Protein AF-0000000084553066 (afdb_homodimer)

Sequence (1118 aa):
MRECIKKNKLLLVLTVIFSVISSVALVGLSLFIQTTIDYVTAGNMEGFKRILIYSVGYGILIGLLYFIYDILSKMFIRNLLKMLRNKAFFGILRRNYKDFNSKNTADYISVLTNDMKLIEENYIVPLLLIFQYGVMFVVTVILLLYLSPLVTLGIFISMLLIFIVPSLFGKALEKKQLELSNRLSFFTSKLKDIFSGYDVIRSYNLKDSIGKEFEEENNNLANAKFAADKIFVINESLSQTLGMGTQFVAIFLSSYLVIKGNLTMGMLIAIVQLSGTFVQPVIMIMSNLPKLNSVKPIIKRIDEFSAYKDNDFIGKDKPHFNNNLEVSNLSFSYGNGRSIINDISLKIDKNKKYAIVGGSGCGKSTLIKLMLGYYSDFSGNIKFDGNSIKNLNIEQLNKMISIIHQNVYMFDKTIKDNICLYKEFSEEQINNVLNLSGANKFIEETSNGLNYLVGENGSNLSGGQRQRIAIARALIQQTPILVLDEGTSAIDMQTAYDIESKLLNIKDLTLITITHKMSEELLSLYDEIIYMENGQIVESGNLQELLEKKEKFFNFYTVMRECIKKNKLLLVLTVIFSVISSVALVGLSLFIQTTIDYVTAGNMEGFKRILIYSVGYGILIGLLYFIYDILSKMFIRNLLKMLRNKAFFGILRRNYKDFNSKNTADYISVLTNDMKLIEENYIVPLLLIFQYGVMFVVTVILLLYLSPLVTLGIFISMLLIFIVPSLFGKALEKKQLELSNRLSFFTSKLKDIFSGYDVIRSYNLKDSIGKEFEEENNNLANAKFAADKIFVINESLSQTLGMGTQFVAIFLSSYLVIKGNLTMGMLIAIVQLSGTFVQPVIMIMSNLPKLNSVKPIIKRIDEFSAYKDNDFIGKDKPHFNNNLEVSNLSFSYGNGRSIINDISLKIDKNKKYAIVGGSGCGKSTLIKLMLGYYSDFSGNIKFDGNSIKNLNIEQLNKMISIIHQNVYMFDKTIKDNICLYKEFSEEQINNVLNLSGANKFIEETSNGLNYLVGENGSNLSGGQRQRIAIARALIQQTPILVLDEGTSAIDMQTAYDIESKLLNIKDLTLITITHKMSEELLSLYDEIIYMENGQIVESGNLQELLEKKEKFFNFYTV

Solvent-accessible surface area (backbone atoms only — not comparable to full-atom values): 55762 Å² total; per-residue (Å²): 110,70,66,52,48,60,75,41,38,66,51,48,50,50,25,50,51,34,28,45,52,30,31,49,52,56,57,48,48,35,56,51,51,20,53,48,46,45,25,36,77,68,63,37,61,70,60,41,55,54,52,52,56,53,47,55,56,49,46,54,50,40,27,52,34,44,36,52,23,48,50,39,45,50,51,43,51,40,55,42,49,47,52,51,47,51,40,31,50,52,16,53,70,60,44,46,58,57,66,51,67,72,49,58,66,53,58,57,51,38,55,68,45,58,47,47,50,48,42,43,65,28,33,56,50,31,50,53,47,33,54,37,24,49,44,33,38,54,51,44,50,53,53,37,43,71,75,36,52,68,49,36,51,54,33,50,58,43,42,55,56,44,64,52,52,38,69,70,47,30,65,59,40,24,52,32,41,46,52,31,52,52,43,52,51,52,51,51,42,50,50,51,44,53,58,70,34,41,68,58,36,58,45,64,65,35,59,65,60,53,47,51,53,45,50,51,51,46,48,52,43,38,51,36,47,46,56,31,47,49,52,51,42,52,52,48,31,51,30,50,34,40,33,52,48,24,34,49,47,35,44,52,50,36,43,52,33,34,58,73,64,78,40,52,73,26,54,41,53,25,47,46,54,45,35,57,61,42,33,52,25,51,41,52,32,47,63,28,49,39,32,43,59,30,41,45,66,56,50,52,49,45,47,53,36,34,63,53,68,63,78,70,64,68,21,72,37,83,62,55,79,83,46,31,39,39,34,41,51,27,28,34,41,68,76,92,52,68,71,41,33,50,58,31,62,50,74,47,52,63,46,35,35,36,36,42,32,50,56,63,83,23,31,68,68,57,53,51,39,44,76,63,60,42,55,68,80,51,46,62,43,46,21,38,58,78,40,50,57,64,44,22,22,57,70,60,41,27,66,40,37,27,63,29,52,64,76,74,73,38,59,68,38,26,48,45,46,56,35,47,45,97,53,87,73,52,71,65,55,50,53,50,27,25,58,57,35,62,37,46,67,62,36,67,68,39,97,48,34,55,64,29,67,28,36,70,63,27,68,72,47,49,66,27,53,49,34,22,43,43,44,23,25,31,54,65,65,68,36,53,30,39,36,29,37,42,45,49,56,58,34,27,60,59,62,34,47,53,33,51,53,56,57,68,64,40,64,80,33,18,36,43,32,36,43,68,76,80,50,64,75,64,49,58,67,29,64,29,37,38,34,35,49,84,15,24,71,76,50,71,36,31,51,68,58,42,54,69,64,61,47,71,59,28,56,58,67,73,94,110,69,65,52,48,60,74,43,37,66,50,48,49,52,25,48,50,33,26,45,52,29,31,51,50,56,56,47,48,35,55,54,51,20,54,47,44,45,25,36,78,69,64,37,63,70,60,41,57,55,52,51,57,51,48,54,57,48,44,54,49,40,27,51,35,45,36,52,22,49,52,38,44,50,52,43,50,39,54,41,51,48,51,51,46,49,41,31,49,53,16,55,70,60,43,47,58,56,66,52,66,73,49,59,67,52,57,57,50,38,53,68,45,58,48,49,51,49,40,42,67,28,32,56,50,30,51,54,48,33,54,35,24,48,44,34,38,53,52,44,50,54,52,36,43,71,75,36,52,68,49,37,51,54,31,49,59,41,44,55,57,44,64,51,52,38,69,69,48,30,64,59,41,23,52,32,41,46,52,32,53,52,42,50,52,53,49,50,42,50,50,52,45,51,60,71,33,40,67,58,35,59,45,64,65,34,59,66,61,53,46,51,53,47,50,52,52,47,49,53,43,39,49,36,48,47,56,31,48,49,53,51,42,52,52,48,30,52,33,50,36,40,33,52,49,24,34,50,47,35,44,54,51,37,42,52,33,34,58,73,64,79,40,52,74,27,53,40,52,25,46,45,54,46,35,58,63,42,34,52,25,50,41,53,33,48,64,28,51,39,32,44,58,32,41,46,66,56,50,50,50,46,47,52,36,34,63,54,70,63,78,69,62,69,21,74,37,82,62,55,81,83,47,32,39,40,35,40,50,28,27,35,39,68,76,91,51,67,73,40,32,51,58,31,63,50,73,48,51,61,46,36,34,35,35,41,32,49,55,62,82,22,32,68,68,57,54,51,38,43,74,63,59,43,54,67,81,54,46,62,45,45,22,38,58,79,41,50,58,65,44,22,22,56,70,61,42,28,66,40,36,27,65,30,51,64,77,74,74,38,56,68,35,27,48,43,48,57,37,48,44,99,52,87,74,52,70,66,56,52,52,51,25,25,58,56,34,64,36,46,67,63,36,68,69,40,97,48,34,54,64,29,68,28,36,70,64,27,68,73,47,49,68,28,55,49,34,21,43,42,45,23,25,32,52,65,66,69,37,53,30,39,36,29,37,42,46,49,57,58,34,27,59,59,62,35,47,52,34,52,53,55,57,68,64,41,64,80,32,18,36,40,33,36,45,68,75,78,49,64,74,64,49,57,66,29,63,29,36,38,34,35,48,84,16,25,71,76,49,72,36,31,50,67,59,42,53,70,63,62,45,71,60,29,56,58,67,73,93

Secondary structure (DSSP, 8-state):
-HHHHHHTHHHHHHHHHHHHHHHHHHHHHHHHHHHHHHHHHHT-HHHHHHHHHHHHHHHHHHHHHHHHHHHHHHHHHHHHHHHHHHHHHHHHHT--HHHHHTS-HHHHHHHHTHHHHHHIIIIIHHHHHHHHHHHHHHHHHHHHHHH-HHHHHHHHHHHHHHHHHHHHHHHHHHHHHHHHHHHHHHHHHHHHHHHHTHHHHHHTT-HHHHHHHHHHHHHHHHHHHHHHHHHHHHHHHHHHHHHHHHHHHHHHHHHHHHHTTSS-HHHHHHHHHHHHHHHHHHHHHHHHHHHHHHTHHHHHHHHHHHT----S----BPP--SSEEEEEEEEEESTTS-EEEEEEEEEEETT-EEEEEE-TTSSHHHHHHHHTTS----EEEEEETTEEGGGB-HHHHHTTEEEE-SS----SSBHHHHHHTTS---HHHHHHHHHHHT-HHHHHHSTTGGG-B--GGGTTS-HHHHHHHHHHHHHHT--SEEEEESTTTTS-HHHHHHHHHHHHT-TT-EEEEE-----HHHHTT-SEEEEEETTEEEEEE-HHHHHHHTSHHHHHHH-/-HHHHHHTHHHHHHHHHHHHHHHHHHHHHHHHHHHHHHHHHHT-HHHHHHHHHHHHHHHHHHHHHHHHHHHHHHHHHHHHHHHHHHHHHHHHHT--HHHHHTS-HHHHHHHHTHHHHHHIIIIIHHHHHHHHHHHHHHHHHHHHHHH-HHHHHHHHHHHHHHHHHHHHHHHHHHHHHHHHHHHHHHHHHHHHHHHHTHHHHHHTT-HHHHHHHHHHHHHHHHHHHHHHHHHHHHHHHHHHHHHHHHHHHHHHHHHHHHHTTSS-HHHHHHHHHHHHHHHHHHHHHHHHHHHHHHTHHHHHHHHHHHT----S----BPP--SSEEEEEEEEEESTTS-EEEEEEEEEEETT-EEEEEE-TTSSHHHHHHHHTTS----EEEEEETTEEGGGB-HHHHHTTEEEE-SS----SSBHHHHHHTTS---HHHHHHHHHHHT-HHHHHHSTTGGG-B--GGGTTS-HHHHHHHHHHHHHHT--SEEEEESTTTTS-HHHHHHHHHHHHT-TT-EEEEE-----HHHHTT-SEEEEEETTEEEEEE-HHHHHHHTSHHHHHHH-

Nearest PDB structures (foldseek):
  4a82-assembly1_A  TM=8.873E-01  e=1.018E-35  Homo sapiens
  6pam-assembly4_H  TM=8.487E-01  e=1.117E-31  Novosphingobium aromaticivorans DSM 12444
  6pan-assembly1_A  TM=8.847E-01  e=6.764E-31  Novosphingobium aromaticivorans DSM 12444
  7ekm-assembly1_B  TM=7.844E-01  e=3.346E-29  Homo sapiens
  7vlu-assembly1_A  TM=8.489E-01  e=2.118E-25  Rattus norvegicus

pLDDT: mean 87.58, std 6.82, range [64.56, 97.88]

Radius of gyration: 36.99 Å; Cα contacts (8 Å, |Δi|>4): 1802; chains: 2; bounding box: 70×116×80 Å

Foldseek 3Di:
DVVLCVVCVVLVVVLLVLLLVLLLLVLCLLVLLLQLVVCVVVVPVVSNVVSVVVNVVSVVVSVVSVVVSVVSLVVSLVSSLVVLLVLLVVLLVPDFLLVNVVDDVLVSVCLNPVLSVLCSVQASVLVSLLSSLVSSQVSLLVVLCVLPVVLSVLLVVLLVVLQVLLVVLLVVLLVLLVVLSVLVSVLSVLVVVCVVCVVVCVVVVCCVVSVVVNVVSVVVNVVSVVSSVVSLCVSLVVLVVSLVVSLVSQLVVQVVCVVVVNHDPSSNSSSSVSSNSNSVSSSSNSSSVSSNSNSVVSVVVSCCSSVDDDPLAPAAAQFDAPFKKWWFQKWDDDPPDDILAGGETDMFTFQFEEEEEEDPSSCPVVVVCVQLVSDRPIPTFIDRVRHTSSNHDSVNSVLQEFEQAPQFFADQFFLLCLQQPPHDDDPVLLVVLCVLLVLQVVLVVDPVRRRDGLHHRSPNDDPQNRLSSSSSSRPSSVHQEYEYECSCVRPDPVSVCSNLVSVLPPRSHRYYYYDHDQDVVSQQSGQKYFYGGNNYGDDMGGPVVVCVVCPDVVVSNVD/DVVLCVVCVVLVVVLLVLLLVLLLLVLCLLVLLLQLVVCVVVVPVVSNVVSVVVNVVSVVVSVVSVVVSVVSLVVSLVSSLVVLLVLLVVLLVPDFLLVNVVDDVLVSVCLNPVLSVLCSVQASVLVSLLSSLVSSQVSLLVVLCVLPVVLSVLLVVLLVVLLVLLVVLLVVLLVLLVVLSVLVSVLSVLVVVCVVCVVVCVVVVCCVVSVVVNVVSVVVNVVSVVSSVVSLCVSLVVLVVSLVVSLVSQQVVQVVCVVVVNHDPSSNSSSSVSSNSNSVSSSSNSSSVSSNSNSVVSVVVSCCSSVDDDPLQPAADAFDAPFKKWWFQKWDDDPPDDILAGGETDMFTFQFFEEEEEDPSSCVVVVVCVQLVSDRPIPTFIDRVRHTSSNHDSVNSVLQEFEQAPQFFADQFFLLCLQQPPHDDDPVLLVVLCVLLVLQVVLVVDPVRRRDGLHHRSPNDDPQNRLSSSSSSRPSSPHQEYEYECSCVRPDPVSVCSNLVSVLPPRSHRYYYYDHDQDVVSQQSGQKYFYGGNNYTDDMGGPVVVCVVCPDVVVSNVD

Structure (mmCIF, N/CA/C/O backbone):
data_AF-0000000084553066-model_v1
#
loop_
_entity.id
_entity.type
_entity.pdbx_description
1 polymer 'ABC transporter family protein'
#
loop_
_atom_site.group_PDB
_atom_site.id
_atom_site.type_symbol
_atom_site.label_atom_id
_atom_site.label_alt_id
_atom_site.label_comp_id
_atom_site.label_asym_id
_atom_site.label_entity_id
_atom_site.label_seq_id
_atom_site.pdbx_PDB_ins_code
_atom_site.Cartn_x
_atom_site.Cartn_y
_atom_site.Cartn_z
_atom_site.occupancy
_atom_site.B_iso_or_equiv
_atom_site.auth_seq_id
_atom_site.auth_comp_id
_atom_site.auth_asym_id
_atom_site.auth_atom_id
_atom_site.pdbx_PDB_model_num
ATOM 1 N N . MET A 1 1 ? -20.641 11.422 3.596 1 82.56 1 MET A N 1
ATOM 2 C CA . MET A 1 1 ? -20.078 12.375 4.543 1 82.56 1 MET A CA 1
ATOM 3 C C . MET A 1 1 ? -21.172 13.039 5.367 1 82.56 1 MET A C 1
ATOM 5 O O . MET A 1 1 ? -21.078 13.094 6.598 1 82.56 1 MET A O 1
ATOM 9 N N . ARG A 1 2 ? -22.375 13.375 4.758 1 79.38 2 ARG A N 1
ATOM 10 C CA . ARG A 1 2 ? -23.469 14.047 5.445 1 79.38 2 ARG A CA 1
ATOM 11 C C . ARG A 1 2 ? -24.141 13.109 6.445 1 79.38 2 ARG A C 1
ATOM 13 O O . ARG A 1 2 ? -24.484 13.516 7.555 1 79.38 2 ARG A O 1
ATOM 20 N N . GLU A 1 3 ? -24.141 11.867 6.043 1 84.12 3 GLU A N 1
ATOM 21 C CA . GLU A 1 3 ? -24.75 10.883 6.93 1 84.12 3 GLU A CA 1
ATOM 22 C C . GLU A 1 3 ? -23.875 10.641 8.164 1 84.12 3 GLU A C 1
ATOM 24 O O . GLU A 1 3 ? -24.391 10.5 9.273 1 84.12 3 GLU A O 1
ATOM 29 N N . CYS A 1 4 ? -22.625 10.672 7.945 1 87.19 4 CYS A N 1
ATOM 30 C CA . CYS A 1 4 ? -21.703 10.438 9.047 1 87.19 4 CYS A CA 1
ATOM 31 C C . CYS A 1 4 ? -21.703 11.609 10.016 1 87.19 4 CYS A C 1
ATOM 33 O O . CYS A 1 4 ? -21.609 11.414 11.234 1 87.19 4 CYS A O 1
ATOM 35 N N . ILE A 1 5 ? -21.844 12.766 9.445 1 88.75 5 ILE A N 1
ATOM 36 C CA . ILE A 1 5 ? -21.906 13.969 10.266 1 88.75 5 ILE A CA 1
ATOM 37 C C . ILE A 1 5 ? -23.203 14 11.055 1 88.75 5 ILE A C 1
ATOM 39 O O . ILE A 1 5 ? -23.219 14.336 12.242 1 88.75 5 ILE A O 1
ATOM 43 N N . LYS A 1 6 ? -24.312 13.555 10.445 1 88.81 6 LYS A N 1
ATOM 44 C CA . LYS A 1 6 ? -25.625 13.539 11.086 1 88.81 6 LYS A CA 1
ATOM 45 C C . LYS A 1 6 ? -25.656 12.555 12.25 1 88.81 6 LYS A C 1
ATOM 47 O O . LYS A 1 6 ? -26.297 12.82 13.273 1 88.81 6 LYS A O 1
ATOM 52 N N . LYS A 1 7 ? -24.953 11.492 12.148 1 88.19 7 LYS A N 1
ATOM 53 C CA . LYS A 1 7 ? -24.938 10.484 13.203 1 88.19 7 LYS A CA 1
ATOM 54 C C . LYS A 1 7 ? -24.141 10.977 14.414 1 88.19 7 LYS A C 1
ATOM 56 O O . LYS A 1 7 ? -24.344 10.484 15.523 1 88.19 7 LYS A O 1
ATOM 61 N N . ASN A 1 8 ? -23.219 11.812 14.164 1 90.75 8 ASN A N 1
ATOM 62 C CA . ASN A 1 8 ? -22.438 12.398 15.242 1 90.75 8 ASN A CA 1
ATOM 63 C C . ASN A 1 8 ? -22.828 13.852 15.5 1 90.75 8 ASN A C 1
ATOM 65 O O . ASN A 1 8 ? -21.984 14.664 15.875 1 90.75 8 ASN A O 1
ATOM 69 N N . LYS A 1 9 ? -24.094 14.156 15.273 1 91.38 9 LYS A N 1
ATOM 70 C CA . LYS A 1 9 ? -24.578 15.523 15.359 1 91.38 9 LYS A CA 1
ATOM 71 C C . LYS A 1 9 ? -24.453 16.062 16.781 1 91.38 9 LYS A C 1
ATOM 73 O O . LYS A 1 9 ? -24.141 17.25 16.969 1 91.38 9 LYS A O 1
ATOM 78 N N . LEU A 1 10 ? -24.703 15.164 17.75 1 91.69 10 LEU A N 1
ATOM 79 C CA . LEU A 1 10 ? -24.641 15.602 19.141 1 91.69 10 LEU A CA 1
ATOM 80 C C . LEU A 1 10 ? -23.234 16.062 19.5 1 91.69 10 LEU A C 1
ATOM 82 O O . LEU A 1 10 ? -23.047 17.125 20.109 1 91.69 10 LEU A O 1
ATOM 86 N N . LEU A 1 11 ? -22.328 15.281 19.109 1 92.5 11 LEU A N 1
ATOM 87 C CA . LEU A 1 11 ? -20.938 15.625 19.391 1 92.5 11 LEU A CA 1
ATOM 88 C C . LEU A 1 11 ? -20.516 16.875 18.625 1 92.5 11 LEU A C 1
ATOM 90 O O . LEU A 1 11 ? -19.766 17.703 19.141 1 92.5 11 LEU A O 1
ATOM 94 N N . LEU A 1 12 ? -20.984 16.984 17.438 1 92.12 12 LEU A N 1
ATOM 95 C CA . LEU A 1 12 ? -20.703 18.172 16.641 1 92.12 12 LEU A CA 1
ATOM 96 C C . LEU A 1 12 ? -21.312 19.422 17.281 1 92.12 12 LEU A C 1
ATOM 98 O O . LEU A 1 12 ? -20.656 20.453 17.391 1 92.12 12 LEU A O 1
ATOM 102 N N . VAL A 1 13 ? -22.547 19.328 17.734 1 91.75 13 VAL A N 1
ATOM 103 C CA . VAL A 1 13 ? -23.234 20.453 18.359 1 91.75 13 VAL A CA 1
ATOM 104 C C . VAL A 1 13 ? -22.531 20.859 19.641 1 91.75 13 VAL A C 1
ATOM 106 O O . VAL A 1 13 ? -22.344 22.047 19.906 1 91.75 13 VAL A O 1
ATOM 109 N N . LEU A 1 14 ? -22.125 19.844 20.391 1 92.94 14 LEU A N 1
ATOM 110 C CA . LEU A 1 14 ? -21.391 20.125 21.625 1 92.94 14 LEU A CA 1
ATOM 111 C C . LEU A 1 14 ? -20.062 20.828 21.328 1 92.94 14 LEU A C 1
ATOM 113 O O . LEU A 1 14 ? -19.672 21.75 22.031 1 92.94 14 LEU A O 1
ATOM 117 N N . THR A 1 15 ? -19.422 20.344 20.328 1 91.12 15 THR A N 1
ATOM 118 C CA . THR A 1 15 ? -18.156 20.953 19.938 1 91.12 15 THR A CA 1
ATOM 119 C C . THR A 1 15 ? -18.359 22.406 19.5 1 91.12 15 THR A C 1
ATOM 121 O O . THR A 1 15 ? -17.594 23.281 19.891 1 91.12 15 THR A O 1
ATOM 124 N N . VAL A 1 16 ? -19.422 22.641 18.812 1 88.88 16 VAL A N 1
ATOM 125 C CA . VAL A 1 16 ? -19.719 23.984 18.328 1 88.88 16 VAL A CA 1
ATOM 126 C C . VAL A 1 16 ? -20.094 24.891 19.5 1 88.88 16 VAL A C 1
ATOM 128 O O . VAL A 1 16 ? -19.656 26.031 19.578 1 88.88 16 VAL A O 1
ATOM 131 N N . ILE A 1 17 ? -20.844 24.375 20.406 1 91.12 17 ILE A N 1
ATOM 132 C CA . ILE A 1 17 ? -21.281 25.141 21.578 1 91.12 17 ILE A CA 1
ATOM 133 C C . ILE A 1 17 ? -20.078 25.562 22.406 1 91.12 17 ILE A C 1
ATOM 135 O O . ILE A 1 17 ? -19.938 26.719 22.781 1 91.12 17 ILE A O 1
ATOM 139 N N . PHE A 1 18 ? -19.219 24.656 22.641 1 90.81 18 PHE A N 1
ATOM 140 C CA . PHE A 1 18 ? -18.047 24.969 23.438 1 90.81 18 PHE A CA 1
ATOM 141 C C . PHE A 1 18 ? -17.094 25.875 22.672 1 90.81 18 PHE A C 1
ATOM 143 O O . PHE A 1 18 ? -16.359 26.672 23.281 1 90.81 18 PHE A O 1
ATOM 150 N N . SER A 1 19 ? -17.203 25.75 21.375 1 86.62 19 SER A N 1
ATOM 151 C CA . SER A 1 19 ? -16.422 26.672 20.562 1 86.62 19 SER A CA 1
ATOM 152 C C . SER A 1 19 ? -16.953 28.094 20.688 1 86.62 19 SER A C 1
ATOM 154 O O . SER A 1 19 ? -16.172 29.047 20.797 1 86.62 19 SER A O 1
ATOM 156 N N . VAL A 1 20 ? -18.219 28.25 20.703 1 86.5 20 VAL A N 1
ATOM 157 C CA . VAL A 1 20 ? -18.859 29.547 20.812 1 86.5 20 VAL A CA 1
ATOM 158 C C . VAL A 1 20 ? -18.562 30.156 22.188 1 86.5 20 VAL A C 1
ATOM 160 O O . VAL A 1 20 ? -18.125 31.297 22.297 1 86.5 20 VAL A O 1
ATOM 163 N N . ILE A 1 21 ? -18.688 29.312 23.156 1 89.56 21 ILE A N 1
ATOM 164 C CA . ILE A 1 21 ? -18.484 29.781 24.531 1 89.56 21 ILE A CA 1
ATOM 165 C C . ILE A 1 21 ? -17.031 30.203 24.719 1 89.56 21 ILE A C 1
ATOM 167 O O . ILE A 1 21 ? -16.75 31.234 25.328 1 89.56 21 ILE A O 1
ATOM 171 N N . SER A 1 22 ? -16.234 29.359 24.234 1 85.19 22 SER A N 1
ATOM 172 C CA . SER A 1 22 ? -14.812 29.656 24.391 1 85.19 22 SER A CA 1
ATOM 173 C C . SER A 1 22 ? -14.422 30.906 23.609 1 85.19 22 SER A C 1
ATOM 175 O O . SER A 1 22 ? -13.609 31.719 24.078 1 85.19 22 SER A O 1
ATOM 177 N N . SER A 1 23 ? -15.055 31.109 22.438 1 81.19 23 SER A N 1
ATOM 178 C CA . SER A 1 23 ? -14.75 32.281 21.625 1 81.19 23 SER A CA 1
ATOM 179 C C . SER A 1 23 ? -15.266 33.562 22.281 1 81.19 23 SER A C 1
ATOM 181 O O . SER A 1 23 ? -14.586 34.594 22.281 1 81.19 23 SER A O 1
ATOM 183 N N . VAL A 1 24 ? -16.375 33.469 22.812 1 83.19 24 VAL A N 1
ATOM 184 C CA . VAL A 1 24 ? -16.969 34.625 23.5 1 83.19 24 VAL A CA 1
ATOM 185 C C . VAL A 1 24 ? -16.125 34.969 24.719 1 83.19 24 VAL A C 1
ATOM 187 O O . VAL A 1 24 ? -15.883 36.156 25 1 83.19 24 VAL A O 1
ATOM 190 N N . ALA A 1 25 ? -15.727 33.906 25.391 1 84.5 25 ALA A N 1
ATOM 191 C CA . ALA A 1 25 ? -14.898 34.125 26.578 1 84.5 25 ALA A CA 1
ATOM 192 C C . ALA A 1 25 ? -13.562 34.781 26.219 1 84.5 25 ALA A C 1
ATOM 194 O O . ALA A 1 25 ? -13.062 35.625 26.938 1 84.5 25 ALA A O 1
ATOM 195 N N . LEU A 1 26 ? -13.023 34.469 25.109 1 79.06 26 LEU A N 1
ATOM 196 C CA . LEU A 1 26 ? -11.742 35 24.672 1 79.06 26 LEU A CA 1
ATOM 197 C C . LEU A 1 26 ? -11.867 36.469 24.312 1 79.06 26 LEU A C 1
ATOM 199 O O . LEU A 1 26 ? -11.016 37.281 24.672 1 79.06 26 LEU A O 1
ATOM 203 N N . VAL A 1 27 ? -12.922 36.812 23.625 1 78.69 27 VAL A N 1
ATOM 204 C CA . VAL A 1 27 ? -13.148 38.188 23.188 1 78.69 27 VAL A CA 1
ATOM 205 C C . VAL A 1 27 ? -13.438 39.062 24.422 1 78.69 27 VAL A C 1
ATOM 207 O O . VAL A 1 27 ? -13.109 40.25 24.422 1 78.69 27 VAL A O 1
ATOM 210 N N . GLY A 1 28 ? -14.016 38.375 25.453 1 77.56 28 GLY A N 1
ATOM 211 C CA . GLY A 1 28 ? -14.32 39.094 26.672 1 77.56 28 GLY A CA 1
ATOM 212 C C . GLY A 1 28 ? -13.086 39.594 27.406 1 77.56 28 GLY A C 1
ATOM 213 O O . GLY A 1 28 ? -13.148 40.531 28.203 1 77.56 28 GLY A O 1
ATOM 214 N N . LEU A 1 29 ? -11.977 39.062 27.078 1 77.88 29 LEU A N 1
ATOM 215 C CA . LEU A 1 29 ? -10.711 39.469 27.672 1 77.88 29 LEU A CA 1
ATOM 216 C C . LEU A 1 29 ? -10.406 40.938 27.359 1 77.88 29 LEU A C 1
ATOM 218 O O . LEU A 1 29 ? -9.789 41.625 28.156 1 77.88 29 LEU A O 1
ATOM 222 N N . SER A 1 30 ? -10.82 41.344 26.156 1 76.56 30 SER A N 1
ATOM 223 C CA . SER A 1 30 ? -10.57 42.719 25.734 1 76.56 30 SER A CA 1
ATOM 224 C C . SER A 1 30 ? -11.258 43.688 26.672 1 76.56 30 SER A C 1
ATOM 226 O O . SER A 1 30 ? -10.734 44.781 26.922 1 76.56 30 SER A O 1
ATOM 228 N N . LEU A 1 31 ? -12.367 43.312 27.203 1 78.12 31 LEU A N 1
ATOM 229 C CA . LEU A 1 31 ? -13.094 44.156 28.125 1 78.12 31 LEU A CA 1
ATOM 230 C C . LEU A 1 31 ? -12.352 44.281 29.453 1 78.12 31 LEU A C 1
ATOM 232 O O . LEU A 1 31 ? -12.352 45.344 30.078 1 78.12 31 LEU A O 1
ATOM 236 N N . PHE A 1 32 ? -11.719 43.281 29.844 1 79.81 32 PHE A N 1
ATOM 237 C CA . PHE A 1 32 ? -10.922 43.312 31.047 1 79.81 32 PHE A CA 1
ATOM 238 C C . PHE A 1 32 ? -9.711 44.25 30.875 1 79.81 32 PHE A C 1
ATOM 240 O O . PHE A 1 32 ? -9.344 44.969 31.797 1 79.81 32 PHE A O 1
ATOM 247 N N . ILE A 1 33 ? -9.172 44.156 29.672 1 77.5 33 ILE A N 1
ATOM 248 C CA . ILE A 1 33 ? -8.016 45 29.391 1 77.5 33 ILE A CA 1
ATOM 249 C C . ILE A 1 33 ? -8.43 46.469 29.391 1 77.5 33 ILE A C 1
ATOM 251 O O . ILE A 1 33 ? -7.746 47.312 29.969 1 77.5 33 ILE A O 1
ATOM 255 N N . GLN A 1 34 ? -9.539 46.719 28.797 1 78.06 34 GLN A N 1
ATOM 256 C CA . GLN A 1 34 ? -10.055 48.094 28.766 1 78.06 34 GLN A CA 1
ATOM 257 C C . GLN A 1 34 ? -10.273 48.625 30.172 1 78.06 34 GLN A C 1
ATOM 259 O O . GLN A 1 34 ? -9.844 49.75 30.484 1 78.06 34 GLN A O 1
ATOM 264 N N . THR A 1 35 ? -10.953 47.812 31.031 1 80.81 35 THR A N 1
ATOM 265 C CA . THR A 1 35 ? -11.258 48.25 32.406 1 80.81 35 THR A CA 1
ATOM 266 C C . THR A 1 35 ? -9.984 48.438 33.188 1 80.81 35 THR A C 1
ATOM 268 O O . THR A 1 35 ? -9.898 49.344 34.031 1 80.81 35 THR A O 1
ATOM 271 N N . THR A 1 36 ? -9.062 47.625 32.969 1 82.12 36 THR A N 1
ATOM 272 C CA . THR A 1 36 ? -7.777 47.75 33.625 1 82.12 36 THR A CA 1
ATOM 273 C C . THR A 1 36 ? -7.113 49.062 33.312 1 82.12 36 THR A C 1
ATOM 275 O O . THR A 1 36 ? -6.645 49.781 34.188 1 82.12 36 THR A O 1
ATOM 278 N N . ILE A 1 37 ? -7.105 49.469 32 1 80.69 37 ILE A N 1
ATOM 279 C CA . ILE A 1 37 ? -6.453 50.688 31.547 1 80.69 37 ILE A CA 1
ATOM 280 C C . ILE A 1 37 ? -7.23 51.906 32.062 1 80.69 37 ILE A C 1
ATOM 282 O O . ILE A 1 37 ? -6.633 52.906 32.438 1 80.69 37 ILE A O 1
ATOM 286 N N . ASP A 1 38 ? -8.531 51.812 32.094 1 80.19 38 ASP A N 1
ATOM 287 C CA . ASP A 1 38 ? -9.344 52.906 32.625 1 80.19 38 ASP A CA 1
ATOM 288 C C . ASP A 1 38 ? -9.047 53.156 34.094 1 80.19 38 ASP A C 1
ATOM 290 O O . ASP A 1 38 ? -8.977 54.281 34.531 1 80.19 38 ASP A O 1
ATOM 294 N N . TYR A 1 39 ? -8.867 52.125 34.844 1 81.12 39 TYR A N 1
ATOM 295 C CA . TYR A 1 39 ? -8.531 52.25 36.25 1 81.12 39 TYR A CA 1
ATOM 296 C C . TYR A 1 39 ? -7.148 52.875 36.438 1 81.12 39 TYR A C 1
ATOM 298 O O . TYR A 1 39 ? -6.922 53.656 37.344 1 81.12 39 TYR A O 1
ATOM 306 N N . VAL A 1 40 ? -6.305 52.562 35.531 1 80.31 40 VAL A N 1
ATOM 307 C CA . VAL A 1 40 ? -4.938 53.062 35.625 1 80.31 40 VAL A CA 1
ATOM 308 C C . VAL A 1 40 ? -4.93 54.562 35.312 1 80.31 40 VAL A C 1
ATOM 310 O O . VAL A 1 40 ? -4.242 55.344 36 1 80.31 40 VAL A O 1
ATOM 313 N N . THR A 1 41 ? -5.676 54.938 34.312 1 77.38 41 THR A N 1
ATOM 314 C CA . THR A 1 41 ? -5.727 56.344 33.938 1 77.38 41 THR A CA 1
ATOM 315 C C . THR A 1 41 ? -6.383 57.188 35.031 1 77.38 41 THR A C 1
ATOM 317 O O . THR A 1 41 ? -6.035 58.344 35.25 1 77.38 41 THR A O 1
ATOM 320 N N . ALA A 1 42 ? -7.285 56.562 35.781 1 81.5 42 ALA A N 1
ATOM 321 C CA . ALA A 1 42 ? -8 57.25 36.875 1 81.5 42 ALA A CA 1
ATOM 322 C C . ALA A 1 42 ? -7.219 57.219 38.156 1 81.5 42 ALA A C 1
ATOM 324 O O . ALA A 1 42 ? -7.547 57.906 39.125 1 81.5 42 ALA A O 1
ATOM 325 N N . GLY A 1 43 ? -6.156 56.438 38.25 1 81.38 43 GLY A N 1
ATOM 326 C CA . GLY A 1 43 ? -5.344 56.281 39.438 1 81.38 43 GLY A CA 1
ATOM 327 C C . GLY A 1 43 ? -6.035 55.5 40.531 1 81.38 43 GLY A C 1
ATOM 328 O O . GLY A 1 43 ? -5.746 55.688 41.719 1 81.38 43 GLY A O 1
ATOM 329 N N . ASN A 1 44 ? -7.039 54.781 40.188 1 85.69 44 ASN A N 1
ATOM 330 C CA . ASN A 1 44 ? -7.809 54 41.156 1 85.69 44 ASN A CA 1
ATOM 331 C C . ASN A 1 44 ? -7.129 52.656 41.438 1 85.69 44 ASN A C 1
ATOM 333 O O . ASN A 1 44 ? -7.363 51.656 40.75 1 85.69 44 ASN A O 1
ATOM 337 N N . MET A 1 45 ? -6.402 52.531 42.594 1 86.31 45 MET A N 1
ATOM 338 C CA . MET A 1 45 ? -5.609 51.375 42.938 1 86.31 45 MET A CA 1
ATOM 339 C C . MET A 1 45 ? -6.504 50.219 43.406 1 86.31 45 MET A C 1
ATOM 341 O O . MET A 1 45 ? -6.227 49.062 43.156 1 86.31 45 MET A O 1
ATOM 345 N N . GLU A 1 46 ? -7.535 50.562 44.156 1 87.69 46 GLU A N 1
ATOM 346 C CA . GLU A 1 46 ? -8.438 49.5 44.625 1 87.69 46 GLU A CA 1
ATOM 347 C C . GLU A 1 46 ? -9.148 48.812 43.469 1 87.69 46 GLU A C 1
ATOM 349 O O . GLU A 1 46 ? -9.266 47.594 43.469 1 87.69 46 GLU A O 1
ATOM 354 N N . GLY A 1 47 ? -9.586 49.562 42.531 1 86.31 47 GLY A N 1
ATOM 355 C CA . GLY A 1 47 ? -10.188 49 41.344 1 86.31 47 GLY A CA 1
ATOM 356 C C . GLY A 1 47 ? -9.219 48.125 40.531 1 86.31 47 GLY A C 1
ATOM 357 O O . GLY A 1 47 ? -9.586 47.062 40.031 1 86.31 47 GLY A O 1
ATOM 358 N N . PHE A 1 48 ? -8.023 48.562 40.594 1 87.56 48 PHE A N 1
ATOM 359 C CA . PHE A 1 48 ? -6.969 47.844 39.875 1 87.56 48 PHE A CA 1
ATOM 360 C C . PHE A 1 48 ? -6.727 46.469 40.469 1 87.56 48 PHE A C 1
ATOM 362 O O . PHE A 1 48 ? -6.617 45.469 39.75 1 87.56 48 PHE A O 1
ATOM 369 N N . LYS A 1 49 ? -6.711 46.281 41.75 1 87.12 49 LYS A N 1
ATOM 370 C CA . LYS A 1 49 ? -6.473 45 42.406 1 87.12 49 LYS A CA 1
ATOM 371 C C . LYS A 1 49 ? -7.637 44.062 42.188 1 87.12 49 LYS A C 1
ATOM 373 O O . LYS A 1 49 ? -7.426 42.844 42 1 87.12 49 LYS A O 1
ATOM 378 N N . ARG A 1 50 ? -8.828 44.5 42.219 1 88.25 50 ARG A N 1
ATOM 379 C CA . ARG A 1 50 ? -10.008 43.688 42.031 1 88.25 50 ARG A CA 1
ATOM 380 C C . ARG A 1 50 ? -10.047 43.094 40.625 1 88.25 50 ARG A C 1
ATOM 382 O O . ARG A 1 50 ? -10.344 41.906 40.438 1 88.25 50 ARG A O 1
ATOM 389 N N . ILE A 1 51 ? -9.734 43.875 39.656 1 88.62 51 ILE A N 1
ATOM 390 C CA . ILE A 1 51 ? -9.812 43.438 38.281 1 88.62 51 ILE A CA 1
ATOM 391 C C . ILE A 1 51 ? -8.711 42.406 38 1 88.62 51 ILE A C 1
ATOM 393 O O . ILE A 1 51 ? -8.891 41.5 37.188 1 88.62 51 ILE A O 1
ATOM 397 N N . LEU A 1 52 ? -7.637 42.531 38.719 1 86.38 52 LEU A N 1
ATOM 398 C CA . LEU A 1 52 ? -6.547 41.594 38.562 1 86.38 52 LEU A CA 1
ATOM 399 C C . LEU A 1 52 ? -6.992 40.188 39 1 86.38 52 LEU A C 1
ATOM 401 O O . LEU A 1 52 ? -6.73 39.219 38.281 1 86.38 52 LEU A O 1
ATOM 405 N N . ILE A 1 53 ? -7.656 40.062 40.062 1 86.81 53 ILE A N 1
ATOM 406 C CA . ILE A 1 53 ? -8.109 38.75 40.562 1 86.81 53 ILE A CA 1
ATOM 407 C C . ILE A 1 53 ? -9.156 38.156 39.625 1 86.81 53 ILE A C 1
ATOM 409 O O . ILE A 1 53 ? -9.117 36.969 39.312 1 86.81 53 ILE A O 1
ATOM 413 N N . TYR A 1 54 ? -9.977 39 39.125 1 87.38 54 TYR A N 1
ATOM 414 C CA . TYR A 1 54 ? -11.016 38.531 38.188 1 87.38 54 TYR A CA 1
ATOM 415 C C . TYR A 1 54 ? -10.406 38.062 36.875 1 87.38 54 TYR A C 1
ATOM 417 O O . TYR A 1 54 ? -10.891 37.094 36.25 1 87.38 54 TYR A O 1
ATOM 425 N N . SER A 1 55 ? -9.344 38.719 36.531 1 86.12 55 SER A N 1
ATOM 426 C CA . SER A 1 55 ? -8.703 38.375 35.25 1 86.12 55 SER A CA 1
ATOM 427 C C . SER A 1 55 ? -8.039 37 35.312 1 86.12 55 SER A C 1
ATOM 429 O O . SER A 1 55 ? -8.078 36.219 34.375 1 86.12 55 SER A O 1
ATOM 431 N N . VAL A 1 56 ? -7.457 36.656 36.438 1 83.75 56 VAL A N 1
ATOM 432 C CA . VAL A 1 56 ? -6.797 35.344 36.625 1 83.75 56 VAL A CA 1
ATOM 433 C C . VAL A 1 56 ? -7.836 34.25 36.562 1 83.75 56 VAL A C 1
ATOM 435 O O . VAL A 1 56 ? -7.637 33.219 35.906 1 83.75 56 VAL A O 1
ATOM 438 N N . GLY A 1 57 ? -8.883 34.406 37.312 1 86.12 57 GLY A N 1
ATOM 439 C CA . GLY A 1 57 ? -9.961 33.438 37.281 1 86.12 57 GLY A CA 1
ATOM 440 C C . GLY A 1 57 ? -10.57 33.281 35.906 1 86.12 57 GLY A C 1
ATOM 441 O O . GLY A 1 57 ? -10.867 32.156 35.469 1 86.12 57 GLY A O 1
ATOM 442 N N . TYR A 1 58 ? -10.672 34.344 35.188 1 86.44 58 TYR A N 1
ATOM 443 C CA . TYR A 1 58 ? -11.227 34.344 33.844 1 86.44 58 TYR A CA 1
ATOM 444 C C . TYR A 1 58 ? -10.289 33.625 32.875 1 86.44 58 TYR A C 1
ATOM 446 O O . TYR A 1 58 ? -10.75 32.906 32 1 86.44 58 TYR A O 1
ATOM 454 N N . GLY A 1 59 ? -9.031 33.812 33.094 1 84.12 59 GLY A N 1
ATOM 455 C CA . GLY A 1 59 ? -8.055 33.094 32.281 1 84.12 59 GLY A CA 1
ATOM 456 C C . GLY A 1 59 ? -8.117 31.594 32.438 1 84.12 59 GLY A C 1
ATOM 457 O O . GLY A 1 59 ? -8.07 30.859 31.438 1 84.12 59 GLY A O 1
ATOM 458 N N . ILE A 1 60 ? -8.234 31.109 33.594 1 86.44 60 ILE A N 1
ATOM 459 C CA . ILE A 1 60 ? -8.336 29.688 33.875 1 86.44 60 ILE A CA 1
ATOM 460 C C . ILE A 1 60 ? -9.609 29.125 33.25 1 86.44 60 ILE A C 1
ATOM 462 O O . ILE A 1 60 ? -9.602 28.016 32.688 1 86.44 60 ILE A O 1
ATOM 466 N N . LEU A 1 61 ? -10.617 29.906 33.312 1 88.5 61 LEU A N 1
ATOM 467 C CA . LEU A 1 61 ? -11.883 29.484 32.75 1 88.5 61 LEU A CA 1
ATOM 468 C C . LEU A 1 61 ? -11.766 29.312 31.234 1 88.5 61 LEU A C 1
ATOM 470 O O . LEU A 1 61 ? -12.242 28.328 30.672 1 88.5 61 LEU A O 1
ATOM 474 N N . ILE A 1 62 ? -11.125 30.234 30.609 1 87.5 62 ILE A N 1
ATOM 475 C CA . ILE A 1 62 ? -10.945 30.172 29.156 1 87.5 62 ILE A CA 1
ATOM 476 C C . ILE A 1 62 ? -10.141 28.938 28.797 1 87.5 62 ILE A C 1
ATOM 478 O O . ILE A 1 62 ? -10.469 28.234 27.844 1 87.5 62 ILE A O 1
ATOM 482 N N . GLY A 1 63 ? -9.102 28.688 29.578 1 86.19 63 GLY A N 1
ATOM 483 C CA . GLY A 1 63 ? -8.281 27.516 29.344 1 86.19 63 GLY A CA 1
ATOM 484 C C . GLY A 1 63 ? -9.055 26.219 29.422 1 86.19 63 GLY A C 1
ATOM 485 O O . GLY A 1 63 ? -8.883 25.328 28.594 1 86.19 63 GLY A O 1
ATOM 486 N N . LEU A 1 64 ? -9.867 26.156 30.375 1 89.62 64 LEU A N 1
ATOM 487 C CA . LEU A 1 64 ? -10.68 24.953 30.562 1 89.62 64 LEU A CA 1
ATOM 488 C C . LEU A 1 64 ? -11.664 24.781 29.406 1 89.62 64 LEU A C 1
ATOM 490 O O . LEU A 1 64 ? -11.875 23.672 28.938 1 89.62 64 LEU A O 1
ATOM 494 N N . LEU A 1 65 ? -12.266 25.844 29.016 1 89.5 65 LEU A N 1
ATOM 495 C CA . LEU A 1 65 ? -13.234 25.797 27.922 1 89.5 65 LEU A CA 1
ATOM 496 C C . LEU A 1 65 ? -12.555 25.375 26.625 1 89.5 65 LEU A C 1
ATOM 498 O O . LEU A 1 65 ? -13.102 24.578 25.859 1 89.5 65 LEU A O 1
ATOM 502 N N . TYR A 1 66 ? -11.383 25.875 26.438 1 83.69 66 TYR A N 1
ATOM 503 C CA . TYR A 1 66 ? -10.633 25.531 25.234 1 83.69 66 TYR A CA 1
ATOM 504 C C . TYR A 1 66 ? -10.234 24.062 25.234 1 83.69 66 TYR A C 1
ATOM 506 O O . TYR A 1 66 ? -10.258 23.391 24.203 1 83.69 66 TYR A O 1
ATOM 514 N N . PHE A 1 67 ? -9.898 23.656 26.406 1 88.88 67 PHE A N 1
ATOM 515 C CA . PHE A 1 67 ? -9.523 22.25 26.562 1 88.88 67 PHE A CA 1
ATOM 516 C C . PHE A 1 67 ? -10.695 21.344 26.219 1 88.88 67 PHE A C 1
ATOM 518 O O . PHE A 1 67 ? -10.539 20.375 25.484 1 88.88 67 PHE A O 1
ATOM 525 N N . ILE A 1 68 ? -11.789 21.641 26.719 1 92.38 68 ILE A N 1
ATOM 526 C CA . ILE A 1 68 ? -12.984 20.828 26.484 1 92.38 68 ILE A CA 1
ATOM 527 C C . ILE A 1 68 ? -13.344 20.859 25 1 92.38 68 ILE A C 1
ATOM 529 O O . ILE A 1 68 ? -13.656 19.812 24.422 1 92.38 68 ILE A O 1
ATOM 533 N N . TYR A 1 69 ? -13.25 21.953 24.391 1 89.38 69 TYR A N 1
ATOM 534 C CA . TYR A 1 69 ? -13.523 22.078 22.953 1 89.38 69 TYR A CA 1
ATOM 535 C C . TYR A 1 69 ? -12.586 21.203 22.141 1 89.38 69 TYR A C 1
ATOM 537 O O . TYR A 1 69 ? -13.031 20.484 21.25 1 89.38 69 TYR A O 1
ATOM 545 N N . ASP A 1 70 ? -11.352 21.266 22.5 1 88.69 70 ASP A N 1
ATOM 546 C CA . ASP A 1 70 ? -10.344 20.562 21.719 1 88.69 70 ASP A CA 1
ATOM 547 C C . ASP A 1 70 ? -10.508 19.047 21.828 1 88.69 70 ASP A C 1
ATOM 549 O O . ASP A 1 70 ? -10.375 18.328 20.844 1 88.69 70 ASP A O 1
ATOM 553 N N . ILE A 1 71 ? -10.828 18.656 23 1 92.25 71 ILE A N 1
ATOM 554 C CA . ILE A 1 71 ? -11.016 17.219 23.219 1 92.25 71 ILE A CA 1
ATOM 555 C C . ILE A 1 71 ? -12.266 16.75 22.469 1 92.25 71 ILE A C 1
ATOM 557 O O . ILE A 1 71 ? -12.266 15.68 21.859 1 92.25 71 ILE A O 1
ATOM 561 N N . LEU A 1 72 ? -13.305 17.516 22.578 1 92.94 72 LEU A N 1
ATOM 562 C CA . LEU A 1 72 ? -14.547 17.172 21.891 1 92.94 72 LEU A CA 1
ATOM 563 C C . LEU A 1 72 ? -14.344 17.141 20.375 1 92.94 72 LEU A C 1
ATOM 565 O O . LEU A 1 72 ? -14.898 16.297 19.688 1 92.94 72 LEU A O 1
ATOM 569 N N . SER A 1 73 ? -13.594 18.078 19.906 1 92.06 73 SER A N 1
ATOM 570 C CA . SER A 1 73 ? -13.289 18.141 18.484 1 92.06 73 SER A CA 1
ATOM 571 C C . SER A 1 73 ? -12.555 16.891 18.016 1 92.06 73 SER A C 1
ATOM 573 O O . SER A 1 73 ? -12.883 16.328 16.969 1 92.06 73 SER A O 1
ATOM 575 N N . LYS A 1 74 ? -11.562 16.484 18.875 1 92.06 74 LYS A N 1
ATOM 576 C CA . LYS A 1 74 ? -10.789 15.289 18.516 1 92.06 74 LYS A CA 1
ATOM 577 C C . LYS A 1 74 ? -11.656 14.031 18.562 1 92.06 74 LYS A C 1
ATOM 579 O O . LYS A 1 74 ? -11.469 13.109 17.766 1 92.06 74 LYS A O 1
ATOM 584 N N . MET A 1 75 ? -12.562 14.039 19.5 1 92.81 75 MET A N 1
ATOM 585 C CA . MET A 1 75 ? -13.5 12.922 19.594 1 92.81 75 MET A CA 1
ATOM 586 C C . MET A 1 75 ? -14.398 12.867 18.359 1 92.81 75 MET A C 1
ATOM 588 O O . MET A 1 75 ? -14.664 11.789 17.828 1 92.81 75 MET A O 1
ATOM 592 N N . PHE A 1 76 ? -14.797 13.938 17.922 1 93.25 76 PHE A N 1
ATOM 593 C CA . PHE A 1 76 ? -15.633 14.031 16.734 1 93.25 76 PHE A CA 1
ATOM 594 C C . PHE A 1 76 ? -14.883 13.539 15.5 1 93.25 76 PHE A C 1
ATOM 596 O O . PHE A 1 76 ? -15.43 12.766 14.703 1 93.25 76 PHE A O 1
ATOM 603 N N . ILE A 1 77 ? -13.68 13.977 15.367 1 92.81 77 ILE A N 1
ATOM 604 C CA . ILE A 1 77 ? -12.859 13.602 14.227 1 92.81 77 ILE A CA 1
ATOM 605 C C . ILE A 1 77 ? -12.648 12.086 14.219 1 92.81 77 ILE A C 1
ATOM 607 O O . ILE A 1 77 ? -12.781 11.445 13.172 1 92.81 77 ILE A O 1
ATOM 611 N N . ARG A 1 78 ? -12.336 11.602 15.406 1 92.75 78 ARG A N 1
ATOM 612 C CA . ARG A 1 78 ? -12.117 10.164 15.555 1 92.75 78 ARG A CA 1
ATOM 613 C C . ARG A 1 78 ? -13.344 9.375 15.109 1 92.75 78 ARG A C 1
ATOM 615 O O . ARG A 1 78 ? -13.227 8.43 14.32 1 92.75 78 ARG A O 1
ATOM 622 N N . ASN A 1 79 ? -14.492 9.797 15.609 1 93.81 79 ASN A N 1
ATOM 623 C CA . ASN A 1 79 ? -15.727 9.07 15.312 1 93.81 79 ASN A CA 1
ATOM 624 C C . ASN A 1 79 ? -16.094 9.18 13.836 1 93.81 79 ASN A C 1
ATOM 626 O O . ASN A 1 79 ? -16.516 8.203 13.219 1 93.81 79 ASN A O 1
ATOM 630 N N . LEU A 1 80 ? -15.898 10.305 13.266 1 92.88 80 LEU A N 1
ATOM 631 C CA . LEU A 1 80 ? -16.266 10.539 11.867 1 92.88 80 LEU A CA 1
ATOM 632 C C . LEU A 1 80 ? -15.375 9.734 10.93 1 92.88 80 LEU A C 1
ATOM 634 O O . LEU A 1 80 ? -15.859 9.102 9.992 1 92.88 80 LEU A O 1
ATOM 638 N N . LEU A 1 81 ? -14.109 9.75 11.172 1 92.44 81 LEU A N 1
ATOM 639 C CA . LEU A 1 81 ? -13.172 9.047 10.305 1 92.44 81 LEU A CA 1
ATOM 640 C C . LEU A 1 81 ? -13.383 7.539 10.383 1 92.44 81 LEU A C 1
ATOM 642 O O . LEU A 1 81 ? -13.273 6.84 9.375 1 92.44 81 LEU A O 1
ATOM 646 N N . LYS A 1 82 ? -13.602 7.105 11.625 1 93.75 82 LYS A N 1
ATOM 647 C CA . LYS A 1 82 ? -13.883 5.684 11.812 1 93.75 82 LYS A CA 1
ATOM 648 C C . LYS A 1 82 ? -15.094 5.246 10.992 1 93.75 82 LYS A C 1
ATOM 650 O O . LYS A 1 82 ? -15.047 4.227 10.305 1 93.75 82 LYS A O 1
ATOM 655 N N . MET A 1 83 ? -16.109 6.004 11.031 1 93.75 83 MET A N 1
ATOM 656 C CA . MET A 1 83 ? -17.344 5.68 10.328 1 93.75 83 MET A CA 1
ATOM 657 C C . MET A 1 83 ? -17.156 5.75 8.812 1 93.75 83 MET A C 1
ATOM 659 O O . MET A 1 83 ? -17.641 4.895 8.078 1 93.75 83 MET A O 1
ATOM 663 N N . LEU A 1 84 ? -16.453 6.75 8.344 1 93.06 84 LEU A N 1
ATOM 664 C CA . LEU A 1 84 ? -16.203 6.922 6.918 1 93.06 84 LEU A CA 1
ATOM 665 C C . LEU A 1 84 ? -15.375 5.762 6.367 1 93.06 84 LEU A C 1
ATOM 667 O O . LEU A 1 84 ? -15.656 5.258 5.277 1 93.06 84 LEU A O 1
ATOM 671 N N . ARG A 1 85 ? -14.367 5.453 7.09 1 93.44 85 ARG A N 1
ATOM 672 C CA . ARG A 1 85 ? -13.508 4.344 6.691 1 93.44 85 ARG A CA 1
ATOM 673 C C . ARG A 1 85 ? -14.289 3.039 6.613 1 93.44 85 ARG A C 1
ATOM 675 O O . ARG A 1 85 ? -14.117 2.258 5.676 1 93.44 85 ARG A O 1
ATOM 682 N N . ASN A 1 86 ? -15.141 2.811 7.602 1 94.88 86 ASN A N 1
ATOM 683 C CA . ASN A 1 86 ? -15.984 1.619 7.605 1 94.88 86 ASN A CA 1
ATOM 684 C C . ASN A 1 86 ? -16.906 1.574 6.387 1 94.88 86 ASN A C 1
ATOM 686 O O . ASN A 1 86 ? -17.016 0.538 5.734 1 94.88 86 ASN A O 1
ATOM 690 N N . LYS A 1 87 ? -17.453 2.645 6.051 1 93.75 87 LYS A N 1
ATOM 691 C CA . LYS A 1 87 ? -18.375 2.711 4.922 1 93.75 87 LYS A CA 1
ATOM 692 C C . LYS A 1 87 ? -17.656 2.443 3.605 1 93.75 87 LYS A C 1
ATOM 694 O O . LYS A 1 87 ? -18.156 1.718 2.748 1 93.75 87 LYS A O 1
ATOM 699 N N . ALA A 1 88 ? -16.531 3.061 3.465 1 94.25 88 ALA A N 1
ATOM 700 C CA . ALA A 1 88 ? -15.75 2.871 2.244 1 94.25 88 ALA A CA 1
ATOM 701 C C . ALA A 1 88 ? -15.297 1.42 2.096 1 94.25 88 ALA A C 1
ATOM 703 O O . ALA A 1 88 ? -15.367 0.852 1.004 1 94.25 88 ALA A O 1
ATOM 704 N N . PHE A 1 89 ? -14.898 0.835 3.193 1 95.25 89 PHE A N 1
ATOM 705 C CA . PHE A 1 89 ? -14.414 -0.541 3.174 1 95.25 89 PHE A CA 1
ATOM 706 C C . PHE A 1 89 ? -15.531 -1.499 2.779 1 95.25 89 PHE A C 1
ATOM 708 O O . PHE A 1 89 ? -15.344 -2.363 1.92 1 95.25 89 PHE A O 1
ATOM 715 N N . PHE A 1 90 ? -16.641 -1.343 3.354 1 94.25 90 PHE A N 1
ATOM 716 C CA . PHE A 1 90 ? -17.75 -2.244 3.07 1 94.25 90 PHE A CA 1
ATOM 717 C C . PHE A 1 90 ? -18.266 -2.037 1.65 1 94.25 90 PHE A C 1
ATOM 719 O O . PHE A 1 90 ? -18.703 -2.986 1 1 94.25 90 PHE A O 1
ATOM 726 N N . GLY A 1 91 ? -18.156 -0.835 1.202 1 93.38 91 GLY A N 1
ATOM 727 C CA . GLY A 1 91 ? -18.484 -0.587 -0.192 1 93.38 91 GLY A CA 1
ATOM 728 C C . GLY A 1 91 ? -17.562 -1.31 -1.16 1 93.38 91 GLY A C 1
ATOM 729 O O . GLY A 1 91 ? -18.016 -1.803 -2.197 1 93.38 91 GLY A O 1
ATOM 730 N N . ILE A 1 92 ? -16.328 -1.367 -0.824 1 93.5 92 ILE A N 1
ATOM 731 C CA . ILE A 1 92 ? -15.344 -2.062 -1.65 1 93.5 92 ILE A CA 1
ATOM 732 C C . ILE A 1 92 ? -15.594 -3.568 -1.595 1 93.5 92 ILE A C 1
ATOM 734 O O . ILE A 1 92 ? -15.57 -4.246 -2.625 1 93.5 92 ILE A O 1
ATOM 738 N N . LEU A 1 93 ? -15.883 -4.047 -0.384 1 91.19 93 LEU A N 1
ATOM 739 C CA . LEU A 1 93 ? -16.062 -5.48 -0.173 1 91.19 93 LEU A CA 1
ATOM 740 C C . LEU A 1 93 ? -17.312 -5.973 -0.894 1 91.19 93 LEU A C 1
ATOM 742 O O . LEU A 1 93 ? -17.391 -7.137 -1.288 1 91.19 93 LEU A O 1
ATOM 746 N N . ARG A 1 94 ? -18.25 -5.125 -1.101 1 90.5 94 ARG A N 1
ATOM 747 C CA . ARG A 1 94 ? -19.516 -5.496 -1.722 1 90.5 94 ARG A CA 1
ATOM 748 C C . ARG A 1 94 ? -19.391 -5.527 -3.242 1 90.5 94 ARG A C 1
ATOM 750 O O . ARG A 1 94 ? -20.266 -6.066 -3.93 1 90.5 94 ARG A O 1
ATOM 757 N N . ARG A 1 95 ? -18.359 -5.121 -3.771 1 90.56 95 ARG A N 1
ATOM 758 C CA . ARG A 1 95 ? -18.188 -5.078 -5.219 1 90.56 95 ARG A CA 1
ATOM 759 C C . ARG A 1 95 ? -18.156 -6.48 -5.809 1 90.56 95 ARG A C 1
ATOM 761 O O . ARG A 1 95 ? -17.625 -7.406 -5.188 1 90.56 95 ARG A O 1
ATOM 768 N N . ASN A 1 96 ? -18.719 -6.543 -6.953 1 88.88 96 ASN A N 1
ATOM 769 C CA . ASN A 1 96 ? -18.625 -7.824 -7.652 1 88.88 96 ASN A CA 1
ATOM 770 C C . ASN A 1 96 ? -17.25 -8.031 -8.258 1 88.88 96 ASN A C 1
ATOM 772 O O . ASN A 1 96 ? -16.422 -7.117 -8.266 1 88.88 96 ASN A O 1
ATOM 776 N N . TYR A 1 97 ? -17.047 -9.219 -8.688 1 87.62 97 TYR A N 1
ATOM 777 C CA . TYR A 1 97 ? -15.734 -9.641 -9.164 1 87.62 97 TYR A CA 1
ATOM 778 C C . TYR A 1 97 ? -15.25 -8.734 -10.289 1 87.62 97 TYR A C 1
ATOM 780 O O . TYR A 1 97 ? -14.109 -8.266 -10.273 1 87.62 97 TYR A O 1
ATOM 788 N N . LYS A 1 98 ? -16.078 -8.461 -11.227 1 86.44 98 LYS A N 1
ATOM 789 C CA . LYS A 1 98 ? -15.734 -7.648 -12.391 1 86.44 98 LYS A CA 1
ATOM 790 C C . LYS A 1 98 ? -15.344 -6.234 -11.969 1 86.44 98 LYS A C 1
ATOM 792 O O . LYS A 1 98 ? -14.297 -5.727 -12.383 1 86.44 98 LYS A O 1
ATOM 797 N N . ASP A 1 99 ? -16.172 -5.641 -11.141 1 88 99 ASP A N 1
ATOM 798 C CA . ASP A 1 99 ? -15.961 -4.262 -10.727 1 88 99 ASP A CA 1
ATOM 799 C C . ASP A 1 99 ? -14.734 -4.148 -9.812 1 88 99 ASP A C 1
ATOM 801 O O . ASP A 1 99 ? -14.008 -3.156 -9.859 1 88 99 ASP A O 1
ATOM 805 N N . PHE A 1 100 ? -14.516 -5.117 -8.977 1 89.69 100 PHE A N 1
ATOM 806 C CA . PHE A 1 100 ? -13.352 -5.098 -8.094 1 89.69 100 PHE A CA 1
ATOM 807 C C . PHE A 1 100 ? -12.062 -5.137 -8.898 1 89.69 100 PHE A C 1
ATOM 809 O O . PHE A 1 100 ? -11.117 -4.395 -8.602 1 89.69 100 PHE A O 1
ATOM 816 N N . ASN A 1 101 ? -12.047 -5.98 -9.922 1 84.56 101 ASN A N 1
ATOM 817 C CA . ASN A 1 101 ? -10.82 -6.199 -10.68 1 84.56 101 ASN A CA 1
ATOM 818 C C . ASN A 1 101 ? -10.617 -5.117 -11.734 1 84.56 101 ASN A C 1
ATOM 820 O O . ASN A 1 101 ? -9.586 -5.098 -12.422 1 84.56 101 ASN A O 1
ATOM 824 N N . SER A 1 102 ? -11.539 -4.27 -11.875 1 81.75 102 SER A N 1
ATOM 825 C CA . SER A 1 102 ? -11.414 -3.166 -12.82 1 81.75 102 SER A CA 1
ATOM 826 C C . SER A 1 102 ? -10.461 -2.098 -12.305 1 81.75 102 SER A C 1
ATOM 828 O O . SER A 1 102 ? -9.953 -1.282 -13.078 1 81.75 102 SER A O 1
ATOM 830 N N . LYS A 1 103 ? -10.156 -2.184 -11.016 1 82 103 LYS A N 1
ATOM 831 C CA . LYS A 1 103 ? -9.227 -1.229 -10.414 1 82 103 LYS A CA 1
ATOM 832 C C . LYS A 1 103 ? -8.031 -1.941 -9.797 1 82 103 LYS A C 1
ATOM 834 O O . LYS A 1 103 ? -8.055 -3.158 -9.609 1 82 103 LYS A O 1
ATOM 839 N N . ASN A 1 104 ? -7.02 -1.104 -9.57 1 82.81 104 ASN A N 1
ATOM 840 C CA . ASN A 1 104 ? -5.836 -1.63 -8.898 1 82.81 104 ASN A CA 1
ATOM 841 C C . ASN A 1 104 ? -6.031 -1.699 -7.387 1 82.81 104 ASN A C 1
ATOM 843 O O . ASN A 1 104 ? -6.648 -0.81 -6.797 1 82.81 104 ASN A O 1
ATOM 847 N N . THR A 1 105 ? -5.539 -2.736 -6.781 1 85.25 105 THR A N 1
ATOM 848 C CA . THR A 1 105 ? -5.668 -2.92 -5.34 1 85.25 105 THR A CA 1
ATOM 849 C C . THR A 1 105 ? -5.051 -1.744 -4.59 1 85.25 105 THR A C 1
ATOM 851 O O . THR A 1 105 ? -5.492 -1.401 -3.492 1 85.25 105 THR A O 1
ATOM 854 N N . ALA A 1 106 ? -4.055 -1.113 -5.191 1 76.62 106 ALA A N 1
ATOM 855 C CA . ALA A 1 106 ? -3.408 0.047 -4.586 1 76.62 106 ALA A CA 1
ATOM 856 C C . ALA A 1 106 ? -4.383 1.214 -4.453 1 76.62 106 ALA A C 1
ATOM 858 O O . ALA A 1 106 ? -4.293 2.002 -3.51 1 76.62 106 ALA A O 1
ATOM 859 N N . ASP A 1 107 ? -5.27 1.315 -5.395 1 82.31 107 ASP A N 1
ATOM 860 C CA . ASP A 1 107 ? -6.285 2.363 -5.332 1 82.31 107 ASP A CA 1
ATOM 861 C C . ASP A 1 107 ? -7.172 2.197 -4.098 1 82.31 107 ASP A C 1
ATOM 863 O O . ASP A 1 107 ? -7.52 3.18 -3.439 1 82.31 107 ASP A O 1
ATOM 867 N N . TYR A 1 108 ? -7.508 0.966 -3.832 1 89.69 108 TYR A N 1
ATOM 868 C CA . TYR A 1 108 ? -8.336 0.681 -2.668 1 89.69 108 TYR A CA 1
ATOM 869 C C . TYR A 1 108 ? -7.594 1 -1.375 1 89.69 108 TYR A C 1
ATOM 871 O O . TYR A 1 108 ? -8.164 1.581 -0.45 1 89.69 108 TYR A O 1
ATOM 879 N N . ILE A 1 109 ? -6.344 0.637 -1.345 1 85.56 109 ILE A N 1
ATOM 880 C CA . ILE A 1 109 ? -5.527 0.898 -0.165 1 85.56 109 ILE A CA 1
ATOM 881 C C . ILE A 1 109 ? -5.387 2.404 0.042 1 85.56 109 ILE A C 1
ATOM 883 O O . ILE A 1 109 ? -5.555 2.904 1.156 1 85.56 109 ILE A O 1
ATOM 887 N N . SER A 1 110 ? -5.168 3.113 -1 1 79.69 110 SER A N 1
ATOM 888 C CA . SER A 1 110 ? -4.984 4.559 -0.943 1 79.69 110 SER A CA 1
ATOM 889 C C . SER A 1 110 ? -6.242 5.254 -0.427 1 79.69 110 SER A C 1
ATOM 891 O O . SER A 1 110 ? -6.156 6.203 0.355 1 79.69 110 SER A O 1
ATOM 893 N N . VAL A 1 111 ? -7.375 4.844 -0.825 1 86.12 111 VAL A N 1
ATOM 894 C CA . VAL A 1 111 ? -8.641 5.438 -0.417 1 86.12 111 VAL A CA 1
ATOM 895 C C . VAL A 1 111 ? -8.836 5.266 1.088 1 86.12 111 VAL A C 1
ATOM 897 O O . VAL A 1 111 ? -9.312 6.176 1.767 1 86.12 111 VAL A O 1
ATOM 900 N N . LEU A 1 112 ? -8.367 4.121 1.631 1 90.94 112 LEU A N 1
ATOM 901 C CA . LEU A 1 112 ? -8.633 3.785 3.023 1 90.94 112 LEU A CA 1
ATOM 902 C C . LEU A 1 112 ? -7.539 4.328 3.936 1 90.94 112 LEU A C 1
ATOM 904 O O . LEU A 1 112 ? -7.676 4.305 5.16 1 90.94 112 LEU A O 1
ATOM 908 N N . THR A 1 113 ? -6.484 4.895 3.352 1 85.94 113 THR A N 1
ATOM 909 C CA . THR A 1 113 ? -5.387 5.383 4.176 1 85.94 113 THR A CA 1
ATOM 910 C C . THR A 1 113 ? -5.09 6.848 3.871 1 85.94 113 THR A C 1
ATOM 912 O O . THR A 1 113 ? -5.586 7.746 4.555 1 85.94 113 THR A O 1
ATOM 915 N N . ASN A 1 114 ? -4.562 7.047 2.684 1 77.75 114 ASN A N 1
ATOM 916 C CA . ASN A 1 114 ? -4.102 8.375 2.301 1 77.75 114 ASN A CA 1
ATOM 917 C C . ASN A 1 114 ? -5.27 9.352 2.133 1 77.75 114 ASN A C 1
ATOM 919 O O . ASN A 1 114 ? -5.207 10.484 2.6 1 77.75 114 ASN A O 1
ATOM 923 N N . ASP A 1 115 ? -6.285 8.953 1.5 1 80.5 115 ASP A N 1
ATOM 924 C CA . ASP A 1 115 ? -7.426 9.828 1.252 1 80.5 115 ASP A CA 1
ATOM 925 C C . ASP A 1 115 ? -8.133 10.195 2.555 1 80.5 115 ASP A C 1
ATOM 927 O O . ASP A 1 115 ? -8.633 11.312 2.705 1 80.5 115 ASP A O 1
ATOM 931 N N . MET A 1 116 ? -8.148 9.203 3.475 1 87.25 116 MET A N 1
ATOM 932 C CA . MET A 1 116 ? -8.742 9.484 4.777 1 87.25 116 MET A CA 1
ATOM 933 C C . MET A 1 116 ? -7.961 10.562 5.516 1 87.25 116 MET A C 1
ATOM 935 O O . MET A 1 116 ? -8.555 11.43 6.16 1 87.25 116 MET A O 1
ATOM 939 N N . LYS A 1 117 ? -6.707 10.508 5.344 1 83.12 117 LYS A N 1
ATOM 940 C CA . LYS A 1 117 ? -5.855 11.523 5.969 1 83.12 117 LYS A CA 1
ATOM 941 C C . LYS A 1 117 ? -6.074 12.891 5.328 1 83.12 117 LYS A C 1
ATOM 943 O O . LYS A 1 117 ? -6.109 13.906 6.023 1 83.12 117 LYS A O 1
ATOM 948 N N . LEU A 1 118 ? -6.234 12.922 4.086 1 78.19 118 LEU A N 1
ATOM 949 C CA . LEU A 1 118 ? -6.488 14.172 3.377 1 78.19 118 LEU A CA 1
ATOM 950 C C . LEU A 1 118 ? -7.836 14.766 3.781 1 78.19 118 LEU A C 1
ATOM 952 O O . LEU A 1 118 ? -7.961 15.977 3.939 1 78.19 118 LEU A O 1
ATOM 956 N N . ILE A 1 119 ? -8.773 13.906 3.998 1 86.5 119 ILE A N 1
ATOM 957 C CA . ILE A 1 119 ? -10.102 14.359 4.41 1 86.5 119 ILE A CA 1
ATOM 958 C C . ILE A 1 119 ? -10.031 14.93 5.824 1 86.5 119 ILE A C 1
ATOM 960 O O . ILE A 1 119 ? -10.656 15.961 6.109 1 86.5 119 ILE A O 1
ATOM 964 N N . GLU A 1 120 ? -9.297 14.258 6.629 1 88.44 120 GLU A N 1
ATOM 965 C CA . GLU A 1 120 ? -9.133 14.758 7.988 1 88.44 120 GLU A CA 1
ATOM 966 C C . GLU A 1 120 ? -8.5 16.141 7.992 1 88.44 120 GLU A C 1
ATOM 968 O O . GLU A 1 120 ? -9.047 17.078 8.578 1 88.44 120 GLU A O 1
ATOM 973 N N . GLU A 1 121 ? -7.461 16.281 7.266 1 81.44 121 GLU A N 1
ATOM 974 C CA . GLU A 1 121 ? -6.629 17.484 7.336 1 81.44 121 GLU A CA 1
ATOM 975 C C . GLU A 1 121 ? -7.246 18.641 6.543 1 81.44 121 GLU A C 1
ATOM 977 O O . GLU A 1 121 ? -7.074 19.797 6.895 1 81.44 121 GLU A O 1
ATOM 982 N N . ASN A 1 122 ? -7.973 18.281 5.48 1 80.56 122 ASN A N 1
ATOM 983 C CA . ASN A 1 122 ? -8.383 19.344 4.566 1 80.56 122 ASN A CA 1
ATOM 984 C C . ASN A 1 122 ? -9.898 19.516 4.562 1 80.56 122 ASN A C 1
ATOM 986 O O . ASN A 1 122 ? -10.43 20.391 3.875 1 80.56 122 ASN A O 1
ATOM 990 N N . TYR A 1 123 ? -10.594 18.719 5.375 1 87.06 123 TYR A N 1
ATOM 991 C CA . TYR A 1 123 ? -12.047 18.891 5.398 1 87.06 123 TYR A CA 1
ATOM 992 C C . TYR A 1 123 ? -12.562 19 6.828 1 87.06 123 TYR A C 1
ATOM 994 O O . TYR A 1 123 ? -13.008 20.062 7.258 1 87.06 123 TYR A O 1
ATOM 1002 N N . ILE A 1 124 ? -12.359 17.984 7.652 1 89.38 124 ILE A N 1
ATOM 1003 C CA . ILE A 1 124 ? -12.984 17.906 8.969 1 89.38 124 ILE A CA 1
ATOM 1004 C C . ILE A 1 124 ? -12.375 18.953 9.898 1 89.38 124 ILE A C 1
ATOM 1006 O O . ILE A 1 124 ? -13.102 19.734 10.523 1 89.38 124 ILE A O 1
ATOM 1010 N N . VAL A 1 125 ? -11.039 18.969 9.875 1 87.44 125 VAL A N 1
ATOM 1011 C CA . VAL A 1 125 ? -10.359 19.922 10.758 1 87.44 125 VAL A CA 1
ATOM 1012 C C . VAL A 1 125 ? -10.648 21.344 10.297 1 87.44 125 VAL A C 1
ATOM 1014 O O . VAL A 1 125 ? -11.109 22.172 11.086 1 87.44 125 VAL A O 1
ATOM 1017 N N . PRO A 1 126 ? -10.461 21.641 8.977 1 86.31 126 PRO A N 1
ATOM 1018 C CA . PRO A 1 126 ? -10.773 22.984 8.516 1 86.31 126 PRO A CA 1
ATOM 1019 C C . PRO A 1 126 ? -12.234 23.375 8.766 1 86.31 126 PRO A C 1
ATOM 1021 O O . PRO A 1 126 ? -12.523 24.531 9.102 1 86.31 126 PRO A O 1
ATOM 1024 N N . LEU A 1 127 ? -13.133 22.453 8.656 1 88 127 LEU A N 1
ATOM 1025 C CA . LEU A 1 127 ? -14.547 22.719 8.898 1 88 127 LEU A CA 1
ATOM 1026 C C . LEU A 1 127 ? -14.773 23.172 10.344 1 88 127 LEU A C 1
ATOM 1028 O O . LEU A 1 127 ? -15.484 24.141 10.594 1 88 127 LEU A O 1
ATOM 1032 N N . LEU A 1 128 ? -14.18 22.5 11.258 1 88.19 128 LEU A N 1
ATOM 1033 C CA . LEU A 1 128 ? -14.312 22.828 12.672 1 88.19 128 LEU A CA 1
ATOM 1034 C C . LEU A 1 128 ? -13.664 24.172 12.984 1 88.19 128 LEU A C 1
ATOM 1036 O O . LEU A 1 128 ? -14.195 24.953 13.766 1 88.19 128 LEU A O 1
ATOM 1040 N N . LEU A 1 129 ? -12.539 24.469 12.289 1 85.69 129 LEU A N 1
ATOM 1041 C CA . LEU A 1 129 ? -11.844 25.734 12.484 1 85.69 129 LEU A CA 1
ATOM 1042 C C . LEU A 1 129 ? -12.664 26.891 11.938 1 85.69 129 LEU A C 1
ATOM 1044 O O . LEU A 1 129 ? -12.742 27.953 12.562 1 85.69 129 LEU A O 1
ATOM 1048 N N . ILE A 1 130 ? -13.25 26.688 10.812 1 86.56 130 ILE A N 1
ATOM 1049 C CA . ILE A 1 130 ? -14.062 27.734 10.195 1 86.56 130 ILE A CA 1
ATOM 1050 C C . ILE A 1 130 ? -15.242 28.062 11.109 1 86.56 130 ILE A C 1
ATOM 1052 O O . ILE A 1 130 ? -15.594 29.234 11.273 1 86.56 130 ILE A O 1
ATOM 1056 N N . PHE A 1 131 ? -15.828 27.062 11.727 1 85.44 131 PHE A N 1
ATOM 1057 C CA . PHE A 1 131 ? -16.938 27.297 12.648 1 85.44 131 PHE A CA 1
ATOM 1058 C C . PHE A 1 131 ? -16.453 28.062 13.883 1 85.44 131 PHE A C 1
ATOM 1060 O O . PHE A 1 131 ? -17.109 29.016 14.32 1 85.44 131 PHE A O 1
ATOM 1067 N N . GLN A 1 132 ? -15.344 27.641 14.383 1 83.69 132 GLN A N 1
ATOM 1068 C CA . GLN A 1 132 ? -14.805 28.25 15.586 1 83.69 132 GLN A CA 1
ATOM 1069 C C . GLN A 1 132 ? -14.438 29.719 15.336 1 83.69 132 GLN A C 1
ATOM 1071 O O . GLN A 1 132 ? -14.844 30.609 16.094 1 83.69 132 GLN A O 1
ATOM 1076 N N . TYR A 1 133 ? -13.711 29.938 14.211 1 84.44 133 TYR A N 1
ATOM 1077 C CA . TYR A 1 133 ? -13.211 31.281 13.93 1 84.44 133 TYR A CA 1
ATOM 1078 C C . TYR A 1 133 ? -14.32 32.188 13.383 1 84.44 133 TYR A C 1
ATOM 1080 O O . TYR A 1 133 ? -14.258 33.406 13.516 1 84.44 133 TYR A O 1
ATOM 1088 N N . GLY A 1 134 ? -15.328 31.516 12.75 1 85.38 134 GLY A N 1
ATOM 1089 C CA . GLY A 1 134 ? -16.5 32.281 12.344 1 85.38 134 GLY A CA 1
ATOM 1090 C C . GLY A 1 134 ? -17.25 32.906 13.508 1 85.38 134 GLY A C 1
ATOM 1091 O O . GLY A 1 134 ? -17.625 34.094 13.453 1 85.38 134 GLY A O 1
ATOM 1092 N N . VAL A 1 135 ? -17.406 32.156 14.516 1 84.06 135 VAL A N 1
ATOM 1093 C CA . VAL A 1 135 ? -18.078 32.656 15.711 1 84.06 135 VAL A CA 1
ATOM 1094 C C . VAL A 1 135 ? -17.234 33.75 16.359 1 84.06 135 VAL A C 1
ATOM 1096 O O . VAL A 1 135 ? -17.766 34.781 16.766 1 84.06 135 VAL A O 1
ATOM 1099 N N . MET A 1 136 ? -15.938 33.469 16.438 1 83.12 136 MET A N 1
ATOM 1100 C CA . MET A 1 136 ? -15.031 34.469 17.016 1 83.12 136 MET A CA 1
ATOM 1101 C C . MET A 1 136 ? -15.086 35.781 16.234 1 83.12 136 MET A C 1
ATOM 1103 O O . MET A 1 136 ? -15.055 36.844 16.828 1 83.12 136 MET A O 1
ATOM 1107 N N . PHE A 1 137 ? -15.203 35.625 14.977 1 84.31 137 PHE A N 1
ATOM 1108 C CA . PHE A 1 137 ? -15.289 36.812 14.109 1 84.31 137 PHE A CA 1
ATOM 1109 C C . PHE A 1 137 ? -16.547 37.625 14.414 1 84.31 137 PHE A C 1
ATOM 1111 O O . PHE A 1 137 ? -16.469 38.812 14.625 1 84.31 137 PHE A O 1
ATOM 1118 N N . VAL A 1 138 ? -17.672 36.969 14.492 1 85.44 138 VAL A N 1
ATOM 1119 C CA . VAL A 1 138 ? -18.953 37.625 14.711 1 85.44 138 VAL A CA 1
ATOM 1120 C C . VAL A 1 138 ? -18.953 38.312 16.078 1 85.44 138 VAL A C 1
ATOM 1122 O O . VAL A 1 138 ? -19.359 39.469 16.203 1 85.44 138 VAL A O 1
ATOM 1125 N N . VAL A 1 139 ? -18.469 37.625 17.094 1 84 139 VAL A N 1
ATOM 1126 C CA . VAL A 1 139 ? -18.469 38.156 18.453 1 84 139 VAL A CA 1
ATOM 1127 C C . VAL A 1 139 ? -17.531 39.375 18.531 1 84 139 VAL A C 1
ATOM 1129 O O . VAL A 1 139 ? -17.844 40.375 19.203 1 84 139 VAL A O 1
ATOM 1132 N N . THR A 1 140 ? -16.438 39.281 17.844 1 83.81 140 THR A N 1
ATOM 1133 C CA . THR A 1 140 ? -15.477 40.375 17.844 1 83.81 140 THR A CA 1
ATOM 1134 C C . THR A 1 140 ? -16.078 41.594 17.172 1 83.81 140 THR A C 1
ATOM 1136 O O . THR A 1 140 ? -15.891 42.719 17.641 1 83.81 140 THR A O 1
ATOM 1139 N N . VAL A 1 141 ? -16.766 41.406 16.094 1 85.06 141 VAL A N 1
ATOM 1140 C CA . VAL A 1 141 ? -17.391 42.5 15.383 1 85.06 141 VAL A CA 1
ATOM 1141 C C . VAL A 1 141 ? -18.438 43.156 16.266 1 85.06 141 VAL A C 1
ATOM 1143 O O . VAL A 1 141 ? -18.531 44.406 16.312 1 85.06 141 VAL A O 1
ATOM 1146 N N . ILE A 1 142 ? -19.188 42.375 17 1 86.31 142 ILE A N 1
ATOM 1147 C CA . ILE A 1 142 ? -20.234 42.906 17.875 1 86.31 142 ILE A CA 1
ATOM 1148 C C . ILE A 1 142 ? -19.594 43.75 18.969 1 86.31 142 ILE A C 1
ATOM 1150 O O . ILE A 1 142 ? -20.078 44.844 19.266 1 86.31 142 ILE A O 1
ATOM 1154 N N . LEU A 1 143 ? -18.531 43.344 19.516 1 85.12 143 LEU A N 1
ATOM 1155 C CA . LEU A 1 143 ? -17.875 44.062 20.578 1 85.12 143 LEU A CA 1
ATOM 1156 C C . LEU A 1 143 ? -17.234 45.344 20.047 1 85.12 143 LEU A C 1
ATOM 1158 O O . LEU A 1 143 ? -17.234 46.375 20.734 1 85.12 143 LEU A O 1
ATOM 1162 N N . LEU A 1 144 ? -16.703 45.25 18.875 1 87 144 LEU A N 1
ATOM 1163 C CA . LEU A 1 144 ? -16.094 46.438 18.266 1 87 144 LEU A CA 1
ATOM 1164 C C . LEU A 1 144 ? -17.156 47.5 17.969 1 87 144 LEU A C 1
ATOM 1166 O O . LEU A 1 144 ? -16.891 48.688 18.125 1 87 144 LEU A O 1
ATOM 1170 N N . LEU A 1 145 ? -18.297 47.094 17.578 1 88.12 145 LEU A N 1
ATOM 1171 C CA . LEU A 1 145 ? -19.391 48 17.312 1 88.12 145 LEU A CA 1
ATOM 1172 C C . LEU A 1 145 ? -19.859 48.688 18.609 1 88.12 145 LEU A C 1
ATOM 1174 O O . LEU A 1 145 ? -20.234 49.844 18.594 1 88.12 145 LEU A O 1
ATOM 1178 N N . TYR A 1 146 ? -19.766 47.875 19.641 1 85.31 146 TYR A N 1
ATOM 1179 C CA . TYR A 1 146 ? -20.141 48.406 20.953 1 85.31 146 TYR A CA 1
ATOM 1180 C C . TYR A 1 146 ? -19.141 49.469 21.406 1 85.31 146 TYR A C 1
ATOM 1182 O O . TYR A 1 146 ? -19.516 50.469 22.016 1 85.31 146 TYR A O 1
ATOM 1190 N N . LEU A 1 147 ? -17.891 49.312 21.078 1 84.5 147 LEU A N 1
ATOM 1191 C CA . LEU A 1 147 ? -16.875 50.281 21.484 1 84.5 147 LEU A CA 1
ATOM 1192 C C . LEU A 1 147 ? -16.875 51.5 20.578 1 84.5 147 LEU A C 1
ATOM 1194 O O . LEU A 1 147 ? -16.859 52.625 21.062 1 84.5 147 LEU A O 1
ATOM 1198 N N . SER A 1 148 ? -16.812 51.281 19.203 1 89.88 148 SER A N 1
ATOM 1199 C CA . SER A 1 148 ? -16.844 52.406 18.25 1 89.88 148 SER A CA 1
ATOM 1200 C C . SER A 1 148 ? -17.328 51.938 16.875 1 89.88 148 SER A C 1
ATOM 1202 O O . SER A 1 148 ? -16.609 51.25 16.156 1 89.88 148 SER A O 1
ATOM 1204 N N . PRO A 1 149 ? -18.438 52.344 16.5 1 89.19 149 PRO A N 1
ATOM 1205 C CA . PRO A 1 149 ? -18.984 51.969 15.203 1 89.19 149 PRO A CA 1
ATOM 1206 C C . PRO A 1 149 ? -18.156 52.469 14.031 1 89.19 149 PRO A C 1
ATOM 1208 O O . PRO A 1 149 ? -18.047 51.781 13.008 1 89.19 149 PRO A O 1
ATOM 1211 N N . LEU A 1 150 ? -17.594 53.656 14.227 1 89.75 150 LEU A N 1
ATOM 1212 C CA . LEU A 1 150 ? -16.812 54.25 13.141 1 89.75 150 LEU A CA 1
ATOM 1213 C C . LEU A 1 150 ? -15.555 53.438 12.875 1 89.75 150 LEU A C 1
ATOM 1215 O O . LEU A 1 150 ? -15.227 53.156 11.719 1 89.75 150 LEU A O 1
ATOM 1219 N N . VAL A 1 151 ? -14.891 53.062 13.922 1 90.44 151 VAL A N 1
ATOM 1220 C CA . VAL A 1 151 ? -13.68 52.281 13.773 1 90.44 151 VAL A CA 1
ATOM 1221 C C . VAL A 1 151 ? -14.031 50.906 13.219 1 90.44 151 VAL A C 1
ATOM 1223 O O . VAL A 1 151 ? -13.297 50.344 12.398 1 90.44 151 VAL A O 1
ATOM 1226 N N . THR A 1 152 ? -15.141 50.406 13.672 1 89.5 152 THR A N 1
ATOM 1227 C CA . THR A 1 152 ? -15.586 49.094 13.211 1 89.5 152 THR A CA 1
ATOM 1228 C C . THR A 1 152 ? -15.852 49.125 11.711 1 89.5 152 THR A C 1
ATOM 1230 O O . THR A 1 152 ? -15.516 48.188 11 1 89.5 152 THR A O 1
ATOM 1233 N N . LEU A 1 153 ? -16.438 50.125 11.273 1 88.75 153 LEU A N 1
ATOM 1234 C CA . LEU A 1 153 ? -16.703 50.25 9.844 1 88.75 153 LEU A CA 1
ATOM 1235 C C . LEU A 1 153 ? -15.398 50.281 9.055 1 88.75 153 LEU A C 1
ATOM 1237 O O . LEU A 1 153 ? -15.305 49.688 7.977 1 88.75 153 LEU A O 1
ATOM 1241 N N . GLY A 1 154 ? -14.391 51 9.531 1 86.75 154 GLY A N 1
ATOM 1242 C CA . GLY A 1 154 ? -13.086 51 8.883 1 86.75 154 GLY A CA 1
ATOM 1243 C C . GLY A 1 154 ? -12.438 49.656 8.812 1 86.75 154 GLY A C 1
ATOM 1244 O O . GLY A 1 154 ? -11.883 49.281 7.773 1 86.75 154 GLY A O 1
ATOM 1245 N N . ILE A 1 155 ? -12.547 48.938 9.938 1 87.19 155 ILE A N 1
ATOM 1246 C CA . ILE A 1 155 ? -11.977 47.594 10.016 1 87.19 155 ILE A CA 1
ATOM 1247 C C . ILE A 1 155 ? -12.711 46.656 9.062 1 87.19 155 ILE A C 1
ATOM 1249 O O . ILE A 1 155 ? -12.094 45.875 8.367 1 87.19 155 ILE A O 1
ATOM 1253 N N . PHE A 1 156 ? -13.969 46.781 8.992 1 82.94 156 PHE A N 1
ATOM 1254 C CA . PHE A 1 156 ? -14.797 45.938 8.148 1 82.94 156 PHE A CA 1
ATOM 1255 C C . PHE A 1 156 ? -14.469 46.156 6.676 1 82.94 156 PHE A C 1
ATOM 1257 O O . PHE A 1 156 ? -14.375 45.188 5.91 1 82.94 156 PHE A O 1
ATOM 1264 N N . ILE A 1 157 ? -14.289 47.312 6.277 1 84.69 157 ILE A N 1
ATOM 1265 C CA . ILE A 1 157 ? -13.977 47.625 4.891 1 84.69 157 ILE A CA 1
ATOM 1266 C C . ILE A 1 157 ? -12.609 47.031 4.52 1 84.69 157 ILE A C 1
ATOM 1268 O O . ILE A 1 157 ? -12.438 46.5 3.436 1 84.69 157 ILE A O 1
ATOM 1272 N N . SER A 1 158 ? -11.711 47.156 5.418 1 81.06 158 SER A N 1
ATOM 1273 C CA . SER A 1 158 ? -10.375 46.625 5.172 1 81.06 158 SER A CA 1
ATOM 1274 C C . SER A 1 158 ? -10.398 45.094 5.086 1 81.06 158 SER A C 1
ATOM 1276 O O . SER A 1 158 ? -9.617 44.5 4.332 1 81.06 158 SER A O 1
ATOM 1278 N N . MET A 1 159 ? -11.234 44.562 5.82 1 79.5 159 MET A N 1
ATOM 1279 C CA . MET A 1 159 ? -11.336 43.125 5.879 1 79.5 159 MET A CA 1
ATOM 1280 C C . MET A 1 159 ? -11.969 42.562 4.605 1 79.5 159 MET A C 1
ATOM 1282 O O . MET A 1 159 ? -11.695 41.438 4.219 1 79.5 159 MET A O 1
ATOM 1286 N N . LEU A 1 160 ? -12.914 43.219 4.051 1 79.06 160 LEU A N 1
ATOM 1287 C CA . LEU A 1 160 ? -13.562 42.781 2.82 1 79.06 160 LEU A CA 1
ATOM 1288 C C . LEU A 1 160 ? -12.531 42.438 1.754 1 79.06 160 LEU A C 1
ATOM 1290 O O . LEU A 1 160 ? -12.75 41.531 0.953 1 79.06 160 LEU A O 1
ATOM 1294 N N . LEU A 1 161 ? -11.375 43.031 1.896 1 77.69 161 LEU A N 1
ATOM 1295 C CA . LEU A 1 161 ? -10.32 42.75 0.928 1 77.69 161 LEU A CA 1
ATOM 1296 C C . LEU A 1 161 ? -9.719 41.375 1.15 1 77.69 161 LEU A C 1
ATOM 1298 O O . LEU A 1 161 ? -9.32 40.688 0.194 1 77.69 161 LEU A O 1
ATOM 1302 N N . ILE A 1 162 ? -9.773 40.969 2.389 1 78.5 162 ILE A N 1
ATOM 1303 C CA . ILE A 1 162 ? -9.203 39.656 2.727 1 78.5 162 ILE A CA 1
ATOM 1304 C C . ILE A 1 162 ? -10.109 38.562 2.205 1 78.5 162 ILE A C 1
ATOM 1306 O O . ILE A 1 162 ? -9.633 37.469 1.829 1 78.5 162 ILE A O 1
ATOM 1310 N N . PHE A 1 163 ? -11.352 38.781 2.189 1 75.44 163 PHE A N 1
ATOM 1311 C CA . PHE A 1 163 ? -12.336 37.812 1.747 1 75.44 163 PHE A CA 1
ATOM 1312 C C . PHE A 1 163 ? -12.25 37.594 0.24 1 75.44 163 PHE A C 1
ATOM 1314 O O . PHE A 1 163 ? -12.594 36.5 -0.262 1 75.44 163 PHE A O 1
ATOM 1321 N N . ILE A 1 164 ? -11.734 38.469 -0.46 1 75.81 164 ILE A N 1
ATOM 1322 C CA . ILE A 1 164 ? -11.727 38.406 -1.918 1 75.81 164 ILE A CA 1
ATOM 1323 C C . ILE A 1 164 ? -10.531 37.594 -2.402 1 75.81 164 ILE A C 1
ATOM 1325 O O . ILE A 1 164 ? -10.602 36.938 -3.434 1 75.81 164 ILE A O 1
ATOM 1329 N N . VAL A 1 165 ? -9.539 37.469 -1.622 1 74.44 165 VAL A N 1
ATOM 1330 C CA . VAL A 1 165 ? -8.289 36.875 -2.049 1 74.44 165 VAL A CA 1
ATOM 1331 C C . VAL A 1 165 ? -8.477 35.375 -2.217 1 74.44 165 VAL A C 1
ATOM 1333 O O . VAL A 1 165 ? -8.102 34.812 -3.244 1 74.44 165 VAL A O 1
ATOM 1336 N N . PRO A 1 166 ? -9.148 34.781 -1.187 1 68.81 166 PRO A N 1
ATOM 1337 C CA . PRO A 1 166 ? -9.297 33.312 -1.334 1 68.81 166 PRO A CA 1
ATOM 1338 C C . PRO A 1 166 ? -10.117 32.938 -2.564 1 68.81 166 PRO A C 1
ATOM 1340 O O . PRO A 1 166 ? -9.836 31.906 -3.199 1 68.81 166 PRO A O 1
ATOM 1343 N N . SER A 1 167 ? -11.047 33.688 -2.854 1 71.75 167 SER A N 1
ATOM 1344 C CA . SER A 1 167 ? -11.938 33.344 -3.969 1 71.75 167 SER A CA 1
ATOM 1345 C C . SER A 1 167 ? -11.188 33.406 -5.297 1 71.75 167 SER A C 1
ATOM 1347 O O . SER A 1 167 ? -11.562 32.719 -6.254 1 71.75 167 SER A O 1
ATOM 1349 N N . LEU A 1 168 ? -10.078 34.062 -5.25 1 76.25 168 LEU A N 1
ATOM 1350 C CA . LEU A 1 168 ? -9.336 34.219 -6.496 1 76.25 168 LEU A CA 1
ATOM 1351 C C . LEU A 1 168 ? -8.422 33 -6.723 1 76.25 168 LEU A C 1
ATOM 1353 O O . LEU A 1 168 ? -8.164 32.625 -7.867 1 76.25 168 LEU A O 1
ATOM 1357 N N . PHE A 1 169 ? -8.016 32.281 -5.609 1 78.44 169 PHE A N 1
ATOM 1358 C CA . PHE A 1 169 ? -7.035 31.219 -5.734 1 78.44 169 PHE A CA 1
ATOM 1359 C C . PHE A 1 169 ? -7.66 29.859 -5.418 1 78.44 169 PHE A C 1
ATOM 1361 O O . PHE A 1 169 ? -7 28.828 -5.512 1 78.44 169 PHE A O 1
ATOM 1368 N N . GLY A 1 170 ? -8.906 29.891 -5.094 1 74.69 170 GLY A N 1
ATOM 1369 C CA . GLY A 1 170 ? -9.602 28.672 -4.703 1 74.69 170 GLY A CA 1
ATOM 1370 C C . GLY A 1 170 ? -9.641 27.625 -5.793 1 74.69 170 GLY A C 1
ATOM 1371 O O . GLY A 1 170 ? -9.273 26.469 -5.566 1 74.69 170 GLY A O 1
ATOM 1372 N N . LYS A 1 171 ? -9.961 28.016 -6.957 1 79.44 171 LYS A N 1
ATOM 1373 C CA . LYS A 1 171 ? -10.07 27.078 -8.078 1 79.44 171 LYS A CA 1
ATOM 1374 C C . LYS A 1 171 ? -8.703 26.531 -8.477 1 79.44 171 LYS A C 1
ATOM 1376 O O . LYS A 1 171 ? -8.578 25.344 -8.805 1 79.44 171 LYS A O 1
ATOM 1381 N N . ALA A 1 172 ? -7.73 27.438 -8.398 1 83.81 172 ALA A N 1
ATOM 1382 C CA . ALA A 1 172 ? -6.375 27 -8.734 1 83.81 172 ALA A CA 1
ATOM 1383 C C . ALA A 1 172 ? -5.855 25.984 -7.723 1 83.81 172 ALA A C 1
ATOM 1385 O O . ALA A 1 172 ? -5.195 25.016 -8.094 1 83.81 172 ALA A O 1
ATOM 1386 N N . LEU A 1 173 ? -6.211 26.156 -6.559 1 79.88 173 LEU A N 1
ATOM 1387 C CA . LEU A 1 173 ? -5.785 25.234 -5.504 1 79.88 173 LEU A CA 1
ATOM 1388 C C . LEU A 1 173 ? -6.488 23.891 -5.641 1 79.88 173 LEU A C 1
ATOM 1390 O O . LEU A 1 173 ? -5.871 22.844 -5.438 1 79.88 173 LEU A O 1
ATOM 1394 N N . GLU A 1 174 ? -7.695 24.016 -5.953 1 80.19 174 GLU A N 1
ATOM 1395 C CA . GLU A 1 174 ? -8.469 22.797 -6.148 1 80.19 174 GLU A CA 1
ATOM 1396 C C . GLU A 1 174 ? -7.871 21.922 -7.25 1 80.19 174 GLU A C 1
ATOM 1398 O O . GLU A 1 174 ? -7.723 20.719 -7.086 1 80.19 174 GLU A O 1
ATOM 1403 N N . LYS A 1 175 ? -7.555 22.531 -8.281 1 85.19 175 LYS A N 1
ATOM 1404 C CA . LYS A 1 175 ? -6.98 21.812 -9.422 1 85.19 175 LYS A CA 1
ATOM 1405 C C . LYS A 1 175 ? -5.637 21.188 -9.055 1 85.19 175 LYS A C 1
ATOM 1407 O O . LYS A 1 175 ? -5.371 20.031 -9.383 1 85.19 175 LYS A O 1
ATOM 1412 N N . LYS A 1 176 ? -4.77 21.922 -8.391 1 86.06 176 LYS A N 1
ATOM 1413 C CA . LYS A 1 176 ? -3.434 21.453 -8.039 1 86.06 176 LYS A CA 1
ATOM 1414 C C . LYS A 1 176 ? -3.498 20.359 -6.98 1 86.06 176 LYS A C 1
ATOM 1416 O O . LYS A 1 176 ? -2.684 19.422 -6.984 1 86.06 176 LYS A O 1
ATOM 1421 N N . GLN A 1 177 ? -4.461 20.391 -6.16 1 79 177 GLN A N 1
ATOM 1422 C CA . GLN A 1 177 ? -4.645 19.359 -5.145 1 79 177 GLN A CA 1
ATOM 1423 C C . GLN A 1 177 ? -5.102 18.047 -5.77 1 79 177 GLN A C 1
ATOM 1425 O O . GLN A 1 177 ? -4.68 16.969 -5.344 1 79 177 GLN A O 1
ATOM 1430 N N . LEU A 1 178 ? -6.008 18.234 -6.703 1 79.56 178 LEU A N 1
ATOM 1431 C CA . LEU A 1 178 ? -6.449 17.031 -7.418 1 79.56 178 LEU A CA 1
ATOM 1432 C C . LEU A 1 178 ? -5.285 16.391 -8.164 1 79.56 178 LEU A C 1
ATOM 1434 O O . LEU A 1 178 ? -5.148 15.164 -8.164 1 79.56 178 LEU A O 1
ATOM 1438 N N . GLU A 1 179 ? -4.543 17.203 -8.742 1 86.38 179 GLU A N 1
ATOM 1439 C CA . GLU A 1 179 ? -3.359 16.688 -9.43 1 86.38 179 GLU A CA 1
ATOM 1440 C C . GLU A 1 179 ? -2.414 15.992 -8.461 1 86.38 179 GLU A C 1
ATOM 1442 O O . GLU A 1 179 ? -1.844 14.953 -8.789 1 86.38 179 GLU A O 1
ATOM 1447 N N . LEU A 1 180 ? -2.215 16.484 -7.309 1 83.94 180 LEU A N 1
ATOM 1448 C CA . LEU A 1 180 ? -1.36 15.883 -6.285 1 83.94 180 LEU A CA 1
ATOM 1449 C C . LEU A 1 180 ? -1.914 14.539 -5.836 1 83.94 180 LEU A C 1
ATOM 1451 O O . LEU A 1 180 ? -1.163 13.57 -5.695 1 83.94 180 LEU A O 1
ATOM 1455 N N . SER A 1 181 ? -3.143 14.477 -5.652 1 78.5 181 SER A N 1
ATOM 1456 C CA . SER A 1 181 ? -3.785 13.227 -5.258 1 78.5 181 SER A CA 1
ATOM 1457 C C . SER A 1 181 ? -3.584 12.141 -6.312 1 78.5 181 SER A C 1
ATOM 1459 O O . SER A 1 181 ? -3.23 11.008 -5.984 1 78.5 181 SER A O 1
ATOM 1461 N N . ASN A 1 182 ? -3.799 12.516 -7.551 1 83 182 ASN A N 1
ATOM 1462 C CA . ASN A 1 182 ? -3.598 11.57 -8.648 1 83 182 ASN A CA 1
ATOM 1463 C C . ASN A 1 182 ? -2.15 11.102 -8.719 1 83 182 ASN A C 1
ATOM 1465 O O . ASN A 1 182 ? -1.891 9.914 -8.938 1 83 182 ASN A O 1
ATOM 1469 N N . ARG A 1 183 ? -1.266 12.016 -8.523 1 85.25 183 ARG A N 1
ATOM 1470 C CA . ARG A 1 183 ? 0.154 11.68 -8.586 1 85.25 183 ARG A CA 1
ATOM 1471 C C . ARG A 1 183 ? 0.547 10.758 -7.438 1 85.25 183 ARG A C 1
ATOM 1473 O O . ARG A 1 183 ? 1.383 9.867 -7.609 1 85.25 183 ARG A O 1
ATOM 1480 N N . LEU A 1 184 ? -0.029 10.938 -6.336 1 82.25 184 LEU A N 1
ATOM 1481 C CA . LEU A 1 184 ? 0.231 10.078 -5.188 1 82.25 184 LEU A CA 1
ATOM 1482 C C . LEU A 1 184 ? -0.289 8.664 -5.434 1 82.25 184 LEU A C 1
ATOM 1484 O O . LEU A 1 184 ? 0.373 7.684 -5.086 1 82.25 184 LEU A O 1
ATOM 1488 N N . SER A 1 185 ? -1.418 8.617 -6.02 1 79.25 185 SER A N 1
ATOM 1489 C CA . SER A 1 185 ? -1.985 7.316 -6.371 1 79.25 185 SER A CA 1
ATOM 1490 C C . SER A 1 185 ? -1.094 6.574 -7.363 1 79.25 185 SER A C 1
ATOM 1492 O O . SER A 1 185 ? -0.831 5.383 -7.195 1 79.25 185 SER A O 1
ATOM 1494 N N . PHE A 1 186 ? -0.739 7.277 -8.328 1 85.25 186 PHE A N 1
ATOM 1495 C CA . PHE A 1 186 ? 0.134 6.699 -9.336 1 85.25 186 PHE A CA 1
ATOM 1496 C C . PHE A 1 186 ? 1.461 6.266 -8.727 1 85.25 186 PHE A C 1
ATOM 1498 O O . PHE A 1 186 ? 1.972 5.188 -9.039 1 85.25 186 PHE A O 1
ATOM 1505 N N . PHE A 1 187 ? 2.002 7.047 -7.871 1 90.06 187 PHE A N 1
ATOM 1506 C CA . PHE A 1 187 ? 3.262 6.77 -7.188 1 90.06 187 PHE A CA 1
ATOM 1507 C C . PHE A 1 187 ? 3.15 5.512 -6.332 1 90.06 187 PHE A C 1
ATOM 1509 O O . PHE A 1 187 ? 4.027 4.648 -6.375 1 90.06 187 PHE A O 1
ATOM 1516 N N . THR A 1 188 ? 2.137 5.367 -5.648 1 83.44 188 THR A N 1
ATOM 1517 C CA . THR A 1 188 ? 1.912 4.203 -4.797 1 83.44 188 THR A CA 1
ATOM 1518 C C . THR A 1 188 ? 1.753 2.941 -5.637 1 83.44 188 THR A C 1
ATOM 1520 O O . THR A 1 188 ? 2.277 1.883 -5.281 1 83.44 188 THR A O 1
ATOM 1523 N N . SER A 1 189 ? 1.047 3.062 -6.711 1 85.31 189 SER A N 1
ATOM 1524 C CA . SER A 1 189 ? 0.878 1.937 -7.621 1 85.31 189 SER A CA 1
ATOM 1525 C C . SER A 1 189 ? 2.219 1.476 -8.188 1 85.31 189 SER A C 1
ATOM 1527 O O . SER A 1 189 ? 2.455 0.275 -8.336 1 85.31 189 SER A O 1
ATOM 1529 N N . LYS A 1 190 ? 3.004 2.416 -8.523 1 90.12 190 LYS A N 1
ATOM 1530 C CA . LYS A 1 190 ? 4.32 2.102 -9.062 1 90.12 190 LYS A CA 1
ATOM 1531 C C . LYS A 1 190 ? 5.191 1.4 -8.023 1 90.12 190 LYS A C 1
ATOM 1533 O O . LYS A 1 190 ? 5.895 0.439 -8.344 1 90.12 190 LYS A O 1
ATOM 1538 N N . LEU A 1 191 ? 5.145 1.81 -6.793 1 90.31 191 LEU A N 1
ATOM 1539 C CA . LEU A 1 191 ? 5.898 1.174 -5.719 1 90.31 191 LEU A CA 1
ATOM 1540 C C . LEU A 1 191 ? 5.449 -0.27 -5.52 1 90.31 191 LEU A C 1
ATOM 1542 O O . LEU A 1 191 ? 6.281 -1.169 -5.371 1 90.31 191 LEU A O 1
ATOM 1546 N N . LYS A 1 192 ? 4.207 -0.439 -5.5 1 85.88 192 LYS A N 1
ATOM 1547 C CA . LYS A 1 192 ? 3.662 -1.785 -5.348 1 85.88 192 LYS A CA 1
ATOM 1548 C C . LYS A 1 192 ? 4.145 -2.705 -6.465 1 85.88 192 LYS A C 1
ATOM 1550 O O . LYS A 1 192 ? 4.512 -3.854 -6.215 1 85.88 192 LYS A O 1
ATOM 1555 N N . ASP A 1 193 ? 4.082 -2.188 -7.633 1 89.19 193 ASP A N 1
ATOM 1556 C CA . ASP A 1 193 ? 4.516 -2.949 -8.797 1 89.19 193 ASP A CA 1
ATOM 1557 C C . ASP A 1 193 ? 5.992 -3.328 -8.688 1 89.19 193 ASP A C 1
ATOM 1559 O O . ASP A 1 193 ? 6.363 -4.48 -8.922 1 89.19 193 ASP A O 1
ATOM 1563 N N . ILE A 1 194 ? 6.824 -2.426 -8.328 1 91.81 194 ILE A N 1
ATOM 1564 C CA . ILE A 1 194 ? 8.266 -2.611 -8.219 1 91.81 194 ILE A CA 1
ATOM 1565 C C . ILE A 1 194 ? 8.578 -3.639 -7.137 1 91.81 194 ILE A C 1
ATOM 1567 O O . ILE A 1 194 ? 9.336 -4.582 -7.367 1 91.81 194 ILE A O 1
ATOM 1571 N N . PHE A 1 195 ? 7.902 -3.549 -6.004 1 90.31 195 PHE A N 1
ATOM 1572 C CA . PHE A 1 195 ? 8.25 -4.402 -4.875 1 90.31 195 PHE A CA 1
ATOM 1573 C C . PHE A 1 195 ? 7.664 -5.797 -5.051 1 90.31 195 PHE A C 1
ATOM 1575 O O . PHE A 1 195 ? 8.266 -6.789 -4.625 1 90.31 195 PHE A O 1
ATOM 1582 N N . SER A 1 196 ? 6.59 -5.832 -5.734 1 86.44 196 SER A N 1
ATOM 1583 C CA . SER A 1 196 ? 6.035 -7.145 -6.051 1 86.44 196 SER A CA 1
ATOM 1584 C C . SER A 1 196 ? 6.875 -7.863 -7.098 1 86.44 196 SER A C 1
ATOM 1586 O O . SER A 1 196 ? 6.91 -9.094 -7.137 1 86.44 196 SER A O 1
ATOM 1588 N N . GLY A 1 197 ? 7.504 -7.094 -7.957 1 89.44 197 GLY A N 1
ATOM 1589 C CA . GLY A 1 197 ? 8.336 -7.66 -9.008 1 89.44 197 GLY A CA 1
ATOM 1590 C C . GLY A 1 197 ? 9.812 -7.699 -8.648 1 89.44 197 GLY A C 1
ATOM 1591 O O . GLY A 1 197 ? 10.672 -7.758 -9.523 1 89.44 197 GLY A O 1
ATOM 1592 N N . TYR A 1 198 ? 10.109 -7.738 -7.367 1 90.25 198 TYR A N 1
ATOM 1593 C CA . TYR A 1 198 ? 11.484 -7.645 -6.895 1 90.25 198 TYR A CA 1
ATOM 1594 C C . TYR A 1 198 ? 12.32 -8.805 -7.426 1 90.25 198 TYR A C 1
ATOM 1596 O O . TYR A 1 198 ? 13.492 -8.625 -7.766 1 90.25 198 TYR A O 1
ATOM 1604 N N . ASP A 1 199 ? 11.75 -9.992 -7.523 1 87.56 199 ASP A N 1
ATOM 1605 C CA . ASP A 1 199 ? 12.477 -11.156 -8.016 1 87.56 199 ASP A CA 1
ATOM 1606 C C . ASP A 1 199 ? 12.969 -10.938 -9.438 1 87.56 199 ASP A C 1
ATOM 1608 O O . ASP A 1 199 ? 14.102 -11.297 -9.773 1 87.56 199 ASP A O 1
ATOM 1612 N N . VAL A 1 200 ? 12.156 -10.375 -10.258 1 90.19 200 VAL A N 1
ATOM 1613 C CA . VAL A 1 200 ? 12.516 -10.086 -11.641 1 90.19 200 VAL A CA 1
ATOM 1614 C C . VAL A 1 200 ? 13.586 -9 -11.688 1 90.19 200 VAL A C 1
ATOM 1616 O O . VAL A 1 200 ? 14.562 -9.102 -12.438 1 90.19 200 VAL A O 1
ATOM 1619 N N . ILE A 1 201 ? 13.422 -8 -10.859 1 91.88 201 ILE A N 1
ATOM 1620 C CA . ILE A 1 201 ? 14.359 -6.875 -10.836 1 91.88 201 ILE A CA 1
ATOM 1621 C C . ILE A 1 201 ? 15.75 -7.371 -10.445 1 91.88 201 ILE A C 1
ATOM 1623 O O . ILE A 1 201 ? 16.75 -6.984 -11.07 1 91.88 201 ILE A O 1
ATOM 1627 N N . ARG A 1 202 ? 15.797 -8.203 -9.523 1 87.94 202 ARG A N 1
ATOM 1628 C CA . ARG A 1 202 ? 17.078 -8.742 -9.055 1 87.94 202 ARG A CA 1
ATOM 1629 C C . ARG A 1 202 ? 17.672 -9.695 -10.078 1 87.94 202 ARG A C 1
ATOM 1631 O O . ARG A 1 202 ? 18.859 -9.617 -10.383 1 87.94 202 ARG A O 1
ATOM 1638 N N . SER A 1 203 ? 16.859 -10.562 -10.555 1 88.44 203 SER A N 1
ATOM 1639 C CA . SER A 1 203 ? 17.344 -11.609 -11.453 1 88.44 203 SER A CA 1
ATOM 1640 C C . SER A 1 203 ? 17.859 -11.016 -12.758 1 88.44 203 SER A C 1
ATOM 1642 O O . SER A 1 203 ? 18.828 -11.531 -13.336 1 88.44 203 SER A O 1
ATOM 1644 N N . TYR A 1 204 ? 17.281 -9.883 -13.141 1 89.88 204 TYR A N 1
ATOM 1645 C CA . TYR A 1 204 ? 17.656 -9.344 -14.438 1 89.88 204 TYR A CA 1
ATOM 1646 C C . TYR A 1 204 ? 18.422 -8.031 -14.281 1 89.88 204 TYR A C 1
ATOM 1648 O O . TYR A 1 204 ? 18.578 -7.285 -15.258 1 89.88 204 TYR A O 1
ATOM 1656 N N . ASN A 1 205 ? 18.812 -7.703 -13.109 1 87.44 205 ASN A N 1
ATOM 1657 C CA . ASN A 1 205 ? 19.688 -6.574 -12.797 1 87.44 205 ASN A CA 1
ATOM 1658 C C . ASN A 1 205 ? 19.109 -5.262 -13.32 1 87.44 205 ASN A C 1
ATOM 1660 O O . ASN A 1 205 ? 19.766 -4.535 -14.055 1 87.44 205 ASN A O 1
ATOM 1664 N N . LEU A 1 206 ? 17.875 -5.066 -12.914 1 90.5 206 LEU A N 1
ATOM 1665 C CA . LEU A 1 206 ? 17.156 -3.891 -13.398 1 90.5 206 LEU A CA 1
ATOM 1666 C C . LEU A 1 206 ? 17.234 -2.748 -12.391 1 90.5 206 LEU A C 1
ATOM 1668 O O . LEU A 1 206 ? 16.516 -1.759 -12.508 1 90.5 206 LEU A O 1
ATOM 1672 N N . LYS A 1 207 ? 18.125 -2.775 -11.445 1 90.56 207 LYS A N 1
ATOM 1673 C CA . LYS A 1 207 ? 18.172 -1.818 -10.344 1 90.56 207 LYS A CA 1
ATOM 1674 C C . LYS A 1 207 ? 18.375 -0.396 -10.852 1 90.56 207 LYS A C 1
ATOM 1676 O O . LYS A 1 207 ? 17.672 0.526 -10.438 1 90.56 207 LYS A O 1
ATOM 1681 N N . ASP A 1 208 ? 19.219 -0.236 -11.789 1 90.94 208 ASP A N 1
ATOM 1682 C CA . ASP A 1 208 ? 19.547 1.101 -12.281 1 90.94 208 ASP A CA 1
ATOM 1683 C C . ASP A 1 208 ? 18.391 1.682 -13.086 1 90.94 208 ASP A C 1
ATOM 1685 O O . ASP A 1 208 ? 18.016 2.846 -12.906 1 90.94 208 ASP A O 1
ATOM 1689 N N . SER A 1 209 ? 17.828 0.842 -13.898 1 93 209 SER A N 1
ATOM 1690 C CA . SER A 1 209 ? 16.719 1.301 -14.727 1 93 209 SER A CA 1
ATOM 1691 C C . SER A 1 209 ? 15.5 1.653 -13.867 1 93 209 SER A C 1
ATOM 1693 O O . SER A 1 209 ? 14.875 2.695 -14.07 1 93 209 SER A O 1
ATOM 1695 N N . ILE A 1 210 ? 15.273 0.774 -12.961 1 93.62 210 ILE A N 1
ATOM 1696 C CA . ILE A 1 210 ? 14.148 0.996 -12.062 1 93.62 210 ILE A CA 1
ATOM 1697 C C . ILE A 1 210 ? 14.422 2.205 -11.172 1 93.62 210 ILE A C 1
ATOM 1699 O O . ILE A 1 210 ? 13.516 2.973 -10.859 1 93.62 210 ILE A O 1
ATOM 1703 N N . GLY A 1 211 ? 15.703 2.363 -10.797 1 94.25 211 GLY A N 1
ATOM 1704 C CA . GLY A 1 211 ? 16.094 3.527 -10.016 1 94.25 211 GLY A CA 1
ATOM 1705 C C . GLY A 1 211 ? 15.836 4.84 -10.734 1 94.25 211 GLY A C 1
ATOM 1706 O O . GLY A 1 211 ? 15.305 5.781 -10.148 1 94.25 211 GLY A O 1
ATOM 1707 N N . LYS A 1 212 ? 16.109 4.867 -11.992 1 93.69 212 LYS A N 1
ATOM 1708 C CA . LYS A 1 212 ? 15.891 6.07 -12.797 1 93.69 212 LYS A CA 1
ATOM 1709 C C . LYS A 1 212 ? 14.406 6.375 -12.945 1 93.69 212 LYS A C 1
ATOM 1711 O O . LYS A 1 212 ? 13.992 7.531 -12.859 1 93.69 212 LYS A O 1
ATOM 1716 N N . GLU A 1 213 ? 13.719 5.367 -13.164 1 93.12 213 GLU A N 1
ATOM 1717 C CA . GLU A 1 213 ? 12.273 5.543 -13.289 1 93.12 213 GLU A CA 1
ATOM 1718 C C . GLU A 1 213 ? 11.664 6.074 -11.992 1 93.12 213 GLU A C 1
ATOM 1720 O O . GLU A 1 213 ? 10.805 6.953 -12.016 1 93.12 213 GLU A O 1
ATOM 1725 N N . PHE A 1 214 ? 12.156 5.559 -10.922 1 94.06 214 PHE A N 1
ATOM 1726 C CA . PHE A 1 214 ? 11.68 6.004 -9.617 1 94.06 214 PHE A CA 1
ATOM 1727 C C . PHE A 1 214 ? 12.031 7.465 -9.375 1 94.06 214 PHE A C 1
ATOM 1729 O O . PHE A 1 214 ? 11.211 8.234 -8.883 1 94.06 214 PHE A O 1
ATOM 1736 N N . GLU A 1 215 ? 13.227 7.781 -9.68 1 95 215 GLU A N 1
ATOM 1737 C CA . GLU A 1 215 ? 13.672 9.156 -9.477 1 95 215 GLU A CA 1
ATOM 1738 C C . GLU A 1 215 ? 12.805 10.141 -10.258 1 95 215 GLU A C 1
ATOM 1740 O O . GLU A 1 215 ? 12.477 11.219 -9.766 1 95 215 GLU A O 1
ATOM 1745 N N . GLU A 1 216 ? 12.492 9.766 -11.406 1 94.56 216 GLU A N 1
ATOM 1746 C CA . GLU A 1 216 ? 11.625 10.609 -12.227 1 94.56 216 GLU A CA 1
ATOM 1747 C C . GLU A 1 216 ? 10.25 10.773 -11.594 1 94.56 216 GLU A C 1
ATOM 1749 O O . GLU A 1 216 ? 9.719 11.883 -11.516 1 94.56 216 GLU A O 1
ATOM 1754 N N . GLU A 1 217 ? 9.727 9.656 -11.156 1 93.44 217 GLU A N 1
ATOM 1755 C CA . GLU A 1 217 ? 8.406 9.703 -10.539 1 93.44 217 GLU A CA 1
ATOM 1756 C C . GLU A 1 217 ? 8.438 10.484 -9.227 1 93.44 217 GLU A C 1
ATOM 1758 O O . GLU A 1 217 ? 7.488 11.195 -8.898 1 93.44 217 GLU A O 1
ATOM 1763 N N . ASN A 1 218 ? 9.484 10.281 -8.523 1 94.88 218 ASN A N 1
ATOM 1764 C CA . ASN A 1 218 ? 9.664 11.016 -7.277 1 94.88 218 ASN A CA 1
ATOM 1765 C C . ASN A 1 218 ? 9.766 12.516 -7.523 1 94.88 218 ASN A C 1
ATOM 1767 O O . ASN A 1 218 ? 9.227 13.312 -6.75 1 94.88 218 ASN A O 1
ATOM 1771 N N . ASN A 1 219 ? 10.438 12.867 -8.57 1 94.94 219 ASN A N 1
ATOM 1772 C CA . ASN A 1 219 ? 10.539 14.273 -8.953 1 94.94 219 ASN A CA 1
ATOM 1773 C C . ASN A 1 219 ? 9.188 14.852 -9.352 1 94.94 219 ASN A C 1
ATOM 1775 O O . ASN A 1 219 ? 8.844 15.977 -8.969 1 94.94 219 ASN A O 1
ATOM 1779 N N . ASN A 1 220 ? 8.469 14.125 -10.094 1 94.44 220 ASN A N 1
ATOM 1780 C CA . ASN A 1 220 ? 7.145 14.57 -10.508 1 94.44 220 ASN A CA 1
ATOM 1781 C C . ASN A 1 220 ? 6.223 14.766 -9.312 1 94.44 220 ASN A C 1
ATOM 1783 O O . ASN A 1 220 ? 5.457 15.727 -9.266 1 94.44 220 ASN A O 1
ATOM 1787 N N . LEU A 1 221 ? 6.332 13.836 -8.414 1 92.25 221 LEU A N 1
ATOM 1788 C CA . LEU A 1 221 ? 5.523 13.938 -7.203 1 92.25 221 LEU A CA 1
ATOM 1789 C C . LEU A 1 221 ? 5.914 15.164 -6.387 1 92.25 221 LEU A C 1
ATOM 1791 O O . LEU A 1 221 ? 5.047 15.914 -5.93 1 92.25 221 LEU A O 1
ATOM 1795 N N . ALA A 1 222 ? 7.199 15.383 -6.238 1 93.69 222 ALA A N 1
ATOM 1796 C CA . ALA A 1 222 ? 7.703 16.516 -5.484 1 93.69 222 ALA A CA 1
ATOM 1797 C C . ALA A 1 222 ? 7.281 17.844 -6.133 1 93.69 222 ALA A C 1
ATOM 1799 O O . ALA A 1 222 ? 6.914 18.797 -5.441 1 93.69 222 ALA A O 1
ATOM 1800 N N . ASN A 1 223 ? 7.277 17.891 -7.426 1 93.5 223 ASN A N 1
ATOM 1801 C CA . ASN A 1 223 ? 6.898 19.094 -8.148 1 93.5 223 ASN A CA 1
ATOM 1802 C C . ASN A 1 223 ? 5.398 19.359 -8.047 1 93.5 223 ASN A C 1
ATOM 1804 O O . ASN A 1 223 ? 4.977 20.516 -7.949 1 93.5 223 ASN A O 1
ATOM 1808 N N . ALA A 1 224 ? 4.629 18.328 -8.117 1 91.88 224 ALA A N 1
ATOM 1809 C CA . ALA A 1 224 ? 3.186 18.484 -7.953 1 91.88 224 ALA A CA 1
ATOM 1810 C C . ALA A 1 224 ? 2.844 19.016 -6.566 1 91.88 224 ALA A C 1
ATOM 1812 O O . ALA A 1 224 ? 1.984 19.891 -6.426 1 91.88 224 ALA A O 1
ATOM 1813 N N . LYS A 1 225 ? 3.502 18.5 -5.605 1 89.94 225 LYS A N 1
ATOM 1814 C CA . LYS A 1 225 ? 3.293 18.953 -4.238 1 89.94 225 LYS A CA 1
ATOM 1815 C C . LYS A 1 225 ? 3.715 20.422 -4.078 1 89.94 225 LYS A C 1
ATOM 1817 O O . LYS A 1 225 ? 2.994 21.219 -3.477 1 89.94 225 LYS A O 1
ATOM 1822 N N . PHE A 1 226 ? 4.836 20.766 -4.668 1 92.56 226 PHE A N 1
ATOM 1823 C CA . PHE A 1 226 ? 5.344 22.141 -4.574 1 92.56 226 PHE A CA 1
ATOM 1824 C C . PHE A 1 226 ? 4.41 23.109 -5.285 1 92.56 226 PHE A C 1
ATOM 1826 O O . PHE A 1 226 ? 4.219 24.234 -4.832 1 92.56 226 PHE A O 1
ATOM 1833 N N . ALA A 1 227 ? 3.867 22.75 -6.371 1 92.62 227 ALA A N 1
ATOM 1834 C CA . ALA A 1 227 ? 2.938 23.594 -7.113 1 92.62 227 ALA A CA 1
ATOM 1835 C C . ALA A 1 227 ? 1.694 23.891 -6.285 1 92.62 227 ALA A C 1
ATOM 1837 O O . ALA A 1 227 ? 1.191 25.016 -6.305 1 92.62 227 ALA A O 1
ATOM 1838 N N . ALA A 1 228 ? 1.204 22.906 -5.617 1 86.44 228 ALA A N 1
ATOM 1839 C CA . ALA A 1 228 ? 0.074 23.125 -4.715 1 86.44 228 ALA A CA 1
ATOM 1840 C C . ALA A 1 228 ? 0.468 24 -3.537 1 86.44 228 ALA A C 1
ATOM 1842 O O . ALA A 1 228 ? -0.272 24.922 -3.164 1 86.44 228 ALA A O 1
ATOM 1843 N N . ASP A 1 229 ? 1.701 23.797 -2.986 1 88 229 ASP A N 1
ATOM 1844 C CA . ASP A 1 229 ? 2.199 24.562 -1.842 1 88 229 ASP A CA 1
ATOM 1845 C C . ASP A 1 229 ? 2.389 26.031 -2.199 1 88 229 ASP A C 1
ATOM 1847 O O . ASP A 1 229 ? 2.154 26.906 -1.369 1 88 229 ASP A O 1
ATOM 1851 N N . LYS A 1 230 ? 2.781 26.25 -3.42 1 89.88 230 LYS A N 1
ATOM 1852 C CA . LYS A 1 230 ? 2.998 27.625 -3.869 1 89.88 230 LYS A CA 1
ATOM 1853 C C . LYS A 1 230 ? 1.705 28.438 -3.812 1 89.88 230 LYS A C 1
ATOM 1855 O O . LYS A 1 230 ? 1.707 29.594 -3.377 1 89.88 230 LYS A O 1
ATOM 1860 N N . ILE A 1 231 ? 0.636 27.891 -4.227 1 87 231 ILE A N 1
ATOM 1861 C CA . ILE A 1 231 ? -0.65 28.578 -4.215 1 87 231 ILE A CA 1
ATOM 1862 C C . ILE A 1 231 ? -1.101 28.812 -2.771 1 87 231 ILE A C 1
ATOM 1864 O O . ILE A 1 231 ? -1.64 29.859 -2.439 1 87 231 ILE A O 1
ATOM 1868 N N . PHE A 1 232 ? -0.782 27.859 -1.958 1 80.75 232 PHE A N 1
ATOM 1869 C CA . PHE A 1 232 ? -1.098 27.984 -0.541 1 80.75 232 PHE A CA 1
ATOM 1870 C C . PHE 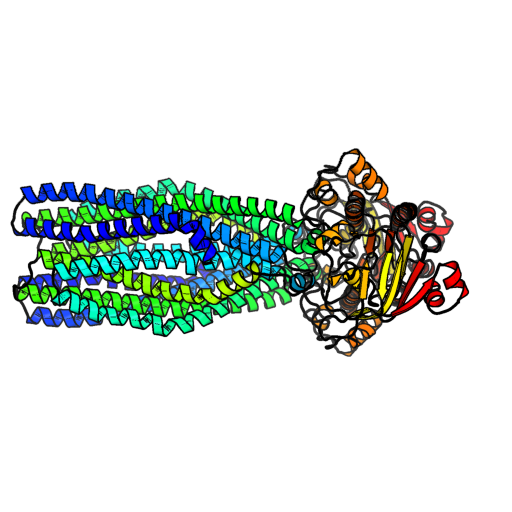A 1 232 ? -0.31 29.141 0.084 1 80.75 232 PHE A C 1
ATOM 1872 O O . PHE A 1 232 ? -0.852 29.906 0.876 1 80.75 232 PHE A O 1
ATOM 1879 N N . VAL A 1 233 ? 0.933 29.266 -0.303 1 84.25 233 VAL A N 1
ATOM 1880 C CA . VAL A 1 233 ? 1.812 30.281 0.248 1 84.25 233 VAL A CA 1
ATOM 1881 C C . VAL A 1 233 ? 1.34 31.672 -0.204 1 84.25 233 VAL A C 1
ATOM 1883 O O . VAL A 1 233 ? 1.305 32.625 0.591 1 84.25 233 VAL A O 1
ATOM 1886 N N . ILE A 1 234 ? 0.992 31.734 -1.431 1 86.5 234 ILE A N 1
ATOM 1887 C CA . ILE A 1 234 ? 0.518 33 -1.964 1 86.5 234 ILE A CA 1
ATOM 1888 C C . ILE A 1 234 ? -0.758 33.438 -1.237 1 86.5 234 ILE A C 1
ATOM 1890 O O . ILE A 1 234 ? -0.881 34.594 -0.8 1 86.5 234 ILE A O 1
ATOM 1894 N N . ASN A 1 235 ? -1.639 32.562 -1.108 1 79.75 235 ASN A N 1
ATOM 1895 C CA . ASN A 1 235 ? -2.889 32.812 -0.408 1 79.75 235 ASN A CA 1
ATOM 1896 C C . ASN A 1 235 ? -2.641 33.219 1.046 1 79.75 235 ASN A C 1
ATOM 1898 O O . ASN A 1 235 ? -3.242 34.188 1.545 1 79.75 235 ASN A O 1
ATOM 1902 N N . GLU A 1 236 ? -1.774 32.5 1.696 1 76.31 236 GLU A N 1
ATOM 1903 C CA . GLU A 1 236 ? -1.491 32.75 3.107 1 76.31 236 GLU A CA 1
ATOM 1904 C C . GLU A 1 236 ? -0.78 34.094 3.303 1 76.31 236 GLU A C 1
ATOM 1906 O O . GLU A 1 236 ? -1.127 34.875 4.203 1 76.31 236 GLU A O 1
ATOM 1911 N N . SER A 1 237 ? 0.2 34.375 2.422 1 79.81 237 SER A N 1
ATOM 1912 C CA . SER A 1 237 ? 0.969 35.594 2.525 1 79.81 237 SER A CA 1
ATOM 1913 C C . SER A 1 237 ? 0.096 36.812 2.246 1 79.81 237 SER A C 1
ATOM 1915 O O . SER A 1 237 ? 0.194 37.844 2.941 1 79.81 237 SER A O 1
ATOM 1917 N N . LEU A 1 238 ? -0.721 36.719 1.27 1 81.19 238 LEU A N 1
ATOM 1918 C CA . LEU A 1 238 ? -1.619 37.812 0.944 1 81.19 238 LEU A CA 1
ATOM 1919 C C . LEU A 1 238 ? -2.621 38.031 2.07 1 81.19 238 LEU A C 1
ATOM 1921 O O . LEU A 1 238 ? -2.924 39.188 2.404 1 81.19 238 LEU A O 1
ATOM 1925 N N . SER A 1 239 ? -3.148 37 2.596 1 77.12 239 SER A N 1
ATOM 1926 C CA . SER A 1 239 ? -4.094 37.094 3.703 1 77.12 239 SER A CA 1
ATOM 1927 C C . SER A 1 239 ? -3.43 37.719 4.93 1 77.12 239 SER A C 1
ATOM 1929 O O . SER A 1 239 ? -4.039 38.531 5.625 1 77.12 239 SER A O 1
ATOM 1931 N N . GLN A 1 240 ? -2.199 37.312 5.207 1 75 240 GLN A N 1
ATOM 1932 C CA . GLN A 1 240 ? -1.475 37.875 6.352 1 75 240 GLN A CA 1
ATOM 1933 C C . GLN A 1 240 ? -1.21 39.375 6.168 1 75 240 GLN A C 1
ATOM 1935 O O . GLN A 1 240 ? -1.345 40.156 7.117 1 75 240 GLN A O 1
ATOM 1940 N N . THR A 1 241 ? -0.803 39.75 4.938 1 80.12 241 THR A N 1
ATOM 1941 C CA . THR A 1 241 ? -0.524 41.125 4.648 1 80.12 241 THR A CA 1
ATOM 1942 C C . THR A 1 241 ? -1.788 41.969 4.789 1 80.12 241 THR A C 1
ATOM 1944 O O . THR A 1 241 ? -1.758 43.062 5.387 1 80.12 241 THR A O 1
ATOM 1947 N N . LEU A 1 242 ? -2.818 41.5 4.285 1 80.88 242 LEU A N 1
ATOM 1948 C CA . LEU A 1 242 ? -4.082 42.219 4.383 1 80.88 242 LEU A CA 1
ATOM 1949 C C . LEU A 1 242 ? -4.57 42.25 5.824 1 80.88 242 LEU A C 1
ATOM 1951 O O . LEU A 1 242 ? -5.195 43.219 6.242 1 80.88 242 LEU A O 1
ATOM 1955 N N . GLY A 1 243 ? -4.289 41.156 6.562 1 78.31 243 GLY A N 1
ATOM 1956 C CA . GLY A 1 243 ? -4.609 41.156 7.98 1 78.31 243 GLY A CA 1
ATOM 1957 C C . GLY A 1 243 ? -3.871 42.219 8.758 1 78.31 243 GLY A C 1
ATOM 1958 O O . GLY A 1 243 ? -4.461 42.906 9.594 1 78.31 243 GLY A O 1
ATOM 1959 N N . MET A 1 244 ? -2.617 42.375 8.461 1 78.06 244 MET A N 1
ATOM 1960 C CA . MET A 1 244 ? -1.834 43.438 9.078 1 78.06 244 MET A CA 1
ATOM 1961 C C . MET A 1 244 ? -2.387 44.812 8.711 1 78.06 244 MET A C 1
ATOM 1963 O O . MET A 1 244 ? -2.404 45.719 9.539 1 78.06 244 MET A O 1
ATOM 1967 N N . GLY A 1 245 ? -2.764 44.906 7.434 1 81.25 245 GLY A N 1
ATOM 1968 C CA . GLY A 1 245 ? -3.391 46.156 7 1 81.25 245 GLY A CA 1
ATOM 1969 C C . GLY A 1 245 ? -4.621 46.531 7.812 1 81.25 245 GLY A C 1
ATOM 1970 O O . GLY A 1 245 ? -4.82 47.688 8.164 1 81.25 245 GLY A O 1
ATOM 1971 N N . THR A 1 246 ? -5.383 45.594 8.102 1 81.25 246 THR A N 1
ATOM 1972 C CA . THR A 1 246 ? -6.586 45.812 8.898 1 81.25 246 THR A CA 1
ATOM 1973 C C . THR A 1 246 ? -6.223 46.281 10.305 1 81.25 246 THR A C 1
ATOM 1975 O O . THR A 1 246 ? -6.914 47.125 10.875 1 81.25 246 THR A O 1
ATOM 1978 N N . GLN A 1 247 ? -5.203 45.719 10.859 1 78.94 247 GLN A N 1
ATOM 1979 C CA . GLN A 1 247 ? -4.746 46.125 12.18 1 78.94 247 GLN A CA 1
ATOM 1980 C C . GLN A 1 247 ? -4.289 47.594 12.164 1 78.94 247 GLN A C 1
ATOM 1982 O O . GLN A 1 247 ? -4.543 48.344 13.117 1 78.94 247 GLN A O 1
ATOM 1987 N N . PHE A 1 248 ? -3.625 48 11.109 1 82.81 248 PHE A N 1
ATOM 1988 C CA . PHE A 1 248 ? -3.182 49.375 10.969 1 82.81 248 PHE A CA 1
ATOM 1989 C C . PHE A 1 248 ? -4.371 50.344 10.93 1 82.81 248 PHE A C 1
ATOM 1991 O O . PHE A 1 248 ? -4.348 51.406 11.555 1 82.81 248 PHE A O 1
ATOM 1998 N N . VAL A 1 249 ? -5.301 49.906 10.211 1 85.25 249 VAL A N 1
ATOM 1999 C CA . VAL A 1 249 ? -6.492 50.719 10.102 1 85.25 249 VAL A CA 1
ATOM 2000 C C . VAL A 1 249 ? -7.121 50.906 11.484 1 85.25 249 VAL A C 1
ATOM 2002 O O . VAL A 1 249 ? -7.531 52.031 11.844 1 85.25 249 VAL A O 1
ATOM 2005 N N . ALA A 1 250 ? -7.168 49.875 12.266 1 85.38 250 ALA A N 1
ATOM 2006 C CA . ALA A 1 250 ? -7.754 49.938 13.602 1 85.38 250 ALA A CA 1
ATOM 2007 C C . ALA A 1 250 ? -6.961 50.875 14.516 1 85.38 250 ALA A C 1
ATOM 2009 O O . ALA A 1 250 ? -7.535 51.688 15.227 1 85.38 250 ALA A O 1
ATOM 2010 N N . ILE A 1 251 ? -5.695 50.719 14.469 1 83.31 251 ILE A N 1
ATOM 2011 C CA . ILE A 1 251 ? -4.824 51.5 15.352 1 83.31 251 ILE A CA 1
ATOM 2012 C C . ILE A 1 251 ? -4.879 52.969 14.984 1 83.31 251 ILE A C 1
ATOM 2014 O O . ILE A 1 251 ? -5.09 53.844 15.844 1 83.31 251 ILE A O 1
ATOM 2018 N N . PHE A 1 252 ? -4.781 53.344 13.711 1 86.5 252 PHE A N 1
ATOM 2019 C CA . PHE A 1 252 ? -4.652 54.719 13.273 1 86.5 252 PHE A CA 1
ATOM 2020 C C . PHE A 1 252 ? -6 55.438 13.328 1 86.5 252 PHE A C 1
ATOM 2022 O O . PHE A 1 252 ? -6.074 56.594 13.695 1 86.5 252 PHE A O 1
ATOM 2029 N N . LEU A 1 253 ? -6.957 54.719 12.992 1 87.81 253 LEU A N 1
ATOM 2030 C CA . LEU A 1 253 ? -8.273 55.312 13.055 1 87.81 253 LEU A CA 1
ATOM 2031 C C . LEU A 1 253 ? -8.688 55.594 14.5 1 87.81 253 LEU A C 1
ATOM 2033 O O . LEU A 1 253 ? -9.25 56.625 14.82 1 87.81 253 LEU A O 1
ATOM 2037 N N . SER A 1 254 ? -8.469 54.625 15.367 1 87.62 254 SER A N 1
ATOM 2038 C CA . SER A 1 254 ? -8.805 54.812 16.781 1 87.62 254 SER A CA 1
ATOM 2039 C C . SER A 1 254 ? -7.949 55.906 17.406 1 87.62 254 SER A C 1
ATOM 2041 O O . SER A 1 254 ? -8.438 56.688 18.234 1 87.62 254 SER A O 1
ATOM 2043 N N . SER A 1 255 ? -6.688 55.938 17.047 1 86.44 255 SER A N 1
ATOM 2044 C CA . SER A 1 255 ? -5.797 57 17.547 1 86.44 255 SER A CA 1
ATOM 2045 C C . SER A 1 255 ? -6.266 58.375 17.109 1 86.44 255 SER A C 1
ATOM 2047 O O . SER A 1 255 ? -6.219 59.312 17.891 1 86.44 255 SER A O 1
ATOM 2049 N N . TYR A 1 256 ? -6.656 58.438 15.922 1 86.12 256 TYR A N 1
ATOM 2050 C CA . TYR A 1 256 ? -7.18 59.688 15.406 1 86.12 256 TYR A CA 1
ATOM 2051 C C . TYR A 1 256 ? -8.406 60.125 16.188 1 86.12 256 TYR A C 1
ATOM 2053 O O . TYR A 1 256 ? -8.555 61.312 16.516 1 86.12 256 TYR A O 1
ATOM 2061 N N . LEU A 1 257 ? -9.25 59.312 16.609 1 89.06 257 LEU A N 1
ATOM 2062 C CA . LEU A 1 257 ? -10.477 59.625 17.328 1 89.06 257 LEU A CA 1
ATOM 2063 C C . LEU A 1 257 ? -10.18 60 18.781 1 89.06 257 LEU A C 1
ATOM 2065 O O . LEU A 1 257 ? -10.938 60.719 19.406 1 89.06 257 LEU A O 1
ATOM 2069 N N . VAL A 1 258 ? -9.133 59.469 19.281 1 84.94 258 VAL A N 1
ATOM 2070 C CA . VAL A 1 258 ? -8.711 59.844 20.625 1 84.94 258 VAL A CA 1
ATOM 2071 C C . VAL A 1 258 ? -8.203 61.281 20.625 1 84.94 258 VAL A C 1
ATOM 2073 O O . VAL A 1 258 ? -8.508 62.062 21.547 1 84.94 258 VAL A O 1
ATOM 2076 N N . ILE A 1 259 ? -7.398 61.625 19.625 1 83.75 259 ILE A N 1
ATOM 2077 C CA . ILE A 1 259 ? -6.875 63 19.516 1 83.75 259 ILE A CA 1
ATOM 2078 C C . ILE A 1 259 ? -8.031 64 19.406 1 83.75 259 ILE A C 1
ATOM 2080 O O . ILE A 1 259 ? -7.977 65.062 19.969 1 83.75 259 ILE A O 1
ATOM 2084 N N . LYS A 1 260 ? -9.07 63.594 18.781 1 86.62 260 LYS A N 1
ATOM 2085 C CA . LYS A 1 260 ? -10.227 64.438 18.594 1 86.62 260 LYS A CA 1
ATOM 2086 C C . LYS A 1 260 ? -11.125 64.438 19.828 1 86.62 260 LYS A C 1
ATOM 2088 O O . LYS A 1 260 ? -12.062 65.25 19.938 1 86.62 260 LYS A O 1
ATOM 2093 N N . GLY A 1 261 ? -10.875 63.531 20.734 1 83.44 261 GLY A N 1
ATOM 2094 C CA . GLY A 1 261 ? -11.602 63.5 22 1 83.44 261 GLY A CA 1
ATOM 2095 C C . GLY A 1 261 ? -12.828 62.594 21.953 1 83.44 261 GLY A C 1
ATOM 2096 O O . GLY A 1 261 ? -13.641 62.594 22.875 1 83.44 261 GLY A O 1
ATOM 2097 N N . ASN A 1 262 ? -13.008 61.844 20.938 1 87.62 262 ASN A N 1
ATOM 2098 C CA . ASN A 1 262 ? -14.195 61 20.75 1 87.62 262 ASN A CA 1
ATOM 2099 C C . ASN A 1 262 ? -14.023 59.625 21.391 1 87.62 262 ASN A C 1
ATOM 2101 O O . ASN A 1 262 ? -15.008 58.906 21.578 1 87.62 262 ASN A O 1
ATOM 2105 N N . LEU A 1 263 ? -12.781 59.25 21.688 1 86.44 263 LEU A N 1
ATOM 2106 C CA . LEU A 1 263 ? -12.484 57.938 22.25 1 86.44 263 LEU A CA 1
ATOM 2107 C C . LEU A 1 263 ? -11.539 58.062 23.453 1 86.44 263 LEU A C 1
ATOM 2109 O O . LEU A 1 263 ? -10.695 58.969 23.484 1 86.44 263 LEU A O 1
ATOM 2113 N N . THR A 1 264 ? -11.805 57.188 24.406 1 81.5 264 THR A N 1
ATOM 2114 C CA . THR A 1 264 ? -10.898 57.188 25.547 1 81.5 264 THR A CA 1
ATOM 2115 C C . THR A 1 264 ? -9.664 56.344 25.266 1 81.5 264 THR A C 1
ATOM 2117 O O . THR A 1 264 ? -9.641 55.562 24.297 1 81.5 264 THR A O 1
ATOM 2120 N N . MET A 1 265 ? -8.625 56.531 26.078 1 78.25 265 MET A N 1
ATOM 2121 C CA . MET A 1 265 ? -7.406 55.75 25.938 1 78.25 265 MET A CA 1
ATOM 2122 C C . MET A 1 265 ? -7.676 54.281 26.188 1 78.25 265 MET A C 1
ATOM 2124 O O . MET A 1 265 ? -7.078 53.406 25.547 1 78.25 265 MET A O 1
ATOM 2128 N N . GLY A 1 266 ? -8.547 53.969 27.078 1 74.62 266 GLY A N 1
ATOM 2129 C CA . GLY A 1 266 ? -8.922 52.594 27.344 1 74.62 266 GLY A CA 1
ATOM 2130 C C . GLY A 1 266 ? -9.602 51.938 26.156 1 74.62 266 GLY A C 1
ATOM 2131 O O . GLY A 1 266 ? -9.328 50.781 25.844 1 74.62 266 GLY A O 1
ATOM 2132 N N . MET A 1 267 ? -10.414 52.719 25.516 1 81.62 267 MET A N 1
ATOM 2133 C CA . MET A 1 267 ? -11.094 52.219 24.328 1 81.62 267 MET A CA 1
ATOM 2134 C C . MET A 1 267 ? -10.109 51.969 23.203 1 81.62 267 MET A C 1
ATOM 2136 O O . MET A 1 267 ? -10.258 51 22.438 1 81.62 267 MET A O 1
ATOM 2140 N N . LEU A 1 268 ? -9.172 52.781 23.094 1 81.75 268 LEU A N 1
ATOM 2141 C CA . LEU A 1 268 ? -8.148 52.625 22.062 1 81.75 268 LEU A CA 1
ATOM 2142 C C . LEU A 1 268 ? -7.406 51.312 22.25 1 81.75 268 LEU A C 1
ATOM 2144 O O . LEU A 1 268 ? -7.242 50.531 21.297 1 81.75 268 LEU A O 1
ATOM 2148 N N . ILE A 1 269 ? -7.008 50.969 23.438 1 77.38 269 ILE A N 1
ATOM 2149 C CA . ILE A 1 269 ? -6.238 49.75 23.719 1 77.38 269 ILE A CA 1
ATOM 2150 C C . ILE A 1 269 ? -7.113 48.531 23.484 1 77.38 269 ILE A C 1
ATOM 2152 O O . ILE A 1 269 ? -6.641 47.5 22.969 1 77.38 269 ILE A O 1
ATOM 2156 N N . ALA A 1 270 ? -8.297 48.656 23.875 1 76.81 270 ALA A N 1
ATOM 2157 C CA . ALA A 1 270 ? -9.227 47.562 23.656 1 76.81 270 ALA A CA 1
ATOM 2158 C C . ALA A 1 270 ? -9.414 47.281 22.156 1 76.81 270 ALA A C 1
ATOM 2160 O O . ALA A 1 270 ? -9.453 46.125 21.734 1 76.81 270 ALA A O 1
ATOM 2161 N N . ILE A 1 271 ? -9.531 48.344 21.406 1 81.62 271 ILE A N 1
ATOM 2162 C CA . ILE A 1 271 ? -9.727 48.219 19.953 1 81.62 271 ILE A CA 1
ATOM 2163 C C . ILE A 1 271 ? -8.477 47.625 19.328 1 81.62 271 ILE A C 1
ATOM 2165 O O . ILE A 1 271 ? -8.562 46.781 18.422 1 81.62 271 ILE A O 1
ATOM 2169 N N . VAL A 1 272 ? -7.328 48 19.781 1 75.19 272 VAL A N 1
ATOM 2170 C CA . VAL A 1 272 ? -6.066 47.5 19.25 1 75.19 272 VAL A CA 1
ATOM 2171 C C . VAL A 1 272 ? -5.957 46 19.562 1 75.19 272 VAL A C 1
ATOM 2173 O O . VAL A 1 272 ? -5.555 45.219 18.703 1 75.19 272 VAL A O 1
ATOM 2176 N N . GLN A 1 273 ? -6.293 45.656 20.734 1 71.94 273 GLN A N 1
ATOM 2177 C CA . GLN A 1 273 ? -6.258 44.25 21.141 1 71.94 273 GLN A CA 1
ATOM 2178 C C . GLN A 1 273 ? -7.254 43.438 20.328 1 71.94 273 GLN A C 1
ATOM 2180 O O . GLN A 1 273 ? -6.93 42.344 19.859 1 71.94 273 GLN A O 1
ATOM 2185 N N . LEU A 1 274 ? -8.422 43.906 20.156 1 75.81 274 LEU A N 1
ATOM 2186 C CA . LEU A 1 274 ? -9.484 43.219 19.438 1 75.81 274 LEU A CA 1
ATOM 2187 C C . LEU A 1 274 ? -9.156 43.094 17.953 1 75.81 274 LEU A C 1
ATOM 2189 O O . LEU A 1 274 ? -9.523 42.125 17.297 1 75.81 274 LEU A O 1
ATOM 2193 N N . SER A 1 275 ? -8.555 44.156 17.438 1 75.25 275 SER A N 1
ATOM 2194 C CA . SER A 1 275 ? -8.203 44.094 16.016 1 75.25 275 SER A CA 1
ATOM 2195 C C . SER A 1 275 ? -7.215 42.969 15.719 1 75.25 275 SER A C 1
ATOM 2197 O O . SER A 1 275 ? -7.246 42.406 14.633 1 75.25 275 SER A O 1
ATOM 2199 N N . GLY A 1 276 ? -6.305 42.719 16.641 1 67 276 GLY A N 1
ATOM 2200 C CA . GLY A 1 276 ? -5.418 41.562 16.5 1 67 276 GLY A CA 1
ATOM 2201 C C . GLY A 1 276 ? -6.152 40.25 16.5 1 67 276 GLY A C 1
ATOM 2202 O O . GLY A 1 276 ? -5.82 39.344 15.711 1 67 276 GLY A O 1
ATOM 2203 N N . THR A 1 277 ? -7.109 40.125 17.375 1 67.06 277 THR A N 1
ATOM 2204 C CA . THR A 1 277 ? -7.898 38.906 17.484 1 67.06 277 THR A CA 1
ATOM 2205 C C . THR A 1 277 ? -8.859 38.781 16.312 1 67.06 277 THR A C 1
ATOM 2207 O O . THR A 1 277 ? -9.297 37.688 15.977 1 67.06 277 THR A O 1
ATOM 2210 N N . PHE A 1 278 ? -9.109 39.906 15.633 1 71.75 278 PHE A N 1
ATOM 2211 C CA . PHE A 1 278 ? -10.055 39.938 14.523 1 71.75 278 PHE A CA 1
ATOM 2212 C C . PHE A 1 278 ? -9.43 39.375 13.258 1 71.75 278 PHE A C 1
ATOM 2214 O O . PHE A 1 278 ? -10.094 38.656 12.492 1 71.75 278 PHE A O 1
ATOM 2221 N N . VAL A 1 279 ? -8.234 39.625 13.094 1 71.19 279 VAL A N 1
ATOM 2222 C CA . VAL A 1 279 ? -7.562 39.312 11.836 1 71.19 279 VAL A CA 1
ATOM 2223 C C . VAL A 1 279 ? -7.336 37.812 11.742 1 71.19 279 VAL A C 1
ATOM 2225 O O . VAL A 1 279 ? -7.527 37.219 10.68 1 71.19 279 VAL A O 1
ATOM 2228 N N . GLN A 1 280 ? -7.059 37.156 12.836 1 71.06 280 GLN A N 1
ATOM 2229 C CA . GLN A 1 280 ? -6.691 35.75 12.844 1 71.06 280 GLN A CA 1
ATOM 2230 C C . GLN A 1 280 ? -7.859 34.875 12.398 1 71.06 280 GLN A C 1
ATOM 2232 O O . GLN A 1 280 ? -7.703 34.031 11.531 1 71.06 280 GLN A O 1
ATOM 2237 N N . PRO A 1 281 ? -9.078 35.094 12.922 1 75.12 281 PRO A N 1
ATOM 2238 C CA . PRO A 1 281 ? -10.219 34.312 12.461 1 75.12 281 PRO A CA 1
ATOM 2239 C C . PRO A 1 281 ? -10.43 34.406 10.953 1 75.12 281 PRO A C 1
ATOM 2241 O O . PRO A 1 281 ? -10.742 33.406 10.297 1 75.12 281 PRO A O 1
ATOM 2244 N N . VAL A 1 282 ? -10.219 35.562 10.43 1 75.31 282 VAL A N 1
ATOM 2245 C CA . VAL A 1 282 ? -10.453 35.781 9.008 1 75.31 282 VAL A CA 1
ATOM 2246 C C . VAL A 1 282 ? -9.398 35 8.195 1 75.31 282 VAL A C 1
ATOM 2248 O O . VAL A 1 282 ? -9.734 34.344 7.211 1 75.31 282 VAL A O 1
ATOM 2251 N N . ILE A 1 283 ? -8.195 35.125 8.625 1 74.06 283 ILE A N 1
ATOM 2252 C CA . ILE A 1 283 ? -7.121 34.438 7.949 1 74.06 283 ILE A CA 1
ATOM 2253 C C . ILE A 1 283 ? -7.379 32.906 8 1 74.06 283 ILE A C 1
ATOM 2255 O O . ILE A 1 283 ? -7.238 32.219 6.992 1 74.06 283 ILE A O 1
ATOM 2259 N N . MET A 1 284 ? -7.754 32.406 9.188 1 76.62 284 MET A N 1
ATOM 2260 C CA . MET A 1 284 ? -8.008 31 9.359 1 76.62 284 MET A CA 1
ATOM 2261 C C . MET A 1 284 ? -9.172 30.531 8.484 1 76.62 284 MET A C 1
ATOM 2263 O O . MET A 1 284 ? -9.109 29.469 7.867 1 76.62 284 MET A O 1
ATOM 2267 N N . ILE A 1 285 ? -10.164 31.344 8.422 1 80.25 285 ILE A N 1
ATOM 2268 C CA . ILE A 1 285 ? -11.32 31 7.598 1 80.25 285 ILE A CA 1
ATOM 2269 C C . ILE A 1 285 ? -10.914 30.984 6.125 1 80.25 285 ILE A C 1
ATOM 2271 O O . ILE A 1 285 ? -11.195 30.016 5.41 1 80.25 285 ILE A O 1
ATOM 2275 N N . MET A 1 286 ? -10.172 31.969 5.727 1 75.31 286 MET A N 1
ATOM 2276 C CA . MET A 1 286 ? -9.836 32.125 4.312 1 75.31 286 MET A CA 1
ATOM 2277 C C . MET A 1 286 ? -8.789 31.109 3.875 1 75.31 286 MET A C 1
ATOM 2279 O O . MET A 1 286 ? -8.75 30.719 2.711 1 75.31 286 MET A O 1
ATOM 2283 N N . SER A 1 287 ? -7.965 30.688 4.805 1 72.62 287 SER A N 1
ATOM 2284 C CA . SER A 1 287 ? -6.953 29.688 4.492 1 72.62 287 SER A CA 1
ATOM 2285 C C . SER A 1 287 ? -7.555 28.281 4.449 1 72.62 287 SER A C 1
ATOM 2287 O O . SER A 1 287 ? -7.062 27.422 3.729 1 72.62 287 SER A O 1
ATOM 2289 N N . ASN A 1 288 ? -8.617 28.109 5.184 1 79.81 288 ASN A N 1
ATOM 2290 C CA . ASN A 1 288 ? -9.172 26.766 5.316 1 79.81 288 ASN A CA 1
ATOM 2291 C C . ASN A 1 288 ? -10.328 26.547 4.344 1 79.81 288 ASN A C 1
ATOM 2293 O O . ASN A 1 288 ? -10.648 25.406 4.012 1 79.81 288 ASN A O 1
ATOM 2297 N N . LEU A 1 289 ? -10.836 27.594 3.85 1 78.44 289 LEU A N 1
ATOM 2298 C CA . LEU A 1 289 ? -11.984 27.469 2.955 1 78.44 289 LEU A CA 1
ATOM 2299 C C . LEU A 1 289 ? -11.594 26.75 1.667 1 78.44 289 LEU A C 1
ATOM 2301 O O . LEU A 1 289 ? -12.305 25.859 1.212 1 78.44 289 LEU A O 1
ATOM 2305 N N . PRO A 1 290 ? -10.461 27.156 1.126 1 73.62 290 PRO A N 1
ATOM 2306 C CA . PRO A 1 290 ? -10.078 26.453 -0.102 1 73.62 290 PRO A CA 1
ATOM 2307 C C . PRO A 1 290 ? -9.805 24.969 0.126 1 73.62 290 PRO A C 1
ATOM 2309 O O . PRO A 1 290 ? -9.984 24.156 -0.784 1 73.62 290 PRO A O 1
ATOM 2312 N N . LYS A 1 291 ? -9.367 24.625 1.308 1 77.62 291 LYS A N 1
ATOM 2313 C CA . LYS A 1 291 ? -9.117 23.219 1.638 1 77.62 291 LYS A CA 1
ATOM 2314 C C . LYS A 1 291 ? -10.398 22.391 1.525 1 77.62 291 LYS A C 1
ATOM 2316 O O . LYS A 1 291 ? -10.375 21.281 1.012 1 77.62 291 LYS A O 1
ATOM 2321 N N . LEU A 1 292 ? -11.445 22.984 1.905 1 83.5 292 LEU A N 1
ATOM 2322 C CA . LEU A 1 292 ? -12.719 22.281 1.835 1 83.5 292 LEU A CA 1
ATOM 2323 C C . LEU A 1 292 ? -13.07 21.938 0.391 1 83.5 292 LEU A C 1
ATOM 2325 O O . LEU A 1 292 ? -13.539 20.844 0.107 1 83.5 292 LEU A O 1
ATOM 2329 N N . ASN A 1 293 ? -12.773 22.828 -0.436 1 78.56 293 ASN A N 1
ATOM 2330 C CA . ASN A 1 293 ? -13.109 22.625 -1.84 1 78.56 293 ASN A CA 1
ATOM 2331 C C . ASN A 1 293 ? -12.141 21.672 -2.523 1 78.56 293 ASN A C 1
ATOM 2333 O O . ASN A 1 293 ? -12.523 20.938 -3.443 1 78.56 293 ASN A O 1
ATOM 2337 N N . SER A 1 294 ? -10.984 21.641 -2.031 1 75.94 294 SER A N 1
ATOM 2338 C CA . SER A 1 294 ? -9.938 20.844 -2.666 1 75.94 294 SER A CA 1
ATOM 2339 C C . SER A 1 294 ? -10.195 19.359 -2.49 1 75.94 294 SER A C 1
ATOM 2341 O O . SER A 1 294 ? -9.734 18.547 -3.293 1 75.94 294 SER A O 1
ATOM 2343 N N . VAL A 1 295 ? -10.977 19 -1.498 1 80.75 295 VAL A N 1
ATOM 2344 C CA . VAL A 1 295 ? -11.133 17.578 -1.188 1 80.75 295 VAL A CA 1
ATOM 2345 C C . VAL A 1 295 ? -12.477 17.078 -1.711 1 80.75 295 VAL A C 1
ATOM 2347 O O . VAL A 1 295 ? -12.805 15.898 -1.558 1 80.75 295 VAL A O 1
ATOM 2350 N N . LYS A 1 296 ? -13.148 17.953 -2.357 1 84.56 296 LYS A N 1
ATOM 2351 C CA . LYS A 1 296 ? -14.453 17.578 -2.887 1 84.56 296 LYS A CA 1
ATOM 2352 C C . LYS A 1 296 ? -14.336 16.359 -3.799 1 84.56 296 LYS A C 1
ATOM 2354 O O . LYS A 1 296 ? -15.117 15.406 -3.684 1 84.56 296 LYS A O 1
ATOM 2359 N N . PRO A 1 297 ? -13.352 16.344 -4.664 1 79.06 297 PRO A N 1
ATOM 2360 C CA . PRO A 1 297 ? -13.219 15.156 -5.52 1 79.06 297 PRO A CA 1
ATOM 2361 C C . PRO A 1 297 ? -12.906 13.891 -4.73 1 79.06 297 PRO A C 1
ATOM 2363 O O . PRO A 1 297 ? -13.359 12.805 -5.094 1 79.06 297 PRO A O 1
ATOM 2366 N N . ILE A 1 298 ? -12.156 14.07 -3.668 1 82.25 298 ILE A N 1
ATOM 2367 C CA . ILE A 1 298 ? -11.797 12.922 -2.842 1 82.25 298 ILE A CA 1
ATOM 2368 C C . ILE A 1 298 ? -13.031 12.398 -2.115 1 82.25 298 ILE A C 1
ATOM 2370 O O . ILE A 1 298 ? -13.227 11.188 -2.006 1 82.25 298 ILE A O 1
ATOM 2374 N N . ILE A 1 299 ? -13.797 13.328 -1.705 1 86.69 299 ILE A N 1
ATOM 2375 C CA . ILE A 1 299 ? -15.039 12.961 -1.035 1 86.69 299 ILE A CA 1
ATOM 2376 C C . ILE A 1 299 ? -15.961 12.242 -2.016 1 86.69 299 ILE A C 1
ATOM 2378 O O . ILE A 1 299 ? -16.594 11.234 -1.665 1 86.69 299 ILE A O 1
ATOM 2382 N N . LYS A 1 300 ? -15.992 12.789 -3.152 1 86 300 LYS A N 1
ATOM 2383 C CA . LYS A 1 300 ? -16.812 12.148 -4.18 1 86 300 LYS A CA 1
ATOM 2384 C C . LYS A 1 300 ? -16.312 10.727 -4.457 1 86 300 LYS A C 1
ATOM 2386 O O . LYS A 1 300 ? -17.125 9.812 -4.629 1 86 300 LYS A O 1
ATOM 2391 N N . ARG A 1 301 ? -15.086 10.641 -4.461 1 81.69 301 ARG A N 1
ATOM 2392 C CA . ARG A 1 301 ? -14.469 9.336 -4.684 1 81.69 301 ARG A CA 1
ATOM 2393 C C . ARG A 1 301 ? -14.82 8.359 -3.566 1 81.69 301 ARG A C 1
ATOM 2395 O O . ARG A 1 301 ? -15.195 7.215 -3.83 1 81.69 301 ARG A O 1
ATOM 2402 N N . ILE A 1 302 ? -14.727 8.742 -2.459 1 87.88 302 ILE A N 1
ATOM 2403 C CA . ILE A 1 302 ? -15.031 7.906 -1.303 1 87.88 302 ILE A CA 1
ATOM 2404 C C . ILE A 1 302 ? -16.516 7.555 -1.303 1 87.88 302 ILE A C 1
ATOM 2406 O O . ILE A 1 302 ? -16.891 6.426 -0.982 1 87.88 302 ILE A O 1
ATOM 2410 N N . ASP A 1 303 ? -17.297 8.508 -1.69 1 88.69 303 ASP A N 1
ATOM 2411 C CA . ASP A 1 303 ? -18.734 8.281 -1.76 1 88.69 303 ASP A CA 1
ATOM 2412 C C . ASP A 1 303 ? -19.078 7.254 -2.84 1 88.69 303 ASP A C 1
ATOM 2414 O O . ASP A 1 303 ? -19.984 6.441 -2.668 1 88.69 303 ASP A O 1
ATOM 2418 N N . GLU A 1 304 ? -18.359 7.328 -3.861 1 87.62 304 GLU A N 1
ATOM 2419 C CA . GLU A 1 304 ? -18.562 6.348 -4.926 1 87.62 304 GLU A CA 1
ATOM 2420 C C . GLU A 1 304 ? -18.219 4.938 -4.453 1 87.62 304 GLU A C 1
ATOM 2422 O O . GLU A 1 304 ? -18.922 3.979 -4.781 1 87.62 304 GLU A O 1
ATOM 2427 N N . PHE A 1 305 ? -17.188 4.863 -3.73 1 89.12 305 PHE A N 1
ATOM 2428 C CA . PHE A 1 305 ? -16.812 3.566 -3.193 1 89.12 305 PHE A CA 1
ATOM 2429 C C . PHE A 1 305 ? -17.828 3.082 -2.164 1 89.12 305 PHE A C 1
ATOM 2431 O O . PHE A 1 305 ? -18.188 1.905 -2.15 1 89.12 305 PHE A O 1
ATOM 2438 N N . SER A 1 306 ? -18.297 3.961 -1.357 1 90.44 306 SER A N 1
ATOM 2439 C CA . SER A 1 306 ? -19.203 3.623 -0.258 1 90.44 306 SER A CA 1
ATOM 2440 C C . SER A 1 306 ? -20.594 3.299 -0.768 1 90.44 306 SER A C 1
ATOM 2442 O O . SER A 1 306 ? -21.297 2.457 -0.195 1 90.44 306 SER A O 1
ATOM 2444 N N . ALA A 1 307 ? -20.984 3.973 -1.776 1 88.69 307 ALA A N 1
ATOM 2445 C CA . ALA A 1 307 ? -22.359 3.848 -2.256 1 88.69 307 ALA A CA 1
ATOM 2446 C C . ALA A 1 307 ? -22.469 2.777 -3.338 1 88.69 307 ALA A C 1
ATOM 2448 O O . ALA A 1 307 ? -23.516 2.65 -3.992 1 88.69 307 ALA A O 1
ATOM 2449 N N . TYR A 1 308 ? -21.484 1.982 -3.41 1 89.25 308 TYR A N 1
ATOM 2450 C CA . TYR A 1 308 ? -21.5 0.956 -4.445 1 89.25 308 TYR A CA 1
ATOM 2451 C C . TYR A 1 308 ? -22.703 0.035 -4.273 1 89.25 308 TYR A C 1
ATOM 2453 O O . TYR A 1 308 ? -23.016 -0.395 -3.16 1 89.25 308 TYR A O 1
ATOM 2461 N N . LYS A 1 309 ? -23.484 -0.038 -5.336 1 86.69 309 LYS A N 1
ATOM 2462 C CA . LYS A 1 309 ? -24.547 -1.021 -5.445 1 86.69 309 LYS A CA 1
ATOM 2463 C C . LYS A 1 309 ? -24.344 -1.941 -6.645 1 86.69 309 LYS A C 1
ATOM 2465 O O . LYS A 1 309 ? -24.078 -1.473 -7.754 1 86.69 309 LYS A O 1
ATOM 2470 N N . ASP A 1 310 ? -24.328 -3.232 -6.332 1 84.81 310 ASP A N 1
ATOM 2471 C CA . ASP A 1 310 ? -24.141 -4.195 -7.41 1 84.81 310 ASP A CA 1
ATOM 2472 C C . ASP A 1 310 ? -25.359 -4.219 -8.336 1 84.81 310 ASP A C 1
ATOM 2474 O O . ASP A 1 310 ? -26.438 -4.668 -7.945 1 84.81 310 ASP A O 1
ATOM 2478 N N . ASN A 1 311 ? -25.125 -3.701 -9.539 1 81.5 311 ASN A N 1
ATOM 2479 C CA . ASN A 1 311 ? -26.234 -3.65 -10.492 1 81.5 311 ASN A CA 1
ATOM 2480 C C . ASN A 1 311 ? -26.234 -4.863 -11.422 1 81.5 311 ASN A C 1
ATOM 2482 O O . ASN A 1 311 ? -27.219 -5.125 -12.109 1 81.5 311 ASN A O 1
ATOM 2486 N N . ASP A 1 312 ? -25.188 -5.59 -11.414 1 81.38 312 ASP A N 1
ATOM 2487 C CA . ASP A 1 312 ? -25.062 -6.719 -12.336 1 81.38 312 ASP A CA 1
ATOM 2488 C C . ASP A 1 312 ? -25.766 -7.957 -11.773 1 81.38 312 ASP A C 1
ATOM 2490 O O . ASP A 1 312 ? -26.281 -8.773 -12.539 1 81.38 312 ASP A O 1
ATOM 2494 N N . PHE A 1 313 ? -25.688 -8.18 -10.57 1 80.12 313 PHE A N 1
ATOM 2495 C CA . PHE A 1 313 ? -26.312 -9.336 -9.938 1 80.12 313 PHE A CA 1
ATOM 2496 C C . PHE A 1 313 ? -27.375 -8.906 -8.938 1 80.12 313 PHE A C 1
ATOM 2498 O O . PHE A 1 313 ? -27.078 -8.656 -7.766 1 80.12 313 PHE A O 1
ATOM 2505 N N . ILE A 1 314 ? -28.578 -8.812 -9.375 1 80.38 314 ILE A N 1
ATOM 2506 C CA . ILE A 1 314 ? -29.656 -8.25 -8.562 1 80.38 314 ILE A CA 1
ATOM 2507 C C . ILE A 1 314 ? -30.609 -9.359 -8.141 1 80.38 314 ILE A C 1
ATOM 2509 O O . ILE A 1 314 ? -31.516 -9.133 -7.332 1 80.38 314 ILE A O 1
ATOM 2513 N N . GLY A 1 315 ? -30.297 -10.531 -8.57 1 87.31 315 GLY A N 1
ATOM 2514 C CA . GLY A 1 315 ? -31.172 -11.633 -8.227 1 87.31 315 GLY A CA 1
ATOM 2515 C C . GLY A 1 315 ? -31.188 -11.953 -6.746 1 87.31 315 GLY A C 1
ATOM 2516 O O . GLY A 1 315 ? -30.203 -11.695 -6.043 1 87.31 315 GLY A O 1
ATOM 2517 N N . LYS A 1 316 ? -32.344 -12.422 -6.293 1 89.44 316 LYS A N 1
ATOM 2518 C CA . LYS A 1 316 ? -32.5 -12.695 -4.863 1 89.44 316 LYS A CA 1
ATOM 2519 C C . LYS A 1 316 ? -33 -14.109 -4.621 1 89.44 316 LYS A C 1
ATOM 2521 O O . LYS A 1 316 ? -33.094 -14.555 -3.477 1 89.44 316 LYS A O 1
ATOM 2526 N N . ASP A 1 317 ? -33.125 -14.781 -5.746 1 93.75 317 ASP A N 1
ATOM 2527 C CA . ASP A 1 317 ? -33.656 -16.125 -5.574 1 93.75 317 ASP A CA 1
ATOM 2528 C C . ASP A 1 317 ? -32.625 -17.062 -4.969 1 93.75 317 ASP A C 1
ATOM 2530 O O . ASP A 1 317 ? -31.438 -16.938 -5.246 1 93.75 317 ASP A O 1
ATOM 2534 N N . LYS A 1 318 ? -33.188 -17.953 -4.113 1 93.25 318 LYS A N 1
ATOM 2535 C CA . LYS A 1 318 ? -32.281 -18.953 -3.496 1 93.25 318 LYS A CA 1
ATOM 2536 C C . LYS A 1 318 ? -31.859 -20 -4.508 1 93.25 318 LYS A C 1
ATOM 2538 O O . LYS A 1 318 ? -32.688 -20.672 -5.121 1 93.25 318 LYS A O 1
ATOM 2543 N N . PRO A 1 319 ? -30.516 -20.094 -4.672 1 94.38 319 PRO A N 1
ATOM 2544 C CA . PRO A 1 319 ? -30.031 -21.125 -5.609 1 94.38 319 PRO A CA 1
ATOM 2545 C C . PRO A 1 319 ? -30.172 -22.531 -5.062 1 94.38 319 PRO A C 1
ATOM 2547 O O . PRO A 1 319 ? -30.031 -22.75 -3.857 1 94.38 319 PRO A O 1
ATOM 2550 N N . HIS A 1 320 ? -30.531 -23.422 -5.922 1 94.56 320 HIS A N 1
ATOM 2551 C CA . HIS A 1 320 ? -30.562 -24.844 -5.613 1 94.56 320 HIS A CA 1
ATOM 2552 C C . HIS A 1 320 ? -29.781 -25.656 -6.645 1 94.56 320 HIS A C 1
ATOM 2554 O O . HIS A 1 320 ? -29.656 -25.25 -7.801 1 94.56 320 HIS A O 1
ATOM 2560 N N . PHE A 1 321 ? -29.203 -26.719 -6.191 1 95.94 321 PHE A N 1
ATOM 2561 C CA . PHE A 1 321 ? -28.516 -27.641 -7.074 1 95.94 321 PHE A CA 1
ATOM 2562 C C . PHE A 1 321 ? -28.922 -29.078 -6.785 1 95.94 321 PHE A C 1
ATOM 2564 O O . PHE A 1 321 ? -28.156 -29.844 -6.215 1 95.94 321 PHE A O 1
ATOM 2571 N N . ASN A 1 322 ? -30.094 -29.344 -7.234 1 95.94 322 ASN A N 1
ATOM 2572 C CA . ASN A 1 322 ? -30.641 -30.672 -6.996 1 95.94 322 ASN A CA 1
ATOM 2573 C C . ASN A 1 322 ? -30.516 -31.547 -8.234 1 95.94 322 ASN A C 1
ATOM 2575 O O . ASN A 1 322 ? -30.562 -32.781 -8.133 1 95.94 322 ASN A O 1
ATOM 2579 N N . ASN A 1 323 ? -30.391 -30.859 -9.352 1 96.12 323 ASN A N 1
ATOM 2580 C CA . ASN A 1 323 ? -30.375 -31.641 -10.586 1 96.12 323 ASN A CA 1
ATOM 2581 C C . ASN A 1 323 ? -29.125 -31.344 -11.414 1 96.12 323 ASN A C 1
ATOM 2583 O O . ASN A 1 323 ? -28.234 -32.188 -11.516 1 96.12 323 ASN A O 1
ATOM 2587 N N . ASN A 1 324 ? -29.188 -30.125 -12 1 97.12 324 ASN A N 1
ATOM 2588 C CA . ASN A 1 324 ? -28.078 -29.891 -12.906 1 97.12 324 ASN A CA 1
ATOM 2589 C C . ASN A 1 324 ? -27.828 -28.391 -13.109 1 97.12 324 ASN A C 1
ATOM 2591 O O . ASN A 1 324 ? -28.609 -27.562 -12.648 1 97.12 324 ASN A O 1
ATOM 2595 N N . LEU A 1 325 ? -26.672 -28.047 -13.641 1 97.31 325 LEU A N 1
ATOM 2596 C CA . LEU A 1 325 ? -26.281 -26.75 -14.195 1 97.31 325 LEU A CA 1
ATOM 2597 C C . LEU A 1 325 ? -26.281 -26.797 -15.719 1 97.31 325 LEU A C 1
ATOM 2599 O O . LEU A 1 325 ? -25.625 -27.641 -16.328 1 97.31 325 LEU A O 1
ATOM 2603 N N . GLU A 1 326 ? -27.094 -25.906 -16.266 1 97.62 326 GLU A N 1
ATOM 2604 C CA . GLU A 1 326 ? -27.234 -25.906 -17.719 1 97.62 326 GLU A CA 1
ATOM 2605 C C . GLU A 1 326 ? -26.734 -24.594 -18.312 1 97.62 326 GLU A C 1
ATOM 2607 O O . GLU A 1 326 ? -27.141 -23.516 -17.891 1 97.62 326 GLU A O 1
ATOM 2612 N N . VAL A 1 327 ? -25.828 -24.688 -19.297 1 97.69 327 VAL A N 1
ATOM 2613 C CA . VAL A 1 327 ? -25.312 -23.562 -20.062 1 97.69 327 VAL A CA 1
ATOM 2614 C C . VAL A 1 327 ? -25.781 -23.656 -21.5 1 97.69 327 VAL A C 1
ATOM 2616 O O . VAL A 1 327 ? -25.609 -24.703 -22.156 1 97.69 327 VAL A O 1
ATOM 2619 N N . SER A 1 328 ? -26.422 -22.594 -21.969 1 97.56 328 SER A N 1
ATOM 2620 C CA . SER A 1 328 ? -26.953 -22.625 -23.328 1 97.56 328 SER A CA 1
ATOM 2621 C C . SER A 1 328 ? -26.484 -21.406 -24.109 1 97.56 328 SER A C 1
ATOM 2623 O O . SER A 1 328 ? -26.766 -20.266 -23.734 1 97.56 328 SER A O 1
ATOM 2625 N N . ASN A 1 329 ? -25.797 -21.688 -25.266 1 97.25 329 ASN A N 1
ATOM 2626 C CA . ASN A 1 329 ? -25.375 -20.672 -26.234 1 97.25 329 ASN A CA 1
ATOM 2627 C C . ASN A 1 329 ? -24.656 -19.516 -25.547 1 97.25 329 ASN A C 1
ATOM 2629 O O . ASN A 1 329 ? -24.984 -18.344 -25.781 1 97.25 329 ASN A O 1
ATOM 2633 N N . LEU A 1 330 ? -23.781 -19.891 -24.734 1 97.06 330 LEU A N 1
ATOM 2634 C CA . LEU A 1 330 ? -23.062 -18.906 -23.938 1 97.06 330 LEU A CA 1
ATOM 2635 C C . LEU A 1 330 ? -21.969 -18.25 -24.766 1 97.06 330 LEU A C 1
ATOM 2637 O O . LEU A 1 330 ? -21.156 -18.938 -25.391 1 97.06 330 LEU A O 1
ATOM 2641 N N . SER A 1 331 ? -21.953 -16.938 -24.844 1 96.75 331 SER A N 1
ATOM 2642 C CA . SER A 1 331 ? -20.906 -16.156 -25.469 1 96.75 331 SER A CA 1
ATOM 2643 C C . SER A 1 331 ? -20.453 -15.016 -24.562 1 96.75 331 SER A C 1
ATOM 2645 O O . SER A 1 331 ? -21.266 -14.422 -23.844 1 96.75 331 SER A O 1
ATOM 2647 N N . PHE A 1 332 ? -19.156 -14.797 -24.547 1 95.12 332 PHE A N 1
ATOM 2648 C CA . PHE A 1 332 ? -18.625 -13.805 -23.609 1 95.12 33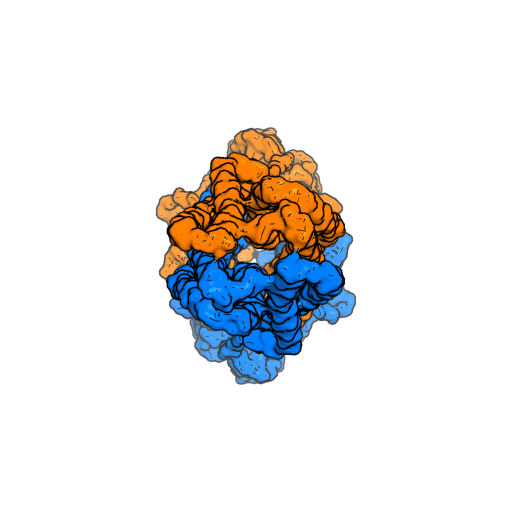2 PHE A CA 1
ATOM 2649 C C . PHE A 1 332 ? -17.328 -13.203 -24.156 1 95.12 332 PHE A C 1
ATOM 2651 O O . PHE A 1 332 ? -16.531 -13.898 -24.781 1 95.12 332 PHE A O 1
ATOM 2658 N N . SER A 1 333 ? -17.156 -11.93 -24 1 89.69 333 SER A N 1
ATOM 2659 C CA . SER A 1 333 ? -15.938 -11.195 -24.281 1 89.69 333 SER A CA 1
ATOM 2660 C C . SER A 1 333 ? -15.578 -10.258 -23.141 1 89.69 333 SER A C 1
ATOM 2662 O O . SER A 1 333 ? -16.453 -9.664 -22.516 1 89.69 333 SER A O 1
ATOM 2664 N N . TYR A 1 334 ? -14.258 -10.266 -22.875 1 79.69 334 TYR A N 1
ATOM 2665 C CA . TYR A 1 334 ? -13.82 -9.266 -21.906 1 79.69 334 TYR A CA 1
ATOM 2666 C C . TYR A 1 334 ? -13.867 -7.863 -22.5 1 79.69 334 TYR A C 1
ATOM 2668 O O . TYR A 1 334 ? -13.125 -7.562 -23.438 1 79.69 334 TYR A O 1
ATOM 2676 N N . GLY A 1 335 ? -14.672 -7.043 -22.031 1 73 335 GLY A N 1
ATOM 2677 C CA . GLY A 1 335 ? -14.797 -5.707 -22.578 1 73 335 GLY A CA 1
ATOM 2678 C C . GLY A 1 335 ? -15.102 -5.707 -24.078 1 73 335 GLY A C 1
ATOM 2679 O O . GLY A 1 335 ? -16 -6.418 -24.531 1 73 335 GLY A O 1
ATOM 2680 N N . ASN A 1 336 ? -14.375 -4.793 -24.688 1 64.56 336 ASN A N 1
ATOM 2681 C CA . ASN A 1 336 ? -14.633 -4.656 -26.125 1 64.56 336 ASN A CA 1
ATOM 2682 C C . ASN A 1 336 ? -13.633 -5.461 -26.953 1 64.56 336 ASN A C 1
ATOM 2684 O O . ASN A 1 336 ? -13.367 -5.129 -28.109 1 64.56 336 ASN A O 1
ATOM 2688 N N . GLY A 1 337 ? -13.219 -6.441 -26.281 1 67.94 337 GLY A N 1
ATOM 2689 C CA . GLY A 1 337 ? -12.203 -7.176 -27.016 1 67.94 337 GLY A CA 1
ATOM 2690 C C . GLY A 1 337 ? -12.742 -8.406 -27.719 1 67.94 337 GLY A C 1
ATOM 2691 O O . GLY A 1 337 ? -13.93 -8.477 -28.031 1 67.94 337 GLY A O 1
ATOM 2692 N N . ARG A 1 338 ? -11.906 -9.266 -28.047 1 72.56 338 ARG A N 1
ATOM 2693 C CA . ARG A 1 338 ? -12.203 -10.5 -28.766 1 72.56 338 ARG A CA 1
ATOM 2694 C C . ARG A 1 338 ? -13.055 -11.438 -27.906 1 72.56 338 ARG A C 1
ATOM 2696 O O . ARG A 1 338 ? -12.938 -11.453 -26.688 1 72.56 338 ARG A O 1
ATOM 2703 N N . SER A 1 339 ? -13.844 -12.18 -28.609 1 84.94 339 SER A N 1
ATOM 2704 C CA . SER A 1 339 ? -14.703 -13.172 -27.969 1 84.94 339 SER A CA 1
ATOM 2705 C C . SER A 1 339 ? -13.883 -14.336 -27.422 1 84.94 339 SER A C 1
ATOM 2707 O O . SER A 1 339 ? -13.094 -14.945 -28.141 1 84.94 339 SER A O 1
ATOM 2709 N N . ILE A 1 340 ? -14.047 -14.609 -26.156 1 88.44 340 ILE A N 1
ATOM 2710 C CA . ILE A 1 340 ? -13.297 -15.672 -25.484 1 88.44 340 ILE A CA 1
ATOM 2711 C C . ILE A 1 340 ? -14.141 -16.953 -25.453 1 88.44 340 ILE A C 1
ATOM 2713 O O . ILE A 1 340 ? -13.609 -18.062 -25.531 1 88.44 340 ILE A O 1
ATOM 2717 N N . ILE A 1 341 ? -15.43 -16.75 -25.203 1 94.75 341 ILE A N 1
ATOM 2718 C CA . ILE A 1 341 ? -16.375 -17.859 -25.234 1 94.75 341 ILE A CA 1
ATOM 2719 C C . ILE A 1 341 ? -17.359 -17.656 -26.391 1 94.75 341 ILE A C 1
ATOM 2721 O O . ILE A 1 341 ? -17.969 -16.594 -26.516 1 94.75 341 ILE A O 1
ATOM 2725 N N . ASN A 1 342 ? -17.5 -18.688 -27.219 1 95.56 342 ASN A N 1
ATOM 2726 C CA . ASN A 1 342 ? -18.328 -18.578 -28.406 1 95.56 342 ASN A CA 1
ATOM 2727 C C . ASN A 1 342 ? -19.375 -19.688 -28.453 1 95.56 342 ASN A C 1
ATOM 2729 O O . ASN A 1 342 ? -19.109 -20.781 -28.922 1 95.56 342 ASN A O 1
ATOM 2733 N N . ASP A 1 343 ? -20.5 -19.359 -28.062 1 95.69 343 ASP A N 1
ATOM 2734 C CA . ASP A 1 343 ? -21.688 -20.188 -28.234 1 95.69 343 ASP A CA 1
ATOM 2735 C C . ASP A 1 343 ? -21.5 -21.562 -27.625 1 95.69 343 ASP A C 1
ATOM 2737 O O . ASP A 1 343 ? -21.672 -22.594 -28.297 1 95.69 343 ASP A O 1
ATOM 2741 N N . ILE A 1 344 ? -21.25 -21.609 -26.375 1 96.94 344 ILE A N 1
ATOM 2742 C CA . ILE A 1 344 ? -21 -22.859 -25.672 1 96.94 344 ILE A CA 1
ATOM 2743 C C . ILE A 1 344 ? -22.297 -23.328 -25 1 96.94 344 ILE A C 1
ATOM 2745 O O . ILE A 1 344 ? -23.016 -22.531 -24.406 1 96.94 344 ILE A O 1
ATOM 2749 N N . SER A 1 345 ? -22.578 -24.531 -25.219 1 97.38 345 SER A N 1
ATOM 2750 C CA . SER A 1 345 ? -23.672 -25.188 -24.516 1 97.38 345 SER A CA 1
ATOM 2751 C C . SER A 1 345 ? -23.203 -26.453 -23.828 1 97.38 345 SER A C 1
ATOM 2753 O O . SER A 1 345 ? -22.438 -27.234 -24.406 1 97.38 345 SER A O 1
ATOM 2755 N N . LEU A 1 346 ? -23.531 -26.578 -22.562 1 96.56 346 LEU A N 1
ATOM 2756 C CA . LEU A 1 346 ? -23.172 -27.781 -21.828 1 96.56 346 LEU A CA 1
ATOM 2757 C C . LEU A 1 346 ? -24.078 -27.984 -20.641 1 96.56 346 LEU A C 1
ATOM 2759 O O . LEU A 1 346 ? -24.797 -27.062 -20.234 1 96.56 346 LEU A O 1
ATOM 2763 N N . LYS A 1 347 ? -24.094 -29.203 -20.141 1 96.94 347 LYS A N 1
ATOM 2764 C CA . LYS A 1 347 ? -24.906 -29.594 -18.984 1 96.94 347 LYS A CA 1
ATOM 2765 C C . LYS A 1 347 ? -24.062 -30.344 -17.953 1 96.94 347 LYS A C 1
ATOM 2767 O O . LYS A 1 347 ? -23.359 -31.297 -18.297 1 96.94 347 LYS A O 1
ATOM 2772 N N . ILE A 1 348 ? -24.094 -29.875 -16.75 1 97.5 348 ILE A N 1
ATOM 2773 C CA . ILE A 1 348 ? -23.391 -30.5 -15.641 1 97.5 348 ILE A CA 1
ATOM 2774 C C . ILE A 1 348 ? -24.406 -31.094 -14.664 1 97.5 348 ILE A C 1
ATOM 2776 O O . ILE A 1 348 ? -25.109 -30.359 -13.961 1 97.5 348 ILE A O 1
ATOM 2780 N N . ASP A 1 349 ? -24.422 -32.406 -14.609 1 97.81 349 ASP A N 1
ATOM 2781 C CA . ASP A 1 349 ? -25.391 -33.094 -13.75 1 97.81 349 ASP A CA 1
ATOM 2782 C C . ASP A 1 349 ? -24.844 -33.281 -12.336 1 97.81 349 ASP A C 1
ATOM 2784 O O . ASP A 1 349 ? -23.625 -33.438 -12.148 1 97.81 349 ASP A O 1
ATOM 2788 N N . LYS A 1 350 ? -25.734 -33.281 -11.375 1 97.5 350 LYS A N 1
ATOM 2789 C CA . LYS A 1 350 ? -25.359 -33.469 -9.969 1 97.5 350 LYS A CA 1
ATOM 2790 C C . LYS A 1 350 ? -24.656 -34.781 -9.75 1 97.5 350 LYS A C 1
ATOM 2792 O O . LYS A 1 350 ? -25.031 -35.812 -10.336 1 97.5 350 LYS A O 1
ATOM 2797 N N . ASN A 1 351 ? -23.594 -34.781 -8.945 1 97.06 351 ASN A N 1
ATOM 2798 C CA . ASN A 1 351 ? -22.828 -35.906 -8.469 1 97.06 351 ASN A CA 1
ATOM 2799 C C . ASN A 1 351 ? -22.031 -36.562 -9.594 1 97.06 351 ASN A C 1
ATOM 2801 O O . ASN A 1 351 ? -21.641 -37.75 -9.484 1 97.06 351 ASN A O 1
ATOM 2805 N N . LYS A 1 352 ? -21.844 -35.844 -10.688 1 97.38 352 LYS A N 1
ATOM 2806 C CA . LYS A 1 352 ? -21.016 -36.344 -11.789 1 97.38 352 LYS A CA 1
ATOM 2807 C C . LYS A 1 352 ? -19.672 -35.625 -11.836 1 97.38 352 LYS A C 1
ATOM 2809 O O . LYS A 1 352 ? -19.484 -34.594 -11.188 1 97.38 352 LYS A O 1
ATOM 2814 N N . LYS A 1 353 ? -18.781 -36.281 -12.508 1 97.44 353 LYS A N 1
ATOM 2815 C CA . LYS A 1 353 ? -17.406 -35.781 -12.617 1 97.44 353 LYS A CA 1
ATOM 2816 C C . LYS A 1 353 ? -17.094 -35.344 -14.039 1 97.44 353 LYS A C 1
ATOM 2818 O O . LYS A 1 353 ? -17.25 -36.094 -14.992 1 97.44 353 LYS A O 1
ATOM 2823 N N . TYR A 1 354 ? -16.688 -34.094 -14.18 1 96.81 354 TYR A N 1
ATOM 2824 C CA . TYR A 1 354 ? -16.406 -33.5 -15.492 1 96.81 354 TYR A CA 1
ATOM 2825 C C . TYR A 1 354 ? -14.969 -33.031 -15.586 1 96.81 354 TYR A C 1
ATOM 2827 O O . TYR A 1 354 ? -14.43 -32.469 -14.625 1 96.81 354 TYR A O 1
ATOM 2835 N N . ALA A 1 355 ? -14.312 -33.281 -16.688 1 95.31 355 ALA A N 1
ATOM 2836 C CA . ALA A 1 355 ? -12.992 -32.75 -17 1 95.31 355 ALA A CA 1
ATOM 2837 C C . ALA A 1 355 ? -13.055 -31.812 -18.219 1 95.31 355 ALA A C 1
ATOM 2839 O O . ALA A 1 355 ? -13.539 -32.188 -19.281 1 95.31 355 ALA A O 1
ATOM 2840 N N . ILE A 1 356 ? -12.672 -30.625 -17.984 1 94.56 356 ILE A N 1
ATOM 2841 C CA . ILE A 1 356 ? -12.562 -29.672 -19.078 1 94.56 356 ILE A CA 1
ATOM 2842 C C . ILE A 1 356 ? -11.109 -29.578 -19.531 1 94.56 356 ILE A C 1
ATOM 2844 O O . ILE A 1 356 ? -10.234 -29.188 -18.75 1 94.56 356 ILE A O 1
ATOM 2848 N N . VAL A 1 357 ? -10.875 -29.938 -20.797 1 91.31 357 VAL A N 1
ATOM 2849 C CA . VAL A 1 357 ? -9.508 -29.984 -21.312 1 91.31 357 VAL A CA 1
ATOM 2850 C C . VAL A 1 357 ? -9.391 -29.141 -22.578 1 91.31 357 VAL A C 1
ATOM 2852 O O . VAL A 1 357 ? -10.391 -28.875 -23.25 1 91.31 357 VAL A O 1
ATOM 2855 N N . GLY A 1 358 ? -8.273 -28.672 -22.828 1 87.94 358 GLY A N 1
ATOM 2856 C CA . GLY A 1 358 ? -7.992 -27.844 -24 1 87.94 358 GLY A CA 1
ATOM 2857 C C . GLY A 1 358 ? -6.695 -27.062 -23.875 1 87.94 358 GLY A C 1
ATOM 2858 O O . GLY A 1 358 ? -6.035 -27.094 -22.828 1 87.94 358 GLY A O 1
ATOM 2859 N N . GLY A 1 359 ? -6.363 -26.438 -24.938 1 81.88 359 GLY A N 1
ATOM 2860 C CA . GLY A 1 359 ? -5.141 -25.656 -24.953 1 81.88 359 GLY A CA 1
ATOM 2861 C C . GLY A 1 359 ? -5.191 -24.453 -24.031 1 81.88 359 GLY A C 1
ATOM 2862 O O . GLY A 1 359 ? -6.27 -24.047 -23.594 1 81.88 359 GLY A O 1
ATOM 2863 N N . SER A 1 360 ? -3.988 -23.922 -23.781 1 80.31 360 SER A N 1
ATOM 2864 C CA . SER A 1 360 ? -3.906 -22.734 -22.938 1 80.31 360 SER A CA 1
ATOM 2865 C C . SER A 1 360 ? -4.559 -21.531 -23.625 1 80.31 360 SER A C 1
ATOM 2867 O O . SER A 1 360 ? -4.34 -21.297 -24.812 1 80.31 360 SER A O 1
ATOM 2869 N N . GLY A 1 361 ? -5.402 -20.812 -22.875 1 79.75 361 GLY A N 1
ATOM 2870 C CA . GLY A 1 361 ? -6.004 -19.594 -23.406 1 79.75 361 GLY A CA 1
ATOM 2871 C C . GLY A 1 361 ? -7.262 -19.844 -24.203 1 79.75 361 GLY A C 1
ATOM 2872 O O . GLY A 1 361 ? -7.828 -18.922 -24.797 1 79.75 361 GLY A O 1
ATOM 2873 N N . CYS A 1 362 ? -7.699 -21.062 -24.109 1 86.25 362 CYS A N 1
ATOM 2874 C CA . CYS A 1 362 ? -8.844 -21.359 -24.969 1 86.25 362 CYS A CA 1
ATOM 2875 C C . CYS A 1 362 ? -10.148 -20.984 -24.297 1 86.25 362 CYS A C 1
ATOM 2877 O O . CYS A 1 362 ? -11.219 -21.078 -24.891 1 86.25 362 CYS A O 1
ATOM 2879 N N . GLY A 1 363 ? -10.102 -20.562 -23.016 1 89.12 363 GLY A N 1
ATOM 2880 C CA . GLY A 1 363 ? -11.297 -20.031 -22.375 1 89.12 363 GLY A CA 1
ATOM 2881 C C . GLY A 1 363 ? -11.797 -20.875 -21.219 1 89.12 363 GLY A C 1
ATOM 2882 O O . GLY A 1 363 ? -12.844 -20.578 -20.656 1 89.12 363 GLY A O 1
ATOM 2883 N N . LYS A 1 364 ? -11.141 -21.875 -20.781 1 91.38 364 LYS A N 1
ATOM 2884 C CA . LYS A 1 364 ? -11.562 -22.797 -19.75 1 91.38 364 LYS A CA 1
ATOM 2885 C C . LYS A 1 364 ? -11.836 -22.062 -18.438 1 91.38 364 LYS A C 1
ATOM 2887 O O . LYS A 1 364 ? -12.898 -22.234 -17.828 1 91.38 364 LYS A O 1
ATOM 2892 N N . SER A 1 365 ? -10.898 -21.219 -18.031 1 88.69 365 SER A N 1
ATOM 2893 C CA . SER A 1 365 ? -11.047 -20.484 -16.781 1 88.69 365 SER A CA 1
ATOM 2894 C C . SER A 1 365 ? -12.172 -19.469 -16.859 1 88.69 365 SER A C 1
ATOM 2896 O O . SER A 1 365 ? -12.875 -19.234 -15.875 1 88.69 365 SER A O 1
ATOM 2898 N N . THR A 1 366 ? -12.312 -18.875 -18 1 90.5 366 THR A N 1
ATOM 2899 C CA . THR A 1 366 ? -13.391 -17.922 -18.203 1 90.5 366 THR A CA 1
ATOM 2900 C C . THR A 1 366 ? -14.75 -18.609 -18.062 1 90.5 366 THR A C 1
ATOM 2902 O O . THR A 1 366 ? -15.672 -18.047 -17.453 1 90.5 366 THR A O 1
ATOM 2905 N N . LEU A 1 367 ? -14.805 -19.766 -18.641 1 94.38 367 LEU A N 1
ATOM 2906 C CA . LEU A 1 367 ? -16.047 -20.531 -18.547 1 94.38 367 LEU A CA 1
ATOM 2907 C C . LEU A 1 367 ? -16.422 -20.781 -17.094 1 94.38 367 LEU A C 1
ATOM 2909 O O . LEU A 1 367 ? -17.578 -20.609 -16.703 1 94.38 367 LEU A O 1
ATOM 2913 N N . ILE A 1 368 ? -15.445 -21.109 -16.281 1 92.88 368 ILE A N 1
ATOM 2914 C CA . ILE A 1 368 ? -15.672 -21.391 -14.875 1 92.88 368 ILE A CA 1
ATOM 2915 C C . ILE A 1 368 ? -16.109 -20.109 -14.156 1 92.88 368 ILE A C 1
ATOM 2917 O O . ILE A 1 368 ? -17.047 -20.125 -13.352 1 92.88 368 ILE A O 1
ATOM 2921 N N . LYS A 1 369 ? -15.484 -19.047 -14.453 1 91.5 369 LYS A N 1
ATOM 2922 C CA . LYS A 1 369 ? -15.82 -17.781 -13.82 1 91.5 369 LYS A CA 1
ATOM 2923 C C . LYS A 1 369 ? -17.266 -17.375 -14.133 1 91.5 369 LYS A C 1
ATOM 2925 O O . LYS A 1 369 ? -17.953 -16.812 -13.273 1 91.5 369 LYS A O 1
ATOM 2930 N N . LEU A 1 370 ? -17.641 -17.641 -15.32 1 93.94 370 LEU A N 1
ATOM 2931 C CA . LEU A 1 370 ? -19.016 -17.344 -15.719 1 93.94 370 LEU A CA 1
ATOM 2932 C C . LEU A 1 370 ? -20.016 -18.219 -14.977 1 93.94 370 LEU A C 1
ATOM 2934 O O . LEU A 1 370 ? -21.047 -17.734 -14.508 1 93.94 370 LEU A O 1
ATOM 2938 N N . MET A 1 371 ? -19.641 -19.453 -14.859 1 93.62 371 MET A N 1
ATOM 2939 C CA . MET A 1 371 ? -20.516 -20.391 -14.164 1 93.62 371 MET A CA 1
ATOM 2940 C C . MET A 1 371 ? -20.641 -20.031 -12.688 1 93.62 371 MET A C 1
ATOM 2942 O O . MET A 1 371 ? -21.656 -20.344 -12.055 1 93.62 371 MET A O 1
ATOM 2946 N N . LEU A 1 372 ? -19.656 -19.328 -12.18 1 91.62 372 LEU A N 1
ATOM 2947 C CA . LEU A 1 372 ? -19.641 -18.953 -10.766 1 91.62 372 LEU A CA 1
ATOM 2948 C C . LEU A 1 372 ? -20.328 -17.609 -10.555 1 91.62 372 LEU A C 1
ATOM 2950 O O . LEU A 1 372 ? -20.484 -17.156 -9.414 1 91.62 372 LEU A O 1
ATOM 2954 N N . GLY A 1 373 ? -20.703 -16.938 -11.594 1 91.31 373 GLY A N 1
ATOM 2955 C CA . GLY A 1 373 ? -21.391 -15.672 -11.508 1 91.31 373 GLY A CA 1
ATOM 2956 C C . GLY A 1 373 ? -20.453 -14.5 -11.273 1 91.31 373 GLY A C 1
ATOM 2957 O O . GLY A 1 373 ? -20.828 -13.516 -10.625 1 91.31 373 GLY A O 1
ATOM 2958 N N . TYR A 1 374 ? -19.266 -14.68 -11.758 1 89.31 374 TYR A N 1
ATOM 2959 C CA . TYR A 1 374 ? -18.297 -13.594 -11.609 1 89.31 374 TYR A CA 1
ATOM 2960 C C . TYR A 1 374 ? -18.562 -12.477 -12.609 1 89.31 374 TYR A 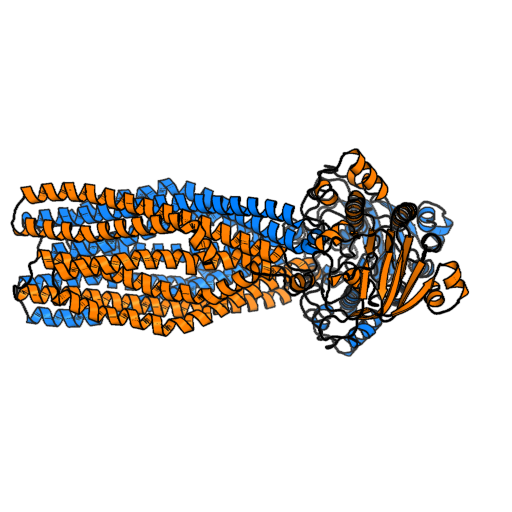C 1
ATOM 2962 O O . TYR A 1 374 ? -18.234 -11.32 -12.359 1 89.31 374 TYR A O 1
ATOM 2970 N N . TYR A 1 375 ? -19.172 -12.875 -13.781 1 90.94 375 TYR A N 1
ATOM 2971 C CA . TYR A 1 375 ? -19.516 -11.922 -14.828 1 90.94 375 TYR A CA 1
ATOM 2972 C C . TYR A 1 375 ? -20.984 -12.062 -15.242 1 90.94 375 TYR A C 1
ATOM 2974 O O . TYR A 1 375 ? -21.5 -13.18 -15.328 1 90.94 375 TYR A O 1
ATOM 2982 N N . SER A 1 376 ? -21.578 -10.898 -15.508 1 90.38 376 SER A N 1
ATOM 2983 C CA . SER A 1 376 ? -22.984 -10.93 -15.852 1 90.38 376 SER A CA 1
ATOM 2984 C C . SER A 1 376 ? -23.203 -10.508 -17.297 1 90.38 376 SER A C 1
ATOM 2986 O O . SER A 1 376 ? -24.281 -10.727 -17.859 1 90.38 376 SER A O 1
ATOM 2988 N N . ASP A 1 377 ? -22.219 -9.992 -17.891 1 89.94 377 ASP A N 1
ATOM 2989 C CA . ASP A 1 377 ? -22.359 -9.438 -19.234 1 89.94 377 ASP A CA 1
ATOM 2990 C C . ASP A 1 377 ? -22.078 -10.492 -20.297 1 89.94 377 ASP A C 1
ATOM 2992 O O . ASP A 1 377 ? -21.203 -10.305 -21.141 1 89.94 377 ASP A O 1
ATOM 2996 N N . PHE A 1 378 ? -22.781 -11.539 -20.234 1 93.75 378 PHE A N 1
ATOM 2997 C CA . PHE A 1 378 ? -22.656 -12.586 -21.234 1 93.75 378 PHE A CA 1
ATOM 2998 C C . PHE A 1 378 ? -23.953 -12.758 -22.016 1 93.75 378 PHE A C 1
ATOM 3000 O O . PHE A 1 378 ? -25 -12.297 -21.578 1 93.75 378 PHE A O 1
ATOM 3007 N N . SER A 1 379 ? -23.812 -13.266 -23.203 1 95.19 379 SER A N 1
ATOM 3008 C CA . SER A 1 379 ? -24.984 -13.672 -23.984 1 95.19 379 SER A CA 1
ATOM 3009 C C . SER A 1 379 ? -25.266 -15.156 -23.812 1 95.19 379 SER A C 1
ATOM 3011 O O . SER A 1 379 ? -24.359 -15.945 -23.531 1 95.19 379 SER A O 1
ATOM 3013 N N . GLY A 1 380 ? -26.5 -15.5 -23.844 1 96.56 380 GLY A N 1
ATOM 3014 C CA . GLY A 1 380 ? -26.906 -16.875 -23.562 1 96.56 380 GLY A CA 1
ATOM 3015 C C . GLY A 1 380 ? -27.5 -17.031 -22.172 1 96.56 380 GLY A C 1
ATOM 3016 O O . GLY A 1 380 ? -28.062 -16.094 -21.609 1 96.56 380 GLY A O 1
ATOM 3017 N N . ASN A 1 381 ? -27.484 -18.328 -21.75 1 96.38 381 ASN A N 1
ATOM 3018 C CA . ASN A 1 381 ? -28.125 -18.578 -20.453 1 96.38 381 ASN A CA 1
ATOM 3019 C C . ASN A 1 381 ? -27.312 -19.547 -19.609 1 96.38 381 ASN A C 1
ATOM 3021 O O . ASN A 1 381 ? -26.75 -20.516 -20.141 1 96.38 381 ASN A O 1
ATOM 3025 N N . ILE A 1 382 ? -27.281 -19.281 -18.406 1 96.88 382 ILE A N 1
ATOM 3026 C CA . ILE A 1 382 ? -26.766 -20.188 -17.391 1 96.88 382 ILE A CA 1
ATOM 3027 C C . ILE A 1 382 ? -27.859 -20.438 -16.344 1 96.88 382 ILE A C 1
ATOM 3029 O O . ILE A 1 382 ? -28.344 -19.5 -15.703 1 96.88 382 ILE A O 1
ATOM 3033 N N . LYS A 1 383 ? -28.203 -21.719 -16.188 1 97.31 383 LYS A N 1
ATOM 3034 C CA . LYS A 1 383 ? -29.312 -22.031 -15.297 1 97.31 383 LYS A CA 1
ATOM 3035 C C . LYS A 1 383 ? -28.906 -23.094 -14.273 1 97.31 383 LYS A C 1
ATOM 3037 O O . LYS A 1 383 ? -28.219 -24.047 -14.602 1 97.31 383 LYS A O 1
ATOM 3042 N N . PHE A 1 384 ? -29.281 -22.875 -13.031 1 97.12 384 PHE A N 1
ATOM 3043 C CA . PHE A 1 384 ? -29.219 -23.875 -11.969 1 97.12 384 PHE A CA 1
ATOM 3044 C C . PHE A 1 384 ? -30.594 -24.438 -11.672 1 97.12 384 PHE A C 1
ATOM 3046 O O . PHE A 1 384 ? -31.484 -23.734 -11.195 1 97.12 384 PHE A O 1
ATOM 3053 N N . ASP A 1 385 ? -30.781 -25.656 -11.969 1 97.06 385 ASP A N 1
ATOM 3054 C CA . ASP A 1 385 ? -32.094 -26.312 -11.812 1 97.06 385 ASP A CA 1
ATOM 3055 C C . ASP A 1 385 ? -33.188 -25.516 -12.484 1 97.06 385 ASP A C 1
ATOM 3057 O O . ASP A 1 385 ? -34.25 -25.266 -11.875 1 97.06 385 ASP A O 1
ATOM 3061 N N . GLY A 1 386 ? -32.812 -24.969 -13.57 1 95.25 386 GLY A N 1
ATOM 3062 C CA . GLY A 1 386 ? -33.812 -24.297 -14.391 1 95.25 386 GLY A CA 1
ATOM 3063 C C . GLY A 1 386 ? -33.906 -22.812 -14.102 1 95.25 386 GLY A C 1
ATOM 3064 O O . GLY A 1 386 ? -34.5 -22.062 -14.867 1 95.25 386 GLY A O 1
ATOM 3065 N N . ASN A 1 387 ? -33.375 -22.312 -13.094 1 95.69 387 ASN A N 1
ATOM 3066 C CA . ASN A 1 387 ? -33.406 -20.906 -12.742 1 95.69 387 ASN A CA 1
ATOM 3067 C C . ASN A 1 387 ? -32.188 -20.156 -13.281 1 95.69 387 ASN A C 1
ATOM 3069 O O . ASN A 1 387 ? -31.047 -20.547 -13 1 95.69 387 ASN A O 1
ATOM 3073 N N . SER A 1 388 ? -32.469 -19.109 -13.898 1 95.44 388 SER A N 1
ATOM 3074 C CA . SER A 1 388 ? -31.406 -18.312 -14.492 1 95.44 388 SER A CA 1
ATOM 3075 C C . SER A 1 388 ? -30.484 -17.734 -13.414 1 95.44 388 SER A C 1
ATOM 3077 O O . SER A 1 388 ? -30.953 -17.266 -12.383 1 95.44 388 SER A O 1
ATOM 3079 N N . ILE A 1 389 ? -29.188 -17.766 -13.672 1 95.19 389 ILE A N 1
ATOM 3080 C CA . ILE A 1 389 ? -28.172 -17.312 -12.727 1 95.19 389 ILE A CA 1
ATOM 3081 C C . ILE A 1 389 ? -28.375 -15.82 -12.461 1 95.19 389 ILE A C 1
ATOM 3083 O O . ILE A 1 389 ? -28.031 -15.328 -11.375 1 95.19 389 ILE A O 1
ATOM 3087 N N . LYS A 1 390 ? -28.953 -15.102 -13.375 1 92.75 390 LYS A N 1
ATOM 3088 C CA . LYS A 1 390 ? -29.172 -13.656 -13.25 1 92.75 390 LYS A CA 1
ATOM 3089 C C . LYS A 1 390 ? -30.203 -13.352 -12.18 1 92.75 390 LYS A C 1
ATOM 3091 O O . LYS A 1 390 ? -30.234 -12.25 -11.625 1 92.75 390 LYS A O 1
ATOM 3096 N N . ASN A 1 391 ? -31 -14.344 -11.883 1 93.94 391 ASN A N 1
ATOM 3097 C CA . ASN A 1 391 ? -32.062 -14.156 -10.906 1 93.94 391 ASN A CA 1
ATOM 3098 C C . ASN A 1 391 ? -31.672 -14.688 -9.531 1 93.94 391 ASN A C 1
ATOM 3100 O O . ASN A 1 391 ? -32.375 -14.484 -8.547 1 93.94 391 ASN A O 1
ATOM 3104 N N . LEU A 1 392 ? -30.578 -15.297 -9.477 1 94.5 392 LEU A N 1
ATOM 3105 C CA . LEU A 1 392 ? -30.172 -15.953 -8.234 1 94.5 392 LEU A CA 1
ATOM 3106 C C . LEU A 1 392 ? -29.344 -15.008 -7.367 1 94.5 392 LEU A C 1
ATOM 3108 O O . LEU A 1 392 ? -28.719 -14.07 -7.875 1 94.5 392 LEU A O 1
ATOM 3112 N N . ASN A 1 393 ? -29.469 -15.336 -6.062 1 93.25 393 ASN A N 1
ATOM 3113 C CA . ASN A 1 393 ? -28.516 -14.695 -5.145 1 93.25 393 ASN A CA 1
ATOM 3114 C C . ASN A 1 393 ? -27.125 -15.273 -5.289 1 93.25 393 ASN A C 1
ATOM 3116 O O . ASN A 1 393 ? -26.859 -16.406 -4.867 1 93.25 393 ASN A O 1
ATOM 3120 N N . ILE A 1 394 ? -26.219 -14.531 -5.758 1 91.31 394 ILE A N 1
ATOM 3121 C CA . ILE A 1 394 ? -24.891 -15 -6.137 1 91.31 394 ILE A CA 1
ATOM 3122 C C . ILE A 1 394 ? -24.109 -15.398 -4.887 1 91.31 394 ILE A C 1
ATOM 3124 O O . ILE A 1 394 ? -23.328 -16.359 -4.918 1 91.31 394 ILE A O 1
ATOM 3128 N N . GLU A 1 395 ? -24.281 -14.734 -3.814 1 88.88 395 GLU A N 1
ATOM 3129 C CA . GLU A 1 395 ? -23.594 -15.078 -2.572 1 88.88 395 GLU A CA 1
ATOM 3130 C C . GLU A 1 395 ? -24.016 -16.469 -2.088 1 88.88 395 GLU A C 1
ATOM 3132 O O . GLU A 1 395 ? -23.156 -17.25 -1.646 1 88.88 395 GLU A O 1
ATOM 3137 N N . GLN A 1 396 ? -25.266 -16.688 -2.193 1 91.62 396 GLN A N 1
ATOM 3138 C CA . GLN A 1 396 ? -25.781 -18 -1.792 1 91.62 396 GLN A CA 1
ATOM 3139 C C . GLN A 1 396 ? -25.328 -19.094 -2.764 1 91.62 396 GLN A C 1
ATOM 3141 O O . GLN A 1 396 ? -25.078 -20.219 -2.357 1 91.62 396 GLN A O 1
ATOM 3146 N N . LEU A 1 397 ? -25.266 -18.703 -3.986 1 93.19 397 LEU A N 1
ATOM 3147 C CA . LEU A 1 397 ? -24.75 -19.641 -4.992 1 93.19 397 LEU A CA 1
ATOM 3148 C C . LEU A 1 397 ? -23.312 -20.047 -4.684 1 93.19 397 LEU A C 1
ATOM 3150 O O . LEU A 1 397 ? -22.984 -21.219 -4.727 1 93.19 397 LEU A O 1
ATOM 3154 N N . ASN A 1 398 ? -22.516 -19.078 -4.348 1 91.81 398 ASN A N 1
ATOM 3155 C CA . ASN A 1 398 ? -21.109 -19.312 -4.094 1 91.81 398 ASN A CA 1
ATOM 3156 C C . ASN A 1 398 ? -20.891 -20.141 -2.826 1 91.81 398 ASN A C 1
ATOM 3158 O O . ASN A 1 398 ? -19.844 -20.766 -2.645 1 91.81 398 ASN A O 1
ATOM 3162 N N . LYS A 1 399 ? -21.922 -20.25 -2.004 1 91.75 399 LYS A N 1
ATOM 3163 C CA . LYS A 1 399 ? -21.844 -21.094 -0.811 1 91.75 399 LYS A CA 1
ATOM 3164 C C . LYS A 1 399 ? -21.969 -22.562 -1.171 1 91.75 399 LYS A C 1
ATOM 3166 O O . LYS A 1 399 ? -21.578 -2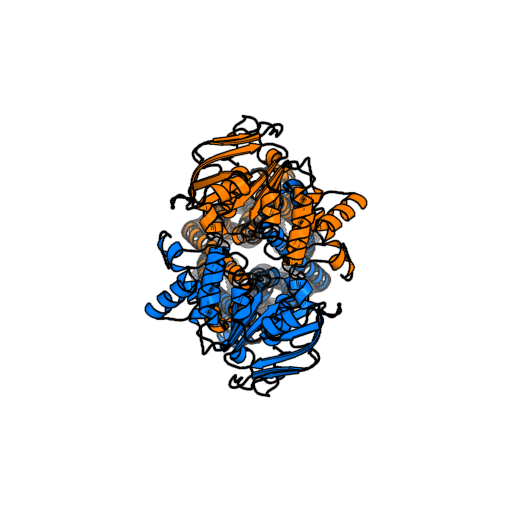3.438 -0.393 1 91.75 399 LYS A O 1
ATOM 3171 N N . MET A 1 400 ? -22.438 -22.781 -2.352 1 94.5 400 MET A N 1
ATOM 3172 C CA . MET A 1 400 ? -22.641 -24.156 -2.785 1 94.5 400 MET A CA 1
ATOM 3173 C C . MET A 1 400 ? -21.469 -24.641 -3.637 1 94.5 400 MET A C 1
ATOM 3175 O O . MET A 1 400 ? -21.453 -25.797 -4.066 1 94.5 400 MET A O 1
ATOM 3179 N N . ILE A 1 401 ? -20.547 -23.781 -3.803 1 95.31 401 ILE A N 1
ATOM 3180 C CA . ILE A 1 401 ? -19.438 -24.094 -4.699 1 95.31 401 ILE A CA 1
ATOM 3181 C C . ILE A 1 401 ? -18.109 -23.812 -3.996 1 95.31 401 ILE A C 1
ATOM 3183 O O . ILE A 1 401 ? -17.922 -22.734 -3.438 1 95.31 401 ILE A O 1
ATOM 3187 N N . SER A 1 402 ? -17.234 -24.797 -3.928 1 95.25 402 SER A N 1
ATOM 3188 C CA . SER A 1 402 ? -15.844 -24.578 -3.539 1 95.25 402 SER A CA 1
ATOM 3189 C C . SER A 1 402 ? -14.93 -24.547 -4.758 1 95.25 402 SER A C 1
ATOM 3191 O O . SER A 1 402 ? -15.125 -25.312 -5.707 1 95.25 402 SER A O 1
ATOM 3193 N N . ILE A 1 403 ? -14.008 -23.609 -4.754 1 94 403 ILE A N 1
ATOM 3194 C CA . ILE A 1 403 ? -13.156 -23.484 -5.93 1 94 403 ILE A CA 1
ATOM 3195 C C . ILE A 1 403 ? -11.695 -23.406 -5.496 1 94 403 ILE A C 1
ATOM 3197 O O . ILE A 1 403 ? -11.375 -22.766 -4.484 1 94 403 ILE A O 1
ATOM 3201 N N . ILE A 1 404 ? -10.922 -24.094 -6.188 1 91.88 404 ILE A N 1
ATOM 3202 C CA . ILE A 1 404 ? -9.477 -23.938 -6.141 1 91.88 404 ILE A CA 1
ATOM 3203 C C . ILE A 1 404 ? -9 -23.188 -7.387 1 91.88 404 ILE A C 1
ATOM 3205 O O . ILE A 1 404 ? -8.992 -23.75 -8.484 1 91.88 404 ILE A O 1
ATOM 3209 N N . HIS A 1 405 ? -8.578 -22.031 -7.164 1 87.19 405 HIS A N 1
ATOM 3210 C CA . HIS A 1 405 ? -8.148 -21.188 -8.273 1 87.19 405 HIS A CA 1
ATOM 3211 C C . HIS A 1 405 ? -6.773 -21.609 -8.789 1 87.19 405 HIS A C 1
ATOM 3213 O O . HIS A 1 405 ? -6.008 -22.25 -8.062 1 87.19 405 HIS A O 1
ATOM 3219 N N . GLN A 1 406 ? -6.555 -21.188 -9.969 1 79.19 406 GLN A N 1
ATOM 3220 C CA . GLN A 1 406 ? -5.25 -21.438 -10.57 1 79.19 406 GLN A CA 1
ATOM 3221 C C . GLN A 1 406 ? -4.137 -20.766 -9.773 1 79.19 406 GLN A C 1
ATOM 3223 O O . GLN A 1 406 ? -3.125 -21.391 -9.453 1 79.19 406 GLN A O 1
ATOM 3228 N N . ASN A 1 407 ? -4.422 -19.531 -9.5 1 79.62 407 ASN A N 1
ATOM 3229 C CA . ASN A 1 407 ? -3.514 -18.797 -8.625 1 79.62 407 ASN A CA 1
ATOM 3230 C C . ASN A 1 407 ? -3.982 -18.844 -7.176 1 79.62 407 ASN A C 1
ATOM 3232 O O . ASN A 1 407 ? -4.809 -18.016 -6.766 1 79.62 407 ASN A O 1
ATOM 3236 N N . VAL A 1 408 ? -3.301 -19.672 -6.391 1 87.88 408 VAL A N 1
ATOM 3237 C CA . VAL A 1 408 ? -3.715 -19.875 -5.004 1 87.88 408 VAL A CA 1
ATOM 3238 C C . VAL A 1 408 ? -3.223 -18.703 -4.148 1 87.88 408 VAL A C 1
ATOM 3240 O O . VAL A 1 408 ? -2.064 -18.297 -4.254 1 87.88 408 VAL A O 1
ATOM 3243 N N . TYR A 1 409 ? -4.125 -18.188 -3.398 1 89.94 409 TYR A N 1
ATOM 3244 C CA . TYR A 1 409 ? -3.744 -17.125 -2.473 1 89.94 409 TYR A CA 1
ATOM 3245 C C . TYR A 1 409 ? -3.807 -17.609 -1.029 1 89.94 409 TYR A C 1
ATOM 3247 O O . TYR A 1 409 ? -4.727 -18.344 -0.654 1 89.94 409 TYR A O 1
ATOM 3255 N N . MET A 1 410 ? -2.764 -17.25 -0.225 1 93.31 410 MET A N 1
ATOM 3256 C CA . MET A 1 410 ? -2.697 -17.547 1.204 1 93.31 410 MET A CA 1
ATOM 3257 C C . MET A 1 410 ? -2.709 -16.266 2.025 1 93.31 410 MET A C 1
ATOM 3259 O O . MET A 1 410 ? -1.901 -15.359 1.788 1 93.31 410 MET A O 1
ATOM 3263 N N . PHE A 1 411 ? -3.682 -16.219 2.975 1 93.5 411 PHE A N 1
ATOM 3264 C CA . PHE A 1 411 ? -3.666 -15.086 3.902 1 93.5 411 PHE A CA 1
ATOM 3265 C C . PHE A 1 411 ? -2.475 -15.18 4.848 1 93.5 411 PHE A C 1
ATOM 3267 O O . PHE A 1 411 ? -2.027 -16.281 5.184 1 93.5 411 PHE A O 1
ATOM 3274 N N . ASP A 1 412 ? -1.964 -14.016 5.207 1 91.31 412 ASP A N 1
ATOM 3275 C CA . ASP A 1 412 ? -0.852 -13.984 6.152 1 91.31 412 ASP A CA 1
ATOM 3276 C C . ASP A 1 412 ? -1.309 -14.391 7.551 1 91.31 412 ASP A C 1
ATOM 3278 O O . ASP A 1 412 ? -1.41 -13.555 8.445 1 91.31 412 ASP A O 1
ATOM 3282 N N . LYS A 1 413 ? -1.616 -15.625 7.707 1 94.12 413 LYS A N 1
ATOM 3283 C CA . LYS A 1 413 ? -2.125 -16.266 8.922 1 94.12 413 LYS A CA 1
ATOM 3284 C C . LYS A 1 413 ? -1.584 -17.672 9.07 1 94.12 413 LYS A C 1
ATOM 3286 O O . LYS A 1 413 ? -0.616 -18.047 8.406 1 94.12 413 LYS A O 1
ATOM 3291 N N . THR A 1 414 ? -2.135 -18.391 9.969 1 95.75 414 THR A N 1
ATOM 3292 C CA . THR A 1 414 ? -1.694 -19.766 10.195 1 95.75 414 THR A CA 1
ATOM 3293 C C . THR A 1 414 ? -2.26 -20.703 9.133 1 95.75 414 THR A C 1
ATOM 3295 O O . THR A 1 414 ? -3.178 -20.328 8.398 1 95.75 414 THR A O 1
ATOM 3298 N N . ILE A 1 415 ? -1.66 -21.922 9.078 1 96.75 415 ILE A N 1
ATOM 3299 C CA . ILE A 1 415 ? -2.182 -22.938 8.18 1 96.75 415 ILE A CA 1
ATOM 3300 C C . ILE A 1 415 ? -3.639 -23.234 8.531 1 96.75 415 ILE A C 1
ATOM 3302 O O . ILE A 1 415 ? -4.488 -23.328 7.637 1 96.75 415 ILE A O 1
ATOM 3306 N N . LYS A 1 416 ? -3.881 -23.312 9.781 1 96.62 416 LYS A N 1
ATOM 3307 C CA . LYS A 1 416 ? -5.238 -23.578 10.234 1 96.62 416 LYS A CA 1
ATOM 3308 C C . LYS A 1 416 ? -6.207 -22.5 9.766 1 96.62 416 LYS A C 1
ATOM 3310 O O . LYS A 1 416 ? -7.289 -22.797 9.266 1 96.62 416 LYS A O 1
ATOM 3315 N N . ASP A 1 417 ? -5.824 -21.297 9.898 1 95.88 417 ASP A N 1
ATOM 3316 C CA . ASP A 1 417 ? -6.672 -20.172 9.508 1 95.88 417 ASP A CA 1
ATOM 3317 C C . ASP A 1 417 ? -6.938 -20.188 8.008 1 95.88 417 ASP A C 1
ATOM 3319 O O . ASP A 1 417 ? -8.016 -19.797 7.555 1 95.88 417 ASP A O 1
ATOM 3323 N N . ASN A 1 418 ? -5.945 -20.609 7.289 1 96.81 418 ASN A N 1
ATOM 3324 C CA . ASN A 1 418 ? -6.09 -20.641 5.836 1 96.81 418 ASN A CA 1
ATOM 3325 C C . ASN A 1 418 ? -6.977 -21.797 5.383 1 96.81 418 ASN A C 1
ATOM 3327 O O . ASN A 1 418 ? -7.586 -21.734 4.316 1 96.81 418 ASN A O 1
ATOM 3331 N N . ILE A 1 419 ? -7.004 -22.812 6.176 1 97 419 ILE A N 1
ATOM 3332 C CA . ILE A 1 419 ? -7.844 -23.953 5.84 1 97 419 ILE A CA 1
ATOM 3333 C C . ILE A 1 419 ? -9.273 -23.688 6.297 1 97 419 ILE A C 1
ATOM 3335 O O . ILE A 1 419 ? -10.219 -23.844 5.516 1 97 419 ILE A O 1
ATOM 3339 N N . CYS A 1 420 ? -9.375 -23.281 7.551 1 96.31 420 CYS A N 1
ATOM 3340 C CA . CYS A 1 420 ? -10.688 -23.156 8.172 1 96.31 420 CYS A CA 1
ATOM 3341 C C . CYS A 1 420 ? -11.336 -21.828 7.816 1 96.31 420 CYS A C 1
ATOM 3343 O O . CYS A 1 420 ? -12.555 -21.672 7.934 1 96.31 420 CYS A O 1
ATOM 3345 N N . LEU A 1 421 ? -10.43 -21.125 7.477 1 92.75 421 LEU A N 1
ATOM 3346 C CA . LEU A 1 421 ? -10.914 -19.75 7.301 1 92.75 421 LEU A CA 1
ATOM 3347 C C . LEU A 1 421 ? -11.664 -19.281 8.539 1 92.75 421 LEU A C 1
ATOM 3349 O O . LEU A 1 421 ? -11.266 -19.578 9.664 1 92.75 421 LEU A O 1
ATOM 3353 N N . TYR A 1 422 ? -12.578 -18.531 8.75 1 89.25 422 TYR A N 1
ATOM 3354 C CA . TYR A 1 422 ? -13.25 -17.922 9.891 1 89.25 422 TYR A CA 1
ATOM 3355 C C . TYR A 1 422 ? -14.344 -18.844 10.43 1 89.25 422 TYR A C 1
ATOM 3357 O O . TYR A 1 422 ? -15.18 -18.422 11.234 1 89.25 422 TYR A O 1
ATOM 3365 N N . LYS A 1 423 ? -14.281 -20.109 10.023 1 92.75 423 LYS A N 1
ATOM 3366 C CA . LYS A 1 423 ? -15.273 -21.062 10.5 1 92.75 423 LYS A CA 1
ATOM 3367 C C . LYS A 1 423 ? -14.648 -22.047 11.484 1 92.75 423 LYS A C 1
ATOM 3369 O O . LYS A 1 423 ? -13.422 -22.188 11.547 1 92.75 423 LYS A O 1
ATOM 3374 N N . GLU A 1 424 ? -15.461 -22.609 12.211 1 93.12 424 GLU A N 1
ATOM 3375 C CA . GLU A 1 424 ? -15.016 -23.609 13.172 1 93.12 424 GLU A CA 1
ATOM 3376 C C . GLU A 1 424 ? -15.32 -25.031 12.688 1 93.12 424 GLU A C 1
ATOM 3378 O O . GLU A 1 424 ? -16.422 -25.297 12.211 1 93.12 424 GLU A O 1
ATOM 3383 N N . PHE A 1 425 ? -14.305 -25.781 12.672 1 96.06 425 PHE A N 1
ATOM 3384 C CA . PHE A 1 425 ? -14.445 -27.188 12.297 1 96.06 425 PHE A CA 1
ATOM 3385 C C . PHE A 1 425 ? -13.852 -28.094 13.375 1 96.06 425 PHE A C 1
ATOM 3387 O O . PHE A 1 425 ? -12.992 -27.656 14.156 1 96.06 425 PHE A O 1
ATOM 3394 N N . SER A 1 426 ? -14.297 -29.25 13.5 1 95.88 426 SER A N 1
ATOM 3395 C CA . SER A 1 426 ? -13.773 -30.203 14.469 1 95.88 426 SER A CA 1
ATOM 3396 C C . SER A 1 426 ? -12.383 -30.703 14.062 1 95.88 426 SER A C 1
ATOM 3398 O O . SER A 1 426 ? -12 -30.578 12.891 1 95.88 426 SER A O 1
ATOM 3400 N N . GLU A 1 427 ? -11.711 -31.172 15.031 1 94.81 427 GLU A N 1
ATOM 3401 C CA . GLU A 1 427 ? -10.383 -31.719 14.766 1 94.81 427 GLU A CA 1
ATOM 3402 C C . GLU A 1 427 ? -10.469 -32.906 13.797 1 94.81 427 GLU A C 1
ATOM 3404 O O . GLU A 1 427 ? -9.555 -33.094 12.984 1 94.81 427 GLU A O 1
ATOM 3409 N N . GLU A 1 428 ? -11.484 -33.594 13.945 1 95.69 428 GLU A N 1
ATOM 3410 C CA . GLU A 1 428 ? -11.688 -34.719 13.062 1 95.69 428 GLU A CA 1
ATOM 3411 C C . GLU A 1 428 ? -11.875 -34.281 11.609 1 95.69 428 GLU A C 1
ATOM 3413 O O . GLU A 1 428 ? -11.305 -34.875 10.695 1 95.69 428 GLU A O 1
ATOM 3418 N N . GLN A 1 429 ? -12.664 -33.312 11.406 1 96 429 GLN A N 1
ATOM 3419 C CA . GLN A 1 429 ? -12.883 -32.75 10.07 1 96 429 GLN A CA 1
ATOM 3420 C C . GLN A 1 429 ? -11.578 -32.25 9.469 1 96 429 GLN A C 1
ATOM 3422 O O . GLN A 1 429 ? -11.297 -32.469 8.289 1 96 429 GLN A O 1
ATOM 34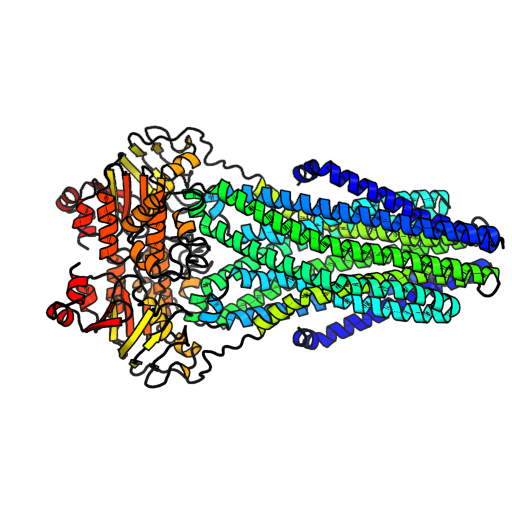27 N N . ILE A 1 430 ? -10.844 -31.609 10.281 1 96.62 430 ILE A N 1
ATOM 3428 C CA . ILE A 1 430 ? -9.578 -31.047 9.828 1 96.62 430 ILE A CA 1
ATOM 3429 C C . ILE A 1 430 ? -8.617 -32.188 9.453 1 96.62 430 ILE A C 1
ATOM 3431 O O . ILE A 1 430 ? -8 -32.156 8.391 1 96.62 430 ILE A O 1
ATOM 3435 N N . ASN A 1 431 ? -8.531 -33.125 10.273 1 95.38 431 ASN A N 1
ATOM 3436 C CA . ASN A 1 431 ? -7.637 -34.25 10.008 1 95.38 431 ASN A CA 1
ATOM 3437 C C . ASN A 1 431 ? -8.039 -35 8.734 1 95.38 431 ASN A C 1
ATOM 3439 O O . ASN A 1 431 ? -7.176 -35.438 7.973 1 95.38 431 ASN A O 1
ATOM 3443 N N . ASN A 1 432 ? -9.258 -35.125 8.562 1 94.88 432 ASN A N 1
ATOM 3444 C CA . ASN A 1 432 ? -9.758 -35.812 7.379 1 94.88 432 ASN A CA 1
ATOM 3445 C C . ASN A 1 432 ? -9.344 -35.094 6.098 1 94.88 432 ASN A C 1
ATOM 3447 O O . ASN A 1 432 ? -8.867 -35.719 5.156 1 94.88 432 ASN A O 1
ATOM 3451 N N . VAL A 1 433 ? -9.539 -33.812 6.055 1 95.38 433 VAL A N 1
ATOM 3452 C CA . VAL A 1 433 ? -9.242 -33.062 4.832 1 95.38 433 VAL A CA 1
ATOM 3453 C C . VAL A 1 433 ? -7.734 -32.969 4.629 1 95.38 433 VAL A C 1
ATOM 3455 O O . VAL A 1 433 ? -7.254 -32.938 3.494 1 95.38 433 VAL A O 1
ATOM 3458 N N . LEU A 1 434 ? -6.977 -33 5.746 1 95.81 434 LEU A N 1
ATOM 3459 C CA . LEU A 1 434 ? -5.523 -33 5.621 1 95.81 434 LEU A CA 1
ATOM 3460 C C . LEU A 1 434 ? -5.051 -34.312 4.965 1 95.81 434 LEU A C 1
ATOM 3462 O O . LEU A 1 434 ? -4.133 -34.281 4.141 1 95.81 434 LEU A O 1
ATOM 3466 N N . ASN A 1 435 ? -5.688 -35.281 5.301 1 93.31 435 ASN A N 1
ATOM 3467 C CA . ASN A 1 435 ? -5.371 -36.562 4.691 1 93.31 435 ASN A CA 1
ATOM 3468 C C . ASN A 1 435 ? -5.766 -36.594 3.219 1 93.31 435 ASN A C 1
ATOM 3470 O O . ASN A 1 435 ? -5 -37.062 2.379 1 93.31 435 ASN A O 1
ATOM 3474 N N . LEU A 1 436 ? -6.891 -36.094 2.943 1 92.06 436 LEU A N 1
ATOM 3475 C CA . LEU A 1 436 ? -7.406 -36.094 1.577 1 92.06 436 LEU A CA 1
ATOM 3476 C C . LEU A 1 436 ? -6.555 -35.219 0.667 1 92.06 436 LEU A C 1
ATOM 3478 O O . LEU A 1 436 ? -6.371 -35.531 -0.512 1 92.06 436 LEU A O 1
ATOM 3482 N N . SER A 1 437 ? -6.047 -34.156 1.207 1 93.69 437 SER A N 1
ATOM 3483 C CA . SER A 1 437 ? -5.285 -33.188 0.409 1 93.69 437 SER A CA 1
ATOM 3484 C C . SER A 1 437 ? -3.801 -33.562 0.39 1 93.69 437 SER A C 1
ATOM 3486 O O . SER A 1 437 ? -3.018 -32.906 -0.326 1 93.69 437 SER A O 1
ATOM 3488 N N . GLY A 1 438 ? -3.43 -34.5 1.172 1 90.88 438 GLY A N 1
ATOM 3489 C CA . GLY A 1 438 ? -2.025 -34.844 1.256 1 90.88 438 GLY A CA 1
ATOM 3490 C C . GLY A 1 438 ? -1.187 -33.844 2.008 1 90.88 438 GLY A C 1
ATOM 3491 O O . GLY A 1 438 ? 0.03 -33.781 1.822 1 90.88 438 GLY A O 1
ATOM 3492 N N . ALA A 1 439 ? -1.834 -33 2.812 1 92.81 439 ALA A N 1
ATOM 3493 C CA . ALA A 1 439 ? -1.116 -31.938 3.496 1 92.81 439 ALA A CA 1
ATOM 3494 C C . ALA A 1 439 ? -0.594 -32.406 4.852 1 92.81 439 ALA A C 1
ATOM 3496 O O . ALA A 1 439 ? 0.272 -31.766 5.445 1 92.81 439 ALA A O 1
ATOM 3497 N N . ASN A 1 440 ? -0.985 -33.5 5.32 1 92.62 440 ASN A N 1
ATOM 3498 C CA . ASN A 1 440 ? -0.662 -33.969 6.66 1 92.62 440 ASN A CA 1
ATOM 3499 C C . ASN A 1 440 ? 0.844 -34.125 6.852 1 92.62 440 ASN A C 1
ATOM 3501 O O . ASN A 1 440 ? 1.396 -33.656 7.848 1 92.62 440 ASN A O 1
ATOM 3505 N N . LYS A 1 441 ? 1.481 -34.688 5.961 1 86.38 441 LYS A N 1
ATOM 3506 C CA . LYS A 1 441 ? 2.896 -35 6.109 1 86.38 441 LYS A CA 1
ATOM 3507 C C . LYS A 1 441 ? 3.734 -33.75 6.297 1 86.38 441 LYS A C 1
ATOM 3509 O O . LYS A 1 441 ? 4.52 -33.656 7.242 1 86.38 441 LYS A O 1
ATOM 3514 N N . PHE A 1 442 ? 3.547 -32.781 5.395 1 85.81 442 PHE A N 1
ATOM 3515 C CA . PHE A 1 442 ? 4.43 -31.609 5.488 1 85.81 442 PHE A CA 1
ATOM 3516 C C . PHE A 1 442 ? 4.047 -30.734 6.672 1 85.81 442 PHE A C 1
ATOM 3518 O O . PHE A 1 442 ? 4.898 -30.047 7.238 1 85.81 442 PHE A O 1
ATOM 3525 N N . ILE A 1 443 ? 2.793 -30.766 7.086 1 92.62 443 ILE A N 1
ATOM 3526 C CA . ILE A 1 443 ? 2.361 -29.953 8.219 1 92.62 443 ILE A CA 1
ATOM 3527 C C . ILE A 1 443 ? 2.986 -30.484 9.5 1 92.62 443 ILE A C 1
ATOM 3529 O O . ILE A 1 443 ? 3.375 -29.719 10.383 1 92.62 443 ILE A O 1
ATOM 3533 N N . GLU A 1 444 ? 3.088 -31.75 9.555 1 88.25 444 GLU A N 1
ATOM 3534 C CA . GLU A 1 444 ? 3.715 -32.375 10.711 1 88.25 444 GLU A CA 1
ATOM 3535 C C . GLU A 1 444 ? 5.199 -32.031 10.797 1 88.25 444 GLU A C 1
ATOM 3537 O O . GLU A 1 444 ? 5.773 -32 11.883 1 88.25 444 GLU A O 1
ATOM 3542 N N . GLU A 1 445 ? 5.723 -31.719 9.703 1 82.94 445 GLU A N 1
ATOM 3543 C CA . GLU A 1 445 ? 7.152 -31.422 9.648 1 82.94 445 GLU A CA 1
ATOM 3544 C C . GLU A 1 445 ? 7.422 -29.953 9.953 1 82.94 445 GLU A C 1
ATOM 3546 O O . GLU A 1 445 ? 8.57 -29.562 10.18 1 82.94 445 GLU A O 1
ATOM 3551 N N . THR A 1 446 ? 6.426 -29.203 10.031 1 84.25 446 THR A N 1
ATOM 3552 C CA . THR A 1 446 ? 6.609 -27.797 10.336 1 84.25 446 THR A CA 1
ATOM 3553 C C . THR A 1 446 ? 6.75 -27.594 11.844 1 84.25 446 THR A C 1
ATOM 3555 O O . THR A 1 446 ? 6.281 -28.406 12.633 1 84.25 446 THR A O 1
ATOM 3558 N N . SER A 1 447 ? 7.383 -26.5 12.32 1 81.31 447 SER A N 1
ATOM 3559 C CA . SER A 1 447 ? 7.688 -26.219 13.719 1 81.31 447 SER A CA 1
ATOM 3560 C C . SER A 1 447 ? 6.414 -26.062 14.547 1 81.31 447 SER A C 1
ATOM 3562 O O . SER A 1 447 ? 6.352 -26.531 15.688 1 81.31 447 SER A O 1
ATOM 3564 N N . ASN A 1 448 ? 5.316 -25.516 13.961 1 88.69 448 ASN A N 1
ATOM 3565 C CA . ASN A 1 448 ? 4.121 -25.219 14.742 1 88.69 448 ASN A CA 1
ATOM 3566 C C . ASN A 1 448 ? 2.885 -25.891 14.156 1 88.69 448 ASN A C 1
ATOM 3568 O O . ASN A 1 448 ? 1.757 -25.531 14.492 1 88.69 448 ASN A O 1
ATOM 3572 N N . GLY A 1 449 ? 3.209 -26.797 13.367 1 92.44 449 GLY A N 1
ATOM 3573 C CA . GLY A 1 449 ? 2.1 -27.531 12.781 1 92.44 449 GLY A CA 1
ATOM 3574 C C . GLY A 1 449 ? 1.046 -26.641 12.164 1 92.44 449 GLY A C 1
ATOM 3575 O O . GLY A 1 449 ? 1.366 -25.75 11.375 1 92.44 449 GLY A O 1
ATOM 3576 N N . LEU A 1 450 ? -0.178 -26.812 12.703 1 94.56 450 LEU A N 1
ATOM 3577 C CA . LEU A 1 450 ? -1.311 -26.062 12.18 1 94.56 450 LEU A CA 1
ATOM 3578 C C . LEU A 1 450 ? -1.191 -24.578 12.539 1 94.56 450 LEU A C 1
ATOM 3580 O O . LEU A 1 450 ? -1.806 -23.719 11.891 1 94.56 450 LEU A O 1
ATOM 3584 N N . ASN A 1 451 ? -0.413 -24.312 13.43 1 94.25 451 ASN A N 1
ATOM 3585 C CA . ASN A 1 451 ? -0.247 -22.938 13.867 1 94.25 451 ASN A CA 1
ATOM 3586 C C . ASN A 1 451 ? 0.93 -22.266 13.172 1 94.25 451 ASN A C 1
ATOM 3588 O O . ASN A 1 451 ? 1.259 -21.109 13.469 1 94.25 451 ASN A O 1
ATOM 3592 N N . TYR A 1 452 ? 1.463 -22.953 12.219 1 93.19 452 TYR A N 1
ATOM 3593 C CA . TYR A 1 452 ? 2.57 -22.391 11.461 1 93.19 452 TYR A CA 1
ATOM 3594 C C . TYR A 1 452 ? 2.117 -21.172 10.664 1 93.19 452 TYR A C 1
ATOM 3596 O O . TYR A 1 452 ? 1.1 -21.219 9.969 1 93.19 452 TYR A O 1
ATOM 3604 N N . LEU A 1 453 ? 2.848 -20.094 10.797 1 90.81 453 LEU A N 1
ATOM 3605 C CA . LEU A 1 453 ? 2.566 -18.875 10.039 1 90.81 453 LEU A CA 1
ATOM 3606 C C . LEU A 1 453 ? 3.096 -18.984 8.609 1 90.81 453 LEU A C 1
ATOM 3608 O O . LEU A 1 453 ? 4.301 -19.141 8.406 1 90.81 453 LEU A O 1
ATOM 3612 N N . VAL A 1 454 ? 2.195 -18.812 7.633 1 91.75 454 VAL A N 1
ATOM 3613 C CA . VAL A 1 454 ? 2.555 -19.094 6.25 1 91.75 454 VAL A CA 1
ATOM 3614 C C . VAL A 1 454 ? 3.275 -17.906 5.637 1 91.75 454 VAL A C 1
ATOM 3616 O O . VAL A 1 454 ? 3.914 -18.016 4.59 1 91.75 454 VAL A O 1
ATOM 3619 N N . GLY A 1 455 ? 3.135 -16.703 6.219 1 86.69 455 GLY A N 1
ATOM 3620 C CA . GLY A 1 455 ? 3.768 -15.508 5.684 1 86.69 455 GLY A CA 1
ATOM 3621 C C . GLY A 1 455 ? 2.938 -14.82 4.613 1 86.69 455 GLY A C 1
ATOM 3622 O O . GLY A 1 455 ? 1.875 -15.32 4.234 1 86.69 455 GLY A O 1
ATOM 3623 N N . GLU A 1 456 ? 3.502 -13.773 4.008 1 84.69 456 GLU A N 1
ATOM 3624 C CA . GLU A 1 456 ? 2.795 -13.008 2.986 1 84.69 456 GLU A CA 1
ATOM 3625 C C . GLU A 1 456 ? 2.574 -13.844 1.727 1 84.69 456 GLU A C 1
ATOM 3627 O O . GLU A 1 456 ? 3.535 -14.289 1.099 1 84.69 456 GLU A O 1
ATOM 3632 N N . ASN A 1 457 ? 1.278 -14 1.463 1 86.31 457 ASN A N 1
ATOM 3633 C CA . ASN A 1 457 ? 0.875 -14.797 0.31 1 86.31 457 ASN A CA 1
ATOM 3634 C C . ASN A 1 457 ? 1.567 -16.156 0.298 1 86.31 457 ASN A C 1
ATOM 3636 O O . ASN A 1 457 ? 1.966 -16.656 -0.761 1 86.31 457 ASN A O 1
ATOM 3640 N N . GLY A 1 458 ? 1.873 -16.688 1.448 1 87.81 458 GLY A N 1
ATOM 3641 C CA . GLY A 1 458 ? 2.453 -18.016 1.57 1 87.81 458 GLY A CA 1
ATOM 3642 C C . GLY A 1 458 ? 3.932 -18.062 1.236 1 87.81 458 GLY A C 1
ATOM 3643 O O . GLY A 1 458 ? 4.441 -19.078 0.758 1 87.81 458 GLY A O 1
ATOM 3644 N N . SER A 1 459 ? 4.586 -17.062 1.466 1 80.62 459 SER A N 1
ATOM 3645 C CA . SER A 1 459 ? 5.996 -16.953 1.106 1 80.62 459 SER A CA 1
ATOM 3646 C C . SER A 1 459 ? 6.832 -18.016 1.808 1 80.62 459 SER A C 1
ATOM 3648 O O . SER A 1 459 ? 7.906 -18.391 1.33 1 80.62 459 SER A O 1
ATOM 3650 N N . ASN A 1 460 ? 6.309 -18.594 2.922 1 81.69 460 ASN A N 1
ATOM 3651 C CA . ASN A 1 460 ? 7.047 -19.594 3.695 1 81.69 460 ASN A CA 1
ATOM 3652 C C . ASN A 1 460 ? 6.742 -21.016 3.221 1 81.69 460 ASN A C 1
ATOM 3654 O O . ASN A 1 460 ? 7.234 -21.984 3.797 1 81.69 460 ASN A O 1
ATOM 3658 N N . LEU A 1 461 ? 5.934 -21.109 2.174 1 85.5 461 LEU A N 1
ATOM 3659 C CA . LEU A 1 461 ? 5.512 -22.406 1.662 1 85.5 461 LEU A CA 1
ATOM 3660 C C . LEU A 1 461 ? 5.934 -22.594 0.207 1 85.5 461 LEU A C 1
ATOM 3662 O O . LEU A 1 461 ? 6.078 -21.609 -0.524 1 85.5 461 LEU A O 1
ATOM 3666 N N . SER A 1 462 ? 6.113 -23.859 -0.124 1 81.25 462 SER A N 1
ATOM 3667 C CA . SER A 1 462 ? 6.328 -24.156 -1.537 1 81.25 462 SER A CA 1
ATOM 3668 C C . SER A 1 462 ? 5.023 -24.078 -2.322 1 81.25 462 SER A C 1
ATOM 3670 O O . SER A 1 462 ? 3.941 -24.016 -1.734 1 81.25 462 SER A O 1
ATOM 3672 N N . GLY A 1 463 ? 5.102 -24.016 -3.641 1 83.06 463 GLY A N 1
ATOM 3673 C CA . GLY A 1 463 ? 3.924 -24 -4.492 1 83.06 463 GLY A CA 1
ATOM 3674 C C . GLY A 1 463 ? 2.996 -25.172 -4.25 1 83.06 463 GLY A C 1
ATOM 3675 O O . GLY A 1 463 ? 1.78 -25 -4.145 1 83.06 463 GLY A O 1
ATOM 3676 N N . GLY A 1 464 ? 3.605 -26.344 -4.18 1 86 464 GLY A N 1
ATOM 3677 C CA . GLY A 1 464 ? 2.818 -27.547 -3.932 1 86 464 GLY A CA 1
ATOM 3678 C C . GLY A 1 464 ? 2.141 -27.547 -2.574 1 86 464 GLY A C 1
ATOM 3679 O O . GLY A 1 464 ? 1.014 -28.031 -2.438 1 86 464 GLY A O 1
ATOM 3680 N N . GLN A 1 465 ? 2.814 -27.016 -1.607 1 88.25 465 GLN A N 1
ATOM 3681 C CA . GLN A 1 465 ? 2.242 -26.922 -0.268 1 88.25 465 GLN A CA 1
ATOM 3682 C C . GLN A 1 465 ? 1.046 -25.969 -0.244 1 88.25 465 GLN A C 1
ATOM 3684 O O . GLN A 1 465 ? 0.016 -26.281 0.359 1 88.25 465 GLN A O 1
ATOM 3689 N N . ARG A 1 466 ? 1.174 -24.906 -0.919 1 91.69 466 ARG A N 1
ATOM 3690 C CA . ARG A 1 466 ? 0.079 -23.938 -0.997 1 91.69 466 ARG A CA 1
ATOM 3691 C C . ARG A 1 466 ? -1.149 -24.562 -1.653 1 91.69 466 ARG A C 1
ATOM 3693 O O . ARG A 1 466 ? -2.275 -24.359 -1.192 1 91.69 466 ARG A O 1
ATOM 3700 N N . GLN A 1 467 ? -0.911 -25.25 -2.693 1 91.38 467 GLN A N 1
ATOM 3701 C CA . GLN A 1 467 ? -2.014 -25.891 -3.41 1 91.38 467 GLN A CA 1
ATOM 3702 C C . GLN A 1 467 ? -2.719 -26.922 -2.533 1 91.38 467 GLN A C 1
ATOM 3704 O O . GLN A 1 467 ? -3.947 -27.016 -2.553 1 91.38 467 GLN A O 1
ATOM 3709 N N . ARG A 1 468 ? -1.926 -27.688 -1.803 1 93.56 468 ARG A N 1
ATOM 3710 C CA . ARG A 1 468 ? -2.514 -28.703 -0.929 1 93.56 468 ARG A CA 1
ATOM 3711 C C . ARG A 1 468 ? -3.357 -28.047 0.165 1 93.56 468 ARG A C 1
ATOM 3713 O O . ARG A 1 468 ? -4.41 -28.578 0.537 1 93.56 468 ARG A O 1
ATOM 3720 N N . ILE A 1 469 ? -2.898 -26.938 0.659 1 95.19 469 ILE A N 1
ATOM 3721 C CA . ILE A 1 469 ? -3.672 -26.188 1.646 1 95.19 469 ILE A CA 1
ATOM 3722 C C . ILE A 1 469 ? -4.957 -25.672 1.008 1 95.19 469 ILE A C 1
ATOM 3724 O O . ILE A 1 469 ? -6.027 -25.719 1.621 1 95.19 469 ILE A O 1
ATOM 3728 N N . ALA A 1 470 ? -4.863 -25.188 -0.203 1 95 470 ALA A N 1
ATOM 3729 C CA . ALA A 1 470 ? -6.035 -24.703 -0.922 1 95 470 ALA A CA 1
ATOM 3730 C C . ALA A 1 470 ? -7.047 -25.812 -1.157 1 95 470 ALA A C 1
ATOM 3732 O O . ALA A 1 470 ? -8.258 -25.594 -1.094 1 95 470 ALA A O 1
ATOM 3733 N N . ILE A 1 471 ? -6.516 -26.953 -1.415 1 94.88 471 ILE A N 1
ATOM 3734 C CA . ILE A 1 471 ? -7.387 -28.109 -1.607 1 94.88 471 ILE A CA 1
ATOM 3735 C C . ILE A 1 471 ? -8.102 -28.453 -0.299 1 94.88 471 ILE A C 1
ATOM 3737 O O . ILE A 1 471 ? -9.312 -28.672 -0.285 1 94.88 471 ILE A O 1
ATOM 3741 N N . ALA A 1 472 ? -7.312 -28.469 0.759 1 96.12 472 ALA A N 1
ATOM 3742 C CA . ALA A 1 472 ? -7.906 -28.719 2.07 1 96.12 472 ALA A CA 1
ATOM 3743 C C . ALA A 1 472 ? -8.984 -27.672 2.385 1 96.12 472 ALA A C 1
ATOM 3745 O O . ALA A 1 472 ? -10.047 -28.016 2.912 1 96.12 472 ALA A O 1
ATOM 3746 N N . ARG A 1 473 ? -8.68 -26.453 2.094 1 96.31 473 ARG A N 1
ATOM 3747 C CA . ARG A 1 473 ? -9.594 -25.344 2.293 1 96.31 473 ARG A CA 1
ATOM 3748 C C . ARG A 1 473 ? -10.906 -25.562 1.545 1 96.31 473 ARG A C 1
ATOM 3750 O O . ARG A 1 473 ? -11.984 -25.328 2.086 1 96.31 473 ARG A O 1
ATOM 3757 N N . ALA A 1 474 ? -10.797 -26.016 0.355 1 95.31 474 ALA A N 1
ATOM 3758 C CA . ALA A 1 474 ? -11.969 -26.25 -0.485 1 95.31 474 ALA A CA 1
ATOM 3759 C C . ALA A 1 474 ? -12.781 -27.438 0.011 1 95.31 474 ALA A C 1
ATOM 3761 O O . ALA A 1 474 ? -14.016 -27.391 0.053 1 95.31 474 ALA A O 1
ATOM 3762 N N . LEU A 1 475 ? -12.125 -28.438 0.442 1 95.19 475 LEU A N 1
ATOM 3763 C CA . LEU A 1 475 ? -12.766 -29.703 0.789 1 95.19 475 LEU A CA 1
ATOM 3764 C C . LEU A 1 475 ? -13.477 -29.609 2.135 1 95.19 475 LEU A C 1
ATOM 3766 O O . LEU A 1 475 ? -14.516 -30.234 2.342 1 95.19 475 LEU A O 1
ATOM 3770 N N . ILE A 1 476 ? -12.906 -28.859 3.012 1 96.12 476 ILE A N 1
ATOM 3771 C CA . ILE A 1 476 ? -13.453 -28.812 4.363 1 96.12 476 ILE A CA 1
ATOM 3772 C C . ILE A 1 476 ? -14.836 -28.172 4.344 1 96.12 476 ILE A C 1
ATOM 3774 O O . ILE A 1 476 ? -15.633 -28.359 5.266 1 96.12 476 ILE A O 1
ATOM 3778 N N . GLN A 1 477 ? -15.117 -27.422 3.279 1 94.75 477 GLN A N 1
ATOM 3779 C CA . GLN A 1 477 ? -16.391 -26.734 3.16 1 94.75 477 GLN A CA 1
ATOM 3780 C C . GLN A 1 477 ? -17.516 -27.719 2.854 1 94.75 477 GLN A C 1
ATOM 3782 O O . GLN A 1 477 ? -18.688 -27.422 3.115 1 94.75 477 GLN A O 1
ATOM 3787 N N . GLN A 1 478 ? -17.203 -28.844 2.271 1 92.75 478 GLN A N 1
ATOM 3788 C CA . GLN A 1 478 ? -18.156 -29.906 1.956 1 92.75 478 GLN A CA 1
ATOM 3789 C C . GLN A 1 478 ? -19.312 -29.375 1.118 1 92.75 478 GLN A C 1
ATOM 3791 O O . GLN A 1 478 ? -20.469 -29.578 1.457 1 92.75 478 GLN A O 1
ATOM 3796 N N . THR A 1 479 ? -19.016 -28.703 0.013 1 95.19 479 THR A N 1
ATOM 3797 C CA . THR A 1 479 ? -20.031 -28.203 -0.913 1 95.19 479 THR A CA 1
ATOM 3798 C C . THR A 1 479 ? -20.375 -29.266 -1.962 1 95.19 479 THR A C 1
ATOM 3800 O O . THR A 1 479 ? -19.578 -30.156 -2.229 1 95.19 479 THR A O 1
ATOM 3803 N N . PRO A 1 480 ? -21.547 -29.109 -2.506 1 95.69 480 PRO A N 1
ATOM 3804 C CA . PRO A 1 480 ? -21.953 -30.109 -3.498 1 95.69 480 PRO A CA 1
ATOM 3805 C C . PRO A 1 480 ? -21.156 -29.984 -4.801 1 95.69 480 PRO A C 1
ATOM 3807 O O . PRO A 1 480 ? -21.047 -30.969 -5.547 1 95.69 480 PRO A O 1
ATOM 3810 N N . ILE A 1 481 ? -20.641 -28.828 -5.09 1 97 481 ILE A N 1
ATOM 3811 C CA . ILE A 1 481 ? -19.875 -28.625 -6.309 1 97 481 ILE A CA 1
ATOM 3812 C C . ILE A 1 481 ? -18.438 -28.219 -5.953 1 97 481 ILE A C 1
ATOM 3814 O O . ILE A 1 481 ? -18.219 -27.328 -5.137 1 97 481 ILE A O 1
ATOM 3818 N N . LEU A 1 482 ? -17.484 -28.922 -6.469 1 96.69 482 LEU A N 1
ATOM 3819 C CA . LEU A 1 482 ? -16.062 -28.594 -6.336 1 96.69 482 LEU A CA 1
ATOM 3820 C C . LEU A 1 482 ? -15.438 -28.328 -7.695 1 96.69 482 LEU A C 1
ATOM 3822 O O . LEU A 1 482 ? -15.594 -29.109 -8.633 1 96.69 482 LEU A O 1
ATOM 3826 N N . VAL A 1 483 ? -14.844 -27.156 -7.793 1 96.38 483 VAL A N 1
ATOM 3827 C CA . VAL A 1 483 ? -14.188 -26.766 -9.039 1 96.38 483 VAL A CA 1
ATOM 3828 C C . VAL A 1 483 ? -12.672 -26.719 -8.828 1 96.38 483 VAL A C 1
ATOM 3830 O O . VAL A 1 483 ? -12.18 -26.062 -7.918 1 96.38 483 VAL A O 1
ATOM 3833 N N . LEU A 1 484 ? -11.969 -27.438 -9.633 1 94.12 484 LEU A N 1
ATOM 3834 C CA . LEU A 1 484 ? -10.508 -27.422 -9.648 1 94.12 484 LEU A CA 1
ATOM 3835 C C . LEU A 1 484 ? -9.984 -26.734 -10.906 1 94.12 484 LEU A C 1
ATOM 3837 O O . LEU A 1 484 ? -9.969 -27.328 -11.984 1 94.12 484 LEU A O 1
ATOM 3841 N N . ASP A 1 485 ? -9.602 -25.562 -10.758 1 90.81 485 ASP A N 1
ATOM 3842 C CA . ASP A 1 485 ? -9 -24.844 -11.883 1 90.81 485 ASP A CA 1
ATOM 3843 C C . ASP A 1 485 ? -7.48 -24.984 -11.867 1 90.81 485 ASP A C 1
ATOM 3845 O O . ASP A 1 485 ? -6.773 -24.094 -11.398 1 90.81 485 ASP A O 1
ATOM 3849 N N . GLU A 1 486 ? -6.996 -26.016 -12.445 1 84.75 486 GLU A N 1
ATOM 3850 C CA . GLU A 1 486 ? -5.586 -26.406 -12.445 1 84.75 486 GLU A CA 1
ATOM 3851 C C . GLU A 1 486 ? -5.031 -26.453 -11.023 1 84.75 486 GLU A C 1
ATOM 3853 O O . GLU A 1 486 ? -3.938 -25.953 -10.758 1 84.75 486 GLU A O 1
ATOM 3858 N N . GLY A 1 487 ? -5.777 -27.078 -10.219 1 80.06 487 GLY A N 1
ATOM 3859 C CA . GLY A 1 487 ? -5.547 -27.031 -8.789 1 80.06 487 GLY A CA 1
ATOM 3860 C C . GLY A 1 487 ? -4.438 -27.953 -8.32 1 80.06 487 GLY A C 1
ATOM 3861 O O . GLY A 1 487 ? -4.07 -27.953 -7.148 1 80.06 487 GLY A O 1
ATOM 3862 N N . THR A 1 488 ? -3.838 -28.719 -9.242 1 80.62 488 THR A N 1
ATOM 3863 C CA . THR A 1 488 ? -2.768 -29.641 -8.852 1 80.62 488 THR A CA 1
ATOM 3864 C C . THR A 1 488 ? -1.54 -29.438 -9.734 1 80.62 488 THR A C 1
ATOM 3866 O O . THR A 1 488 ? -0.722 -30.344 -9.883 1 80.62 488 THR A O 1
ATOM 3869 N N . SER A 1 489 ? -1.499 -28.281 -10.312 1 78.56 489 SER A N 1
ATOM 3870 C CA . SER A 1 489 ? -0.468 -28.031 -11.312 1 78.56 489 SER A CA 1
ATOM 3871 C C . SER A 1 489 ? 0.915 -27.953 -10.68 1 78.56 489 SER A C 1
ATOM 3873 O O . SER A 1 489 ? 1.917 -28.297 -11.312 1 78.56 489 SER A O 1
ATOM 3875 N N . ALA A 1 490 ? 0.956 -27.562 -9.453 1 77.19 490 ALA A N 1
ATOM 3876 C CA . ALA A 1 490 ? 2.246 -27.359 -8.797 1 77.19 490 ALA A CA 1
ATOM 3877 C C . ALA A 1 490 ? 2.602 -28.547 -7.91 1 77.19 490 ALA A C 1
ATOM 3879 O O . ALA A 1 490 ? 3.621 -28.531 -7.215 1 77.19 490 ALA A O 1
ATOM 3880 N N . ILE A 1 491 ? 1.782 -29.562 -7.941 1 83.06 491 ILE A N 1
ATOM 3881 C CA . ILE A 1 491 ? 1.979 -30.734 -7.109 1 83.06 491 ILE A CA 1
ATOM 3882 C C . ILE A 1 491 ? 2.635 -31.844 -7.93 1 83.06 491 ILE A C 1
ATOM 3884 O O . ILE A 1 491 ? 2.42 -31.938 -9.141 1 83.06 491 ILE A O 1
ATOM 3888 N N . ASP A 1 492 ? 3.412 -32.594 -7.273 1 80 492 ASP A N 1
ATOM 3889 C CA . ASP A 1 492 ? 4.043 -33.75 -7.953 1 80 492 ASP A CA 1
ATOM 3890 C C . ASP A 1 492 ? 2.994 -34.719 -8.461 1 80 492 ASP A C 1
ATOM 3892 O O . ASP A 1 492 ? 1.888 -34.781 -7.918 1 80 492 ASP A O 1
ATOM 3896 N N . MET A 1 493 ? 3.361 -35.469 -9.43 1 80.44 493 MET A N 1
ATOM 3897 C CA . MET A 1 493 ? 2.439 -36.281 -10.195 1 80.44 493 MET A CA 1
ATOM 3898 C C . MET A 1 493 ? 1.761 -37.312 -9.297 1 80.44 493 MET A C 1
ATOM 3900 O O . MET A 1 493 ? 0.554 -37.531 -9.406 1 80.44 493 MET A O 1
ATOM 3904 N N . GLN A 1 494 ? 2.494 -37.938 -8.406 1 82.12 494 GLN A N 1
ATOM 3905 C CA . GLN A 1 494 ? 1.921 -38.969 -7.562 1 82.12 494 GLN A CA 1
ATOM 3906 C C . GLN A 1 494 ? 0.915 -38.375 -6.578 1 82.12 494 GLN A C 1
ATOM 3908 O O . GLN A 1 494 ? -0.185 -38.906 -6.414 1 82.12 494 GLN A O 1
ATOM 3913 N N . THR A 1 495 ? 1.34 -37.406 -5.984 1 84.25 495 THR A N 1
ATOM 3914 C CA . THR A 1 495 ? 0.455 -36.781 -5.016 1 84.25 495 THR A CA 1
ATOM 3915 C C . THR A 1 495 ? -0.8 -36.25 -5.703 1 84.25 495 THR A C 1
ATOM 3917 O O . THR A 1 495 ? -1.905 -36.375 -5.172 1 84.25 495 THR A O 1
ATOM 3920 N N . ALA A 1 496 ? -0.575 -35.656 -6.852 1 87.25 496 ALA A N 1
ATOM 3921 C CA . ALA A 1 496 ? -1.708 -35.156 -7.621 1 87.25 496 ALA A CA 1
ATOM 3922 C C . ALA A 1 496 ? -2.668 -36.281 -7.988 1 87.25 496 ALA A C 1
ATOM 3924 O O . ALA A 1 496 ? -3.887 -36.125 -7.879 1 87.25 496 ALA A O 1
ATOM 3925 N N . TYR A 1 497 ? -2.045 -37.312 -8.422 1 85.81 497 TYR A N 1
ATOM 3926 C CA . TYR A 1 497 ? -2.838 -38.469 -8.773 1 85.81 497 TYR A CA 1
ATOM 3927 C C . TYR A 1 497 ? -3.654 -38.969 -7.586 1 85.81 497 TYR A C 1
ATOM 3929 O O . TYR A 1 497 ? -4.848 -39.25 -7.723 1 85.81 497 TYR A O 1
ATOM 3937 N N . ASP A 1 498 ? -3.033 -39.062 -6.484 1 88.38 498 ASP A N 1
ATOM 3938 C CA . ASP A 1 498 ? -3.701 -39.531 -5.277 1 88.38 498 ASP A CA 1
ATOM 3939 C C . ASP A 1 498 ? -4.867 -38.625 -4.895 1 88.38 498 ASP A C 1
ATOM 3941 O O . ASP A 1 498 ? -5.949 -39.094 -4.555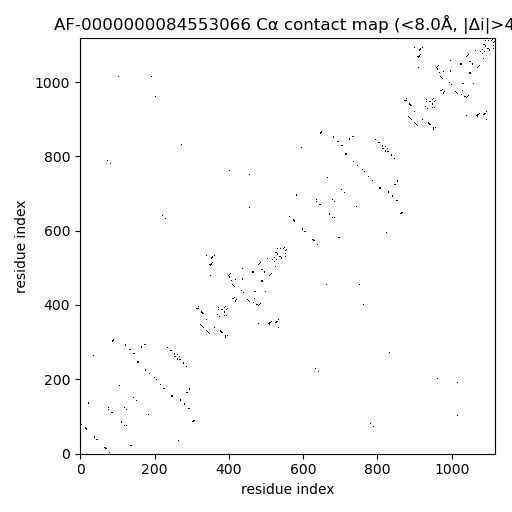 1 88.38 498 ASP A O 1
ATOM 3945 N N . ILE A 1 499 ? -4.633 -37.406 -4.941 1 90.44 499 ILE A N 1
ATOM 3946 C CA . ILE A 1 499 ? -5.648 -36.438 -4.57 1 90.44 499 ILE A CA 1
ATOM 3947 C C . ILE A 1 499 ? -6.824 -36.531 -5.539 1 90.44 499 ILE A C 1
ATOM 3949 O O . ILE A 1 499 ? -7.98 -36.625 -5.117 1 90.44 499 ILE A O 1
ATOM 3953 N N . GLU A 1 500 ? -6.516 -36.5 -6.789 1 90.94 500 GLU A N 1
ATOM 3954 C CA . GLU A 1 500 ? -7.562 -36.5 -7.805 1 90.94 500 GLU A CA 1
ATOM 3955 C C . GLU A 1 500 ? -8.352 -37.812 -7.762 1 90.94 500 GLU A C 1
ATOM 3957 O O . GLU A 1 500 ? -9.578 -37.812 -7.922 1 90.94 500 GLU A O 1
ATOM 3962 N N . SER A 1 501 ? -7.617 -38.875 -7.582 1 91.06 501 SER A N 1
ATOM 3963 C CA . SER A 1 501 ? -8.273 -40.188 -7.488 1 91.06 501 SER A CA 1
ATOM 3964 C C . SER A 1 501 ? -9.258 -40.219 -6.324 1 91.06 501 SER A C 1
ATOM 3966 O O . SER A 1 501 ? -10.367 -40.75 -6.457 1 91.06 501 SER A O 1
ATOM 3968 N N . LYS A 1 502 ? -8.836 -39.688 -5.246 1 91.38 502 LYS A N 1
ATOM 3969 C CA . LYS A 1 502 ? -9.703 -39.656 -4.074 1 91.38 502 LYS A CA 1
ATOM 3970 C C . LYS A 1 502 ? -10.945 -38.781 -4.336 1 91.38 502 LYS A C 1
ATOM 3972 O O . LYS A 1 502 ? -12.055 -39.156 -3.959 1 91.38 502 LYS A O 1
ATOM 3977 N N . LEU A 1 503 ? -10.766 -37.719 -4.996 1 92.12 503 LEU A N 1
ATOM 3978 C CA . LEU A 1 503 ? -11.859 -36.812 -5.277 1 92.12 503 LEU A CA 1
ATOM 3979 C C . LEU A 1 503 ? -12.859 -37.438 -6.246 1 92.12 503 LEU A C 1
ATOM 3981 O O . LEU A 1 503 ? -14.07 -37.281 -6.094 1 92.12 503 LEU A O 1
ATOM 3985 N N . LEU A 1 504 ? -12.328 -38.125 -7.195 1 93.75 504 LEU A N 1
ATOM 3986 C CA . LEU A 1 504 ? -13.164 -38.75 -8.219 1 93.75 504 LEU A CA 1
ATOM 3987 C C . LEU A 1 504 ? -14.008 -39.875 -7.629 1 93.75 504 LEU A C 1
ATOM 3989 O O . LEU A 1 504 ? -15.047 -40.219 -8.188 1 93.75 504 LEU A O 1
ATOM 3993 N N . ASN A 1 505 ? -13.617 -40.312 -6.48 1 92 505 ASN A N 1
ATOM 3994 C CA . ASN A 1 505 ? -14.32 -41.438 -5.871 1 92 505 ASN A CA 1
ATOM 3995 C C . ASN A 1 505 ? -15.367 -40.969 -4.863 1 92 505 ASN A C 1
ATOM 3997 O O . ASN A 1 505 ? -16.109 -41.781 -4.309 1 92 505 ASN A O 1
ATOM 4001 N N . ILE A 1 506 ? -15.406 -39.688 -4.688 1 91.5 506 ILE A N 1
ATOM 4002 C CA . ILE A 1 506 ? -16.438 -39.188 -3.791 1 91.5 506 ILE A CA 1
ATOM 4003 C C . ILE A 1 506 ? -17.781 -39.188 -4.5 1 91.5 506 ILE A C 1
ATOM 4005 O O . ILE A 1 506 ? -17.984 -38.438 -5.469 1 91.5 506 ILE A O 1
ATOM 4009 N N . LYS A 1 507 ? -18.734 -39.906 -4.035 1 91.38 507 LYS A N 1
ATOM 4010 C CA . LYS A 1 507 ? -19.984 -40.188 -4.738 1 91.38 507 LYS A CA 1
ATOM 4011 C C . LYS A 1 507 ? -20.875 -38.938 -4.75 1 91.38 507 LYS A C 1
ATOM 4013 O O . LYS A 1 507 ? -21.453 -38.594 -5.785 1 91.38 507 LYS A O 1
ATOM 4018 N N . ASP A 1 508 ? -21.016 -38.281 -3.666 1 93.44 508 ASP A N 1
ATOM 4019 C CA . ASP A 1 508 ? -21.953 -37.156 -3.57 1 93.44 508 ASP A CA 1
ATOM 4020 C C . ASP A 1 508 ? -21.281 -35.844 -3.893 1 93.44 508 ASP A C 1
ATOM 4022 O O . ASP A 1 508 ? -21.578 -34.812 -3.277 1 93.44 508 ASP A O 1
ATOM 4026 N N . LEU A 1 509 ? -20.375 -35.875 -4.84 1 95.44 509 LEU A N 1
ATOM 4027 C CA . LEU A 1 509 ? -19.641 -34.656 -5.215 1 95.44 509 LEU A CA 1
ATOM 4028 C C . LEU A 1 509 ? -19.719 -34.438 -6.719 1 95.44 509 LEU A C 1
ATOM 4030 O O . LEU A 1 509 ? -19.484 -35.344 -7.504 1 95.44 509 LEU A O 1
ATOM 4034 N N . THR A 1 510 ? -20.203 -33.281 -7.086 1 97.56 510 THR A N 1
ATOM 4035 C CA . THR A 1 510 ? -20.031 -32.844 -8.469 1 97.56 510 THR A CA 1
ATOM 4036 C C . THR A 1 510 ? -18.672 -32.188 -8.664 1 97.56 510 THR A C 1
ATOM 4038 O O . THR A 1 510 ? -18.375 -31.156 -8.039 1 97.56 510 THR A O 1
ATOM 4041 N N . LEU A 1 511 ? -17.891 -32.781 -9.477 1 96.81 511 LEU A N 1
ATOM 4042 C CA . LEU A 1 511 ? -16.516 -32.344 -9.648 1 96.81 511 LEU A CA 1
ATOM 4043 C C . LEU A 1 511 ? -16.297 -31.797 -11.062 1 96.81 511 LEU A C 1
ATOM 4045 O O . LEU A 1 511 ? -16.625 -32.438 -12.047 1 96.81 511 LEU A O 1
ATOM 4049 N N . ILE A 1 512 ? -15.859 -30.562 -11.141 1 96.62 512 ILE A N 1
ATOM 4050 C CA . ILE A 1 512 ? -15.453 -29.938 -12.398 1 96.62 512 ILE A CA 1
ATOM 4051 C C . ILE A 1 512 ? -13.961 -29.625 -12.359 1 96.62 512 ILE A C 1
ATOM 4053 O O . ILE A 1 512 ? -13.523 -28.766 -11.594 1 96.62 512 ILE A O 1
ATOM 4057 N N . THR A 1 513 ? -13.203 -30.281 -13.211 1 94.81 513 THR A N 1
ATOM 4058 C CA . THR A 1 513 ? -11.75 -30.141 -13.188 1 94.81 513 THR A CA 1
ATOM 4059 C C . THR A 1 513 ? -11.242 -29.594 -14.516 1 94.81 513 THR A C 1
ATOM 4061 O O . THR A 1 513 ? -11.539 -30.156 -15.578 1 94.81 513 THR A O 1
ATOM 4064 N N . ILE A 1 514 ? -10.57 -28.484 -14.422 1 91.5 514 ILE A N 1
ATOM 4065 C CA . ILE A 1 514 ? -9.789 -28.016 -15.562 1 91.5 514 ILE A CA 1
ATOM 4066 C C . ILE A 1 514 ? -8.367 -28.562 -15.469 1 91.5 514 ILE A C 1
ATOM 4068 O O . ILE A 1 514 ? -7.68 -28.359 -14.461 1 91.5 514 ILE A O 1
ATOM 4072 N N . THR A 1 515 ? -7.93 -29.328 -16.406 1 83.62 515 THR A N 1
ATOM 4073 C CA . THR A 1 515 ? -6.598 -29.922 -16.328 1 83.62 515 THR A CA 1
ATOM 4074 C C . THR A 1 515 ? -5.953 -30 -17.703 1 83.62 515 THR A C 1
ATOM 4076 O O . THR A 1 515 ? -6.648 -30.016 -18.719 1 83.62 515 THR A O 1
ATOM 4079 N N . HIS A 1 516 ? -4.738 -29.953 -17.688 1 73.56 516 HIS A N 1
ATOM 4080 C CA . HIS A 1 516 ? -3.947 -30.203 -18.891 1 73.56 516 HIS A CA 1
ATOM 4081 C C . HIS A 1 516 ? -3.244 -31.547 -18.812 1 73.56 516 HIS A C 1
ATOM 4083 O O . HIS A 1 516 ? -2.588 -31.969 -19.766 1 73.56 516 HIS A O 1
ATOM 4089 N N . LYS A 1 517 ? -3.467 -32.219 -17.688 1 71.81 517 LYS A N 1
ATOM 4090 C CA . LYS A 1 517 ? -2.852 -33.531 -17.5 1 71.81 517 LYS A CA 1
ATOM 4091 C C . LYS A 1 517 ? -3.709 -34.625 -18.109 1 71.81 517 LYS A C 1
ATOM 4093 O O . LYS A 1 517 ? -4.91 -34.688 -17.844 1 71.81 517 LYS A O 1
ATOM 4098 N N . MET A 1 518 ? -3.119 -35.469 -18.922 1 69.25 518 MET A N 1
ATOM 4099 C CA . MET A 1 518 ? -3.891 -36.406 -19.719 1 69.25 518 MET A CA 1
ATOM 4100 C C . MET A 1 518 ? -3.564 -37.844 -19.312 1 69.25 518 MET A C 1
ATOM 4102 O O . MET A 1 518 ? -3.393 -38.719 -20.172 1 69.25 518 MET A O 1
ATOM 4106 N N . SER A 1 519 ? -3.561 -38 -17.984 1 75.19 519 SER A N 1
ATOM 4107 C CA . SER A 1 519 ? -3.367 -39.406 -17.578 1 75.19 519 SER A CA 1
ATOM 4108 C C . SER A 1 519 ? -4.582 -40.25 -17.938 1 75.19 519 SER A C 1
ATOM 4110 O O . SER A 1 519 ? -5.707 -39.906 -17.562 1 75.19 519 SER A O 1
ATOM 4112 N N . GLU A 1 520 ? -4.359 -41.25 -18.672 1 80.19 520 GLU A N 1
ATOM 4113 C CA . GLU A 1 520 ? -5.449 -42.125 -19.078 1 80.19 520 GLU A CA 1
ATOM 4114 C C . GLU A 1 520 ? -6.215 -42.656 -17.875 1 80.19 520 GLU A C 1
ATOM 4116 O O . GLU A 1 520 ? -7.445 -42.75 -17.906 1 80.19 520 GLU A O 1
ATOM 4121 N N . GLU A 1 521 ? -5.512 -42.969 -16.906 1 82.56 521 GLU A N 1
ATOM 4122 C CA . GLU A 1 521 ? -6.121 -43.562 -15.719 1 82.56 521 GLU A CA 1
ATOM 4123 C C . GLU A 1 521 ? -7.082 -42.594 -15.047 1 82.56 521 GLU A C 1
ATOM 4125 O O . GLU A 1 521 ? -8.188 -42.969 -14.664 1 82.56 521 GLU A O 1
ATOM 4130 N N . LEU A 1 522 ? -6.688 -41.406 -14.953 1 85.25 522 LEU A N 1
ATOM 4131 C CA . LEU A 1 522 ? -7.527 -40.438 -14.281 1 85.25 522 LEU A CA 1
ATOM 4132 C C . LEU A 1 522 ? -8.672 -40 -15.188 1 85.25 522 LEU A C 1
ATOM 4134 O O . LEU A 1 522 ? -9.805 -39.812 -14.734 1 85.25 522 LEU A O 1
ATOM 4138 N N . LEU A 1 523 ? -8.359 -39.844 -16.422 1 89.25 523 LEU A N 1
ATOM 4139 C CA . LEU A 1 523 ? -9.359 -39.344 -17.359 1 89.25 523 LEU A CA 1
ATOM 4140 C C . LEU A 1 523 ? -10.5 -40.344 -17.516 1 89.25 523 LEU A C 1
ATOM 4142 O O . LEU A 1 523 ? -11.641 -39.938 -17.766 1 89.25 523 LEU A O 1
ATOM 4146 N N . SER A 1 524 ? -10.148 -41.625 -17.328 1 90.75 524 SER A N 1
ATOM 4147 C CA . SER A 1 524 ? -11.156 -42.656 -17.5 1 90.75 524 SER A CA 1
ATOM 4148 C C . SER A 1 524 ? -12.18 -42.625 -16.375 1 90.75 524 SER A C 1
ATOM 4150 O O . SER A 1 524 ? -13.281 -43.188 -16.5 1 90.75 524 SER A O 1
ATOM 4152 N N . LEU A 1 525 ? -11.852 -41.969 -15.328 1 91.44 525 LEU A N 1
ATOM 4153 C CA . LEU A 1 525 ? -12.734 -41.938 -14.164 1 91.44 525 LEU A CA 1
ATOM 4154 C C . LEU A 1 525 ? -13.758 -40.812 -14.281 1 91.44 525 LEU A C 1
ATOM 4156 O O . LEU A 1 525 ? -14.734 -40.781 -13.539 1 91.44 525 LEU A O 1
ATOM 4160 N N . TYR A 1 526 ? -13.562 -39.938 -15.18 1 95 526 TYR A N 1
ATOM 4161 C CA . TYR A 1 526 ? -14.516 -38.875 -15.375 1 95 526 TYR A CA 1
ATOM 4162 C C . TYR A 1 526 ? -15.727 -39.344 -16.156 1 95 526 TYR A C 1
ATOM 4164 O O . TYR A 1 526 ? -15.602 -40.156 -17.078 1 95 526 TYR A O 1
ATOM 4172 N N . ASP A 1 527 ? -16.906 -38.812 -15.797 1 95.5 527 ASP A N 1
ATOM 4173 C CA . ASP A 1 527 ? -18.125 -39.125 -16.516 1 95.5 527 ASP A CA 1
ATOM 4174 C C . ASP A 1 527 ? -18.141 -38.5 -17.906 1 95.5 527 ASP A C 1
ATOM 4176 O O . ASP A 1 527 ? -18.672 -39.094 -18.859 1 95.5 527 ASP A O 1
ATOM 4180 N N . GLU A 1 528 ? -17.625 -37.375 -17.969 1 96 528 GLU A N 1
ATOM 4181 C CA . GLU A 1 528 ? -17.594 -36.656 -19.234 1 96 528 GLU A CA 1
ATOM 4182 C C . GLU A 1 528 ? -16.359 -35.75 -19.344 1 96 528 GLU A C 1
ATOM 4184 O O . GLU A 1 528 ? -16 -35.094 -18.375 1 96 528 GLU A O 1
ATOM 4189 N N . ILE A 1 529 ? -15.734 -35.875 -20.469 1 95.44 529 ILE A N 1
ATOM 4190 C CA . ILE A 1 529 ? -14.609 -35 -20.812 1 95.44 529 ILE A CA 1
ATOM 4191 C C . ILE A 1 529 ? -15.055 -34 -21.859 1 95.44 529 ILE A C 1
ATOM 4193 O O . ILE A 1 529 ? -15.641 -34.344 -22.875 1 95.44 529 ILE A O 1
ATOM 4197 N N . ILE A 1 530 ? -14.844 -32.75 -21.547 1 95.62 530 ILE A N 1
ATOM 4198 C CA . ILE A 1 530 ? -15.211 -31.656 -22.422 1 95.62 530 ILE A CA 1
ATOM 4199 C C . ILE A 1 530 ? -13.961 -31.047 -23.031 1 95.62 530 ILE A C 1
ATOM 4201 O O . ILE A 1 530 ? -13.148 -30.438 -22.328 1 95.62 530 ILE A O 1
ATOM 4205 N N . TYR A 1 531 ? -13.82 -31.188 -24.344 1 94.94 531 TYR A N 1
ATOM 4206 C CA . TYR A 1 531 ? -12.664 -30.641 -25.047 1 94.94 531 TYR A CA 1
ATOM 4207 C C . TYR A 1 531 ? -13 -29.297 -25.688 1 94.94 531 TYR A C 1
ATOM 4209 O O . TYR A 1 531 ? -13.906 -29.203 -26.516 1 94.94 531 TYR A O 1
ATOM 4217 N N . MET A 1 532 ? -12.211 -28.281 -25.25 1 93.81 532 MET A N 1
ATOM 4218 C CA . MET A 1 532 ? -12.453 -26.922 -25.719 1 93.81 532 MET A CA 1
ATOM 4219 C C . MET A 1 532 ? -11.32 -26.453 -26.625 1 93.81 532 MET A C 1
ATOM 4221 O O . MET A 1 532 ? -10.148 -26.734 -26.359 1 93.81 532 MET A O 1
ATOM 4225 N N . GLU A 1 533 ? -11.711 -25.766 -27.656 1 91.31 533 GLU A N 1
ATOM 4226 C CA . GLU A 1 533 ? -10.789 -25.109 -28.578 1 91.31 533 GLU A CA 1
ATOM 4227 C C . GLU A 1 533 ? -11.344 -23.766 -29.062 1 91.31 533 GLU A C 1
ATOM 4229 O O . GLU A 1 533 ? -12.508 -23.688 -29.438 1 91.31 533 GLU A O 1
ATOM 4234 N N . ASN A 1 534 ? -10.523 -22.766 -29.031 1 88.56 534 ASN A N 1
ATOM 4235 C CA . ASN A 1 534 ? -10.852 -21.453 -29.562 1 88.56 534 ASN A CA 1
ATOM 4236 C C . ASN A 1 534 ? -12.195 -20.953 -29.031 1 88.56 534 ASN A C 1
ATOM 4238 O O . ASN A 1 534 ? -13.039 -20.5 -29.797 1 88.56 534 ASN A O 1
ATOM 4242 N N . GLY A 1 535 ? -12.453 -21.25 -27.797 1 92.69 535 GLY A N 1
ATOM 4243 C CA . GLY A 1 535 ? -13.625 -20.703 -27.125 1 92.69 535 GLY A CA 1
ATOM 4244 C C . GLY A 1 535 ? -14.883 -21.516 -27.375 1 92.69 535 GLY A C 1
ATOM 4245 O O . GLY A 1 535 ? -15.984 -21.062 -27.047 1 92.69 535 GLY A O 1
ATOM 4246 N N . GLN A 1 536 ? -14.672 -22.672 -27.984 1 95.5 536 GLN A N 1
ATOM 4247 C CA . GLN A 1 536 ? -15.82 -23.516 -28.312 1 95.5 536 GLN A CA 1
ATOM 4248 C C . GLN A 1 536 ? -15.609 -24.938 -27.781 1 95.5 536 GLN A C 1
ATOM 4250 O O . GLN A 1 536 ? -14.469 -25.375 -27.594 1 95.5 536 GLN A O 1
ATOM 4255 N N . ILE A 1 537 ? -16.719 -25.562 -27.453 1 96.25 537 ILE A N 1
ATOM 4256 C CA . ILE A 1 537 ? -16.656 -26.984 -27.156 1 96.25 537 ILE A CA 1
ATOM 4257 C C . ILE A 1 537 ? -16.688 -27.781 -28.469 1 96.25 537 ILE A C 1
ATOM 4259 O O . ILE A 1 537 ? -17.688 -27.766 -29.188 1 96.25 537 ILE A O 1
ATOM 4263 N N . VAL A 1 538 ? -15.695 -28.469 -28.688 1 95.12 538 VAL A N 1
ATOM 4264 C CA . VAL A 1 538 ? -15.531 -29.141 -29.969 1 95.12 538 VAL A CA 1
ATOM 4265 C C . VAL A 1 538 ? -16 -30.594 -29.859 1 95.12 538 VAL A C 1
ATOM 4267 O O . VAL A 1 538 ? -16.547 -31.156 -30.812 1 95.12 538 VAL A O 1
ATOM 4270 N N . GLU A 1 539 ? -15.594 -31.219 -28.781 1 95.06 539 GLU A N 1
ATOM 4271 C CA . GLU A 1 539 ? -15.969 -32.625 -28.516 1 95.06 539 GLU A CA 1
ATOM 4272 C C . GLU A 1 539 ? -16.281 -32.812 -27.031 1 95.06 539 GLU A C 1
ATOM 4274 O O . GLU A 1 539 ? -15.719 -32.156 -26.172 1 95.06 539 GLU A O 1
ATOM 4279 N N . SER A 1 540 ? -17.234 -33.75 -26.781 1 95.19 540 SER A N 1
ATOM 4280 C CA . SER A 1 540 ? -17.516 -34.125 -25.406 1 95.19 540 SER A CA 1
ATOM 4281 C C . SER A 1 540 ? -17.922 -35.594 -25.328 1 95.19 540 SER A C 1
ATOM 4283 O O . SER A 1 540 ? -18.469 -36.156 -26.281 1 95.19 540 SER A O 1
ATOM 4285 N N . GLY A 1 541 ? -17.594 -36.25 -24.328 1 94.19 541 GLY A N 1
ATOM 4286 C CA . GLY A 1 541 ? -17.906 -37.625 -24.094 1 94.19 541 GLY A CA 1
ATOM 4287 C C . GLY A 1 541 ? -16.984 -38.312 -23.094 1 94.19 541 GLY A C 1
ATOM 4288 O O . GLY A 1 541 ? -16.203 -37.625 -22.422 1 94.19 541 GLY A O 1
ATOM 4289 N N . ASN A 1 542 ? -17.141 -39.531 -22.844 1 93.75 542 ASN A N 1
ATOM 4290 C CA . ASN A 1 542 ? -16.203 -40.25 -22 1 93.75 542 ASN A CA 1
ATOM 4291 C C . ASN A 1 542 ? -14.906 -40.562 -22.75 1 93.75 542 ASN A C 1
ATOM 4293 O O . ASN A 1 542 ? -14.812 -40.344 -23.953 1 93.75 542 ASN A O 1
ATOM 4297 N N . LEU A 1 543 ? -13.938 -41 -22.016 1 92.44 543 LEU A N 1
ATOM 4298 C CA . LEU A 1 543 ? -12.602 -41.156 -22.578 1 92.44 543 LEU A CA 1
ATOM 4299 C C . LEU A 1 543 ? -12.633 -42.156 -23.734 1 92.44 543 LEU A C 1
ATOM 4301 O O . LEU A 1 543 ? -12.07 -41.906 -24.797 1 92.44 543 LEU A O 1
ATOM 4305 N N . GLN A 1 544 ? -13.344 -43.219 -23.547 1 91.94 544 GLN A N 1
ATOM 4306 C CA . GLN A 1 544 ? -13.398 -44.281 -24.562 1 91.94 544 GLN A CA 1
ATOM 4307 C C . GLN A 1 544 ? -14.062 -43.75 -25.844 1 91.94 544 GLN A C 1
ATOM 4309 O O . GLN A 1 544 ? -13.555 -44 -26.953 1 91.94 544 GLN A O 1
ATOM 4314 N N . GLU A 1 545 ? -15.133 -43.062 -25.656 1 93.38 545 GLU A N 1
ATOM 4315 C CA . GLU A 1 545 ? -15.859 -42.531 -26.781 1 93.38 545 GLU A CA 1
ATOM 4316 C C . GLU A 1 545 ? -15.008 -41.531 -27.562 1 93.38 545 GLU A C 1
ATOM 4318 O O . GLU A 1 545 ? -15 -41.531 -28.797 1 93.38 545 GLU A O 1
ATOM 4323 N N . LEU A 1 546 ? -14.328 -40.719 -26.828 1 92.31 546 LEU A N 1
ATOM 4324 C CA . LEU A 1 546 ? -13.539 -39.656 -27.453 1 92.31 546 LEU A CA 1
ATOM 4325 C C . LEU A 1 546 ? -12.32 -40.25 -28.172 1 92.31 546 LEU A C 1
ATOM 4327 O O . LEU A 1 546 ? -11.906 -39.719 -29.203 1 92.31 546 LEU A O 1
ATOM 4331 N N . LEU A 1 547 ? -11.758 -41.312 -27.609 1 91.25 547 LEU A N 1
ATOM 4332 C CA . LEU A 1 547 ? -10.609 -41.938 -28.234 1 91.25 547 LEU A CA 1
ATOM 4333 C C . LEU A 1 547 ? -11.031 -42.719 -29.484 1 91.25 547 LEU A C 1
ATOM 4335 O O . LEU A 1 547 ? -10.289 -42.75 -30.469 1 91.25 547 LEU A O 1
ATOM 4339 N N . GLU A 1 548 ? -12.219 -43.25 -29.484 1 91.44 548 GLU A N 1
ATOM 4340 C CA . GLU A 1 548 ? -12.727 -44 -30.609 1 91.44 548 GLU A CA 1
ATOM 4341 C C . GLU A 1 548 ? -13.078 -43.094 -31.781 1 91.44 548 GLU A C 1
ATOM 4343 O O . GLU A 1 548 ? -12.969 -43.5 -32.938 1 91.44 548 GLU A O 1
ATOM 4348 N N . LYS A 1 549 ? -13.5 -41.969 -31.438 1 91.69 549 LYS A N 1
ATOM 4349 C CA . LYS A 1 549 ? -13.867 -41 -32.5 1 91.69 549 LYS A CA 1
ATOM 4350 C C . LYS A 1 549 ? -12.648 -40.594 -33.312 1 91.69 549 LYS A C 1
ATOM 4352 O O . LYS A 1 549 ? -12.781 -40.281 -34.5 1 91.69 549 LYS A O 1
ATOM 4357 N N . LYS A 1 550 ? -11.445 -40.625 -32.844 1 88.69 550 LYS A N 1
ATOM 4358 C CA . LYS A 1 550 ? -10.18 -40.281 -33.469 1 88.69 550 LYS A CA 1
ATOM 4359 C C . LYS A 1 550 ? -10.258 -38.906 -34.125 1 88.69 550 LYS A C 1
ATOM 4361 O O . LYS A 1 550 ? -9.898 -38.75 -35.312 1 88.69 550 LYS A O 1
ATOM 4366 N N . GLU A 1 551 ? -10.789 -38 -33.5 1 90.44 551 GLU A N 1
ATOM 4367 C CA . GLU A 1 551 ? -10.938 -36.625 -34 1 90.44 551 GLU A CA 1
ATOM 4368 C C . GLU A 1 551 ? -10.023 -35.688 -33.25 1 90.44 551 GLU A C 1
ATOM 4370 O O . GLU A 1 551 ? -8.859 -36 -33 1 90.44 551 GLU A O 1
ATOM 4375 N N . LYS A 1 552 ? -10.484 -34.5 -32.938 1 87.62 552 LYS A N 1
ATOM 4376 C CA . LYS A 1 552 ? -9.625 -33.406 -32.438 1 87.62 552 LYS A CA 1
ATOM 4377 C C . LYS A 1 552 ? -9.094 -33.75 -31.047 1 87.62 552 LYS A C 1
ATOM 4379 O O . LYS A 1 552 ? -7.926 -33.5 -30.75 1 87.62 552 LYS A O 1
ATOM 4384 N N . PHE A 1 553 ? -9.93 -34.312 -30.312 1 88.06 553 PHE A N 1
ATOM 4385 C CA . PHE A 1 553 ? -9.5 -34.688 -28.969 1 88.06 553 PHE A CA 1
ATOM 4386 C C . PHE A 1 553 ? -8.398 -35.75 -29.016 1 88.06 553 PHE A C 1
ATOM 4388 O O . PHE A 1 553 ? -7.418 -35.656 -28.281 1 88.06 553 PHE A O 1
ATOM 4395 N N . PHE A 1 554 ? -8.688 -36.688 -29.828 1 85.81 554 PHE A N 1
ATOM 4396 C CA . PHE A 1 554 ? -7.707 -37.75 -29.984 1 85.81 554 PHE A CA 1
ATOM 4397 C C . PHE A 1 554 ? -6.344 -37.188 -30.359 1 85.81 554 PHE A C 1
ATOM 4399 O O . PHE A 1 554 ? -5.324 -37.594 -29.797 1 85.81 554 PHE A O 1
ATOM 4406 N N . ASN A 1 555 ? -6.371 -36.25 -31.219 1 81.62 555 ASN A N 1
ATOM 4407 C CA . ASN A 1 555 ? -5.121 -35.594 -31.625 1 81.62 555 ASN A CA 1
ATOM 4408 C C . ASN A 1 555 ? -4.477 -34.844 -30.469 1 81.62 555 ASN A C 1
ATOM 4410 O O . ASN A 1 555 ? -3.252 -34.844 -30.312 1 81.62 555 ASN A O 1
ATOM 4414 N N . PHE A 1 556 ? -5.336 -34.281 -29.766 1 79.69 556 PHE A N 1
ATOM 4415 C CA . PHE A 1 556 ? -4.855 -33.531 -28.625 1 79.69 556 PHE A CA 1
ATOM 4416 C C . PHE A 1 556 ? -4.289 -34.469 -27.562 1 79.69 556 PHE A C 1
ATOM 4418 O O . PHE A 1 556 ? -3.252 -34.188 -26.953 1 79.69 556 PHE A O 1
ATOM 4425 N N . TYR A 1 557 ? -4.941 -35.5 -27.359 1 77.12 557 TYR A N 1
ATOM 4426 C CA . TYR A 1 557 ? -4.598 -36.5 -26.344 1 77.12 557 TYR A CA 1
ATOM 4427 C C . TYR A 1 557 ? -3.303 -37.219 -26.719 1 77.12 557 TYR A C 1
ATOM 4429 O O . TYR A 1 557 ? -2.477 -37.5 -25.844 1 77.12 557 TYR A O 1
ATOM 4437 N N . THR A 1 558 ? -3.189 -37.531 -27.938 1 71.88 558 THR A N 1
ATOM 4438 C CA . THR A 1 558 ? -2.039 -38.312 -28.391 1 71.88 558 THR A CA 1
ATOM 4439 C C . THR A 1 558 ? -0.774 -37.438 -28.375 1 71.88 558 THR A C 1
ATOM 4441 O O . THR A 1 558 ? 0.327 -37.969 -28.172 1 71.88 558 THR A O 1
ATOM 4444 N N . VAL A 1 559 ? -0.968 -36.25 -28.375 1 64.69 559 VAL A N 1
ATOM 4445 C CA . VAL A 1 559 ? 0.194 -35.375 -28.312 1 64.69 559 VAL A CA 1
ATOM 4446 C C . VAL A 1 559 ? 0.711 -35.312 -26.875 1 64.69 559 VAL A C 1
ATOM 4448 O O . VAL A 1 559 ? 1.921 -35.25 -26.656 1 64.69 559 VAL A O 1
ATOM 4451 N N . MET B 1 1 ? 19.406 11.836 7.355 1 82.38 1 MET B N 1
ATOM 4452 C CA . MET B 1 1 ? 18.703 13.109 7.504 1 82.38 1 MET B CA 1
ATOM 4453 C C . MET B 1 1 ? 19.703 14.266 7.57 1 82.38 1 MET B C 1
ATOM 4455 O O . MET B 1 1 ? 19.562 15.258 6.859 1 82.38 1 MET B O 1
ATOM 4459 N N . ARG B 1 2 ? 20.891 14.109 8.281 1 79.31 2 ARG B N 1
ATOM 4460 C CA . ARG B 1 2 ? 21.891 15.156 8.43 1 79.31 2 ARG B CA 1
ATOM 4461 C C . ARG B 1 2 ? 22.594 15.438 7.105 1 79.31 2 ARG B C 1
ATOM 4463 O O . ARG B 1 2 ? 22.844 16.594 6.77 1 79.31 2 ARG B O 1
ATOM 4470 N N . GLU B 1 3 ? 22.719 14.383 6.371 1 84.19 3 GLU B N 1
ATOM 4471 C CA . GLU B 1 3 ? 23.375 14.531 5.074 1 84.19 3 GLU B CA 1
ATOM 4472 C C . GLU B 1 3 ? 22.469 15.281 4.094 1 84.19 3 GLU B C 1
ATOM 4474 O O . GLU B 1 3 ? 22.953 16.125 3.322 1 84.19 3 GLU B O 1
ATOM 4479 N N . CYS B 1 4 ? 21.234 15.016 4.191 1 87.31 4 CYS B N 1
ATOM 4480 C CA . CYS B 1 4 ? 20.297 15.664 3.291 1 87.31 4 CYS B CA 1
ATOM 4481 C C . CYS B 1 4 ? 20.141 17.141 3.625 1 87.31 4 CYS B C 1
ATOM 4483 O O . CYS B 1 4 ? 20.016 17.984 2.727 1 87.31 4 CYS B O 1
ATOM 4485 N N . ILE B 1 5 ? 20.219 17.406 4.895 1 88.88 5 ILE B N 1
ATOM 4486 C CA . ILE B 1 5 ? 20.125 18.781 5.34 1 88.88 5 ILE B CA 1
ATOM 4487 C C . ILE B 1 5 ? 21.391 19.547 4.941 1 88.88 5 ILE B C 1
ATOM 4489 O O . ILE B 1 5 ? 21.312 20.688 4.477 1 88.88 5 ILE B O 1
ATOM 4493 N N . LYS B 1 6 ? 22.547 18.891 5.012 1 88.75 6 LYS B N 1
ATOM 4494 C CA . LYS B 1 6 ? 23.828 19.5 4.664 1 88.75 6 LYS B CA 1
ATOM 4495 C C . LYS B 1 6 ? 23.891 19.828 3.176 1 88.75 6 LYS B C 1
ATOM 4497 O O . LYS B 1 6 ? 24.438 20.859 2.785 1 88.75 6 LYS B O 1
ATOM 4502 N N . LYS B 1 7 ? 23.312 19.031 2.379 1 88.69 7 LYS B N 1
ATOM 4503 C CA . LYS B 1 7 ? 23.328 19.25 0.937 1 88.69 7 LYS B CA 1
ATOM 4504 C C . LYS B 1 7 ? 22.453 20.438 0.547 1 88.69 7 LYS B C 1
ATOM 4506 O O . LYS B 1 7 ? 22.641 21.031 -0.511 1 88.69 7 LYS B O 1
ATOM 4511 N N . ASN B 1 8 ? 21.469 20.656 1.311 1 91.19 8 ASN B N 1
ATOM 4512 C CA . ASN B 1 8 ? 20.578 21.797 1.078 1 91.19 8 ASN B CA 1
ATOM 4513 C C . ASN B 1 8 ? 20.812 22.922 2.086 1 91.19 8 ASN B C 1
ATOM 4515 O O . ASN B 1 8 ? 19.891 23.625 2.463 1 91.19 8 ASN B O 1
ATOM 4519 N N . LYS B 1 9 ? 22.047 23.047 2.525 1 91.5 9 LYS B N 1
ATOM 4520 C CA . LYS B 1 9 ? 22.391 23.984 3.58 1 91.5 9 LYS B CA 1
ATOM 4521 C C . LYS B 1 9 ? 22.156 25.422 3.135 1 91.5 9 LYS B C 1
ATOM 4523 O O . LYS B 1 9 ? 21.719 26.266 3.93 1 91.5 9 LYS B O 1
ATOM 4528 N N . LEU B 1 10 ? 22.453 25.656 1.844 1 91.69 10 LEU B N 1
ATOM 4529 C CA . LEU B 1 10 ? 22.281 27.016 1.339 1 91.69 10 LEU B CA 1
ATOM 4530 C C . LEU B 1 10 ? 20.812 27.453 1.421 1 91.69 10 LEU B C 1
ATOM 4532 O O . LEU B 1 10 ? 20.516 28.547 1.874 1 91.69 10 LEU B O 1
ATOM 4536 N N . LEU B 1 11 ? 20.016 26.594 0.991 1 92.56 11 LEU B N 1
ATOM 4537 C CA . LEU B 1 11 ? 18.578 26.891 1.026 1 92.56 11 LEU B CA 1
ATOM 4538 C C . LEU B 1 11 ? 18.078 27.016 2.463 1 92.56 11 LEU B C 1
ATOM 4540 O O . LEU B 1 11 ? 17.234 27.844 2.762 1 92.56 11 LEU B O 1
ATOM 4544 N N . LEU B 1 12 ? 18.594 26.188 3.301 1 92.19 12 LEU B N 1
ATOM 4545 C CA . LEU B 1 12 ? 18.219 26.266 4.711 1 92.19 12 LEU B CA 1
ATOM 4546 C C . LEU B 1 12 ? 18.703 27.578 5.324 1 92.19 12 LEU B C 1
ATOM 4548 O O . LEU B 1 12 ? 17.938 28.234 6.043 1 92.19 12 LEU B O 1
ATOM 4552 N N . VAL B 1 13 ? 19.906 27.984 5.039 1 91.88 13 VAL B N 1
ATOM 4553 C CA . VAL B 1 13 ? 20.469 29.219 5.578 1 91.88 13 VAL B CA 1
ATOM 4554 C C . VAL B 1 13 ? 19.672 30.422 5.078 1 91.88 13 VAL B C 1
ATOM 4556 O O . VAL B 1 13 ? 19.359 31.328 5.848 1 91.88 13 VAL B O 1
ATOM 4559 N N . LEU B 1 14 ? 19.312 30.359 3.791 1 93 14 LEU B N 1
ATOM 4560 C CA . LEU B 1 14 ? 18.516 31.438 3.227 1 93 14 LEU B CA 1
ATOM 4561 C C . LEU B 1 14 ? 17.141 31.516 3.9 1 93 14 LEU B C 1
ATOM 4563 O O . LEU B 1 14 ? 16.641 32.594 4.176 1 93 14 LEU B O 1
ATOM 4567 N N . THR B 1 15 ? 16.594 30.359 4.113 1 91.19 15 THR B N 1
ATOM 4568 C CA . THR B 1 15 ? 15.297 30.297 4.777 1 91.19 15 THR B CA 1
ATOM 4569 C C . THR B 1 15 ? 15.383 30.875 6.191 1 91.19 15 THR B C 1
ATOM 4571 O O . THR B 1 15 ? 14.516 31.641 6.613 1 91.19 15 THR B O 1
ATOM 4574 N N . VAL B 1 16 ? 16.438 30.578 6.852 1 88.94 16 VAL B N 1
ATOM 4575 C CA . VAL B 1 16 ? 16.625 31.047 8.219 1 88.94 16 VAL B CA 1
ATOM 4576 C C . VAL B 1 16 ? 16.875 32.562 8.227 1 88.94 16 VAL B C 1
ATOM 4578 O O . VAL B 1 16 ? 16.328 33.281 9.062 1 88.94 16 VAL B O 1
ATOM 4581 N N . ILE B 1 17 ? 17.625 33.031 7.297 1 91.25 17 ILE B N 1
ATOM 4582 C CA . ILE B 1 17 ? 17.938 34.438 7.207 1 91.25 17 ILE B CA 1
ATOM 4583 C C . ILE B 1 17 ? 16.656 35.25 6.977 1 91.25 17 ILE B C 1
ATOM 4585 O O . ILE B 1 17 ? 16.406 36.219 7.66 1 91.25 17 ILE B O 1
ATOM 4589 N N . PHE B 1 18 ? 15.883 34.781 6.082 1 90.88 18 PHE B N 1
ATOM 4590 C CA . PHE B 1 18 ? 14.648 35.5 5.785 1 90.88 18 PHE B CA 1
ATOM 4591 C C . PHE B 1 18 ? 13.648 35.375 6.93 1 90.88 18 PHE B C 1
ATOM 4593 O O . PHE B 1 18 ? 12.82 36.25 7.148 1 90.88 18 PHE B O 1
ATOM 4600 N N . SER B 1 19 ? 13.844 34.281 7.637 1 86.69 19 SER B N 1
ATOM 4601 C CA . SER B 1 19 ? 13.016 34.125 8.828 1 86.69 19 SER B CA 1
ATOM 4602 C C . SER B 1 19 ? 13.406 35.156 9.898 1 86.69 19 SER B C 1
ATOM 4604 O O . SER B 1 19 ? 12.539 35.75 10.547 1 86.69 19 SER B O 1
ATOM 4606 N N . VAL B 1 20 ? 14.648 35.375 10.055 1 86.5 20 VAL B N 1
ATOM 4607 C CA . VAL B 1 20 ? 15.164 36.312 11.031 1 86.5 20 VAL B CA 1
ATOM 4608 C C . VAL B 1 20 ? 14.75 37.75 10.648 1 86.5 20 VAL B C 1
ATOM 4610 O O . VAL B 1 20 ? 14.195 38.469 11.469 1 86.5 20 VAL B O 1
ATOM 4613 N N . ILE B 1 21 ? 14.898 38 9.398 1 89.5 21 ILE B N 1
ATOM 4614 C CA . ILE B 1 21 ? 14.594 39.344 8.914 1 89.5 21 ILE B CA 1
ATOM 4615 C C . ILE B 1 21 ? 13.094 39.625 9.062 1 89.5 21 ILE B C 1
ATOM 4617 O O . ILE B 1 21 ? 12.695 40.688 9.5 1 89.5 21 ILE B O 1
ATOM 4621 N N . SER B 1 22 ? 12.391 38.656 8.68 1 85.19 22 SER B N 1
ATOM 4622 C CA . SER B 1 22 ? 10.945 38.812 8.766 1 85.19 22 SER B CA 1
ATOM 4623 C C . SER B 1 22 ? 10.484 38.938 10.211 1 85.19 22 SER B C 1
ATOM 4625 O O . SER B 1 22 ? 9.578 39.719 10.516 1 85.19 22 SER B O 1
ATOM 4627 N N . SER B 1 23 ? 11.148 38.188 11.117 1 81.31 23 SER B N 1
ATOM 4628 C CA . SER B 1 23 ? 10.781 38.25 12.531 1 81.31 23 SER B CA 1
ATOM 4629 C C . SER B 1 23 ? 11.148 39.594 13.148 1 81.31 23 SER B C 1
ATOM 4631 O O . SER B 1 23 ? 10.375 40.156 13.93 1 81.31 23 SER B O 1
ATOM 4633 N N . VAL B 1 24 ? 12.234 40.062 12.805 1 83.12 24 VAL B N 1
ATOM 4634 C CA . VAL B 1 24 ? 12.688 41.344 13.305 1 83.12 24 VAL B CA 1
ATOM 4635 C C . VAL B 1 24 ? 11.758 42.438 12.797 1 83.12 24 VAL B C 1
ATOM 4637 O O . VAL B 1 24 ? 11.398 43.375 13.539 1 83.12 24 VAL B O 1
ATOM 4640 N N . ALA B 1 25 ? 11.422 42.312 11.523 1 84.56 25 ALA B N 1
ATOM 4641 C CA . ALA B 1 25 ? 10.523 43.281 10.922 1 84.56 25 ALA B CA 1
ATOM 4642 C C . ALA B 1 25 ? 9.156 43.25 11.602 1 84.56 25 ALA B C 1
ATOM 4644 O O . ALA B 1 25 ? 8.547 44.312 11.805 1 84.56 25 ALA B O 1
ATOM 4645 N N . LEU B 1 26 ? 8.703 42.125 12.031 1 79.19 26 LEU B N 1
ATOM 4646 C CA . LEU B 1 26 ? 7.395 42 12.664 1 79.19 26 LEU B CA 1
ATOM 4647 C C . LEU B 1 26 ? 7.402 42.625 14.055 1 79.19 26 LEU B C 1
ATOM 4649 O O . LEU B 1 26 ? 6.461 43.344 14.43 1 79.19 26 LEU B O 1
ATOM 4653 N N . VAL B 1 27 ? 8.453 42.406 14.781 1 78.69 27 VAL B N 1
ATOM 4654 C CA . VAL B 1 27 ? 8.578 42.938 16.125 1 78.69 27 VAL B CA 1
ATOM 4655 C C . VAL B 1 27 ? 8.719 44.438 16.078 1 78.69 27 VAL B C 1
ATOM 4657 O O . VAL B 1 27 ? 8.281 45.156 16.984 1 78.69 27 VAL B O 1
ATOM 4660 N N . GLY B 1 28 ? 9.297 44.906 14.938 1 77.69 28 GLY B N 1
ATOM 4661 C CA . GLY B 1 28 ? 9.469 46.344 14.758 1 77.69 28 GLY B CA 1
ATOM 4662 C C . GLY B 1 28 ? 8.156 47.094 14.633 1 77.69 28 GLY B C 1
ATOM 4663 O O . GLY B 1 28 ? 8.094 48.281 14.898 1 77.69 28 GLY B O 1
ATOM 4664 N N . LEU B 1 29 ? 7.117 46.375 14.375 1 78.06 29 LEU B N 1
ATOM 4665 C CA . LEU B 1 29 ? 5.793 47 14.281 1 78.06 29 LEU B CA 1
ATOM 4666 C C . LEU B 1 29 ? 5.375 47.594 15.617 1 78.06 29 LEU B C 1
ATOM 4668 O O . LEU B 1 29 ? 4.656 48.594 15.656 1 78.06 29 LEU B O 1
ATOM 4672 N N . SER B 1 30 ? 5.801 46.938 16.688 1 76.69 30 SER B N 1
ATOM 4673 C CA . SER B 1 30 ? 5.449 47.438 18.016 1 76.69 30 SER B CA 1
ATOM 4674 C C . SER B 1 30 ? 6 48.844 18.266 1 76.69 30 SER B C 1
ATOM 4676 O O . SER B 1 30 ? 5.371 49.656 18.938 1 76.69 30 SER B O 1
ATOM 4678 N N . LEU B 1 31 ? 7.117 49.125 17.672 1 78.19 31 LEU B N 1
ATOM 4679 C CA . LEU B 1 31 ? 7.715 50.438 17.812 1 78.19 31 LEU B CA 1
ATOM 4680 C C . LEU B 1 31 ? 6.902 51.469 17.062 1 78.19 31 LEU B C 1
ATOM 4682 O O . LEU B 1 31 ? 6.777 52.625 17.516 1 78.19 31 LEU B O 1
ATOM 4686 N N . PHE B 1 32 ? 6.348 51.125 16 1 79.88 32 PHE B N 1
ATOM 4687 C CA . PHE B 1 32 ? 5.488 52.031 15.258 1 79.88 32 PHE B CA 1
ATOM 4688 C C . PHE B 1 32 ? 4.215 52.344 16.047 1 79.88 32 PHE B C 1
ATOM 4690 O O . PHE B 1 32 ? 3.738 53.469 16.047 1 79.88 32 PHE B O 1
ATOM 4697 N N . ILE B 1 33 ? 3.734 51.281 16.688 1 77.56 33 ILE B N 1
ATOM 4698 C CA . ILE B 1 33 ? 2.525 51.469 17.484 1 77.56 33 ILE B CA 1
ATOM 4699 C C . ILE B 1 33 ? 2.809 52.406 18.672 1 77.56 33 ILE B C 1
ATOM 4701 O O . ILE B 1 33 ? 2.023 53.312 18.953 1 77.56 33 ILE B O 1
ATOM 4705 N N . GLN B 1 34 ? 3.91 52.188 19.266 1 78.25 34 GLN B N 1
ATOM 4706 C CA . GLN B 1 34 ? 4.305 53.031 20.391 1 78.25 34 GLN B CA 1
ATOM 4707 C C . GLN B 1 34 ? 4.406 54.5 19.969 1 78.25 34 GLN B C 1
ATOM 4709 O O . GLN B 1 34 ? 3.861 55.375 20.625 1 78.25 34 GLN B O 1
ATOM 4714 N N . THR B 1 35 ? 5.113 54.75 18.828 1 80.94 35 THR B N 1
ATOM 4715 C CA . THR B 1 35 ? 5.312 56.094 18.344 1 80.94 35 THR B CA 1
ATOM 4716 C C . THR B 1 35 ? 3.984 56.75 17.938 1 80.94 35 THR B C 1
ATOM 4718 O O . THR B 1 35 ? 3.779 57.938 18.141 1 80.94 35 THR B O 1
ATOM 4721 N N . THR B 1 36 ? 3.154 55.969 17.406 1 82.25 36 THR B N 1
ATOM 4722 C CA . THR B 1 36 ? 1.834 56.469 17.031 1 82.25 36 THR B CA 1
ATOM 4723 C C . THR B 1 36 ? 1.068 56.938 18.25 1 82.25 36 THR B C 1
ATOM 4725 O O . THR B 1 36 ? 0.495 58.031 18.25 1 82.25 36 THR B O 1
ATOM 4728 N N . ILE B 1 37 ? 1.09 56.156 19.359 1 80.81 37 ILE B N 1
ATOM 4729 C CA . ILE B 1 37 ? 0.352 56.5 20.578 1 80.81 37 ILE B CA 1
ATOM 4730 C C . ILE B 1 37 ? 0.987 57.719 21.25 1 80.81 37 ILE B C 1
ATOM 4732 O O . ILE B 1 37 ? 0.283 58.562 21.797 1 80.81 37 ILE B O 1
ATOM 4736 N N . ASP B 1 38 ? 2.289 57.781 21.188 1 80.31 38 ASP B N 1
ATOM 4737 C CA . ASP B 1 38 ? 2.973 58.938 21.766 1 80.31 38 ASP B CA 1
ATOM 4738 C C . ASP B 1 38 ? 2.582 60.219 21.047 1 80.31 38 ASP B C 1
ATOM 4740 O O . ASP B 1 38 ? 2.389 61.281 21.672 1 80.31 38 ASP B O 1
ATOM 4744 N N . TYR B 1 39 ? 2.459 60.188 19.766 1 81.25 39 TYR B N 1
ATOM 4745 C CA . TYR B 1 39 ? 2.047 61.344 19 1 81.25 39 TYR B CA 1
ATOM 4746 C C . TYR B 1 39 ? 0.605 61.719 19.328 1 81.25 39 TYR B C 1
ATOM 4748 O O . TYR B 1 39 ? 0.263 62.906 19.359 1 81.25 39 TYR B O 1
ATOM 4756 N N . VAL B 1 40 ? -0.156 60.75 19.578 1 80.5 40 VAL B N 1
ATOM 4757 C CA . VAL B 1 40 ? -1.564 61 19.875 1 80.5 40 VAL B CA 1
ATOM 4758 C C . VAL B 1 40 ? -1.695 61.688 21.234 1 80.5 40 VAL B C 1
ATOM 4760 O O . VAL B 1 40 ? -2.479 62.625 21.391 1 80.5 40 VAL B O 1
ATOM 4763 N N . THR B 1 41 ? -0.94 61.188 22.188 1 77.38 41 THR B N 1
ATOM 4764 C CA . THR B 1 41 ? -0.998 61.75 23.531 1 77.38 41 THR B CA 1
ATOM 4765 C C . THR B 1 41 ? -0.468 63.188 23.531 1 77.38 41 THR B C 1
ATOM 4767 O O . THR B 1 41 ? -0.925 64.062 24.312 1 77.38 41 THR B O 1
ATOM 4770 N N . ALA B 1 42 ? 0.441 63.5 22.609 1 81.69 42 ALA B N 1
ATOM 4771 C CA . ALA B 1 42 ? 1.039 64.812 22.547 1 81.69 42 ALA B CA 1
ATOM 4772 C C . ALA B 1 42 ? 0.208 65.75 21.656 1 81.69 42 ALA B C 1
ATOM 4774 O O . ALA B 1 42 ? 0.426 66.938 21.656 1 81.69 42 ALA B O 1
ATOM 4775 N N . GLY B 1 43 ? -0.773 65.25 20.969 1 81.44 43 GLY B N 1
ATOM 4776 C CA . GLY B 1 43 ? -1.621 66 20.078 1 81.44 43 GLY B CA 1
ATOM 4777 C C . GLY B 1 43 ? -0.912 66.438 18.812 1 81.44 43 GLY B C 1
ATOM 4778 O O . GLY B 1 43 ? -1.274 67.5 18.219 1 81.44 43 GLY B O 1
ATOM 4779 N N . ASN B 1 44 ? 0.152 65.875 18.484 1 86.19 44 ASN B N 1
ATOM 4780 C CA . ASN B 1 44 ? 0.945 66.188 17.312 1 86.19 44 ASN B CA 1
ATOM 4781 C C . ASN B 1 44 ? 0.379 65.562 16.047 1 86.19 44 ASN B C 1
ATOM 4783 O O . ASN B 1 44 ? 0.747 64.438 15.703 1 86.19 44 ASN B O 1
ATOM 4787 N N . MET B 1 45 ? -0.387 66.312 15.234 1 86.38 45 MET B N 1
ATOM 4788 C CA . MET B 1 45 ? -1.083 65.812 14.07 1 86.38 45 MET B CA 1
ATOM 4789 C C . MET B 1 45 ? -0.111 65.562 12.914 1 86.38 45 MET B C 1
ATOM 4791 O O . MET B 1 45 ? -0.269 64.625 12.148 1 86.38 45 MET B O 1
ATOM 4795 N N . GLU B 1 46 ? 0.846 66.438 12.758 1 87.81 46 GLU B N 1
ATOM 4796 C CA . GLU B 1 46 ? 1.816 66.25 11.68 1 87.81 46 GLU B CA 1
ATOM 4797 C C . GLU B 1 46 ? 2.641 65 11.867 1 87.81 46 GLU B C 1
ATOM 4799 O O . GLU B 1 46 ? 2.877 64.25 10.914 1 87.81 46 GLU B O 1
ATOM 4804 N N . GLY B 1 47 ? 3.061 64.75 13.07 1 86.5 47 GLY B N 1
ATOM 4805 C CA . GLY B 1 47 ? 3.766 63.531 13.367 1 86.5 47 GLY B CA 1
ATOM 4806 C C . GLY B 1 47 ? 2.92 62.281 13.148 1 86.5 47 GLY B C 1
ATOM 4807 O O . GLY B 1 47 ? 3.412 61.281 12.641 1 86.5 47 GLY B O 1
ATOM 4808 N N . PHE B 1 48 ? 1.688 62.469 13.391 1 87.62 48 PHE B N 1
ATOM 4809 C CA . PHE B 1 48 ? 0.736 61.375 13.234 1 87.62 48 PHE B CA 1
ATOM 4810 C C . PHE B 1 48 ? 0.588 61 11.766 1 87.62 48 PHE B C 1
ATOM 4812 O O . PHE B 1 48 ? 0.609 59.812 11.43 1 87.62 48 PHE B O 1
ATOM 4819 N N . LYS B 1 49 ? 0.519 61.875 10.852 1 87.19 49 LYS B N 1
ATOM 4820 C CA . LYS B 1 49 ? 0.364 61.594 9.43 1 87.19 49 LYS B CA 1
ATOM 4821 C C . LYS B 1 49 ? 1.618 60.938 8.852 1 87.19 49 LYS B C 1
ATOM 4823 O O . LYS B 1 49 ? 1.528 60.062 8.008 1 87.19 49 LYS B O 1
ATOM 4828 N N . ARG B 1 50 ? 2.777 61.344 9.242 1 88.19 50 ARG B N 1
ATOM 4829 C CA . ARG B 1 50 ? 4.039 60.812 8.75 1 88.19 50 ARG B CA 1
ATOM 4830 C C . ARG B 1 50 ? 4.199 59.344 9.156 1 88.19 50 ARG B C 1
ATOM 4832 O O . ARG B 1 50 ? 4.609 58.531 8.344 1 88.19 50 ARG B O 1
ATOM 4839 N N . ILE B 1 51 ? 3.863 59.062 10.344 1 88.69 51 ILE B N 1
ATOM 4840 C CA . ILE B 1 51 ? 4.047 57.688 10.852 1 88.69 51 ILE B CA 1
ATOM 4841 C C . ILE B 1 51 ? 3.061 56.75 10.164 1 88.69 51 ILE B C 1
ATOM 4843 O O . ILE B 1 51 ? 3.357 55.562 9.969 1 88.69 51 ILE B O 1
ATOM 4847 N N . LEU B 1 52 ? 1.949 57.281 9.797 1 86.31 52 LEU B N 1
ATOM 4848 C CA . LEU B 1 52 ? 0.957 56.5 9.078 1 86.31 52 LEU B CA 1
ATOM 4849 C C . LEU B 1 52 ? 1.507 56 7.742 1 86.31 52 LEU B C 1
ATOM 4851 O O . LEU B 1 52 ? 1.371 54.844 7.398 1 86.31 52 LEU B O 1
ATOM 4855 N N . ILE B 1 53 ? 2.117 56.844 7.016 1 86.75 53 ILE B N 1
ATOM 4856 C CA . ILE B 1 53 ? 2.66 56.5 5.703 1 86.75 53 ILE B CA 1
ATOM 4857 C C . ILE B 1 53 ? 3.797 55.5 5.859 1 86.75 53 ILE B C 1
ATOM 4859 O O . ILE B 1 53 ? 3.881 54.531 5.102 1 86.75 53 ILE B O 1
ATOM 4863 N N . TYR B 1 54 ? 4.578 55.656 6.844 1 87.44 54 TYR B N 1
ATOM 4864 C CA . TYR B 1 54 ? 5.691 54.75 7.082 1 87.44 54 TYR B CA 1
ATOM 4865 C C . TYR B 1 54 ? 5.195 53.375 7.508 1 87.44 54 TYR B C 1
ATOM 4867 O O . TYR B 1 54 ? 5.793 52.344 7.156 1 87.44 54 TYR B O 1
ATOM 4875 N N . SER B 1 55 ? 4.09 53.375 8.195 1 86.12 55 SER B N 1
ATOM 4876 C CA . SER B 1 55 ? 3.551 52.125 8.68 1 86.12 55 SER B CA 1
ATOM 4877 C C . SER B 1 55 ? 3.006 51.281 7.527 1 86.12 55 SER B C 1
ATOM 4879 O O . SER B 1 55 ? 3.164 50.062 7.52 1 86.12 55 SER B O 1
ATOM 4881 N N . VAL B 1 56 ? 2.414 51.906 6.531 1 83.88 56 VAL B N 1
ATOM 4882 C CA . VAL B 1 56 ? 1.871 51.188 5.383 1 83.88 56 VAL B CA 1
ATOM 4883 C C . VAL B 1 56 ? 3.01 50.562 4.574 1 83.88 56 VAL B C 1
ATOM 4885 O O . VAL B 1 56 ? 2.938 49.406 4.176 1 83.88 56 VAL B O 1
ATOM 4888 N N . GLY B 1 57 ? 3.986 51.344 4.305 1 86.06 57 GLY B N 1
ATOM 4889 C CA . GLY B 1 57 ? 5.152 50.812 3.605 1 86.06 57 GLY B CA 1
ATOM 4890 C C . GLY B 1 57 ? 5.836 49.688 4.352 1 86.06 57 GLY B C 1
ATOM 4891 O O . GLY B 1 57 ? 6.258 48.719 3.742 1 86.06 57 GLY B O 1
ATOM 4892 N N . TYR B 1 58 ? 5.879 49.812 5.629 1 86.44 58 TYR B N 1
ATOM 4893 C CA . TYR B 1 58 ? 6.492 48.781 6.484 1 86.44 58 TYR B CA 1
ATOM 4894 C C . TYR B 1 58 ? 5.68 47.5 6.469 1 86.44 58 TYR B C 1
ATOM 4896 O O . TYR B 1 58 ? 6.242 46.406 6.457 1 86.44 58 TYR B O 1
ATOM 4904 N N . GLY B 1 59 ? 4.395 47.656 6.418 1 84.12 59 GLY B N 1
ATOM 4905 C CA . GLY B 1 59 ? 3.531 46.5 6.328 1 84.12 59 GLY B CA 1
ATOM 4906 C C . GLY B 1 59 ? 3.727 45.719 5.047 1 84.12 59 GLY B C 1
ATOM 4907 O O . GLY B 1 59 ? 3.799 44.469 5.078 1 84.12 59 GLY B O 1
ATOM 4908 N N . ILE B 1 60 ? 3.83 46.344 3.963 1 86.44 60 ILE B N 1
ATOM 4909 C CA . ILE B 1 60 ? 4.047 45.719 2.668 1 86.44 60 ILE B CA 1
ATOM 4910 C C . ILE B 1 60 ? 5.395 45 2.668 1 86.44 60 ILE B C 1
ATOM 4912 O O . ILE B 1 60 ? 5.516 43.875 2.135 1 86.44 60 ILE B O 1
ATOM 4916 N N . LEU B 1 61 ? 6.328 45.625 3.277 1 88.44 61 LEU B N 1
ATOM 4917 C CA . LEU B 1 61 ? 7.66 45.031 3.357 1 88.44 61 LEU B CA 1
ATOM 4918 C C . LEU B 1 61 ? 7.629 43.719 4.148 1 88.44 61 LEU B C 1
ATOM 4920 O O . LEU B 1 61 ? 8.219 42.719 3.73 1 88.44 61 LEU B O 1
ATOM 4924 N N . ILE B 1 62 ? 6.938 43.75 5.23 1 87.5 62 ILE B N 1
ATOM 4925 C CA . ILE B 1 62 ? 6.832 42.531 6.066 1 87.5 62 ILE B CA 1
ATOM 4926 C C . ILE B 1 62 ? 6.16 41.406 5.277 1 87.5 62 ILE B C 1
ATOM 4928 O O . ILE B 1 62 ? 6.605 40.281 5.324 1 87.5 62 ILE B O 1
ATOM 4932 N N . GLY B 1 63 ? 5.121 41.781 4.555 1 86.25 63 GLY B N 1
ATOM 4933 C CA . GLY B 1 63 ? 4.422 40.812 3.74 1 86.25 63 GLY B CA 1
ATOM 4934 C C . GLY B 1 63 ? 5.312 40.156 2.697 1 86.25 63 GLY B C 1
ATOM 4935 O O . GLY B 1 63 ? 5.258 38.938 2.5 1 86.25 63 GLY B O 1
ATOM 4936 N N . LEU B 1 64 ? 6.07 40.938 2.107 1 89.69 64 LEU B N 1
ATOM 4937 C CA . LEU B 1 64 ? 6.977 40.438 1.082 1 89.69 64 LEU B CA 1
ATOM 4938 C C . LEU B 1 64 ? 8.031 39.531 1.691 1 89.69 64 LEU B C 1
ATOM 4940 O O . LEU B 1 64 ? 8.367 38.5 1.113 1 89.69 64 LEU B O 1
ATOM 4944 N N . LEU B 1 65 ? 8.547 39.906 2.809 1 89.56 65 LEU B N 1
ATOM 4945 C CA . LEU B 1 65 ? 9.562 39.125 3.477 1 89.56 65 LEU B CA 1
ATOM 4946 C C . LEU B 1 65 ? 8.992 37.781 3.924 1 89.56 65 LEU B C 1
ATOM 4948 O O . LEU B 1 65 ? 9.648 36.75 3.779 1 89.56 65 LEU B O 1
ATOM 4952 N N . TYR B 1 66 ? 7.789 37.812 4.355 1 83.56 66 TYR B N 1
ATOM 4953 C CA . TYR B 1 66 ? 7.133 36.594 4.789 1 83.56 66 TYR B CA 1
ATOM 4954 C C . TYR B 1 66 ? 6.871 35.656 3.607 1 83.56 66 TYR B C 1
ATOM 4956 O O . TYR B 1 66 ? 6.996 34.438 3.727 1 83.56 66 TYR B O 1
ATOM 4964 N N . PHE B 1 67 ? 6.523 36.312 2.562 1 89 67 PHE B N 1
ATOM 4965 C CA . PHE B 1 67 ? 6.27 35.531 1.346 1 89 67 PHE B CA 1
ATOM 4966 C C . PHE B 1 67 ? 7.535 34.844 0.884 1 89 67 PHE B C 1
ATOM 4968 O O . PHE B 1 67 ? 7.496 33.625 0.562 1 89 67 PHE B O 1
ATOM 4975 N N . ILE B 1 68 ? 8.57 35.5 0.868 1 92.44 68 ILE B N 1
ATOM 4976 C CA . ILE B 1 68 ? 9.844 34.938 0.425 1 92.44 68 ILE B CA 1
ATOM 4977 C C . ILE B 1 68 ? 10.258 33.812 1.368 1 92.44 68 ILE B C 1
ATOM 4979 O O . ILE B 1 68 ? 10.695 32.75 0.919 1 92.44 68 ILE B O 1
ATOM 4983 N N . TYR B 1 69 ? 10.109 34 2.613 1 89.44 69 TYR B N 1
ATOM 4984 C CA . TYR B 1 69 ? 10.43 32.969 3.602 1 89.44 69 TYR B CA 1
ATOM 4985 C C . TYR B 1 69 ? 9.617 31.703 3.361 1 89.44 69 TYR B C 1
ATOM 4987 O O . TYR B 1 69 ? 10.164 30.594 3.363 1 89.44 69 TYR B O 1
ATOM 4995 N N . ASP B 1 70 ? 8.367 31.906 3.139 1 88.81 70 ASP B N 1
ATOM 4996 C CA . ASP B 1 70 ? 7.465 30.766 3.021 1 88.81 70 ASP B CA 1
ATOM 4997 C C . ASP B 1 70 ? 7.766 29.953 1.765 1 88.81 70 ASP B C 1
ATOM 4999 O O . ASP B 1 70 ? 7.742 28.719 1.795 1 88.81 70 ASP B O 1
ATOM 5003 N N . ILE B 1 71 ? 8.062 30.672 0.742 1 92.31 71 ILE B N 1
ATOM 5004 C CA . ILE B 1 71 ? 8.367 29.984 -0.509 1 92.31 71 ILE B CA 1
ATOM 5005 C C . ILE B 1 71 ? 9.688 29.234 -0.373 1 92.31 71 ILE B C 1
ATOM 5007 O O . ILE B 1 71 ? 9.812 28.094 -0.847 1 92.31 71 ILE B O 1
ATOM 5011 N N . LEU B 1 72 ? 10.648 29.875 0.222 1 93 72 LEU B N 1
ATOM 5012 C CA . LEU B 1 72 ? 11.945 29.234 0.42 1 93 72 LEU B CA 1
ATOM 5013 C C . LEU B 1 72 ? 11.812 28.016 1.321 1 93 72 LEU B C 1
ATOM 5015 O O . LEU B 1 72 ? 12.477 27 1.097 1 93 72 LEU B O 1
ATOM 5019 N N . SER B 1 73 ? 11.008 28.125 2.311 1 92.19 73 SER B N 1
ATOM 5020 C CA . SER B 1 73 ? 10.773 27.016 3.221 1 92.19 73 SER B CA 1
ATOM 5021 C C . SER B 1 73 ? 10.18 25.812 2.488 1 92.19 73 SER B C 1
ATOM 5023 O O . SER B 1 73 ? 10.602 24.672 2.695 1 92.19 73 SER B O 1
ATOM 5025 N N . LYS B 1 74 ? 9.188 26.141 1.591 1 92.06 74 LYS B N 1
ATOM 5026 C CA . LYS B 1 74 ? 8.547 25.062 0.842 1 92.06 74 LYS B CA 1
ATOM 5027 C C . LYS B 1 74 ? 9.523 24.422 -0.142 1 92.06 74 LYS B C 1
ATOM 5029 O O . LYS B 1 74 ? 9.461 23.219 -0.389 1 92.06 74 LYS B O 1
ATOM 5034 N N . MET B 1 75 ? 10.383 25.25 -0.676 1 92.88 75 MET B N 1
ATOM 5035 C CA . MET B 1 75 ? 11.414 24.734 -1.565 1 92.88 75 MET B CA 1
ATOM 5036 C C . MET B 1 75 ? 12.367 23.812 -0.811 1 92.88 75 MET B C 1
ATOM 5038 O O . MET B 1 75 ? 12.758 22.766 -1.322 1 92.88 75 MET B O 1
ATOM 5042 N N . PHE B 1 76 ? 12.688 24.156 0.314 1 93.31 76 PHE B N 1
ATOM 5043 C CA . PHE B 1 76 ? 13.57 23.344 1.154 1 93.31 76 PHE B CA 1
ATOM 5044 C C . PHE B 1 76 ? 12.93 22.016 1.487 1 93.31 76 PHE B C 1
ATOM 5046 O O . PHE B 1 76 ? 13.57 20.969 1.396 1 93.31 76 PHE B O 1
ATOM 5053 N N . ILE B 1 77 ? 11.695 22.062 1.858 1 92.94 77 ILE B N 1
ATOM 5054 C CA . ILE B 1 77 ? 10.961 20.859 2.225 1 92.94 77 ILE B CA 1
ATOM 5055 C C . ILE B 1 77 ? 10.898 19.906 1.029 1 92.94 77 ILE B C 1
ATOM 5057 O O . ILE B 1 77 ? 11.133 18.703 1.169 1 92.94 77 ILE B O 1
ATOM 5061 N N . ARG B 1 78 ? 10.578 20.516 -0.097 1 92.88 78 ARG B N 1
ATOM 5062 C CA . ARG B 1 78 ? 10.484 19.75 -1.329 1 92.88 78 ARG B CA 1
ATOM 5063 C C . ARG B 1 78 ? 11.797 19.031 -1.62 1 92.88 78 ARG B C 1
ATOM 5065 O O . ARG B 1 78 ? 11.805 17.828 -1.887 1 92.88 78 ARG B O 1
ATOM 5072 N N . ASN B 1 79 ? 12.883 19.781 -1.551 1 93.88 79 ASN B N 1
ATOM 5073 C CA . ASN B 1 79 ? 14.195 19.219 -1.877 1 93.88 79 ASN B CA 1
ATOM 5074 C C . ASN B 1 79 ? 14.617 18.156 -0.868 1 93.88 79 ASN B C 1
ATOM 5076 O O . ASN B 1 79 ? 15.156 17.125 -1.245 1 93.88 79 ASN B O 1
ATOM 5080 N N . LEU B 1 80 ? 14.344 18.391 0.352 1 93.06 80 LEU B N 1
ATOM 5081 C CA . LEU B 1 80 ? 14.75 17.453 1.406 1 93.06 80 LEU B CA 1
ATOM 5082 C C . LEU B 1 80 ? 13.977 16.141 1.305 1 93.06 80 LEU B C 1
ATOM 5084 O O . LEU B 1 80 ? 14.562 15.07 1.405 1 93.06 80 LEU B O 1
ATOM 5088 N N . LEU B 1 81 ? 12.711 16.219 1.121 1 92.62 81 LEU B N 1
ATOM 5089 C CA . LEU B 1 81 ? 11.883 15.023 1.052 1 92.62 81 LEU B CA 1
ATOM 5090 C C . LEU B 1 81 ? 12.227 14.195 -0.177 1 92.62 81 LEU B C 1
ATOM 5092 O O . LEU B 1 81 ? 12.227 12.961 -0.118 1 92.62 81 LEU B O 1
ATOM 5096 N N . LYS B 1 82 ? 12.43 14.93 -1.269 1 93.88 82 LYS B N 1
ATOM 5097 C CA . LYS B 1 82 ? 12.828 14.242 -2.494 1 93.88 82 LYS B CA 1
ATOM 5098 C C . LYS B 1 82 ? 14.109 13.445 -2.285 1 93.88 82 LYS B C 1
ATOM 5100 O O . LYS B 1 82 ? 14.188 12.281 -2.67 1 93.88 82 LYS B O 1
ATOM 5105 N N . MET B 1 83 ? 15.047 14.031 -1.667 1 93.81 83 MET B N 1
ATOM 5106 C CA . MET B 1 83 ? 16.344 13.391 -1.438 1 93.81 83 MET B CA 1
ATOM 5107 C C . MET B 1 83 ? 16.219 12.227 -0.463 1 93.81 83 MET B C 1
ATOM 5109 O O . MET B 1 83 ? 16.812 11.172 -0.667 1 93.81 83 MET B O 1
ATOM 5113 N N . LEU B 1 84 ? 15.445 12.398 0.581 1 93.19 84 LEU B N 1
ATOM 5114 C CA . LEU B 1 84 ? 15.25 11.352 1.58 1 93.19 84 LEU B CA 1
ATOM 5115 C C . LEU B 1 84 ? 14.562 10.141 0.968 1 93.19 84 LEU B C 1
ATOM 5117 O O . LEU B 1 84 ? 14.938 9 1.249 1 93.19 84 LEU B O 1
ATOM 5121 N N . ARG B 1 85 ? 13.539 10.43 0.24 1 93.56 85 ARG B N 1
ATOM 5122 C CA . ARG B 1 85 ? 12.805 9.359 -0.425 1 93.56 85 ARG B CA 1
ATOM 5123 C C . ARG B 1 85 ? 13.703 8.578 -1.373 1 93.56 85 ARG B C 1
ATOM 5125 O O . ARG B 1 85 ? 13.648 7.344 -1.421 1 93.56 85 ARG B O 1
ATOM 5132 N N . ASN B 1 86 ? 14.531 9.281 -2.125 1 94.94 86 ASN B N 1
ATOM 5133 C CA . ASN B 1 86 ? 15.477 8.641 -3.029 1 94.94 86 ASN B CA 1
ATOM 5134 C C . ASN B 1 86 ? 16.453 7.738 -2.275 1 94.94 86 ASN B C 1
ATOM 5136 O O . ASN B 1 86 ? 16.688 6.602 -2.686 1 94.94 86 ASN B O 1
ATOM 5140 N N . LYS B 1 87 ? 16.938 8.18 -1.204 1 93.81 87 LYS B N 1
ATOM 5141 C CA . LYS B 1 87 ? 17.891 7.41 -0.416 1 93.81 87 LYS B CA 1
ATOM 5142 C C . LYS B 1 87 ? 17.25 6.145 0.149 1 93.81 87 LYS B C 1
ATOM 5144 O O . LYS B 1 87 ? 17.875 5.074 0.13 1 93.81 87 LYS B O 1
ATOM 5149 N N . ALA B 1 88 ? 16.078 6.305 0.67 1 94.31 88 ALA B N 1
ATOM 5150 C CA . ALA B 1 88 ? 15.383 5.156 1.239 1 94.31 88 ALA B CA 1
ATOM 5151 C C . ALA B 1 88 ? 15.078 4.113 0.167 1 94.31 88 ALA B C 1
ATOM 5153 O O . ALA B 1 88 ? 15.242 2.914 0.394 1 94.31 88 ALA B O 1
ATOM 5154 N N . PHE B 1 89 ? 14.68 4.586 -0.991 1 95.38 89 PHE B N 1
ATOM 5155 C CA . PHE B 1 89 ? 14.328 3.686 -2.084 1 95.38 89 PHE B CA 1
ATOM 5156 C C . PHE B 1 89 ? 15.547 2.895 -2.545 1 95.38 89 PHE B C 1
ATOM 5158 O O . PHE B 1 89 ? 15.477 1.675 -2.709 1 95.38 89 PHE B O 1
ATOM 5165 N N . PHE B 1 90 ? 16.609 3.547 -2.723 1 94.31 90 PHE B N 1
ATOM 5166 C CA . PHE B 1 90 ? 17.812 2.879 -3.205 1 94.31 90 PHE B CA 1
ATOM 5167 C C . PHE B 1 90 ? 18.359 1.93 -2.146 1 94.31 90 PHE B C 1
ATOM 5169 O O . PHE B 1 90 ? 18.922 0.88 -2.477 1 94.31 90 PHE B O 1
ATOM 5176 N N . GLY B 1 91 ? 18.156 2.301 -0.933 1 93.5 91 GLY B N 1
ATOM 5177 C CA . GLY B 1 91 ? 18.531 1.382 0.132 1 93.5 91 GLY B CA 1
ATOM 5178 C C . GLY B 1 91 ? 17.719 0.096 0.116 1 93.5 91 GLY B C 1
ATOM 5179 O O . GLY B 1 91 ? 18.266 -0.981 0.386 1 93.5 91 GLY B O 1
ATOM 5180 N N . ILE B 1 92 ? 16.484 0.204 -0.195 1 93.69 92 ILE B N 1
ATOM 5181 C CA . ILE B 1 92 ? 15.609 -0.96 -0.279 1 93.69 92 ILE B CA 1
ATOM 5182 C C . ILE B 1 92 ? 16 -1.811 -1.487 1 93.69 92 ILE B C 1
ATOM 5184 O O . ILE B 1 92 ? 16.078 -3.037 -1.39 1 93.69 92 ILE B O 1
ATOM 5188 N N . LEU B 1 93 ? 16.266 -1.12 -2.598 1 91.38 93 LEU B N 1
ATOM 5189 C CA . LEU B 1 93 ? 16.578 -1.807 -3.848 1 91.38 93 LEU B CA 1
ATOM 5190 C C . LEU B 1 93 ? 17.891 -2.562 -3.738 1 91.38 93 LEU B C 1
ATOM 5192 O O . LEU B 1 93 ? 18.094 -3.576 -4.41 1 91.38 93 LEU B O 1
ATOM 5196 N N . ARG B 1 94 ? 18.766 -2.127 -2.898 1 90.62 94 ARG B N 1
ATOM 5197 C CA . ARG B 1 94 ? 20.078 -2.727 -2.754 1 90.62 94 ARG B CA 1
ATOM 5198 C C . ARG B 1 94 ? 20.031 -3.953 -1.85 1 90.62 94 ARG B C 1
ATOM 5200 O O . ARG B 1 94 ? 20.984 -4.742 -1.811 1 90.62 94 ARG B O 1
ATOM 5207 N N . ARG B 1 95 ? 18.984 -4.215 -1.248 1 90.75 95 ARG B N 1
ATOM 5208 C CA . ARG B 1 95 ? 18.875 -5.344 -0.33 1 90.75 95 ARG B CA 1
ATOM 5209 C C . ARG B 1 95 ? 19 -6.668 -1.075 1 90.75 95 ARG B C 1
ATOM 5211 O O . ARG B 1 95 ? 18.547 -6.789 -2.211 1 90.75 95 ARG B O 1
ATOM 5218 N N . ASN B 1 96 ? 19.625 -7.555 -0.391 1 89.12 96 ASN B N 1
ATOM 5219 C CA . ASN B 1 96 ? 19.672 -8.891 -0.97 1 89.12 96 ASN B CA 1
ATOM 5220 C C . ASN B 1 96 ? 18.344 -9.625 -0.824 1 89.12 96 ASN B C 1
ATOM 5222 O O . ASN B 1 96 ? 17.438 -9.141 -0.141 1 89.12 96 ASN B O 1
ATOM 5226 N N . TYR B 1 97 ? 18.266 -10.711 -1.503 1 87.88 97 TYR B N 1
ATOM 5227 C CA . TYR B 1 97 ? 17.016 -11.453 -1.598 1 87.88 97 TYR B CA 1
ATOM 5228 C C . TYR B 1 97 ? 16.5 -11.836 -0.214 1 87.88 97 TYR B C 1
ATOM 5230 O O . TYR B 1 97 ? 15.328 -11.648 0.09 1 87.88 97 TYR B O 1
ATOM 5238 N N . LYS B 1 98 ? 17.359 -12.328 0.611 1 86.62 98 LYS B N 1
ATOM 5239 C CA . LYS B 1 98 ? 16.984 -12.781 1.95 1 86.62 98 LYS B CA 1
ATOM 5240 C C . LYS B 1 98 ? 16.438 -11.625 2.787 1 86.62 98 LYS B C 1
ATOM 5242 O O . LYS B 1 98 ? 15.367 -11.734 3.387 1 86.62 98 LYS B O 1
ATOM 5247 N N . ASP B 1 99 ? 17.188 -10.531 2.785 1 88.12 99 ASP B N 1
ATOM 5248 C CA . ASP B 1 99 ? 16.812 -9.383 3.605 1 88.12 99 ASP B CA 1
ATOM 5249 C C . ASP B 1 99 ? 15.555 -8.711 3.074 1 88.12 99 ASP B C 1
ATOM 5251 O O . ASP B 1 99 ? 14.734 -8.211 3.852 1 88.12 99 ASP B O 1
ATOM 5255 N N . PHE B 1 100 ? 15.391 -8.664 1.786 1 89.81 100 PHE B N 1
ATOM 5256 C CA . PHE B 1 100 ? 14.195 -8.062 1.205 1 89.81 100 PHE B CA 1
ATOM 5257 C C . PHE B 1 100 ? 12.945 -8.836 1.612 1 89.81 100 PHE B C 1
ATOM 5259 O O . PHE B 1 100 ? 11.93 -8.242 1.974 1 89.81 100 PHE B O 1
ATOM 5266 N N . ASN B 1 101 ? 13.055 -10.156 1.577 1 84.88 101 ASN B N 1
ATOM 5267 C CA . ASN B 1 101 ? 11.891 -11 1.818 1 84.88 101 ASN B CA 1
ATOM 5268 C C . ASN B 1 101 ? 11.633 -11.188 3.311 1 84.88 101 ASN B C 1
ATOM 5270 O O . ASN B 1 101 ? 10.633 -11.805 3.703 1 84.88 101 ASN B O 1
ATOM 5274 N N . SER B 1 102 ? 12.484 -10.695 4.105 1 81.88 102 SER B N 1
ATOM 5275 C CA . SER B 1 102 ? 12.305 -10.781 5.551 1 81.88 102 SER B CA 1
ATOM 5276 C C . SER B 1 102 ? 11.227 -9.812 6.031 1 81.88 102 SER B C 1
ATOM 5278 O O . SER B 1 102 ? 10.68 -9.977 7.125 1 81.88 102 SER B O 1
ATOM 5280 N N . LYS B 1 103 ? 10.867 -8.875 5.16 1 82 103 LYS B N 1
ATOM 5281 C CA . LYS B 1 103 ? 9.828 -7.91 5.496 1 82 103 LYS B CA 1
ATOM 5282 C C . LYS B 1 103 ? 8.68 -7.973 4.5 1 82 103 LYS B C 1
ATOM 5284 O O . LYS B 1 103 ? 8.805 -8.578 3.432 1 82 103 LYS B O 1
ATOM 5289 N N . ASN B 1 104 ? 7.578 -7.371 4.969 1 82.81 104 ASN B N 1
ATOM 5290 C CA . ASN B 1 104 ? 6.422 -7.277 4.086 1 82.81 104 ASN B CA 1
ATOM 5291 C C . ASN B 1 104 ? 6.551 -6.109 3.109 1 82.81 104 ASN B C 1
ATOM 5293 O O . ASN B 1 104 ? 7.055 -5.043 3.475 1 82.81 104 ASN B O 1
ATOM 5297 N N . THR B 1 105 ? 6.133 -6.312 1.898 1 85.19 105 THR B N 1
ATOM 5298 C CA . THR B 1 105 ? 6.215 -5.277 0.875 1 85.19 105 THR B CA 1
ATOM 5299 C C . THR B 1 105 ? 5.457 -4.023 1.312 1 85.19 105 THR B C 1
ATOM 5301 O O . THR B 1 105 ? 5.812 -2.91 0.925 1 85.19 105 THR B O 1
ATOM 5304 N N . ALA B 1 106 ? 4.434 -4.211 2.143 1 76.69 106 ALA B N 1
ATOM 5305 C CA . ALA B 1 106 ? 3.658 -3.088 2.658 1 76.69 106 ALA B CA 1
ATOM 5306 C C . ALA B 1 106 ? 4.52 -2.186 3.539 1 76.69 106 ALA B C 1
ATOM 5308 O O . ALA B 1 106 ? 4.316 -0.97 3.576 1 76.69 106 ALA B O 1
ATOM 5309 N N . ASP B 1 107 ? 5.438 -2.781 4.234 1 82.31 107 ASP B N 1
ATOM 5310 C CA . ASP B 1 107 ? 6.352 -2 5.062 1 82.31 107 ASP B CA 1
ATOM 5311 C C . ASP B 1 107 ? 7.191 -1.052 4.215 1 82.31 107 ASP B C 1
ATOM 5313 O O . ASP B 1 107 ? 7.422 0.097 4.598 1 82.31 107 ASP B O 1
ATOM 5317 N N . TYR B 1 108 ? 7.625 -1.565 3.098 1 89.75 108 TYR B N 1
ATOM 5318 C CA . TYR B 1 108 ? 8.422 -0.748 2.193 1 89.75 108 TYR B CA 1
ATOM 5319 C C . TYR B 1 108 ? 7.598 0.396 1.616 1 89.75 108 TYR B C 1
ATOM 5321 O O . TYR B 1 108 ? 8.078 1.529 1.525 1 89.75 108 TYR B O 1
ATOM 5329 N N . ILE B 1 109 ? 6.379 0.088 1.257 1 85.56 109 ILE B N 1
ATOM 5330 C CA . ILE B 1 109 ? 5.488 1.104 0.703 1 85.56 109 ILE B CA 1
ATOM 5331 C C . ILE B 1 109 ? 5.203 2.17 1.759 1 85.56 109 ILE B C 1
ATOM 5333 O O . ILE B 1 109 ? 5.277 3.369 1.476 1 85.56 109 ILE B O 1
ATOM 5337 N N . SER B 1 110 ? 4.965 1.763 2.947 1 80.06 110 SER B N 1
ATOM 5338 C CA . SER B 1 110 ? 4.652 2.672 4.043 1 80.06 110 SER B CA 1
ATOM 5339 C C . SER B 1 110 ? 5.812 3.615 4.332 1 80.06 110 SER B C 1
ATOM 5341 O O . SER B 1 110 ? 5.609 4.801 4.594 1 80.06 110 SER B O 1
ATOM 5343 N N . VAL B 1 111 ? 6.996 3.15 4.305 1 86.19 111 VAL B N 1
ATOM 5344 C CA . VAL B 1 111 ? 8.188 3.947 4.578 1 86.19 111 VAL B CA 1
ATOM 5345 C C . VAL B 1 111 ? 8.32 5.051 3.531 1 86.19 111 VAL B C 1
ATOM 5347 O O . VAL B 1 111 ? 8.695 6.18 3.854 1 86.19 111 VAL B O 1
ATOM 5350 N N . LEU B 1 112 ? 7.934 4.75 2.277 1 90.94 112 LEU B N 1
ATOM 5351 C CA . LEU B 1 112 ? 8.172 5.668 1.17 1 90.94 112 LEU B CA 1
ATOM 5352 C C . LEU B 1 112 ? 6.988 6.617 0.99 1 90.94 112 LEU B C 1
ATOM 5354 O O . LEU B 1 112 ? 7.07 7.586 0.232 1 90.94 112 LEU B O 1
ATOM 5358 N N . THR B 1 113 ? 5.906 6.395 1.732 1 86 113 THR B N 1
ATOM 5359 C CA . THR B 1 113 ? 4.73 7.242 1.56 1 86 113 THR B CA 1
ATOM 5360 C C . THR B 1 113 ? 4.312 7.863 2.889 1 86 113 THR B C 1
ATOM 5362 O O . THR B 1 113 ? 4.695 8.992 3.199 1 86 113 THR B O 1
ATOM 5365 N N . ASN B 1 114 ? 3.836 7 3.756 1 77.62 114 ASN B N 1
ATOM 5366 C CA . ASN B 1 114 ? 3.271 7.465 5.016 1 77.62 114 ASN B CA 1
ATOM 5367 C C . ASN B 1 114 ? 4.352 8.031 5.938 1 77.62 114 ASN B C 1
ATOM 5369 O O . ASN B 1 114 ? 4.16 9.086 6.547 1 77.62 114 ASN B O 1
ATOM 5373 N N . ASP B 1 115 ? 5.434 7.387 6.059 1 80.62 115 ASP B N 1
ATOM 5374 C CA . ASP B 1 115 ? 6.496 7.832 6.949 1 80.62 115 ASP B CA 1
ATOM 5375 C C . ASP B 1 115 ? 7.102 9.148 6.473 1 80.62 115 ASP B C 1
ATOM 5377 O O . ASP B 1 115 ? 7.488 9.992 7.285 1 80.62 115 ASP B O 1
ATOM 5381 N N . MET B 1 116 ? 7.164 9.273 5.129 1 87.25 116 MET B N 1
ATOM 5382 C CA . MET B 1 116 ? 7.672 10.523 4.574 1 87.25 116 MET B CA 1
ATOM 5383 C C . MET B 1 116 ? 6.754 11.688 4.941 1 87.25 116 MET B C 1
ATOM 5385 O O . MET B 1 116 ? 7.23 12.781 5.258 1 87.25 116 MET B O 1
ATOM 5389 N N . LYS B 1 117 ? 5.516 11.406 4.949 1 83.12 117 LYS B N 1
ATOM 5390 C CA . LYS B 1 117 ? 4.547 12.43 5.324 1 83.12 117 LYS B CA 1
ATOM 5391 C C . LYS B 1 117 ? 4.664 12.773 6.805 1 83.12 117 LYS B C 1
ATOM 5393 O O . LYS B 1 117 ? 4.574 13.945 7.184 1 83.12 117 LYS B O 1
ATOM 5398 N N . LEU B 1 118 ? 4.883 11.836 7.609 1 78.19 118 LEU B N 1
ATOM 5399 C CA . LEU B 1 118 ? 5.051 12.062 9.039 1 78.19 118 LEU B CA 1
ATOM 5400 C C . LEU B 1 118 ? 6.312 12.867 9.32 1 78.19 118 LEU B C 1
ATOM 5402 O O . LEU B 1 118 ? 6.316 13.742 10.188 1 78.19 118 LEU B O 1
ATOM 5406 N N . ILE B 1 119 ? 7.312 12.602 8.555 1 86.44 119 ILE B N 1
ATOM 5407 C CA . ILE B 1 119 ? 8.57 13.32 8.719 1 86.44 119 ILE B CA 1
ATOM 5408 C C . ILE B 1 119 ? 8.391 14.781 8.305 1 86.44 119 ILE B C 1
ATOM 5410 O O . ILE B 1 119 ? 8.898 15.688 8.969 1 86.44 119 ILE B O 1
ATOM 5414 N N . GLU B 1 120 ? 7.688 14.938 7.242 1 88.56 120 GLU B N 1
ATOM 5415 C CA . GLU B 1 120 ? 7.418 16.297 6.797 1 88.56 120 GLU B CA 1
ATOM 5416 C C . GLU B 1 120 ? 6.656 17.094 7.859 1 88.56 120 GLU B C 1
ATOM 5418 O O . GLU B 1 120 ? 7.086 18.172 8.266 1 88.56 120 GLU B O 1
ATOM 5423 N N . GLU B 1 121 ? 5.637 16.5 8.367 1 81.44 121 GLU B N 1
ATOM 5424 C CA . GLU B 1 121 ? 4.695 17.203 9.234 1 81.44 121 GLU B CA 1
ATOM 5425 C C . GLU B 1 121 ? 5.238 17.328 10.656 1 81.44 121 GLU B C 1
ATOM 5427 O O . GLU B 1 121 ? 4.945 18.312 11.352 1 81.44 121 GLU B O 1
ATOM 5432 N N . ASN B 1 122 ? 6.039 16.359 11.055 1 80.62 122 ASN B N 1
ATOM 5433 C CA . ASN B 1 122 ? 6.395 16.312 12.469 1 80.62 122 ASN B CA 1
ATOM 5434 C C . ASN B 1 122 ? 7.887 16.562 12.68 1 80.62 122 ASN B C 1
ATOM 5436 O O . ASN B 1 122 ? 8.359 16.609 13.82 1 80.62 122 ASN B O 1
ATOM 5440 N N . TYR B 1 123 ? 8.617 16.781 11.594 1 86.94 123 TYR B N 1
ATOM 5441 C CA . TYR B 1 123 ? 10.039 17.047 11.781 1 86.94 123 TYR B CA 1
ATOM 5442 C C . TYR B 1 123 ? 10.477 18.281 11.008 1 86.94 123 TYR B C 1
ATOM 5444 O O . TYR B 1 123 ? 10.82 19.297 11.602 1 86.94 123 TYR B O 1
ATOM 5452 N N . ILE B 1 124 ? 10.336 18.297 9.695 1 89.44 124 ILE B N 1
ATOM 5453 C CA . ILE B 1 124 ? 10.906 19.344 8.852 1 89.44 124 ILE B CA 1
ATOM 5454 C C . ILE B 1 124 ? 10.164 20.656 9.078 1 89.44 124 ILE B C 1
ATOM 5456 O O . ILE B 1 124 ? 10.781 21.688 9.344 1 89.44 124 ILE B O 1
ATOM 5460 N N . VAL B 1 125 ? 8.836 20.516 9.047 1 87.56 125 VAL B N 1
ATOM 5461 C CA . VAL B 1 125 ? 8.031 21.734 9.219 1 87.56 125 VAL B CA 1
ATOM 5462 C C . VAL B 1 125 ? 8.203 22.266 10.641 1 87.56 125 VAL B C 1
ATOM 5464 O O . VAL B 1 125 ? 8.555 23.438 10.828 1 87.56 125 VAL B O 1
ATOM 5467 N N . PRO B 1 126 ? 8.062 21.391 11.664 1 86.12 126 PRO B N 1
ATOM 5468 C CA . PRO B 1 126 ? 8.266 21.875 13.031 1 86.12 126 PRO B CA 1
ATOM 5469 C C . PRO B 1 126 ? 9.672 22.438 13.242 1 86.12 126 PRO B C 1
ATOM 5471 O O . PRO B 1 126 ? 9.836 23.438 13.961 1 86.12 126 PRO B O 1
ATOM 5474 N N . LEU B 1 127 ? 10.648 21.875 12.633 1 88 127 LEU B N 1
ATOM 5475 C CA . LEU B 1 127 ? 12.016 22.359 12.758 1 88 127 LEU B CA 1
ATOM 5476 C C . LEU B 1 127 ? 12.133 23.797 12.234 1 88 127 LEU B C 1
ATOM 5478 O O . LEU B 1 127 ? 12.742 24.641 12.883 1 88 127 LEU B O 1
ATOM 5482 N N . LEU B 1 128 ? 11.57 24.047 11.117 1 88.25 128 LEU B N 1
ATOM 5483 C CA . LEU B 1 128 ? 11.609 25.375 10.516 1 88.25 128 LEU B CA 1
ATOM 5484 C C . LEU B 1 128 ? 10.82 26.375 11.359 1 88.25 128 LEU B C 1
ATOM 5486 O O . LEU B 1 128 ? 11.234 27.516 11.516 1 88.25 128 LEU B O 1
ATOM 5490 N N . LEU B 1 129 ? 9.711 25.906 11.961 1 85.75 129 LEU B N 1
ATOM 5491 C CA . LEU B 1 129 ? 8.891 26.75 12.812 1 85.75 129 LEU B CA 1
ATOM 5492 C C . LEU B 1 129 ? 9.625 27.109 14.094 1 85.75 129 LEU B C 1
ATOM 5494 O O . LEU B 1 129 ? 9.578 28.25 14.547 1 85.75 129 LEU B O 1
ATOM 5498 N N . ILE B 1 130 ? 10.281 26.156 14.664 1 86.62 130 ILE B N 1
ATOM 5499 C CA . ILE B 1 130 ? 11.031 26.391 15.891 1 86.62 130 ILE B CA 1
ATOM 5500 C C . ILE B 1 130 ? 12.133 27.422 15.648 1 86.62 130 ILE B C 1
ATOM 5502 O O . ILE B 1 130 ? 12.367 28.297 16.484 1 86.62 130 ILE B O 1
ATOM 5506 N N . PHE B 1 131 ? 12.766 27.359 14.508 1 85.56 131 PHE B N 1
ATOM 5507 C CA . PHE B 1 131 ? 13.805 28.328 14.172 1 85.56 131 PHE B CA 1
ATOM 5508 C C . PHE B 1 131 ? 13.203 29.719 13.992 1 85.56 131 PHE B C 1
ATOM 5510 O O . PHE B 1 131 ? 13.742 30.703 14.508 1 85.56 131 PHE B O 1
ATOM 5517 N N . GLN B 1 132 ? 12.109 29.734 13.305 1 83.75 132 GLN B N 1
ATOM 5518 C CA . GLN B 1 132 ? 11.461 31.016 13.031 1 83.75 132 GLN B CA 1
ATOM 5519 C C . GLN B 1 132 ? 10.969 31.672 14.32 1 83.75 132 GLN B C 1
ATOM 5521 O O . GLN B 1 132 ? 11.266 32.844 14.57 1 83.75 132 GLN B O 1
ATOM 5526 N N . TYR B 1 133 ? 10.273 30.859 15.156 1 84.19 133 TYR B N 1
ATOM 5527 C CA . TYR B 1 133 ? 9.672 31.406 16.359 1 84.19 133 TYR B CA 1
ATOM 5528 C C . TYR B 1 133 ? 10.711 31.625 17.453 1 84.19 133 TYR B C 1
ATOM 5530 O O . TYR B 1 133 ? 10.539 32.469 18.328 1 84.19 133 TYR B O 1
ATOM 5538 N N . GLY B 1 134 ? 11.812 30.812 17.359 1 85.38 134 GLY B N 1
ATOM 5539 C CA . GLY B 1 134 ? 12.922 31.062 18.266 1 85.38 134 GLY B CA 1
ATOM 5540 C C . GLY B 1 134 ? 13.547 32.438 18.078 1 85.38 134 GLY B C 1
ATOM 5541 O O . GLY B 1 134 ? 13.82 33.125 19.047 1 85.38 134 GLY B O 1
ATOM 5542 N N . VAL B 1 135 ? 13.734 32.781 16.875 1 84.12 135 VAL B N 1
ATOM 5543 C CA . VAL B 1 135 ? 14.305 34.094 16.562 1 84.12 135 VAL B CA 1
ATOM 5544 C C . VAL B 1 135 ? 13.344 35.188 16.984 1 84.12 135 VAL B C 1
ATOM 5546 O O . VAL B 1 135 ? 13.75 36.188 17.594 1 84.12 135 VAL B O 1
ATOM 5549 N N . MET B 1 136 ? 12.07 34.969 16.672 1 83.06 136 MET B N 1
ATOM 5550 C CA . MET B 1 136 ? 11.055 35.938 17.062 1 83.06 136 MET B CA 1
ATOM 5551 C C . MET B 1 136 ? 11.023 36.125 18.562 1 83.06 136 MET B C 1
ATOM 5553 O O . MET B 1 136 ? 10.859 37.25 19.047 1 83.06 136 MET B O 1
ATOM 5557 N N . PHE B 1 137 ? 11.203 35.062 19.234 1 84.31 137 PHE B N 1
ATOM 5558 C CA . PHE B 1 137 ? 11.211 35.094 20.688 1 84.31 137 PHE B CA 1
ATOM 5559 C C . PHE B 1 137 ? 12.367 35.938 21.203 1 84.31 137 PHE B C 1
ATOM 5561 O O . PHE B 1 137 ? 12.172 36.844 22.016 1 84.31 137 PHE B O 1
ATOM 5568 N N . VAL B 1 138 ? 13.547 35.719 20.703 1 85.31 138 VAL B N 1
ATOM 5569 C CA . VAL B 1 138 ? 14.75 36.406 21.141 1 85.31 138 VAL B CA 1
ATOM 5570 C C . VAL B 1 138 ? 14.633 37.906 20.844 1 85.31 138 VAL B C 1
ATOM 5572 O O . VAL B 1 138 ? 14.914 38.75 21.703 1 85.31 138 VAL B O 1
ATOM 5575 N N . VAL B 1 139 ? 14.172 38.25 19.672 1 84.06 139 VAL B N 1
ATOM 5576 C CA . VAL B 1 139 ? 14.055 39.625 19.25 1 84.06 139 VAL B CA 1
ATOM 5577 C C . VAL B 1 139 ? 13.016 40.344 20.109 1 84.06 139 VAL B C 1
ATOM 5579 O O . VAL B 1 139 ? 13.203 41.5 20.5 1 84.06 139 VAL B O 1
ATOM 5582 N N . THR B 1 140 ? 11.953 39.656 20.406 1 83.62 140 THR B N 1
ATOM 5583 C CA . THR B 1 140 ? 10.898 40.219 21.234 1 83.62 140 THR B CA 1
ATOM 5584 C C . THR B 1 140 ? 11.414 40.5 22.641 1 83.62 140 THR B C 1
ATOM 5586 O O . THR B 1 140 ? 11.109 41.531 23.219 1 83.62 140 THR B O 1
ATOM 5589 N N . VAL B 1 141 ? 12.164 39.594 23.156 1 84.88 141 VAL B N 1
ATOM 5590 C CA . VAL B 1 141 ? 12.719 39.75 24.5 1 84.88 141 VAL B CA 1
ATOM 5591 C C . VAL B 1 141 ? 13.656 40.969 24.531 1 84.88 141 VAL B C 1
ATOM 5593 O O . VAL B 1 141 ? 13.633 41.75 25.469 1 84.88 141 VAL B O 1
ATOM 5596 N N . ILE B 1 142 ? 14.445 41.125 23.5 1 86.31 142 ILE B N 1
ATOM 5597 C CA . ILE B 1 142 ? 15.391 42.219 23.422 1 86.31 142 ILE B CA 1
ATOM 5598 C C . ILE B 1 142 ? 14.641 43.562 23.391 1 86.31 142 ILE B C 1
ATOM 5600 O O . ILE B 1 142 ? 15.008 44.5 24.109 1 86.31 142 ILE B O 1
ATOM 5604 N N . LEU B 1 143 ? 13.594 43.625 22.672 1 85.06 143 LEU B N 1
ATOM 5605 C CA . LEU B 1 143 ? 12.82 44.844 22.562 1 85.06 143 LEU B CA 1
ATOM 5606 C C . LEU B 1 143 ? 12.094 45.156 23.875 1 85.06 143 LEU B C 1
ATOM 5608 O O . LEU B 1 143 ? 11.977 46.312 24.281 1 85.06 143 LEU B O 1
ATOM 5612 N N . LEU B 1 144 ? 11.625 44.125 24.516 1 86.94 144 LEU B N 1
ATOM 5613 C CA . LEU B 1 144 ? 10.945 44.312 25.781 1 86.94 144 LEU B CA 1
ATOM 5614 C C . LEU B 1 144 ? 11.906 44.812 26.859 1 86.94 144 LEU B C 1
ATOM 5616 O O . LEU B 1 144 ? 11.539 45.625 27.688 1 86.94 144 LEU B O 1
ATOM 5620 N N . LEU B 1 145 ? 13.086 44.344 26.828 1 88.12 145 LEU B N 1
ATOM 5621 C CA . LEU B 1 145 ? 14.117 44.812 27.766 1 88.12 145 LEU B CA 1
ATOM 5622 C C . LEU B 1 145 ? 14.453 46.281 27.531 1 88.12 145 LEU B C 1
ATOM 5624 O O . LEU B 1 145 ? 14.727 47.031 28.469 1 88.12 145 LEU B O 1
ATOM 5628 N N . TYR B 1 146 ? 14.406 46.594 26.234 1 85.31 146 TYR B N 1
ATOM 5629 C CA . TYR B 1 146 ? 14.664 48 25.875 1 85.31 146 TYR B CA 1
ATOM 5630 C C . TYR B 1 146 ? 13.555 48.906 26.391 1 85.31 146 TYR B C 1
ATOM 5632 O O . TYR B 1 146 ? 13.812 50.031 26.828 1 85.31 146 TYR B O 1
ATOM 5640 N N . LEU B 1 147 ? 12.344 48.438 26.422 1 84.44 147 LEU B N 1
ATOM 5641 C CA . LEU B 1 147 ? 11.211 49.25 26.875 1 84.44 147 LEU B CA 1
ATOM 5642 C C . LEU B 1 147 ? 11.133 49.281 28.391 1 84.44 147 LEU B C 1
ATOM 5644 O O . LEU B 1 147 ? 11 50.344 28.984 1 84.44 147 LEU B O 1
ATOM 5648 N N . SER B 1 148 ? 11.164 48.062 29.078 1 89.75 148 SER B N 1
ATOM 5649 C CA . SER B 1 148 ? 11.125 48 30.531 1 89.75 148 SER B CA 1
ATOM 5650 C C . SER B 1 148 ? 11.719 46.688 31.031 1 89.75 148 SER B C 1
ATOM 5652 O O . SER B 1 148 ? 11.102 45.625 30.891 1 89.75 148 SER B O 1
ATOM 5654 N N . PRO B 1 149 ? 12.797 46.75 31.625 1 89 149 PRO B N 1
ATOM 5655 C CA . PRO B 1 149 ? 13.438 45.531 32.156 1 89 149 PRO B CA 1
ATOM 5656 C C . PRO B 1 149 ? 12.609 44.844 33.25 1 89 149 PRO B C 1
ATOM 5658 O O . PRO B 1 149 ? 12.609 43.594 33.312 1 89 149 PRO B O 1
ATOM 5661 N N . LEU B 1 150 ? 11.945 45.656 34.031 1 89.56 150 LEU B N 1
ATOM 5662 C CA . LEU B 1 150 ? 11.172 45.094 35.125 1 89.56 150 LEU B CA 1
ATOM 5663 C C . LEU B 1 150 ? 10 44.25 34.594 1 89.56 150 LEU B C 1
ATOM 5665 O O . LEU B 1 150 ? 9.75 43.156 35.062 1 89.56 150 LEU B O 1
ATOM 5669 N N . VAL B 1 151 ? 9.312 44.812 33.625 1 90.38 151 VAL B N 1
ATOM 5670 C CA . VAL B 1 151 ? 8.188 44.094 33.031 1 90.38 151 VAL B CA 1
ATOM 5671 C C . VAL B 1 151 ? 8.695 42.844 32.312 1 90.38 151 VAL B C 1
ATOM 5673 O O . VAL B 1 151 ? 8.055 41.812 32.344 1 90.38 151 VAL B O 1
ATOM 5676 N N . THR B 1 152 ? 9.812 43.031 31.703 1 89.38 152 THR B N 1
ATOM 5677 C CA . THR B 1 152 ? 10.406 41.906 30.984 1 89.38 152 THR B CA 1
ATOM 5678 C C . THR B 1 152 ? 10.734 40.75 31.938 1 89.38 152 THR B C 1
ATOM 5680 O O . THR B 1 152 ? 10.523 39.594 31.594 1 89.38 152 THR B O 1
ATOM 5683 N N . LEU B 1 153 ? 11.242 41.062 33 1 88.62 153 LEU B N 1
ATOM 5684 C CA . LEU B 1 153 ? 11.562 40.062 34 1 88.62 153 LEU B CA 1
ATOM 5685 C C . LEU B 1 153 ? 10.297 39.312 34.438 1 88.62 153 LEU B C 1
ATOM 5687 O O . LEU B 1 153 ? 10.312 38.094 34.625 1 88.62 153 LEU B O 1
ATOM 5691 N N . GLY B 1 154 ? 9.203 40.031 34.656 1 86.62 154 GLY B N 1
ATOM 5692 C CA . GLY B 1 154 ? 7.941 39.406 35.031 1 86.62 154 GLY B CA 1
ATOM 5693 C C . GLY B 1 154 ? 7.422 38.469 33.938 1 86.62 154 GLY B C 1
ATOM 5694 O O . GLY B 1 154 ? 6.961 37.375 34.25 1 86.62 154 GLY B O 1
ATOM 5695 N N . ILE B 1 155 ? 7.555 38.938 32.719 1 87.12 155 ILE B N 1
ATOM 5696 C CA . ILE B 1 155 ? 7.109 38.125 31.578 1 87.12 155 ILE B CA 1
ATOM 5697 C C . ILE B 1 155 ? 7.977 36.875 31.469 1 87.12 155 ILE B C 1
ATOM 5699 O O . ILE B 1 155 ? 7.465 35.781 31.219 1 87.12 155 ILE B O 1
ATOM 5703 N N . PHE B 1 156 ? 9.203 37.031 31.672 1 82.88 156 PHE B N 1
ATOM 5704 C CA . PHE B 1 156 ? 10.148 35.906 31.562 1 82.88 156 PHE B CA 1
ATOM 5705 C C . PHE B 1 156 ? 9.867 34.844 32.625 1 82.88 156 PHE B C 1
ATOM 5707 O O . PHE B 1 156 ? 9.898 33.656 32.344 1 82.88 156 PHE B O 1
ATOM 5714 N N . ILE B 1 157 ? 9.594 35.219 33.75 1 84.5 157 ILE B N 1
ATOM 5715 C CA . ILE B 1 157 ? 9.312 34.281 34.844 1 84.5 157 ILE B CA 1
ATOM 5716 C C . ILE B 1 157 ? 8.031 33.531 34.531 1 84.5 157 ILE B C 1
ATOM 5718 O O . ILE B 1 157 ? 7.965 32.312 34.75 1 84.5 157 ILE B O 1
ATOM 5722 N N . SER B 1 158 ? 7.086 34.188 34.031 1 80.69 158 SER B N 1
ATOM 5723 C CA . SER B 1 158 ? 5.82 33.562 33.688 1 80.69 158 SER B CA 1
ATOM 5724 C C . SER B 1 158 ? 5.992 32.562 32.562 1 80.69 158 SER B C 1
ATOM 5726 O O . SER B 1 158 ? 5.32 31.531 32.5 1 80.69 158 SER B O 1
ATOM 5728 N N . MET B 1 159 ? 6.852 32.906 31.734 1 79.25 159 MET B N 1
ATOM 5729 C CA . MET B 1 159 ? 7.094 32.094 30.547 1 79.25 159 MET B CA 1
ATOM 5730 C C . MET B 1 159 ? 7.836 30.812 30.938 1 79.25 159 MET B C 1
ATOM 5732 O O . MET B 1 159 ? 7.691 29.781 30.266 1 79.25 159 MET B O 1
ATOM 5736 N N . LEU B 1 160 ? 8.742 30.859 31.828 1 78.5 160 LEU B N 1
ATOM 5737 C CA . LEU B 1 160 ? 9.484 29.703 32.281 1 78.5 160 LEU B CA 1
ATOM 5738 C C . LEU B 1 160 ? 8.539 28.547 32.625 1 78.5 160 LEU B C 1
ATOM 5740 O O . LEU B 1 160 ? 8.875 27.375 32.406 1 78.5 160 LEU B O 1
ATOM 5744 N N . LEU B 1 161 ? 7.328 28.906 32.938 1 77.06 161 LEU B N 1
ATOM 5745 C CA . LEU B 1 161 ? 6.344 27.891 33.281 1 77.06 161 LEU B CA 1
ATOM 5746 C C . LEU B 1 161 ? 5.859 27.172 32.031 1 77.06 161 LEU B C 1
ATOM 5748 O O . LEU B 1 161 ? 5.566 25.969 32.062 1 77.06 161 LEU B O 1
ATOM 5752 N N . ILE B 1 162 ? 5.898 27.906 30.953 1 77.94 162 ILE B N 1
ATOM 5753 C CA . ILE B 1 162 ? 5.434 27.328 29.688 1 77.94 162 ILE B CA 1
ATOM 5754 C C . ILE B 1 162 ? 6.465 26.328 29.172 1 77.94 162 ILE B C 1
ATOM 5756 O O . ILE B 1 162 ? 6.109 25.328 28.516 1 77.94 162 ILE B O 1
ATOM 5760 N N . PHE B 1 163 ? 7.68 26.562 29.406 1 74.94 163 PHE B N 1
ATOM 5761 C CA . PHE B 1 163 ? 8.766 25.703 28.953 1 74.94 163 PHE B CA 1
ATOM 5762 C C . PHE B 1 163 ? 8.773 24.391 29.719 1 74.94 163 PHE B C 1
ATOM 5764 O O . PHE B 1 163 ? 9.203 23.359 29.188 1 74.94 163 PHE B O 1
ATOM 5771 N N . ILE B 1 164 ? 8.227 24.328 30.828 1 75.12 164 ILE B N 1
ATOM 5772 C CA . ILE B 1 164 ? 8.305 23.156 31.703 1 75.12 164 ILE B CA 1
ATOM 5773 C C . ILE B 1 164 ? 7.199 22.172 31.328 1 75.12 164 ILE B C 1
ATOM 5775 O O . ILE B 1 164 ? 7.395 20.953 31.406 1 75.12 164 ILE B O 1
ATOM 5779 N N . VAL B 1 165 ? 6.164 22.609 30.766 1 73.56 165 VAL B N 1
ATOM 5780 C CA . VAL B 1 165 ? 4.988 21.766 30.531 1 73.56 165 VAL B CA 1
ATOM 5781 C C . VAL B 1 165 ? 5.277 20.766 29.422 1 73.56 165 VAL B C 1
ATOM 5783 O O . VAL B 1 165 ? 5.031 19.562 29.578 1 73.56 165 VAL B O 1
ATOM 5786 N N . PRO B 1 166 ? 5.887 21.297 28.312 1 67.88 166 PRO B N 1
ATOM 5787 C CA . PRO B 1 166 ? 6.137 20.328 27.234 1 67.88 166 PRO B CA 1
ATOM 5788 C C . PRO B 1 166 ? 7.07 19.203 27.656 1 67.88 166 PRO B C 1
ATOM 5790 O O . PRO B 1 166 ? 6.91 18.062 27.219 1 67.88 166 PRO B O 1
ATOM 5793 N N . SER B 1 167 ? 7.98 19.516 28.438 1 71.25 167 SER B N 1
ATOM 5794 C CA . SER B 1 167 ? 8.969 18.531 28.844 1 71.25 167 SER B CA 1
ATOM 5795 C C . SER B 1 167 ? 8.336 17.422 29.672 1 71.25 167 SER B C 1
ATOM 5797 O O . SER B 1 167 ? 8.828 16.297 29.703 1 71.25 167 S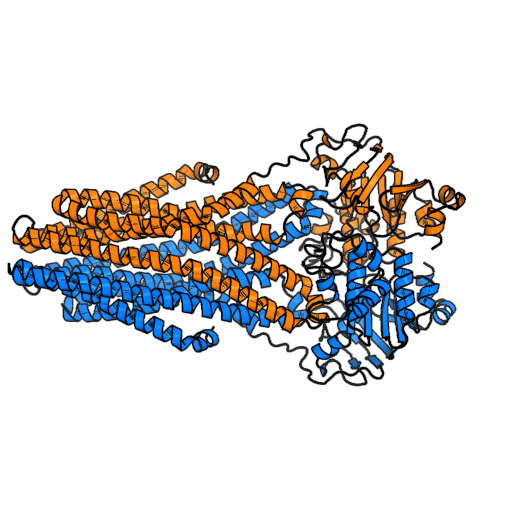ER B O 1
ATOM 5799 N N . LEU B 1 168 ? 7.176 17.734 30.156 1 75.94 168 LEU B N 1
ATOM 5800 C CA . LEU B 1 168 ? 6.523 16.734 31 1 75.94 168 LEU B CA 1
ATOM 5801 C C . LEU B 1 168 ? 5.738 15.734 30.141 1 75.94 168 LEU B C 1
ATOM 5803 O O . LEU B 1 168 ? 5.578 14.578 30.531 1 75.94 168 LEU B O 1
ATOM 5807 N N . PHE B 1 169 ? 5.32 16.156 28.906 1 78.06 169 PHE B N 1
ATOM 5808 C CA . PHE B 1 169 ? 4.449 15.305 28.094 1 78.06 169 PHE B CA 1
ATOM 5809 C C . PHE B 1 169 ? 5.184 14.789 26.875 1 78.06 169 PHE B C 1
ATOM 5811 O O . PHE B 1 169 ? 4.621 14.023 26.078 1 78.06 169 PHE B O 1
ATOM 5818 N N . GLY B 1 170 ? 6.41 15.172 26.734 1 74.44 170 GLY B N 1
ATOM 5819 C CA . GLY B 1 170 ? 7.199 14.805 25.562 1 74.44 170 GLY B CA 1
ATOM 5820 C C . GLY B 1 170 ? 7.375 13.305 25.422 1 74.44 170 GLY B C 1
ATOM 5821 O O . GLY B 1 170 ? 7.105 12.75 24.344 1 74.44 170 GLY B O 1
ATOM 5822 N N . LYS B 1 171 ? 7.707 12.656 26.438 1 79.38 171 LYS B N 1
ATOM 5823 C CA . LYS B 1 171 ? 7.953 11.219 26.406 1 79.38 171 LYS B CA 1
ATOM 5824 C C . LYS B 1 171 ? 6.66 10.445 26.156 1 79.38 171 LYS B C 1
ATOM 5826 O O . LYS B 1 171 ? 6.652 9.453 25.422 1 79.38 171 LYS B O 1
ATOM 5831 N N . ALA B 1 172 ? 5.605 10.969 26.781 1 83.44 172 ALA B N 1
ATOM 5832 C CA . ALA B 1 172 ? 4.312 10.32 26.578 1 83.44 172 ALA B CA 1
ATOM 5833 C C . ALA B 1 172 ? 3.842 10.445 25.141 1 83.44 172 ALA B C 1
ATOM 5835 O O . ALA B 1 172 ? 3.295 9.5 24.578 1 83.44 172 ALA B O 1
ATOM 5836 N N . LEU B 1 173 ? 4.125 11.5 24.578 1 79.38 173 LEU B N 1
ATOM 5837 C CA . LEU B 1 173 ? 3.74 11.734 23.188 1 79.38 173 LEU B CA 1
ATOM 5838 C C . LEU B 1 173 ? 4.566 10.875 22.234 1 79.38 173 LEU B C 1
ATOM 5840 O O . LEU B 1 173 ? 4.043 10.336 21.266 1 79.38 173 LEU B O 1
ATOM 5844 N N . GLU B 1 174 ? 5.773 10.812 22.578 1 80.06 174 GLU B N 1
ATOM 5845 C CA . GLU B 1 174 ? 6.664 9.992 21.766 1 80.06 174 GLU B CA 1
ATOM 5846 C C . GLU B 1 174 ? 6.199 8.539 21.734 1 80.06 174 GLU B C 1
ATOM 5848 O O . GLU B 1 174 ? 6.152 7.918 20.672 1 80.06 174 GLU B O 1
ATOM 5853 N N . LYS B 1 175 ? 5.879 8.07 22.828 1 85 175 LYS B N 1
ATOM 5854 C CA . LYS B 1 175 ? 5.426 6.684 22.953 1 85 175 LYS B CA 1
ATOM 5855 C C . LYS B 1 175 ? 4.125 6.469 22.172 1 85 175 LYS B C 1
ATOM 5857 O O . LYS B 1 175 ? 3.982 5.48 21.453 1 85 175 LYS B O 1
ATOM 5862 N N . LYS B 1 176 ? 3.168 7.355 22.297 1 85.88 176 LYS B N 1
ATOM 5863 C CA . LYS B 1 176 ? 1.866 7.215 21.656 1 85.88 176 LYS B CA 1
ATOM 5864 C C . LYS B 1 176 ? 1.983 7.391 20.141 1 85.88 176 LYS B C 1
ATOM 5866 O O . LYS B 1 176 ? 1.262 6.742 19.375 1 85.88 176 LYS B O 1
ATOM 5871 N N . GLN B 1 177 ? 2.902 8.156 19.703 1 78.75 177 GLN B N 1
ATOM 5872 C CA . GLN B 1 177 ? 3.135 8.352 18.281 1 78.75 177 GLN B CA 1
ATOM 5873 C C . GLN B 1 177 ? 3.742 7.102 17.641 1 78.75 177 GLN B C 1
ATOM 5875 O O . GLN B 1 177 ? 3.4 6.738 16.516 1 78.75 177 GLN B O 1
ATOM 5880 N N . LEU B 1 178 ? 4.656 6.555 18.406 1 79.38 178 LEU B N 1
ATOM 5881 C CA . LEU B 1 178 ? 5.242 5.305 17.922 1 79.38 178 LEU B CA 1
ATOM 5882 C C . LEU B 1 178 ? 4.18 4.215 17.812 1 79.38 178 LEU B C 1
ATOM 5884 O O . LEU B 1 178 ? 4.16 3.457 16.844 1 79.38 178 LEU B O 1
ATOM 5888 N N . GLU B 1 179 ? 3.402 4.184 18.781 1 86.12 179 GLU B N 1
ATOM 5889 C CA . GLU B 1 179 ? 2.305 3.223 18.75 1 86.12 179 GLU B CA 1
ATOM 5890 C C . GLU B 1 179 ? 1.38 3.473 17.562 1 86.12 179 GLU B C 1
ATOM 5892 O O . GLU B 1 179 ? 0.926 2.527 16.906 1 86.12 179 GLU B O 1
ATOM 5897 N N . LEU B 1 180 ? 1.076 4.66 17.234 1 83.94 180 LEU B N 1
ATOM 5898 C CA . LEU B 1 180 ? 0.233 5.023 16.094 1 83.94 180 LEU B CA 1
ATOM 5899 C C . LEU B 1 180 ? 0.886 4.613 14.781 1 83.94 180 LEU B C 1
ATOM 5901 O O . LEU B 1 180 ? 0.222 4.066 13.898 1 83.94 180 LEU B O 1
ATOM 5905 N N . SER B 1 181 ? 2.104 4.844 14.672 1 78.25 181 SER B N 1
ATOM 5906 C CA . SER B 1 181 ? 2.84 4.461 13.469 1 78.25 181 SER B CA 1
ATOM 5907 C C . SER B 1 181 ? 2.789 2.951 13.25 1 78.25 181 SER B C 1
ATOM 5909 O O . SER B 1 181 ? 2.525 2.49 12.133 1 78.25 181 SER B O 1
ATOM 5911 N N . ASN B 1 182 ? 3.027 2.215 14.312 1 82.94 182 ASN B N 1
ATOM 5912 C CA . ASN B 1 182 ? 2.969 0.759 14.227 1 82.94 182 ASN B CA 1
ATOM 5913 C C . ASN B 1 182 ? 1.575 0.277 13.836 1 82.94 182 ASN B C 1
ATOM 5915 O O . ASN B 1 182 ? 1.437 -0.639 13.023 1 82.94 182 ASN B O 1
ATOM 5919 N N . ARG B 1 183 ? 0.61 0.9 14.398 1 85.12 183 ARG B N 1
ATOM 5920 C CA . ARG B 1 183 ? -0.769 0.518 14.117 1 85.12 183 ARG B CA 1
ATOM 5921 C C . ARG B 1 183 ? -1.131 0.823 12.664 1 85.12 183 ARG B C 1
ATOM 5923 O O . ARG B 1 183 ? -1.875 0.07 12.031 1 85.12 183 ARG B O 1
ATOM 5930 N N . LEU B 1 184 ? -0.633 1.854 12.164 1 82.06 184 LEU B N 1
ATOM 5931 C CA . LEU B 1 184 ? -0.867 2.213 10.766 1 82.06 184 LEU B CA 1
ATOM 5932 C C . LEU B 1 184 ? -0.208 1.207 9.828 1 82.06 184 LEU B C 1
ATOM 5934 O O . LEU B 1 184 ? -0.793 0.824 8.812 1 82.06 184 LEU B O 1
ATOM 5938 N N . SER B 1 185 ? 0.946 0.824 10.195 1 79.19 185 SER B N 1
ATOM 5939 C CA . SER B 1 185 ? 1.646 -0.19 9.414 1 79.19 185 SER B CA 1
ATOM 5940 C C . SER B 1 185 ? 0.875 -1.506 9.398 1 79.19 185 SER B C 1
ATOM 5942 O O . SER B 1 185 ? 0.714 -2.123 8.344 1 79.19 185 SER B O 1
ATOM 5944 N N . PHE B 1 186 ? 0.507 -1.867 10.531 1 85.19 186 PHE B N 1
ATOM 5945 C CA . PHE B 1 186 ? -0.259 -3.102 10.656 1 85.19 186 PHE B CA 1
ATOM 5946 C C . PHE B 1 186 ? -1.569 -3.006 9.891 1 85.19 186 PHE B C 1
ATOM 5948 O O . PHE B 1 186 ? -1.964 -3.955 9.203 1 85.19 186 PHE B O 1
ATOM 5955 N N . PHE B 1 187 ? -2.221 -1.916 9.953 1 90.06 187 PHE B N 1
ATOM 5956 C CA . PHE B 1 187 ? -3.479 -1.666 9.258 1 90.06 187 PHE B CA 1
ATOM 5957 C C . PHE B 1 187 ? -3.291 -1.748 7.746 1 90.06 187 PHE B C 1
ATOM 5959 O O . PHE B 1 187 ? -4.082 -2.389 7.051 1 90.06 187 PHE B O 1
ATOM 5966 N N . THR B 1 188 ? -2.301 -1.195 7.258 1 83.44 188 THR B N 1
ATOM 5967 C CA . THR B 1 188 ? -2.01 -1.21 5.828 1 83.44 188 THR B CA 1
ATOM 5968 C C . THR B 1 188 ? -1.696 -2.627 5.355 1 83.44 188 THR B C 1
ATOM 5970 O O . THR B 1 188 ? -2.135 -3.039 4.277 1 83.44 188 THR B O 1
ATOM 5973 N N . SER B 1 189 ? -0.961 -3.332 6.145 1 85.19 189 SER B N 1
ATOM 5974 C CA . SER B 1 189 ? -0.648 -4.723 5.824 1 85.19 189 SER B CA 1
ATOM 5975 C C . SER B 1 189 ? -1.913 -5.57 5.75 1 85.19 189 SER B C 1
ATOM 5977 O O . SER B 1 189 ? -2.031 -6.438 4.883 1 85.19 189 SER B O 1
ATOM 5979 N N . LYS B 1 190 ? -2.762 -5.336 6.66 1 90 190 LYS B N 1
ATOM 5980 C CA . LYS B 1 190 ? -4.016 -6.078 6.688 1 90 190 LYS B CA 1
ATOM 5981 C C . LYS B 1 190 ? -4.867 -5.766 5.461 1 90 190 LYS B C 1
ATOM 5983 O O . LYS B 1 190 ? -5.465 -6.668 4.867 1 90 190 LYS B O 1
ATOM 5988 N N . LEU B 1 191 ? -4.914 -4.539 5.027 1 90.25 191 LEU B N 1
ATOM 5989 C CA . LEU B 1 191 ? -5.652 -4.148 3.83 1 90.25 191 LEU B CA 1
ATOM 5990 C C . LEU B 1 191 ? -5.082 -4.828 2.592 1 90.25 191 LEU B C 1
ATOM 5992 O O . LEU B 1 191 ? -5.832 -5.34 1.756 1 90.25 191 LEU B O 1
ATOM 5996 N N . LYS B 1 192 ? -3.83 -4.809 2.5 1 85.81 192 LYS B N 1
ATOM 5997 C CA . LYS B 1 192 ? -3.17 -5.457 1.369 1 85.81 192 LYS B CA 1
ATOM 5998 C C . LYS B 1 192 ? -3.512 -6.941 1.309 1 85.81 192 LYS B C 1
ATOM 6000 O O . LYS B 1 192 ? -3.787 -7.477 0.233 1 85.81 192 LYS B O 1
ATOM 6005 N N . ASP B 1 193 ? -3.447 -7.531 2.439 1 89.12 193 ASP B N 1
ATOM 6006 C CA . ASP B 1 193 ? -3.758 -8.953 2.537 1 89.12 193 ASP B CA 1
ATOM 6007 C C . ASP B 1 193 ? -5.195 -9.234 2.102 1 89.12 193 ASP B C 1
ATOM 6009 O O . ASP B 1 193 ? -5.445 -10.148 1.315 1 89.12 193 ASP B O 1
ATOM 6013 N N . ILE B 1 194 ? -6.113 -8.484 2.543 1 91.75 194 ILE B N 1
ATOM 6014 C CA . ILE B 1 194 ? -7.535 -8.648 2.268 1 91.75 194 ILE B CA 1
ATOM 6015 C C . ILE B 1 194 ? -7.801 -8.445 0.777 1 91.75 194 ILE B C 1
ATOM 6017 O O . ILE B 1 194 ? -8.453 -9.273 0.139 1 91.75 194 ILE B O 1
ATOM 6021 N N . PHE B 1 195 ? -7.195 -7.441 0.186 1 90.25 195 PHE B N 1
ATOM 6022 C CA . PHE B 1 195 ? -7.516 -7.105 -1.195 1 90.25 195 PHE B CA 1
ATOM 6023 C C . PHE B 1 195 ? -6.793 -8.031 -2.162 1 90.25 195 PHE B C 1
ATOM 6025 O O . PHE B 1 195 ? -7.316 -8.359 -3.23 1 90.25 195 PHE B O 1
ATOM 6032 N N . SER B 1 196 ? -5.684 -8.492 -1.725 1 86.31 196 SER B N 1
ATOM 6033 C CA . SER B 1 196 ? -4.996 -9.492 -2.537 1 86.31 196 SER B CA 1
ATOM 6034 C C . SER B 1 196 ? -5.723 -10.828 -2.5 1 86.31 196 SER B C 1
ATOM 6036 O O . SER B 1 196 ? -5.641 -11.609 -3.449 1 86.31 196 SER B O 1
ATOM 6038 N N . GLY B 1 197 ? -6.375 -11.094 -1.389 1 89.38 197 GLY B N 1
ATOM 6039 C CA . GLY B 1 197 ? -7.102 -12.344 -1.227 1 89.38 197 GLY B CA 1
ATOM 6040 C C . GLY B 1 197 ? -8.578 -12.219 -1.547 1 89.38 197 GLY B C 1
ATOM 6041 O O . GLY B 1 197 ? -9.391 -13.023 -1.093 1 89.38 197 GLY B O 1
ATOM 6042 N N . TYR B 1 198 ? -8.93 -11.266 -2.373 1 90.12 198 TYR B N 1
ATOM 6043 C CA . TYR B 1 198 ? -10.328 -10.961 -2.652 1 90.12 198 TYR B CA 1
ATOM 6044 C C . TYR B 1 198 ? -11.031 -12.156 -3.279 1 90.12 198 TYR B C 1
ATOM 6046 O O . TYR B 1 198 ? -12.195 -12.43 -2.979 1 90.12 198 TYR B O 1
ATOM 6054 N N . ASP B 1 199 ? -10.352 -12.898 -4.137 1 87.44 199 ASP B N 1
ATOM 6055 C CA . ASP B 1 199 ? -10.953 -14.062 -4.789 1 87.44 199 ASP B CA 1
ATOM 6056 C C . ASP B 1 199 ? -11.391 -15.102 -3.766 1 87.44 199 ASP B C 1
ATOM 6058 O O . ASP B 1 199 ? -12.469 -15.695 -3.896 1 87.44 199 ASP B O 1
ATOM 6062 N N . VAL B 1 200 ? -10.594 -15.328 -2.787 1 90 200 VAL B N 1
ATOM 6063 C CA . VAL B 1 200 ? -10.914 -16.281 -1.732 1 90 200 VAL B CA 1
ATOM 6064 C C . VAL B 1 200 ? -12.078 -15.758 -0.894 1 90 200 VAL B C 1
ATOM 6066 O O . VAL B 1 200 ? -13 -16.5 -0.565 1 90 200 VAL B O 1
ATOM 6069 N N . ILE B 1 201 ? -12.047 -14.484 -0.598 1 91.75 201 ILE B N 1
ATOM 6070 C CA . ILE B 1 201 ? -13.078 -13.867 0.23 1 91.75 201 ILE B CA 1
ATOM 6071 C C . ILE B 1 201 ? -14.438 -14 -0.459 1 91.75 201 ILE B C 1
ATOM 6073 O O . ILE B 1 201 ? -15.43 -14.352 0.178 1 91.75 201 ILE B O 1
ATOM 6077 N N . ARG B 1 202 ? -14.445 -13.781 -1.687 1 87.75 202 ARG B N 1
ATOM 6078 C CA . ARG B 1 202 ? -15.688 -13.859 -2.455 1 87.75 202 ARG B CA 1
ATOM 6079 C C . ARG B 1 202 ? -16.141 -15.305 -2.615 1 87.75 202 ARG B C 1
ATOM 6081 O O . ARG B 1 202 ? -17.328 -15.609 -2.42 1 87.75 202 ARG B O 1
ATOM 6088 N N . SER B 1 203 ? -15.227 -16.125 -2.965 1 88.19 203 SER B N 1
ATOM 6089 C CA . SER B 1 203 ? -15.562 -17.516 -3.262 1 88.19 203 SER B CA 1
ATOM 6090 C C . SER B 1 203 ? -16.094 -18.234 -2.021 1 88.19 203 SER B C 1
ATOM 6092 O O . SER B 1 203 ? -16.969 -19.078 -2.121 1 88.19 203 SER B O 1
ATOM 6094 N N . TYR B 1 204 ? -15.594 -17.781 -0.868 1 89.56 204 TYR B N 1
ATOM 6095 C CA . TYR B 1 204 ? -15.969 -18.516 0.335 1 89.56 204 TYR B CA 1
ATOM 6096 C C . TYR B 1 204 ? -16.844 -17.672 1.246 1 89.56 204 TYR B C 1
ATOM 6098 O O . TYR B 1 204 ? -17.031 -18 2.418 1 89.56 204 TYR B O 1
ATOM 6106 N N . ASN B 1 205 ? -17.312 -16.578 0.77 1 87.25 205 ASN B N 1
ATOM 6107 C CA . ASN B 1 205 ? -18.297 -15.727 1.432 1 87.25 205 ASN B CA 1
ATOM 6108 C C . ASN B 1 205 ? -17.828 -15.289 2.812 1 87.25 205 ASN B C 1
ATOM 6110 O O . ASN B 1 205 ? -18.516 -15.492 3.809 1 87.25 205 ASN B O 1
ATOM 6114 N N . LEU B 1 206 ? -16.625 -14.742 2.773 1 90.31 206 LEU B N 1
ATOM 6115 C CA . LEU B 1 206 ? -16 -14.352 4.031 1 90.31 206 LEU B CA 1
ATOM 6116 C C . LEU B 1 206 ? -16.234 -12.867 4.312 1 90.31 206 LEU B C 1
ATOM 6118 O O . LEU B 1 206 ? -15.594 -12.297 5.195 1 90.31 206 LEU B O 1
ATOM 6122 N N . LYS B 1 207 ? -17.156 -12.219 3.672 1 90.44 207 LYS B N 1
ATOM 6123 C CA . LYS B 1 207 ? -17.344 -10.773 3.752 1 90.44 207 LYS B CA 1
ATOM 6124 C C . LYS B 1 207 ? -17.656 -10.336 5.18 1 90.44 207 LYS B C 1
ATOM 6126 O O . LYS B 1 207 ? -17.062 -9.383 5.688 1 90.44 207 LYS B O 1
ATOM 6131 N N . ASP B 1 208 ? -18.469 -11.055 5.844 1 90.81 208 ASP B N 1
ATOM 6132 C CA . ASP B 1 208 ? -18.891 -10.664 7.188 1 90.81 208 ASP B CA 1
ATOM 6133 C C . ASP B 1 208 ? -17.75 -10.836 8.188 1 90.81 208 ASP B C 1
ATOM 6135 O O . ASP B 1 208 ? -17.5 -9.953 9.016 1 90.81 208 ASP B O 1
ATOM 6139 N N . SER B 1 209 ? -17.078 -11.93 8.055 1 92.75 209 SER B N 1
ATOM 6140 C CA . SER B 1 209 ? -15.969 -12.195 8.969 1 92.75 209 SER B CA 1
ATOM 6141 C C . SER B 1 209 ? -14.836 -11.188 8.773 1 92.75 209 SER B C 1
ATOM 6143 O O . SER B 1 209 ? -14.297 -10.656 9.75 1 92.75 209 SER B O 1
ATOM 6145 N N . ILE B 1 210 ? -14.578 -11 7.535 1 93.5 210 ILE B N 1
ATOM 6146 C CA . ILE B 1 210 ? -13.516 -10.047 7.207 1 93.5 210 ILE B CA 1
ATOM 6147 C C . ILE B 1 210 ? -13.945 -8.641 7.605 1 93.5 210 ILE B C 1
ATOM 6149 O O . ILE B 1 210 ? -13.125 -7.836 8.055 1 93.5 210 ILE B O 1
ATOM 6153 N N . GLY B 1 211 ? -15.258 -8.367 7.445 1 94.12 211 GLY B N 1
ATOM 6154 C CA . GLY B 1 211 ? -15.789 -7.078 7.867 1 94.12 211 GLY B CA 1
ATOM 6155 C C . GLY B 1 211 ? -15.617 -6.824 9.352 1 94.12 211 GLY B C 1
ATOM 6156 O O . GLY B 1 211 ? -15.203 -5.734 9.758 1 94.12 211 GLY B O 1
ATOM 6157 N N . LYS B 1 212 ? -15.82 -7.82 10.133 1 93.56 212 LYS B N 1
ATOM 6158 C CA . LYS B 1 212 ? -15.68 -7.699 11.578 1 93.56 212 LYS B CA 1
ATOM 6159 C C . LYS B 1 212 ? -14.219 -7.488 11.977 1 93.56 212 LYS B C 1
ATOM 6161 O O . LYS B 1 212 ? -13.922 -6.676 12.852 1 93.56 212 LYS B O 1
ATOM 6166 N N . GLU B 1 213 ? -13.422 -8.211 11.352 1 92.94 213 GLU B N 1
ATOM 6167 C CA . GLU B 1 213 ? -12 -8.062 11.625 1 92.94 213 GLU B CA 1
ATOM 6168 C C . GLU B 1 213 ? -11.516 -6.656 11.273 1 92.94 213 GLU B C 1
ATOM 6170 O O . GLU B 1 213 ? -10.734 -6.062 12.016 1 92.94 213 GLU B O 1
ATOM 6175 N N . PHE B 1 214 ? -12.008 -6.176 10.188 1 94 214 PHE B N 1
ATOM 6176 C CA . PHE B 1 214 ? -11.648 -4.832 9.758 1 94 214 PHE B CA 1
ATOM 6177 C C . PHE B 1 214 ? -12.148 -3.787 10.75 1 94 214 PHE B C 1
ATOM 6179 O O . PHE B 1 214 ? -11.43 -2.848 11.086 1 94 214 PHE B O 1
ATOM 6186 N N . GLU B 1 215 ? -13.344 -3.953 11.141 1 94.88 215 GLU B N 1
ATOM 6187 C CA . GLU B 1 215 ? -13.93 -2.996 12.07 1 94.88 215 GLU B CA 1
ATOM 6188 C C . GLU B 1 215 ? -13.125 -2.936 13.367 1 94.88 215 GLU B C 1
ATOM 6190 O O . GLU B 1 215 ? -12.914 -1.855 13.93 1 94.88 215 GLU B O 1
ATOM 6195 N N . GLU B 1 216 ? -12.711 -4.031 13.789 1 94.44 216 GLU B N 1
ATOM 6196 C CA . GLU B 1 216 ? -11.891 -4.082 15 1 94.44 216 GLU B CA 1
ATOM 6197 C C . GLU B 1 216 ? -10.562 -3.354 14.797 1 94.44 216 GLU B C 1
ATOM 6199 O O . GLU B 1 216 ? -10.148 -2.568 15.648 1 94.44 216 GLU B O 1
ATOM 6204 N N . GLU B 1 217 ? -9.977 -3.633 13.68 1 93.38 217 GLU B N 1
ATOM 6205 C CA . GLU B 1 217 ? -8.695 -2.992 13.391 1 93.38 217 GLU B CA 1
ATOM 6206 C C . GLU B 1 217 ? -8.867 -1.487 13.195 1 93.38 217 GLU B C 1
ATOM 6208 O O . GLU B 1 217 ? -8 -0.705 13.594 1 93.38 217 GLU B O 1
ATOM 6213 N N . ASN B 1 218 ? -9.922 -1.158 12.555 1 94.75 218 ASN B N 1
ATOM 6214 C CA . ASN B 1 218 ? -10.227 0.255 12.359 1 94.75 218 ASN B CA 1
ATOM 6215 C C . ASN B 1 218 ? -10.461 0.966 13.688 1 94.75 218 ASN B C 1
ATOM 6217 O O . ASN B 1 218 ? -10.039 2.109 13.867 1 94.75 218 ASN B O 1
ATOM 6221 N N . ASN B 1 219 ? -11.102 0.285 14.586 1 94.81 219 ASN B N 1
ATOM 6222 C CA . ASN B 1 219 ? -11.32 0.83 15.922 1 94.81 219 ASN B CA 1
ATOM 6223 C C . ASN B 1 219 ? -10.008 0.996 16.672 1 94.81 219 ASN B C 1
ATOM 6225 O O . ASN B 1 219 ? -9.797 2.01 17.344 1 94.81 219 ASN B O 1
ATOM 6229 N N . ASN B 1 220 ? -9.195 0.027 16.594 1 94.31 220 ASN B N 1
ATOM 6230 C CA . ASN B 1 220 ? -7.895 0.096 17.266 1 94.31 220 ASN B CA 1
ATOM 6231 C C . ASN B 1 220 ? -7.055 1.25 16.719 1 94.31 220 ASN B C 1
ATOM 6233 O O . ASN B 1 220 ? -6.383 1.944 17.5 1 94.31 220 ASN B O 1
ATOM 6237 N N . LEU B 1 221 ? -7.125 1.382 15.445 1 92.25 221 LEU B N 1
ATOM 6238 C CA . LEU B 1 221 ? -6.383 2.471 14.82 1 92.25 221 LEU B CA 1
ATOM 6239 C C . LEU B 1 221 ? -6.926 3.824 15.266 1 92.25 221 LEU B C 1
ATOM 6241 O O . LEU B 1 221 ? -6.156 4.723 15.617 1 92.25 221 LEU B O 1
ATOM 6245 N N . ALA B 1 222 ? -8.234 3.953 15.289 1 93.56 222 ALA B N 1
ATOM 6246 C CA . ALA B 1 222 ? -8.875 5.199 15.703 1 93.56 222 ALA B CA 1
ATOM 6247 C C . ALA B 1 222 ? -8.555 5.523 17.156 1 93.56 222 ALA B C 1
ATOM 6249 O O . ALA B 1 222 ? -8.305 6.684 17.5 1 93.56 222 ALA B O 1
ATOM 6250 N N . ASN B 1 223 ? -8.492 4.539 17.984 1 93.44 223 ASN B N 1
ATOM 6251 C CA . ASN B 1 223 ? -8.195 4.734 19.391 1 93.44 223 ASN B CA 1
ATOM 6252 C C . ASN B 1 223 ? -6.73 5.121 19.609 1 93.44 223 ASN B C 1
ATOM 6254 O O . ASN B 1 223 ? -6.426 5.941 20.484 1 93.44 223 ASN B O 1
ATOM 6258 N N . ALA B 1 224 ? -5.867 4.508 18.891 1 91.81 224 ALA B N 1
ATOM 6259 C CA . ALA B 1 224 ? -4.453 4.863 18.969 1 91.81 224 ALA B CA 1
ATOM 6260 C C . ALA B 1 224 ? -4.227 6.312 18.562 1 91.81 224 ALA B C 1
ATOM 6262 O O . ALA B 1 224 ? -3.457 7.035 19.203 1 91.81 224 ALA B O 1
ATOM 6263 N N . LYS B 1 225 ? -4.883 6.691 17.531 1 89.81 225 LYS B N 1
ATOM 6264 C CA . LYS B 1 225 ? -4.777 8.07 17.062 1 89.81 225 LYS B CA 1
ATOM 6265 C C . LYS B 1 225 ? -5.344 9.047 18.094 1 89.81 225 LYS B C 1
ATOM 6267 O O . LYS B 1 225 ? -4.727 10.07 18.391 1 89.81 225 LYS B O 1
ATOM 6272 N N . PHE B 1 226 ? -6.457 8.688 18.688 1 92.5 226 PHE B N 1
ATOM 6273 C CA . PHE B 1 226 ? -7.09 9.547 19.688 1 92.5 226 PHE B CA 1
ATOM 6274 C C . PHE B 1 226 ? -6.219 9.664 20.938 1 92.5 226 PHE B C 1
ATOM 6276 O O . PHE B 1 226 ? -6.152 10.727 21.562 1 92.5 226 PHE B O 1
ATOM 6283 N N . ALA B 1 227 ? -5.594 8.633 21.328 1 92.44 227 ALA B N 1
ATOM 6284 C CA . ALA B 1 227 ? -4.711 8.648 22.484 1 92.44 227 ALA B CA 1
ATOM 6285 C C . ALA B 1 227 ? -3.543 9.609 22.281 1 92.44 227 ALA B C 1
ATOM 6287 O O . ALA B 1 227 ? -3.146 10.32 23.203 1 92.44 227 ALA B O 1
ATOM 6288 N N . ALA B 1 228 ? -2.998 9.578 21.125 1 86.31 228 ALA B N 1
ATOM 6289 C CA . ALA B 1 228 ? -1.937 10.523 20.781 1 86.31 228 ALA B CA 1
ATOM 6290 C C . ALA B 1 228 ? -2.467 11.953 20.734 1 86.31 228 ALA B C 1
ATOM 6292 O O . ALA B 1 228 ? -1.833 12.867 21.266 1 86.31 228 ALA B O 1
ATOM 6293 N N . ASP B 1 229 ? -3.707 12.141 20.188 1 87.88 229 ASP B N 1
ATOM 6294 C CA . ASP B 1 229 ? -4.328 13.453 20.062 1 87.88 229 ASP B CA 1
ATOM 6295 C C . ASP B 1 229 ? -4.633 14.047 21.438 1 87.88 229 ASP B C 1
ATOM 6297 O O . ASP B 1 229 ? -4.523 15.266 21.625 1 87.88 229 ASP B O 1
ATOM 6301 N N . LYS B 1 230 ? -4.977 13.188 22.344 1 89.69 230 LYS B N 1
ATOM 6302 C CA . LYS B 1 230 ? -5.297 13.648 23.688 1 89.69 230 LYS B CA 1
ATOM 6303 C C . LYS B 1 230 ? -4.086 14.305 24.344 1 89.69 230 LYS B C 1
ATOM 6305 O O . LYS B 1 230 ? -4.215 15.352 24.984 1 89.69 230 LYS B O 1
ATOM 6310 N N . ILE B 1 231 ? -2.963 13.758 24.234 1 86.88 231 ILE B N 1
ATOM 6311 C CA . ILE B 1 231 ? -1.745 14.305 24.812 1 86.88 231 ILE B CA 1
ATOM 6312 C C . ILE B 1 231 ? -1.39 15.625 24.125 1 86.88 231 ILE B C 1
ATOM 6314 O O . ILE B 1 231 ? -0.966 16.578 24.781 1 86.88 231 ILE B O 1
ATOM 6318 N N . PHE B 1 232 ? -1.66 15.648 22.859 1 80.5 232 PHE B N 1
ATOM 6319 C CA . PHE B 1 232 ? -1.429 16.875 22.109 1 80.5 232 PHE B CA 1
ATOM 6320 C C . PHE B 1 232 ? -2.346 17.984 22.594 1 80.5 232 PHE B C 1
ATOM 6322 O O . PHE B 1 232 ? -1.918 19.141 22.734 1 80.5 232 PHE B O 1
ATOM 6329 N N . VAL B 1 233 ? -3.568 17.641 22.875 1 83.94 233 VAL B N 1
ATOM 6330 C CA . VAL B 1 233 ? -4.562 18.625 23.312 1 83.94 233 VAL B CA 1
ATOM 6331 C C . VAL B 1 233 ? -4.195 19.141 24.703 1 83.94 233 VAL B C 1
ATOM 6333 O O . VAL B 1 233 ? -4.289 20.344 24.953 1 83.94 233 VAL B O 1
ATOM 6336 N N . ILE B 1 234 ? -3.803 18.266 25.531 1 86.19 234 ILE B N 1
ATOM 6337 C CA . ILE B 1 234 ? -3.42 18.656 26.875 1 86.19 234 ILE B CA 1
ATOM 6338 C C . ILE B 1 234 ? -2.227 19.609 26.812 1 86.19 234 ILE B C 1
ATOM 6340 O O . ILE B 1 234 ? -2.23 20.656 27.453 1 86.19 234 ILE B O 1
ATOM 6344 N N . ASN B 1 235 ? -1.274 19.266 26.078 1 79.31 235 ASN B N 1
ATOM 6345 C CA . ASN B 1 235 ? -0.091 20.109 25.906 1 79.31 235 ASN B CA 1
ATOM 6346 C C . ASN B 1 235 ? -0.446 21.469 25.312 1 79.31 235 ASN B C 1
ATOM 6348 O O . ASN B 1 235 ? 0.042 22.5 25.781 1 79.31 235 ASN B O 1
ATOM 6352 N N . GLU B 1 236 ? -1.275 21.453 24.328 1 75.94 236 GLU B N 1
ATOM 6353 C CA . GLU B 1 236 ? -1.65 22.688 23.641 1 75.94 236 GLU B CA 1
ATOM 6354 C C . GLU B 1 236 ? -2.488 23.594 24.547 1 75.94 236 GLU B C 1
ATOM 6356 O O . GLU B 1 236 ? -2.26 24.797 24.609 1 75.94 236 GLU B O 1
ATOM 6361 N N . SER B 1 237 ? -3.441 22.969 25.266 1 79.62 237 SER B N 1
ATOM 6362 C CA . SER B 1 237 ? -4.324 23.719 26.141 1 79.62 237 SER B CA 1
ATOM 6363 C C . SER B 1 237 ? -3.551 24.328 27.312 1 79.62 237 SER B C 1
ATOM 6365 O O . SER B 1 237 ? -3.775 25.484 27.688 1 79.62 237 SER B O 1
ATOM 6367 N N . LEU B 1 238 ? -2.682 23.562 27.844 1 81 238 LEU B N 1
ATOM 6368 C CA . LEU B 1 238 ? -1.873 24.062 28.953 1 81 238 LEU B CA 1
ATOM 6369 C C . LEU B 1 238 ? -0.953 25.188 28.5 1 81 238 LEU B C 1
ATOM 6371 O O . LEU B 1 238 ? -0.768 26.188 29.203 1 81 238 LEU B O 1
ATOM 6375 N N . SER B 1 239 ? -0.36 25.016 27.375 1 76.88 239 SER B N 1
ATOM 6376 C CA . SER B 1 239 ? 0.514 26.047 26.828 1 76.88 239 SER B CA 1
ATOM 6377 C C . SER B 1 239 ? -0.259 27.328 26.531 1 76.88 239 SER B C 1
ATOM 6379 O O . SER B 1 239 ? 0.241 28.422 26.766 1 76.88 239 SER B O 1
ATOM 6381 N N . GLN B 1 240 ? -1.453 27.172 25.984 1 74.5 240 GLN B N 1
ATOM 6382 C CA . GLN B 1 240 ? -2.281 28.344 25.688 1 74.5 240 GLN B CA 1
ATOM 6383 C C . GLN B 1 240 ? -2.668 29.078 26.969 1 74.5 240 GLN B C 1
ATOM 6385 O O . GLN B 1 240 ? -2.648 30.312 27 1 74.5 240 GLN B O 1
ATOM 6390 N N . THR B 1 241 ? -3.049 28.312 28 1 79.75 241 THR B N 1
ATOM 6391 C CA . THR B 1 241 ? -3.438 28.906 29.281 1 79.75 241 THR B CA 1
ATOM 6392 C C . THR B 1 241 ? -2.262 29.641 29.906 1 79.75 241 THR B C 1
ATOM 6394 O O . THR B 1 241 ? -2.416 30.766 30.391 1 79.75 241 THR B O 1
ATOM 6397 N N . LEU B 1 242 ? -1.166 29.047 29.859 1 80.62 242 LEU B N 1
ATOM 6398 C CA . LEU B 1 242 ? 0.023 29.672 30.422 1 80.62 242 LEU B CA 1
ATOM 6399 C C . LEU B 1 242 ? 0.436 30.891 29.594 1 80.62 242 LEU B C 1
ATOM 6401 O O . LEU B 1 242 ? 0.951 31.875 30.141 1 80.62 242 LEU B O 1
ATOM 6405 N N . GLY B 1 243 ? 0.224 30.781 28.266 1 78.19 243 GLY B N 1
ATOM 6406 C CA . GLY B 1 243 ? 0.473 31.922 27.406 1 78.19 243 GLY B CA 1
ATOM 6407 C C . GLY B 1 243 ? -0.396 33.125 27.75 1 78.19 243 GLY B C 1
ATOM 6408 O O . GLY B 1 243 ? 0.088 34.25 27.797 1 78.19 243 GLY B O 1
ATOM 6409 N N . MET B 1 244 ? -1.641 32.875 28 1 77.94 244 MET B N 1
ATOM 6410 C CA . MET B 1 244 ? -2.547 33.938 28.422 1 77.94 244 MET B CA 1
ATOM 6411 C C . MET B 1 244 ? -2.104 34.531 29.766 1 77.94 244 MET B C 1
ATOM 6413 O O . MET B 1 244 ? -2.207 35.719 29.969 1 77.94 244 MET B O 1
ATOM 6417 N N . GLY B 1 245 ? -1.676 33.625 30.641 1 81.06 245 GLY B N 1
ATOM 6418 C CA . GLY B 1 245 ? -1.144 34.094 31.906 1 81.06 245 GLY B CA 1
ATOM 6419 C C . GLY B 1 245 ? 0.008 35.062 31.75 1 81.06 245 GLY B C 1
ATOM 6420 O O . GLY B 1 245 ? 0.084 36.062 32.469 1 81.06 245 GLY B O 1
ATOM 6421 N N . THR B 1 246 ? 0.835 34.781 30.859 1 81.12 246 THR B N 1
ATOM 6422 C CA . THR B 1 246 ? 1.972 35.656 30.594 1 81.12 246 THR B CA 1
ATOM 6423 C C . THR B 1 246 ? 1.501 37.031 30.094 1 81.12 246 THR B C 1
ATOM 6425 O O . THR B 1 246 ? 2.082 38.062 30.438 1 81.12 246 THR B O 1
ATOM 6428 N N . GLN B 1 247 ? 0.515 37.031 29.25 1 78.62 247 GLN B N 1
ATOM 6429 C CA . GLN B 1 247 ? -0.042 38.281 28.766 1 78.62 247 GLN B CA 1
ATOM 6430 C C . GLN B 1 247 ? -0.626 39.094 29.906 1 78.62 247 GLN B C 1
ATOM 6432 O O . GLN B 1 247 ? -0.487 40.312 29.922 1 78.62 247 GLN B O 1
ATOM 6437 N N . PHE B 1 248 ? -1.275 38.469 30.844 1 82.69 248 PHE B N 1
ATOM 6438 C CA . PHE B 1 248 ? -1.837 39.156 32 1 82.69 248 PHE B CA 1
ATOM 6439 C C . PHE B 1 248 ? -0.737 39.812 32.812 1 82.69 248 PHE B C 1
ATOM 6441 O O . PHE B 1 248 ? -0.889 40.938 33.281 1 82.69 248 PHE B O 1
ATOM 6448 N N . VAL B 1 249 ? 0.254 39.062 32.969 1 85.12 249 VAL B N 1
ATOM 6449 C CA . VAL B 1 249 ? 1.369 39.594 33.719 1 85.12 249 VAL B CA 1
ATOM 6450 C C . VAL B 1 249 ? 1.91 40.844 33.062 1 85.12 249 VAL B C 1
ATOM 6452 O O . VAL B 1 249 ? 2.195 41.844 33.719 1 85.12 249 VAL B O 1
ATOM 6455 N N . ALA B 1 250 ? 2.02 40.844 31.766 1 85.31 250 ALA B N 1
ATOM 6456 C CA . ALA B 1 250 ? 2.531 42 31.016 1 85.31 250 ALA B CA 1
ATOM 6457 C C . ALA B 1 250 ? 1.609 43.188 31.156 1 85.31 250 ALA B C 1
ATOM 6459 O O . ALA B 1 250 ? 2.072 44.312 31.391 1 85.31 250 ALA B O 1
ATOM 6460 N N . ILE B 1 251 ? 0.366 42.938 31.031 1 83.25 251 ILE B N 1
ATOM 6461 C CA . ILE B 1 251 ? -0.613 44.031 31.047 1 83.25 251 ILE B CA 1
ATOM 6462 C C . ILE B 1 251 ? -0.68 44.625 32.438 1 83.25 251 ILE B C 1
ATOM 6464 O O . ILE B 1 251 ? -0.592 45.875 32.625 1 83.25 251 ILE B O 1
ATOM 6468 N N . PHE B 1 252 ? -0.75 43.844 33.5 1 86.56 252 PHE B N 1
ATOM 6469 C CA . PHE B 1 252 ? -0.986 44.344 34.875 1 86.56 252 PHE B CA 1
ATOM 6470 C C . PHE B 1 252 ? 0.286 44.938 35.438 1 86.56 252 PHE B C 1
ATOM 6472 O O . PHE B 1 252 ? 0.234 45.938 36.156 1 86.56 252 PHE B O 1
ATOM 6479 N N . LEU B 1 253 ? 1.322 44.312 35.125 1 87.81 253 LEU B N 1
ATOM 6480 C CA . LEU B 1 253 ? 2.574 44.875 35.656 1 87.81 253 LEU B CA 1
ATOM 6481 C C . LEU B 1 253 ? 2.891 46.219 34.969 1 87.81 253 LEU B C 1
ATOM 6483 O O . LEU B 1 253 ? 3.338 47.156 35.625 1 87.81 253 LEU B O 1
ATOM 6487 N N . SER B 1 254 ? 2.732 46.281 33.688 1 87.69 254 SER B N 1
ATOM 6488 C CA . SER B 1 254 ? 2.982 47.531 33 1 87.69 254 SER B CA 1
ATOM 6489 C C . SER B 1 254 ? 2 48.625 33.406 1 87.69 254 SER B C 1
ATOM 6491 O O . SER B 1 254 ? 2.373 49.781 33.531 1 87.69 254 SER B O 1
ATOM 6493 N N . SER B 1 255 ? 0.755 48.25 33.625 1 86.31 255 SER B N 1
ATOM 6494 C CA . SER B 1 255 ? -0.251 49.188 34.094 1 86.31 255 SER B CA 1
ATOM 6495 C C . SER B 1 255 ? 0.105 49.719 35.469 1 86.31 255 SER B C 1
ATOM 6497 O O . SER B 1 255 ? -0.069 50.906 35.75 1 86.31 255 SER B O 1
ATOM 6499 N N . TYR B 1 256 ? 0.543 48.875 36.25 1 86.19 256 TYR B N 1
ATOM 6500 C CA . TYR B 1 256 ? 0.968 49.281 37.594 1 86.19 256 TYR B CA 1
ATOM 6501 C C . TYR B 1 256 ? 2.111 50.281 37.531 1 86.19 256 TYR B C 1
ATOM 6503 O O . TYR B 1 256 ? 2.131 51.25 38.281 1 86.19 256 TYR B O 1
ATOM 6511 N N . LEU B 1 257 ? 3.008 50.188 36.656 1 88.94 257 LEU B N 1
ATOM 6512 C CA . LEU B 1 257 ? 4.164 51.062 36.531 1 88.94 257 LEU B CA 1
ATOM 6513 C C . LEU B 1 257 ? 3.766 52.375 35.906 1 88.94 257 LEU B C 1
ATOM 6515 O O . LEU B 1 257 ? 4.418 53.406 36.156 1 88.94 257 LEU B O 1
ATOM 6519 N N . VAL B 1 258 ? 2.746 52.375 35.125 1 84.75 258 VAL B N 1
ATOM 6520 C CA . VAL B 1 258 ? 2.229 53.625 34.594 1 84.75 258 VAL B CA 1
ATOM 6521 C C . VAL B 1 258 ? 1.592 54.469 35.688 1 84.75 258 VAL B C 1
ATOM 6523 O O . VAL B 1 258 ? 1.782 55.656 35.75 1 84.75 258 VAL B O 1
ATOM 6526 N N . ILE B 1 259 ? 0.804 53.812 36.562 1 83.75 259 ILE B N 1
ATOM 6527 C CA . ILE B 1 259 ? 0.16 54.5 37.688 1 83.75 259 ILE B CA 1
ATOM 6528 C C . ILE B 1 259 ? 1.221 55.125 38.594 1 83.75 259 ILE B C 1
ATOM 6530 O O . ILE B 1 259 ? 1.035 56.219 39.094 1 83.75 259 ILE B O 1
ATOM 6534 N N . LYS B 1 260 ? 2.322 54.469 38.719 1 86.5 260 LYS B N 1
ATOM 6535 C CA . LYS B 1 260 ? 3.398 54.969 39.562 1 86.5 260 LYS B CA 1
ATOM 6536 C C . LYS B 1 260 ? 4.238 56 38.844 1 86.5 260 LYS B C 1
ATOM 6538 O O . LYS B 1 260 ? 5.09 56.656 39.438 1 86.5 260 LYS B O 1
ATOM 6543 N N . GLY B 1 261 ? 4.035 56.125 37.531 1 83.38 261 GLY B N 1
ATOM 6544 C CA . GLY B 1 261 ? 4.703 57.188 36.781 1 83.38 261 GLY B CA 1
ATOM 6545 C C . GLY B 1 261 ? 6.016 56.719 36.156 1 83.38 261 GLY B C 1
ATOM 6546 O O . GLY B 1 261 ? 6.781 57.531 35.656 1 83.38 261 GLY B O 1
ATOM 6547 N N . ASN B 1 262 ? 6.301 55.469 36.188 1 87.56 262 ASN B N 1
ATOM 6548 C CA . ASN B 1 262 ? 7.57 54.938 35.688 1 87.56 262 ASN B CA 1
ATOM 6549 C C . ASN B 1 262 ? 7.504 54.562 34.219 1 87.56 262 ASN B C 1
ATOM 6551 O O . ASN B 1 262 ? 8.539 54.375 33.594 1 87.56 262 ASN B O 1
ATOM 6555 N N . LEU B 1 263 ? 6.285 54.469 33.656 1 86.5 263 LEU B N 1
ATOM 6556 C CA . LEU B 1 263 ? 6.086 54.094 32.281 1 86.5 263 LEU B CA 1
ATOM 6557 C C . LEU B 1 263 ? 5.086 55.031 31.594 1 86.5 263 LEU B C 1
ATOM 6559 O O . LEU B 1 263 ? 4.152 55.5 32.25 1 86.5 263 LEU B O 1
ATOM 6563 N N . THR B 1 264 ? 5.387 55.281 30.328 1 81.38 264 THR B N 1
ATOM 6564 C CA . THR B 1 264 ? 4.438 56.094 29.578 1 81.38 264 THR B CA 1
ATOM 6565 C C . THR B 1 264 ? 3.299 55.25 29.031 1 81.38 264 THR B C 1
ATOM 6567 O O . THR B 1 264 ? 3.396 54 29.016 1 81.38 264 THR B O 1
ATOM 6570 N N . MET B 1 265 ? 2.215 55.906 28.641 1 78.31 265 MET B N 1
ATOM 6571 C CA . MET B 1 265 ? 1.078 55.219 28.047 1 78.31 265 MET B CA 1
ATOM 6572 C C . MET B 1 265 ? 1.475 54.531 26.734 1 78.31 265 MET B C 1
ATOM 6574 O O . MET B 1 265 ? 0.996 53.438 26.422 1 78.31 265 MET B O 1
ATOM 6578 N N . GLY B 1 266 ? 2.328 55.156 26 1 74.44 266 GLY B N 1
ATOM 6579 C CA . GLY B 1 266 ? 2.826 54.562 24.766 1 74.44 266 GLY B CA 1
ATOM 6580 C C . GLY B 1 266 ? 3.615 53.281 25 1 74.44 266 GLY B C 1
ATOM 6581 O O . GLY B 1 266 ? 3.461 52.312 24.266 1 74.44 266 GLY B O 1
ATOM 6582 N N . MET B 1 267 ? 4.371 53.312 26.047 1 81.5 267 MET B N 1
ATOM 6583 C CA . MET B 1 267 ? 5.156 52.125 26.406 1 81.5 267 MET B CA 1
ATOM 6584 C C . MET B 1 267 ? 4.25 51 26.859 1 81.5 267 MET B C 1
ATOM 6586 O O . MET B 1 267 ? 4.52 49.844 26.562 1 81.5 267 MET B O 1
ATOM 6590 N N . LEU B 1 268 ? 3.248 51.344 27.531 1 81.75 268 LEU B N 1
ATOM 6591 C CA . LEU B 1 268 ? 2.289 50.312 27.984 1 81.75 268 LEU B CA 1
ATOM 6592 C C . LEU B 1 268 ? 1.663 49.594 26.797 1 81.75 268 LEU B C 1
ATOM 6594 O O . LEU B 1 268 ? 1.614 48.375 26.766 1 81.75 268 LEU B O 1
ATOM 6598 N N . ILE B 1 269 ? 1.24 50.312 25.766 1 77.19 269 ILE B N 1
ATOM 6599 C CA . ILE B 1 269 ? 0.573 49.719 24.609 1 77.19 269 ILE B CA 1
ATOM 6600 C C . ILE B 1 269 ? 1.564 48.875 23.828 1 77.19 269 ILE B C 1
ATOM 6602 O O . ILE B 1 269 ? 1.212 47.781 23.328 1 77.19 269 ILE B O 1
ATOM 6606 N N . ALA B 1 270 ? 2.713 49.344 23.75 1 76.56 270 ALA B N 1
ATOM 6607 C CA . ALA B 1 270 ? 3.752 48.594 23.062 1 76.56 270 ALA B CA 1
ATOM 6608 C C . ALA B 1 270 ? 4.027 47.281 23.766 1 76.56 270 ALA B C 1
ATOM 6610 O O . ALA B 1 270 ? 4.191 46.25 23.125 1 76.56 270 ALA B O 1
ATOM 6611 N N . ILE B 1 271 ? 4.082 47.312 25.062 1 81.56 271 ILE B N 1
ATOM 6612 C CA . ILE B 1 271 ? 4.352 46.125 25.859 1 81.56 271 ILE B CA 1
ATOM 6613 C C . ILE B 1 271 ? 3.189 45.156 25.719 1 81.56 271 ILE B C 1
ATOM 6615 O O . ILE B 1 271 ? 3.4 43.938 25.609 1 81.56 271 ILE B O 1
ATOM 6619 N N . VAL B 1 272 ? 2 45.625 25.703 1 75 272 VAL B N 1
ATOM 6620 C CA . VAL B 1 272 ? 0.816 44.812 25.562 1 75 272 VAL B CA 1
ATOM 6621 C C . VAL B 1 272 ? 0.827 44.125 24.188 1 75 272 VAL B C 1
ATOM 6623 O O . VAL B 1 272 ? 0.54 42.938 24.078 1 75 272 VAL B O 1
ATOM 6626 N N . GLN B 1 273 ? 1.136 44.875 23.219 1 71.75 273 GLN B N 1
ATOM 6627 C CA . GLN B 1 273 ? 1.212 44.344 21.859 1 71.75 273 GLN B CA 1
ATOM 6628 C C . GLN B 1 273 ? 2.312 43.281 21.75 1 71.75 273 GLN B C 1
ATOM 6630 O O . GLN B 1 273 ? 2.109 42.219 21.156 1 71.75 273 GLN B O 1
ATOM 6635 N N . LEU B 1 274 ? 3.445 43.531 22.281 1 75.69 274 LEU B N 1
ATOM 6636 C CA . LEU B 1 274 ? 4.598 42.656 22.219 1 75.69 274 LEU B CA 1
ATOM 6637 C C . LEU B 1 274 ? 4.34 41.375 23.031 1 75.69 274 LEU B C 1
ATOM 6639 O O . LEU B 1 274 ? 4.828 40.312 22.672 1 75.69 274 LEU B O 1
ATOM 6643 N N . SER B 1 275 ? 3.66 41.562 24.141 1 75.06 275 SER B N 1
ATOM 6644 C CA . SER B 1 275 ? 3.375 40.375 24.953 1 75.06 275 SER B CA 1
ATOM 6645 C C . SER B 1 275 ? 2.508 39.375 24.203 1 75.06 275 SER B C 1
ATOM 6647 O O . SER B 1 275 ? 2.641 38.156 24.406 1 75.06 275 SER B O 1
ATOM 6649 N N . GLY B 1 276 ? 1.595 39.844 23.375 1 67 276 GLY B N 1
ATOM 6650 C CA . GLY B 1 276 ? 0.823 38.969 22.516 1 67 276 GLY B CA 1
ATOM 6651 C C . GLY B 1 276 ? 1.677 38.219 21.516 1 67 276 GLY B C 1
ATOM 6652 O O . GLY B 1 276 ? 1.468 37.031 21.297 1 67 276 GLY B O 1
ATOM 6653 N N . THR B 1 277 ? 2.604 38.938 20.938 1 67 277 THR B N 1
ATOM 6654 C CA . THR B 1 277 ? 3.496 38.375 19.938 1 67 277 THR B CA 1
ATOM 6655 C C . THR B 1 277 ? 4.512 37.438 20.609 1 67 277 THR B C 1
ATOM 6657 O O . THR B 1 277 ? 5.055 36.531 19.953 1 67 277 THR B O 1
ATOM 6660 N N . PHE B 1 278 ? 4.695 37.594 21.906 1 71.94 278 PHE B N 1
ATOM 6661 C CA . PHE B 1 278 ? 5.684 36.844 22.656 1 71.94 278 PHE B CA 1
ATOM 6662 C C . PHE B 1 278 ? 5.168 35.438 22.953 1 71.94 278 PHE B C 1
ATOM 6664 O O . PHE B 1 278 ? 5.926 34.469 22.922 1 71.94 278 PHE B O 1
ATOM 6671 N N . VAL B 1 279 ? 3.961 35.375 23.203 1 70.94 279 VAL B N 1
ATOM 6672 C CA . VAL B 1 279 ? 3.377 34.125 23.703 1 70.94 279 VAL B CA 1
ATOM 6673 C C . VAL B 1 279 ? 3.303 33.094 22.562 1 70.94 279 VAL B C 1
ATOM 6675 O O . VAL B 1 279 ? 3.598 31.922 22.75 1 70.94 279 VAL B O 1
ATOM 6678 N N . GLN B 1 280 ? 3.033 33.562 21.375 1 70.75 280 GLN B N 1
ATOM 6679 C CA . GLN B 1 280 ? 2.803 32.656 20.25 1 70.75 280 GLN B CA 1
ATOM 6680 C C . GLN B 1 280 ? 4.066 31.875 19.891 1 70.75 280 GLN B C 1
ATOM 6682 O O . GLN B 1 280 ? 4.031 30.656 19.734 1 70.75 280 GLN B O 1
ATOM 6687 N N . PRO B 1 281 ? 5.234 32.531 19.797 1 75 281 PRO B N 1
ATOM 6688 C CA . PRO B 1 281 ? 6.465 31.812 19.516 1 75 281 PRO B CA 1
ATOM 6689 C C . PRO B 1 281 ? 6.73 30.703 20.531 1 75 281 PRO B C 1
ATOM 6691 O O . PRO B 1 281 ? 7.16 29.609 20.156 1 75 281 PRO B O 1
ATOM 6694 N N . VAL B 1 282 ? 6.434 30.969 21.75 1 74.88 282 VAL B N 1
ATOM 6695 C CA . VAL B 1 282 ? 6.703 30 22.797 1 74.88 282 VAL B CA 1
ATOM 6696 C C . VAL B 1 282 ? 5.77 28.797 22.656 1 74.88 282 VAL B C 1
ATOM 6698 O O . VAL B 1 282 ? 6.203 27.656 22.75 1 74.88 282 VAL B O 1
ATOM 6701 N N . ILE B 1 283 ? 4.551 29.094 22.422 1 73.81 283 ILE B N 1
ATOM 6702 C CA . ILE B 1 283 ? 3.576 28.031 22.219 1 73.81 283 ILE B CA 1
ATOM 6703 C C . ILE B 1 283 ? 3.975 27.172 21.016 1 73.81 283 ILE B C 1
ATOM 6705 O O . ILE B 1 283 ? 3.949 25.953 21.094 1 73.81 283 ILE B O 1
ATOM 6709 N N . MET B 1 284 ? 4.332 27.844 19.906 1 76.56 284 MET B N 1
ATOM 6710 C CA . MET B 1 284 ? 4.715 27.141 18.688 1 76.56 284 MET B CA 1
ATOM 6711 C C . MET B 1 284 ? 5.953 26.281 18.922 1 76.56 284 MET B C 1
ATOM 6713 O O . MET B 1 284 ? 6.016 25.141 18.469 1 76.56 284 MET B O 1
ATOM 6717 N N . ILE B 1 285 ? 6.871 26.812 19.656 1 80.19 285 ILE B N 1
ATOM 6718 C CA . ILE B 1 285 ? 8.094 26.062 19.938 1 80.19 285 ILE B CA 1
ATOM 6719 C C . ILE B 1 285 ? 7.762 24.859 20.812 1 80.19 285 ILE B C 1
ATOM 6721 O O . ILE B 1 285 ? 8.156 23.734 20.5 1 80.19 285 ILE B O 1
ATOM 6725 N N . MET B 1 286 ? 6.945 25.062 21.797 1 75.12 286 MET B N 1
ATOM 6726 C CA . MET B 1 286 ? 6.668 24.016 22.781 1 75.12 286 MET B CA 1
ATOM 6727 C C . MET B 1 286 ? 5.738 22.969 22.203 1 75.12 286 MET B C 1
ATOM 6729 O O . MET B 1 286 ? 5.789 21.797 22.594 1 75.12 286 MET B O 1
ATOM 6733 N N . SER B 1 287 ? 4.918 23.359 21.266 1 72.44 287 SER B N 1
ATOM 6734 C CA . SER B 1 287 ? 4.016 22.406 20.625 1 72.44 287 SER B CA 1
ATOM 6735 C C . SER B 1 287 ? 4.746 21.578 19.578 1 72.44 287 SER B C 1
ATOM 6737 O O . SER B 1 287 ? 4.371 20.438 19.312 1 72.44 287 SER B O 1
ATOM 6739 N N . ASN B 1 288 ? 5.789 22.141 19.016 1 79.69 288 ASN B N 1
ATOM 6740 C CA . ASN B 1 288 ? 6.453 21.484 17.906 1 79.69 288 ASN B CA 1
ATOM 6741 C C . ASN B 1 288 ? 7.672 20.688 18.375 1 79.69 288 ASN B C 1
ATOM 6743 O O . ASN B 1 288 ? 8.109 19.75 17.688 1 79.69 288 ASN B O 1
ATOM 6747 N N . LEU B 1 289 ? 8.109 21 19.531 1 78.44 289 LEU B N 1
ATOM 6748 C CA . LEU B 1 289 ? 9.297 20.328 20.031 1 78.44 289 LEU B CA 1
ATOM 6749 C C . LEU B 1 289 ? 9.039 18.828 20.234 1 78.44 289 LEU B C 1
ATOM 6751 O O . LEU B 1 289 ? 9.852 18 19.844 1 78.44 289 LEU B O 1
ATOM 6755 N N . PRO B 1 290 ? 7.891 18.547 20.828 1 73.56 290 PRO B N 1
ATOM 6756 C CA . PRO B 1 290 ? 7.637 17.125 21 1 73.56 290 PRO B CA 1
ATOM 6757 C C . PRO B 1 290 ? 7.492 16.375 19.688 1 73.56 290 PRO B C 1
ATOM 6759 O O . PRO B 1 290 ? 7.797 15.172 19.609 1 73.56 290 PRO B O 1
ATOM 6762 N N . LYS B 1 291 ? 7.031 17.062 18.672 1 77.38 291 LYS B N 1
ATOM 6763 C CA . LYS B 1 291 ? 6.898 16.438 17.359 1 77.38 291 LYS B CA 1
ATOM 6764 C C . LYS B 1 291 ? 8.25 15.977 16.828 1 77.38 291 LYS B C 1
ATOM 6766 O O . LYS B 1 291 ? 8.359 14.883 16.266 1 77.38 291 LYS B O 1
ATOM 6771 N N . LEU B 1 292 ? 9.219 16.734 17.109 1 83.25 292 LEU B N 1
ATOM 6772 C CA . LEU B 1 292 ? 10.562 16.375 16.656 1 83.25 292 LEU B CA 1
ATOM 6773 C C . LEU B 1 292 ? 11.016 15.062 17.297 1 83.25 292 LEU B C 1
ATOM 6775 O O . LEU B 1 292 ? 11.594 14.211 16.609 1 83.25 292 LEU B O 1
ATOM 6779 N N . ASN B 1 293 ? 10.664 14.922 18.484 1 78.56 293 ASN B N 1
ATOM 6780 C CA . ASN B 1 293 ? 11.094 13.727 19.203 1 78.56 293 ASN B CA 1
ATOM 6781 C C . ASN B 1 293 ? 10.25 12.508 18.828 1 78.56 293 ASN B C 1
ATOM 6783 O O . ASN B 1 293 ? 10.742 11.383 18.828 1 78.56 293 ASN B O 1
ATOM 6787 N N . SER B 1 294 ? 9.078 12.781 18.453 1 75.88 294 SER B N 1
ATOM 6788 C CA . SER B 1 294 ? 8.141 11.695 18.172 1 75.88 294 SER B CA 1
ATOM 6789 C C . SER B 1 294 ? 8.531 10.953 16.891 1 75.88 294 SER B C 1
ATOM 6791 O O . SER B 1 294 ? 8.188 9.781 16.719 1 75.88 294 SER B O 1
ATOM 6793 N N . VAL B 1 295 ? 9.297 11.586 16.031 1 80.56 295 VAL B N 1
ATOM 6794 C CA . VAL B 1 295 ? 9.562 10.984 14.734 1 80.56 295 VAL B CA 1
ATOM 6795 C C . VAL B 1 295 ? 10.969 10.383 14.719 1 80.56 295 VAL B C 1
ATOM 6797 O O . VAL B 1 295 ? 11.398 9.812 13.711 1 80.56 295 VAL B O 1
ATOM 6800 N N . LYS B 1 296 ? 11.594 10.484 15.844 1 84.62 296 LYS B N 1
ATOM 6801 C CA . LYS B 1 296 ? 12.953 9.953 15.914 1 84.62 296 LYS B CA 1
ATOM 6802 C C . LYS B 1 296 ? 12.992 8.484 15.516 1 84.62 296 LYS B C 1
ATOM 6804 O O . LYS B 1 296 ? 13.852 8.07 14.734 1 84.62 296 LYS B O 1
ATOM 6809 N N . PRO B 1 297 ? 12.047 7.699 16 1 79.06 297 PRO B N 1
ATOM 6810 C CA . PRO B 1 297 ? 12.07 6.293 15.586 1 79.06 297 PRO B CA 1
ATOM 6811 C C . PRO B 1 297 ? 11.836 6.109 14.094 1 79.06 297 PRO B C 1
ATOM 6813 O O . PRO B 1 297 ? 12.406 5.203 13.477 1 79.06 297 PRO B O 1
ATOM 6816 N N . ILE B 1 298 ? 11.023 6.98 13.547 1 82.12 298 ILE B N 1
ATOM 6817 C CA . ILE B 1 298 ? 10.727 6.898 12.117 1 82.12 298 ILE B CA 1
ATOM 6818 C C . ILE B 1 298 ? 11.969 7.27 11.312 1 82.12 298 ILE B C 1
ATOM 6820 O O . ILE B 1 298 ? 12.266 6.633 10.297 1 82.12 298 ILE B O 1
ATOM 6824 N N . ILE B 1 299 ? 12.633 8.227 11.82 1 86.69 299 ILE B N 1
ATOM 6825 C CA . ILE B 1 299 ? 13.867 8.648 11.172 1 86.69 299 ILE B CA 1
ATOM 6826 C C . ILE B 1 299 ? 14.898 7.527 11.25 1 86.69 299 ILE B C 1
ATOM 6828 O O . ILE B 1 299 ? 15.594 7.25 10.266 1 86.69 299 ILE B O 1
ATOM 6832 N N . LYS B 1 300 ? 14.938 6.977 12.375 1 86 300 LYS B N 1
ATOM 6833 C CA . LYS B 1 300 ? 15.859 5.855 12.539 1 86 300 LYS B CA 1
ATOM 6834 C C . LYS B 1 300 ? 15.516 4.723 11.578 1 86 300 LYS B C 1
ATOM 6836 O O . LYS B 1 300 ? 16.406 4.102 10.992 1 86 300 LYS B O 1
ATOM 6841 N N . ARG B 1 301 ? 14.297 4.547 11.461 1 81.62 301 ARG B N 1
ATOM 6842 C CA . ARG B 1 301 ? 13.82 3.516 10.547 1 81.62 301 ARG B CA 1
ATOM 6843 C C . ARG B 1 301 ? 14.211 3.836 9.109 1 81.62 301 ARG B C 1
ATOM 6845 O O . ARG B 1 301 ? 14.695 2.967 8.383 1 81.62 301 ARG B O 1
ATOM 6852 N N . ILE B 1 302 ? 14.023 4.926 8.719 1 87.94 302 ILE B N 1
ATOM 6853 C CA . ILE B 1 302 ? 14.352 5.359 7.367 1 87.94 302 ILE B CA 1
ATOM 6854 C C . ILE B 1 302 ? 15.859 5.285 7.156 1 87.94 302 ILE B C 1
ATOM 6856 O O . ILE B 1 302 ? 16.328 4.887 6.086 1 87.94 302 ILE B O 1
ATOM 6860 N N . ASP B 1 303 ? 16.562 5.645 8.18 1 88.69 303 ASP B N 1
ATOM 6861 C CA . ASP B 1 303 ? 18.016 5.586 8.102 1 88.69 303 ASP B CA 1
ATOM 6862 C C . ASP B 1 303 ? 18.5 4.145 7.969 1 88.69 303 ASP B C 1
ATOM 6864 O O . ASP B 1 303 ? 19.469 3.871 7.266 1 88.69 303 ASP B O 1
ATOM 6868 N N . GLU B 1 304 ? 17.844 3.312 8.625 1 87.56 304 GLU B N 1
ATOM 6869 C CA . GLU B 1 304 ? 18.188 1.898 8.516 1 87.56 304 GLU B CA 1
ATOM 6870 C C . GLU B 1 304 ? 17.938 1.378 7.102 1 87.56 304 GLU B C 1
ATOM 6872 O O . GLU B 1 304 ? 18.734 0.596 6.578 1 87.56 304 GLU B O 1
ATOM 6877 N N . PHE B 1 305 ? 16.891 1.802 6.562 1 89.19 305 PHE B N 1
ATOM 6878 C CA . PHE B 1 305 ? 16.594 1.396 5.191 1 89.19 305 PHE B CA 1
ATOM 6879 C C . PHE B 1 305 ? 17.609 2.006 4.223 1 89.19 305 PHE B C 1
ATOM 6881 O O . PHE B 1 305 ? 18.062 1.335 3.297 1 89.19 305 PHE B O 1
ATOM 6888 N N . SER B 1 306 ? 17.969 3.225 4.43 1 90.44 306 SER B N 1
ATOM 6889 C CA . SER B 1 306 ? 18.844 3.969 3.527 1 90.44 306 SER B CA 1
ATOM 6890 C C . SER B 1 306 ? 20.281 3.5 3.645 1 90.44 306 SER B C 1
ATOM 6892 O O . SER B 1 306 ? 21.031 3.498 2.656 1 90.44 306 SER B O 1
ATOM 6894 N N . ALA B 1 307 ? 20.672 3.156 4.805 1 88.69 307 ALA B N 1
ATOM 6895 C CA . ALA B 1 307 ? 22.078 2.832 5.059 1 88.69 307 ALA B CA 1
ATOM 6896 C C . ALA B 1 307 ? 22.328 1.335 4.895 1 88.69 307 ALA B C 1
ATOM 6898 O O . ALA B 1 307 ? 23.391 0.838 5.258 1 88.69 307 ALA B O 1
ATOM 6899 N N . TYR B 1 308 ? 21.422 0.7 4.262 1 89.25 308 TYR B N 1
ATOM 6900 C CA . TYR B 1 308 ? 21.578 -0.74 4.102 1 89.25 308 TYR B CA 1
ATOM 6901 C C . TYR B 1 308 ? 22.859 -1.062 3.328 1 89.25 308 TYR B C 1
ATOM 6903 O O . TYR B 1 308 ? 23.156 -0.423 2.316 1 89.25 308 TYR B O 1
ATOM 6911 N N . LYS B 1 309 ? 23.672 -1.867 3.957 1 86.88 309 LYS B N 1
ATOM 6912 C CA . LYS B 1 309 ? 24.844 -2.459 3.303 1 86.88 309 LYS B CA 1
ATOM 6913 C C . LYS B 1 309 ? 24.766 -3.982 3.307 1 86.88 309 LYS B C 1
ATOM 6915 O O . LYS B 1 309 ? 24.5 -4.594 4.348 1 86.88 309 LYS B O 1
ATOM 6920 N N . ASP B 1 310 ? 24.859 -4.516 2.1 1 85.19 310 ASP B N 1
ATOM 6921 C CA . ASP B 1 310 ? 24.797 -5.973 1.996 1 85.19 310 ASP B CA 1
ATOM 6922 C C . ASP B 1 310 ? 26.047 -6.609 2.604 1 85.19 310 ASP B C 1
ATOM 6924 O O . ASP B 1 310 ? 27.141 -6.5 2.049 1 85.19 310 ASP B O 1
ATOM 6928 N N . ASN B 1 311 ? 25.844 -7.25 3.748 1 81.81 311 ASN B N 1
ATOM 6929 C CA . ASN B 1 311 ? 26.984 -7.871 4.426 1 81.81 311 ASN B CA 1
ATOM 6930 C C . ASN B 1 311 ? 27.125 -9.336 4.035 1 81.81 311 ASN B C 1
ATOM 6932 O O . ASN B 1 311 ? 28.172 -9.945 4.289 1 81.81 311 ASN B O 1
ATOM 6936 N N . ASP B 1 312 ? 26.156 -9.867 3.412 1 81.81 312 ASP B N 1
ATOM 6937 C CA . ASP B 1 312 ? 26.188 -11.289 3.07 1 81.81 312 ASP B CA 1
ATOM 6938 C C . ASP B 1 312 ? 26.953 -11.523 1.771 1 81.81 312 ASP B C 1
ATOM 6940 O O . ASP B 1 312 ? 27.562 -12.586 1.584 1 81.81 312 ASP B O 1
ATOM 6944 N N . PHE B 1 313 ? 26.859 -10.703 0.863 1 80.38 313 PHE B N 1
ATOM 6945 C CA . PHE B 1 313 ? 27.531 -10.844 -0.421 1 80.38 313 PHE B CA 1
ATOM 6946 C C . PHE B 1 313 ? 28.531 -9.711 -0.636 1 80.38 313 PHE B C 1
ATOM 6948 O O . PHE B 1 313 ? 28.172 -8.664 -1.186 1 80.38 313 PHE B O 1
ATOM 6955 N N . ILE B 1 314 ? 29.719 -9.898 -0.208 1 81.19 314 ILE B N 1
ATOM 6956 C CA . ILE B 1 314 ? 30.719 -8.844 -0.202 1 81.19 314 ILE B CA 1
ATOM 6957 C C . ILE B 1 314 ? 31.75 -9.094 -1.303 1 81.19 314 ILE B C 1
ATOM 6959 O O . ILE B 1 314 ? 32.594 -8.242 -1.582 1 81.19 314 ILE B O 1
ATOM 6963 N N . GLY B 1 315 ? 31.547 -10.172 -1.992 1 87.75 315 GLY B N 1
ATOM 6964 C CA . GLY B 1 315 ? 32.5 -10.492 -3.033 1 87.75 315 GLY B CA 1
ATOM 6965 C C . GLY B 1 315 ? 32.5 -9.508 -4.191 1 87.75 315 GLY B C 1
ATOM 6966 O O . GLY B 1 315 ? 31.469 -8.883 -4.457 1 87.75 315 GLY B O 1
ATOM 6967 N N . LYS B 1 316 ? 33.688 -9.336 -4.785 1 89.44 316 LYS B N 1
ATOM 6968 C CA . LYS B 1 316 ? 33.812 -8.359 -5.863 1 89.44 316 LYS B CA 1
ATOM 6969 C C . LYS B 1 316 ? 34.438 -8.977 -7.105 1 89.44 316 LYS B C 1
ATOM 6971 O O . LYS B 1 316 ? 34.5 -8.336 -8.156 1 89.44 316 LYS B O 1
ATOM 6976 N N . ASP B 1 317 ? 34.656 -10.258 -6.953 1 93.94 317 ASP B N 1
ATOM 6977 C CA . ASP B 1 317 ? 35.312 -10.883 -8.094 1 93.94 317 ASP B CA 1
ATOM 6978 C C . ASP B 1 317 ? 34.344 -11.062 -9.258 1 93.94 317 ASP B C 1
ATOM 6980 O O . ASP B 1 317 ? 33.156 -11.312 -9.047 1 93.94 317 ASP B O 1
ATOM 6984 N N . LYS B 1 318 ? 34.938 -10.891 -10.453 1 93.25 318 LYS B N 1
ATOM 6985 C CA . LYS B 1 318 ? 34.125 -11.086 -11.656 1 93.25 318 LYS B CA 1
ATOM 6986 C C . LYS B 1 318 ? 33.844 -12.562 -11.891 1 93.25 318 LYS B C 1
ATOM 6988 O O . LYS B 1 318 ? 34.781 -13.375 -12.008 1 93.25 318 LYS B O 1
ATOM 6993 N N . PRO B 1 319 ? 32.531 -12.867 -11.945 1 94.44 319 PRO B N 1
ATOM 6994 C CA . PRO B 1 319 ? 32.188 -14.266 -12.195 1 94.44 319 PRO B CA 1
ATOM 6995 C C . PRO B 1 319 ? 32.406 -14.68 -13.648 1 94.44 319 PRO B C 1
ATOM 6997 O O . PRO B 1 319 ? 32.25 -13.867 -14.562 1 94.44 319 PRO B O 1
ATOM 7000 N N . HIS B 1 320 ? 32.875 -15.875 -13.797 1 94.69 320 HIS B N 1
ATOM 7001 C CA . HIS B 1 320 ? 33.031 -16.5 -15.109 1 94.69 320 HIS B CA 1
ATOM 7002 C C . HIS B 1 320 ? 32.375 -17.875 -15.148 1 94.69 320 HIS B C 1
ATOM 7004 O O . HIS B 1 320 ? 32.281 -18.547 -14.117 1 94.69 320 HIS B O 1
ATOM 7010 N N . PHE B 1 321 ? 31.891 -18.203 -16.281 1 96 321 PHE B N 1
ATOM 7011 C CA . PHE B 1 321 ? 31.344 -19.531 -16.5 1 96 321 PHE B CA 1
ATOM 7012 C C . PHE B 1 321 ? 31.875 -20.141 -17.797 1 96 321 PHE B C 1
ATOM 7014 O O . PHE B 1 321 ? 31.156 -20.234 -18.797 1 96 321 PHE B O 1
ATOM 7021 N N . ASN B 1 322 ? 33.062 -20.547 -17.672 1 95.94 322 ASN B N 1
ATOM 7022 C CA . ASN B 1 322 ? 33.75 -21.125 -18.828 1 95.94 322 ASN B CA 1
ATOM 7023 C C . ASN B 1 322 ? 33.75 -22.641 -18.781 1 95.94 322 ASN B C 1
ATOM 7025 O O . ASN B 1 322 ? 33.906 -23.312 -19.812 1 95.94 322 ASN B O 1
ATOM 7029 N N . ASN B 1 323 ? 33.625 -23.125 -17.578 1 96.19 323 ASN B N 1
ATOM 7030 C CA . ASN B 1 323 ? 33.719 -24.578 -17.422 1 96.19 323 ASN B CA 1
ATOM 7031 C C . ASN B 1 323 ? 32.5 -25.172 -16.75 1 96.19 323 ASN B C 1
ATOM 7033 O O . ASN B 1 323 ? 31.688 -25.844 -17.391 1 96.19 323 ASN B O 1
ATOM 7037 N N . ASN B 1 324 ? 32.469 -24.875 -15.422 1 97.19 324 ASN B N 1
ATOM 7038 C CA . ASN B 1 324 ? 31.391 -25.547 -14.734 1 97.19 324 ASN B CA 1
ATOM 7039 C C . ASN B 1 324 ? 31 -24.828 -13.445 1 97.19 324 ASN B C 1
ATOM 7041 O O . ASN B 1 324 ? 31.688 -23.891 -13.031 1 97.19 324 ASN B O 1
ATOM 7045 N N . LEU B 1 325 ? 29.859 -25.141 -12.883 1 97.38 325 LEU B N 1
ATOM 7046 C CA . LEU B 1 325 ? 29.375 -24.828 -11.547 1 97.38 325 LEU B CA 1
ATOM 7047 C C . LEU B 1 325 ? 29.438 -26.062 -10.641 1 97.38 325 LEU B C 1
ATOM 7049 O O . LEU B 1 325 ? 28.891 -27.109 -10.977 1 97.38 325 LEU B O 1
ATOM 7053 N N . GLU B 1 326 ? 30.188 -25.875 -9.57 1 97.69 326 GLU B N 1
ATOM 7054 C CA . GLU B 1 326 ? 30.391 -27.016 -8.672 1 97.69 326 GLU B CA 1
ATOM 7055 C C . GLU B 1 326 ? 29.797 -26.734 -7.293 1 97.69 326 GLU B C 1
ATOM 7057 O O . GLU B 1 326 ? 30.094 -25.703 -6.684 1 97.69 326 GLU B O 1
ATOM 7062 N N . VAL B 1 327 ? 28.953 -27.656 -6.816 1 97.69 327 VAL B N 1
ATOM 7063 C CA . VAL B 1 327 ? 28.375 -27.609 -5.48 1 97.69 327 VAL B CA 1
ATOM 7064 C C . VAL B 1 327 ? 28.922 -28.781 -4.648 1 97.69 327 VAL B C 1
ATOM 7066 O O . VAL B 1 327 ? 28.859 -29.938 -5.074 1 97.69 327 VAL B O 1
ATOM 7069 N N . SER B 1 328 ? 29.469 -28.438 -3.498 1 97.62 328 SER B N 1
ATOM 7070 C CA . SER B 1 328 ? 30.062 -29.469 -2.658 1 97.62 328 SER B CA 1
ATOM 7071 C C . SER B 1 328 ? 29.531 -29.406 -1.233 1 97.62 328 SER B C 1
ATOM 7073 O O . SER B 1 328 ? 29.672 -28.375 -0.556 1 97.62 328 SER B O 1
ATOM 7075 N N . ASN B 1 329 ? 28.922 -30.547 -0.779 1 97.31 329 ASN B N 1
ATOM 7076 C CA . ASN B 1 329 ? 28.469 -30.734 0.592 1 97.31 329 ASN B CA 1
ATOM 7077 C C . ASN B 1 329 ? 27.594 -29.562 1.058 1 97.31 329 ASN B C 1
ATOM 7079 O O . ASN B 1 329 ? 27.828 -29 2.135 1 97.31 329 ASN B O 1
ATOM 7083 N N . LEU B 1 330 ? 26.734 -29.219 0.216 1 97.12 330 LEU B N 1
ATOM 7084 C CA . LEU B 1 330 ? 25.891 -28.062 0.476 1 97.12 330 LEU B CA 1
ATOM 7085 C C . LEU B 1 330 ? 24.766 -28.422 1.455 1 97.12 330 LEU B C 1
ATOM 7087 O O . LEU B 1 330 ? 24.062 -29.406 1.265 1 97.12 330 LEU B O 1
ATOM 7091 N N . SER B 1 331 ? 24.641 -27.672 2.521 1 96.81 331 SER B N 1
ATOM 7092 C CA . SER B 1 331 ? 23.547 -27.797 3.484 1 96.81 331 SER B CA 1
ATOM 7093 C C . SER B 1 331 ? 22.953 -26.422 3.803 1 96.81 331 SER B C 1
ATOM 7095 O O . SER B 1 331 ? 23.672 -25.422 3.873 1 96.81 331 SER B O 1
ATOM 7097 N N . PHE B 1 332 ? 21.641 -26.406 3.904 1 95.19 332 PHE B N 1
ATOM 7098 C CA . PHE B 1 332 ? 20.969 -25.125 4.086 1 95.19 332 PHE B CA 1
ATOM 7099 C C . PHE B 1 332 ? 19.656 -25.297 4.832 1 95.19 332 PHE B C 1
ATOM 7101 O O . PHE B 1 332 ? 18.938 -26.281 4.633 1 95.19 332 PHE B O 1
ATOM 7108 N N . SER B 1 333 ? 19.344 -24.422 5.742 1 89.94 333 SER B N 1
ATOM 7109 C CA . SER B 1 333 ? 18.078 -24.312 6.438 1 89.94 333 SER B CA 1
ATOM 7110 C C . SER B 1 333 ? 17.578 -22.859 6.457 1 89.94 333 SER B C 1
ATOM 7112 O O . SER B 1 333 ? 18.375 -21.938 6.586 1 89.94 333 SER B O 1
ATOM 7114 N N . TYR B 1 334 ? 16.25 -22.781 6.227 1 80.06 334 TYR B N 1
ATOM 7115 C CA . TYR B 1 334 ? 15.695 -21.453 6.402 1 80.06 334 TYR B CA 1
ATOM 7116 C C . TYR B 1 334 ? 15.633 -21.078 7.879 1 80.06 334 TYR B C 1
ATOM 7118 O O . TYR B 1 334 ? 14.898 -21.688 8.656 1 80.06 334 TYR B O 1
ATOM 7126 N N . GLY B 1 335 ? 16.328 -20.125 8.273 1 73.31 335 GLY B N 1
ATOM 7127 C CA . GLY B 1 335 ? 16.359 -19.734 9.672 1 73.31 335 GLY B CA 1
ATOM 7128 C C . GLY B 1 335 ? 16.734 -20.891 10.594 1 73.31 335 GLY B C 1
ATOM 7129 O O . GLY B 1 335 ? 17.703 -21.594 10.352 1 73.31 335 GLY B O 1
ATOM 7130 N N . ASN B 1 336 ? 15.953 -20.891 11.664 1 64.94 336 ASN B N 1
ATOM 7131 C CA . ASN B 1 336 ? 16.25 -21.906 12.664 1 64.94 336 ASN B CA 1
ATOM 7132 C C . ASN B 1 336 ? 15.367 -23.141 12.484 1 64.94 336 ASN B C 1
ATOM 7134 O O . ASN B 1 336 ? 15.133 -23.875 13.445 1 64.94 336 ASN B O 1
ATOM 7138 N N . GLY B 1 337 ? 15.031 -23.25 11.289 1 68 337 GLY B N 1
ATOM 7139 C CA . GLY B 1 337 ? 14.117 -24.359 11.102 1 68 337 GLY B CA 1
ATOM 7140 C C . GLY B 1 337 ? 14.797 -25.625 10.594 1 68 337 GLY B C 1
ATOM 7141 O O . GLY B 1 337 ? 16 -25.797 10.789 1 68 337 GLY B O 1
ATOM 7142 N N . ARG B 1 338 ? 14.062 -26.484 10.07 1 72.62 338 ARG B N 1
ATOM 7143 C CA . ARG B 1 338 ? 14.5 -27.766 9.547 1 72.62 338 ARG B CA 1
ATOM 7144 C C . ARG B 1 338 ? 15.398 -27.578 8.328 1 72.62 338 ARG B C 1
ATOM 7146 O O . ARG B 1 338 ? 15.234 -26.641 7.562 1 72.62 338 ARG B O 1
ATOM 7153 N N . SER B 1 339 ? 16.281 -28.516 8.203 1 85.06 339 SER B N 1
ATOM 7154 C CA . SER B 1 339 ? 17.203 -28.531 7.07 1 85.06 339 SER B CA 1
ATOM 7155 C C . SER B 1 339 ? 16.469 -28.875 5.773 1 85.06 339 SER B C 1
ATOM 7157 O O . SER B 1 339 ? 15.773 -29.891 5.699 1 85.06 339 SER B O 1
ATOM 7159 N N . ILE B 1 340 ? 16.594 -28.031 4.789 1 88.62 340 ILE B N 1
ATOM 7160 C CA . ILE B 1 340 ? 15.93 -28.234 3.51 1 88.62 340 ILE B CA 1
ATOM 7161 C C . ILE B 1 340 ? 16.891 -28.891 2.523 1 88.62 340 ILE B C 1
ATOM 7163 O O . ILE B 1 340 ? 16.453 -29.688 1.674 1 88.62 340 ILE B O 1
ATOM 7167 N N . ILE B 1 341 ? 18.141 -28.469 2.584 1 94.81 341 ILE B N 1
ATOM 7168 C CA . ILE B 1 341 ? 19.188 -29.078 1.781 1 94.81 341 ILE B CA 1
ATOM 7169 C C . ILE B 1 341 ? 20.203 -29.766 2.695 1 94.81 341 ILE B C 1
ATOM 7171 O O . ILE B 1 341 ? 20.703 -29.156 3.646 1 94.81 341 ILE B O 1
ATOM 7175 N N . ASN B 1 342 ? 20.469 -31.031 2.396 1 95.62 342 ASN B N 1
ATOM 7176 C CA . ASN B 1 342 ? 21.328 -31.828 3.25 1 95.62 342 ASN B CA 1
ATOM 7177 C C . ASN B 1 342 ? 22.484 -32.438 2.461 1 95.62 342 ASN B C 1
ATOM 7179 O O . ASN B 1 342 ? 22.344 -33.5 1.859 1 95.62 342 ASN B O 1
ATOM 7183 N N . ASP B 1 343 ? 23.562 -31.828 2.523 1 95.75 343 ASP B N 1
ATOM 7184 C CA . ASP B 1 343 ? 24.828 -32.375 2.037 1 95.75 343 ASP B CA 1
ATOM 7185 C C . ASP B 1 343 ? 24.734 -32.75 0.559 1 95.75 343 ASP B C 1
ATOM 7187 O O . ASP B 1 343 ? 25.031 -33.875 0.178 1 95.75 343 ASP B O 1
ATOM 7191 N N . ILE B 1 344 ? 24.422 -31.812 -0.238 1 97 344 ILE B N 1
ATOM 7192 C CA . ILE B 1 344 ? 24.266 -32.031 -1.672 1 97 344 ILE B CA 1
ATOM 7193 C C . ILE B 1 344 ? 25.578 -31.672 -2.391 1 97 344 ILE B C 1
ATOM 7195 O O . ILE B 1 344 ? 26.188 -30.656 -2.102 1 97 344 ILE B O 1
ATOM 7199 N N . SER B 1 345 ? 25.984 -32.531 -3.197 1 97.44 345 SER B N 1
ATOM 7200 C CA . SER B 1 345 ? 27.094 -32.281 -4.094 1 97.44 345 SER B CA 1
ATOM 7201 C C . SER B 1 345 ? 26.719 -32.531 -5.547 1 97.44 345 SER B C 1
ATOM 7203 O O . SER B 1 345 ? 26.062 -33.531 -5.848 1 97.44 345 SER B O 1
ATOM 7205 N N . LEU B 1 346 ? 27 -31.594 -6.391 1 96.62 346 LEU B N 1
ATOM 7206 C CA . LEU B 1 346 ? 26.719 -31.781 -7.809 1 96.62 346 LEU B CA 1
ATOM 7207 C C . LEU B 1 346 ? 27.594 -30.859 -8.664 1 96.62 346 LEU B C 1
ATOM 7209 O O . LEU B 1 346 ? 28.188 -29.922 -8.148 1 96.62 346 LEU B O 1
ATOM 7213 N N . LYS B 1 347 ? 27.703 -31.219 -9.922 1 97 347 LYS B N 1
ATOM 7214 C CA . LYS B 1 347 ? 28.484 -30.469 -10.898 1 97 347 LYS B CA 1
ATOM 7215 C C . LYS B 1 347 ? 27.672 -30.188 -12.156 1 97 347 LYS B C 1
ATOM 7217 O O . LYS B 1 347 ? 27.078 -31.094 -12.734 1 97 347 LYS B O 1
ATOM 7222 N N . ILE B 1 348 ? 27.594 -28.953 -12.523 1 97.5 348 ILE B N 1
ATOM 7223 C CA . ILE B 1 348 ? 26.906 -28.531 -13.742 1 97.5 348 ILE B CA 1
ATOM 7224 C C . ILE B 1 348 ? 27.938 -28.031 -14.758 1 97.5 348 ILE B C 1
ATOM 7226 O O . ILE B 1 348 ? 28.531 -26.969 -14.57 1 97.5 348 ILE B O 1
ATOM 7230 N N . ASP B 1 349 ? 28.062 -28.766 -15.836 1 97.88 349 ASP B N 1
ATOM 7231 C CA . ASP B 1 349 ? 29.047 -28.422 -16.844 1 97.88 349 ASP B CA 1
ATOM 7232 C C . ASP B 1 349 ? 28.453 -27.453 -17.891 1 97.88 349 ASP B C 1
ATOM 7234 O O . ASP B 1 349 ? 27.266 -27.516 -18.172 1 97.88 349 ASP B O 1
ATOM 7238 N N . LYS B 1 350 ? 29.312 -26.625 -18.438 1 97.56 350 LYS B N 1
ATOM 7239 C CA . LYS B 1 350 ? 28.891 -25.672 -19.453 1 97.56 350 LYS B CA 1
ATOM 7240 C C . LYS B 1 350 ? 28.312 -26.375 -20.672 1 97.56 350 LYS B C 1
ATOM 7242 O O . LYS B 1 350 ? 28.812 -27.406 -21.094 1 97.56 350 LYS B O 1
ATOM 7247 N N . ASN B 1 351 ? 27.219 -25.812 -21.203 1 97.06 351 ASN B N 1
ATOM 7248 C CA . ASN B 1 351 ? 26.547 -26.203 -22.438 1 97.06 351 ASN B CA 1
ATOM 7249 C C . ASN B 1 351 ? 25.875 -27.562 -22.312 1 97.06 351 ASN B C 1
ATOM 7251 O O . ASN B 1 351 ? 25.609 -28.234 -23.312 1 97.06 351 ASN B O 1
ATOM 7255 N N . LYS B 1 352 ? 25.656 -28 -21.062 1 97.38 352 LYS B N 1
ATOM 7256 C CA . LYS B 1 352 ? 24.938 -29.234 -20.812 1 97.38 352 LYS B CA 1
ATOM 7257 C C . LYS B 1 352 ? 23.531 -28.969 -20.297 1 97.38 352 LYS B C 1
ATOM 7259 O O . LYS B 1 352 ? 23.219 -27.859 -19.875 1 97.38 352 LYS B O 1
ATOM 7264 N N . LYS B 1 353 ? 22.719 -30 -20.438 1 97.44 353 LYS B N 1
ATOM 7265 C CA . LYS B 1 353 ? 21.328 -29.906 -20.047 1 97.44 353 LYS B CA 1
ATOM 7266 C C . LYS B 1 353 ? 21.031 -30.781 -18.828 1 97.44 353 LYS B C 1
ATOM 7268 O O . LYS B 1 353 ? 21.312 -31.984 -18.844 1 97.44 353 LYS B O 1
ATOM 7273 N N . TYR B 1 354 ? 20.516 -30.172 -17.781 1 96.81 354 TYR B N 1
ATOM 7274 C CA . TYR B 1 354 ? 20.25 -30.891 -16.531 1 96.81 354 TYR B CA 1
ATOM 7275 C C . TYR B 1 354 ? 18.766 -30.812 -16.156 1 96.81 354 TYR B C 1
ATOM 7277 O O . TYR B 1 354 ? 18.141 -29.766 -16.328 1 96.81 354 TYR B O 1
ATOM 7285 N N . ALA B 1 355 ? 18.188 -31.906 -15.719 1 95.31 355 ALA B N 1
ATOM 7286 C CA . ALA B 1 355 ? 16.844 -31.938 -15.164 1 95.31 355 ALA B CA 1
ATOM 7287 C C . ALA B 1 355 ? 16.875 -32.312 -13.688 1 95.31 355 ALA B C 1
ATOM 7289 O O . ALA B 1 355 ? 17.438 -33.344 -13.312 1 95.31 355 ALA B O 1
ATOM 7290 N N . ILE B 1 356 ? 16.375 -31.453 -12.906 1 94.62 356 ILE B N 1
ATOM 7291 C CA . ILE B 1 356 ? 16.219 -31.75 -11.484 1 94.62 356 ILE B CA 1
ATOM 7292 C C . ILE B 1 356 ? 14.789 -32.188 -11.203 1 94.62 356 ILE B C 1
ATOM 7294 O O . ILE B 1 356 ? 13.844 -31.422 -11.414 1 94.62 356 ILE B O 1
ATOM 7298 N N . VAL B 1 357 ? 14.648 -33.438 -10.727 1 91.44 357 VAL B N 1
ATOM 7299 C CA . VAL B 1 357 ? 13.32 -33.969 -10.516 1 91.44 357 VAL B CA 1
ATOM 7300 C C . VAL B 1 357 ? 13.18 -34.469 -9.078 1 91.44 357 VAL B C 1
ATOM 7302 O O . VAL B 1 357 ? 14.18 -34.75 -8.414 1 91.44 357 VAL B O 1
ATOM 7305 N N . GLY B 1 358 ? 12.023 -34.5 -8.602 1 88 358 GLY B N 1
ATOM 7306 C CA . GLY B 1 358 ? 11.727 -34.938 -7.246 1 88 358 GLY B CA 1
ATOM 7307 C C . GLY B 1 358 ? 10.359 -34.469 -6.762 1 88 358 GLY B C 1
ATOM 7308 O O . GLY B 1 358 ? 9.656 -33.75 -7.461 1 88 358 GLY B O 1
ATOM 7309 N N . GLY B 1 359 ? 10.008 -34.969 -5.633 1 82 359 GLY B N 1
ATOM 7310 C CA . GLY B 1 359 ? 8.719 -34.625 -5.055 1 82 359 GLY B CA 1
ATOM 7311 C C . GLY B 1 359 ? 8.617 -33.156 -4.664 1 82 359 GLY B C 1
ATOM 7312 O O . GLY B 1 359 ? 9.633 -32.469 -4.57 1 82 359 GLY B O 1
ATOM 7313 N N . SER B 1 360 ? 7.359 -32.75 -4.465 1 80.5 360 SER B N 1
ATOM 7314 C CA . SER B 1 360 ? 7.129 -31.375 -4.035 1 80.5 360 SER B CA 1
ATOM 7315 C C . SER B 1 360 ? 7.703 -31.125 -2.643 1 80.5 360 SER B C 1
ATOM 7317 O O . SER B 1 360 ? 7.52 -31.953 -1.736 1 80.5 360 SER B O 1
ATOM 7319 N N . GLY B 1 361 ? 8.445 -30.031 -2.492 1 79.94 361 GLY B N 1
ATOM 7320 C CA . GLY B 1 361 ? 8.953 -29.641 -1.188 1 79.94 361 GLY B CA 1
ATOM 7321 C C . GLY B 1 361 ? 10.266 -30.312 -0.834 1 79.94 361 GLY B C 1
ATOM 7322 O O . GLY B 1 361 ? 10.773 -30.172 0.28 1 79.94 361 GLY B O 1
ATOM 7323 N N . CYS B 1 362 ? 10.797 -30.938 -1.84 1 86.38 362 CYS B N 1
ATOM 7324 C CA . CYS B 1 362 ? 12 -31.703 -1.497 1 86.38 362 CYS B CA 1
ATOM 7325 C C . CYS B 1 362 ? 13.234 -30.812 -1.548 1 86.38 362 CYS B C 1
ATOM 7327 O O . CYS B 1 362 ? 14.336 -31.25 -1.207 1 86.38 362 CYS B O 1
ATOM 7329 N N . GLY B 1 363 ? 13.094 -29.547 -2.01 1 89.19 363 GLY B N 1
ATOM 7330 C CA . GLY B 1 363 ? 14.211 -28.625 -1.91 1 89.19 363 GLY B CA 1
ATOM 7331 C C . GLY B 1 363 ? 14.734 -28.172 -3.262 1 89.19 363 GLY B C 1
ATOM 7332 O O . GLY B 1 363 ? 15.727 -27.438 -3.338 1 89.19 363 GLY B O 1
ATOM 7333 N N . LYS B 1 364 ? 14.148 -28.5 -4.355 1 91.44 364 LYS B N 1
ATOM 7334 C CA . LYS B 1 364 ? 14.609 -28.203 -5.711 1 91.44 364 LYS B CA 1
ATOM 7335 C C . LYS B 1 364 ? 14.75 -26.688 -5.918 1 91.44 364 LYS B C 1
ATOM 7337 O O . LYS B 1 364 ? 15.797 -26.219 -6.375 1 91.44 364 LYS B O 1
ATOM 7342 N N . SER B 1 365 ? 13.719 -25.953 -5.535 1 88.75 365 SER B N 1
ATOM 7343 C CA . SER B 1 365 ? 13.734 -24.5 -5.727 1 88.75 365 SER B CA 1
ATOM 7344 C C . SER B 1 365 ? 14.773 -23.844 -4.82 1 88.75 365 SER B C 1
ATOM 7346 O O . SER B 1 365 ? 15.398 -22.844 -5.207 1 88.75 365 SER B O 1
ATOM 7348 N N . THR B 1 366 ? 14.906 -24.359 -3.654 1 90.69 366 THR B N 1
ATOM 7349 C CA . THR B 1 366 ? 15.898 -23.844 -2.723 1 90.69 366 THR B CA 1
ATOM 7350 C C . THR B 1 366 ? 17.312 -24.016 -3.281 1 90.69 366 THR B C 1
ATOM 7352 O O . THR B 1 366 ? 18.141 -23.125 -3.17 1 90.69 366 THR B O 1
ATOM 7355 N N . LEU B 1 367 ? 17.5 -25.172 -3.838 1 94.5 367 LEU B N 1
ATOM 7356 C CA . LEU B 1 367 ? 18.797 -25.453 -4.438 1 94.5 367 LEU B CA 1
ATOM 7357 C C . LEU B 1 367 ? 19.141 -24.422 -5.516 1 94.5 367 LEU B C 1
ATOM 7359 O O . LEU B 1 367 ? 20.25 -23.906 -5.559 1 94.5 367 LEU B O 1
ATOM 7363 N N . ILE B 1 368 ? 18.156 -24.078 -6.309 1 93 368 ILE B N 1
ATOM 7364 C CA . ILE B 1 368 ? 18.344 -23.109 -7.387 1 93 368 ILE B CA 1
ATOM 7365 C C . ILE B 1 368 ? 18.625 -21.719 -6.797 1 93 368 ILE B C 1
ATOM 7367 O O . ILE B 1 368 ? 19.531 -21.016 -7.262 1 93 368 ILE B O 1
ATOM 7371 N N . LYS B 1 369 ? 17.922 -21.375 -5.809 1 91.62 369 LYS B N 1
ATOM 7372 C CA . LYS B 1 369 ? 18.094 -20.078 -5.18 1 91.62 369 LYS B CA 1
ATOM 7373 C C . LYS B 1 369 ? 19.5 -19.938 -4.598 1 91.62 369 LYS B C 1
ATOM 7375 O O . LYS B 1 369 ? 20.094 -18.859 -4.652 1 91.62 369 LYS B O 1
ATOM 7380 N N . LEU B 1 370 ? 19.969 -21 -4.066 1 94.06 370 LEU B N 1
ATOM 7381 C CA . LEU B 1 370 ? 21.328 -21 -3.52 1 94.06 370 LEU B CA 1
ATOM 7382 C C . LEU B 1 370 ? 22.359 -20.859 -4.629 1 94.06 370 LEU B C 1
ATOM 7384 O O . LEU B 1 370 ? 23.328 -20.094 -4.484 1 94.06 370 LEU B O 1
ATOM 7388 N N . MET B 1 371 ? 22.109 -21.547 -5.68 1 93.75 371 MET B N 1
ATOM 7389 C CA . MET B 1 371 ? 23.031 -21.484 -6.816 1 93.75 371 MET B CA 1
ATOM 7390 C C . MET B 1 371 ? 23.062 -20.094 -7.43 1 93.75 371 MET B C 1
ATOM 7392 O O . MET B 1 371 ? 24.062 -19.688 -8.008 1 93.75 371 MET B O 1
ATOM 7396 N N . LEU B 1 372 ? 21.984 -19.344 -7.223 1 91.81 372 LEU B N 1
ATOM 7397 C CA . LEU B 1 372 ? 21.859 -18.016 -7.793 1 91.81 372 LEU B CA 1
ATOM 7398 C C . LEU B 1 372 ? 22.422 -16.953 -6.836 1 91.81 372 LEU B C 1
ATOM 7400 O O . LEU B 1 372 ? 22.484 -15.773 -7.172 1 91.81 372 LEU B O 1
ATOM 7404 N N . GLY B 1 373 ? 22.766 -17.344 -5.66 1 91.56 373 GLY B N 1
ATOM 7405 C CA . GLY B 1 373 ? 23.328 -16.438 -4.676 1 91.56 373 GLY B CA 1
ATOM 7406 C C . GLY B 1 373 ? 22.281 -15.633 -3.936 1 91.56 373 GLY B C 1
ATOM 7407 O O . GLY B 1 373 ? 22.531 -14.484 -3.543 1 91.56 373 GLY B O 1
ATOM 7408 N N . TYR B 1 374 ? 21.141 -16.234 -3.84 1 89.5 374 TYR B N 1
ATOM 7409 C CA . TYR B 1 374 ? 20.062 -15.547 -3.125 1 89.5 374 TYR B CA 1
ATOM 7410 C C . TYR B 1 374 ? 20.266 -15.633 -1.618 1 89.5 374 TYR B C 1
ATOM 7412 O O . TYR B 1 374 ? 19.812 -14.766 -0.871 1 89.5 374 TYR B O 1
ATOM 7420 N N . TYR B 1 375 ? 20.969 -16.734 -1.187 1 91.19 375 TYR B N 1
ATOM 7421 C CA . TYR B 1 375 ? 21.266 -16.953 0.225 1 91.19 375 TYR B CA 1
ATOM 7422 C C . TYR B 1 375 ? 22.75 -17.234 0.431 1 91.19 375 TYR B C 1
ATOM 7424 O O . TYR B 1 375 ? 23.375 -17.922 -0.37 1 91.19 375 TYR B O 1
ATOM 7432 N N . SER B 1 376 ? 23.25 -16.672 1.534 1 90.62 376 SER B N 1
ATOM 7433 C CA . SER B 1 376 ? 24.672 -16.844 1.786 1 90.62 376 SER B CA 1
ATOM 7434 C C . SER B 1 376 ? 24.922 -17.703 3.02 1 90.62 376 SER B C 1
ATOM 7436 O O . SER B 1 376 ? 26.047 -18.172 3.24 1 90.62 376 SER B O 1
ATOM 7438 N N . ASP B 1 377 ? 23.906 -17.938 3.756 1 90.12 377 ASP B N 1
ATOM 7439 C CA . ASP B 1 377 ? 24.062 -18.641 5.023 1 90.12 377 ASP B CA 1
ATOM 7440 C C . ASP B 1 377 ? 23.922 -20.156 4.828 1 90.12 377 ASP B C 1
ATOM 7442 O O . ASP B 1 377 ? 23.078 -20.781 5.453 1 90.12 377 ASP B O 1
ATOM 7446 N N . PHE B 1 378 ? 24.719 -20.688 4.008 1 93.94 378 PHE B N 1
ATOM 7447 C CA . PHE B 1 378 ? 24.734 -22.125 3.791 1 93.94 378 PHE B CA 1
ATOM 7448 C C . PHE B 1 378 ? 26.078 -22.719 4.191 1 93.94 378 PHE B C 1
ATOM 7450 O O . PHE B 1 378 ? 27.062 -22 4.344 1 93.94 378 PHE B O 1
ATOM 7457 N N . SER B 1 379 ? 26.062 -23.984 4.504 1 95.25 379 SER B N 1
ATOM 7458 C CA . SER B 1 379 ? 27.297 -24.734 4.711 1 95.25 379 SER B CA 1
ATOM 7459 C C . SER B 1 379 ? 27.703 -25.469 3.449 1 95.25 379 SER B C 1
ATOM 7461 O O . SER B 1 379 ? 26.859 -25.812 2.617 1 95.25 379 SER B O 1
ATOM 7463 N N . GLY B 1 380 ? 28.969 -25.594 3.268 1 96.62 380 GLY B N 1
ATOM 7464 C CA . GLY B 1 380 ? 29.484 -26.172 2.037 1 96.62 380 GLY B CA 1
ATOM 7465 C C . GLY B 1 380 ? 30.031 -25.125 1.082 1 96.62 380 GLY B C 1
ATOM 7466 O O . GLY B 1 380 ? 30.469 -24.062 1.509 1 96.62 380 GLY B O 1
ATOM 7467 N N . ASN B 1 381 ? 30.109 -25.578 -0.208 1 96.44 381 ASN B N 1
ATOM 7468 C CA . ASN B 1 381 ? 30.719 -24.656 -1.164 1 96.44 381 ASN B CA 1
ATOM 7469 C C . ASN B 1 381 ? 29.969 -24.656 -2.492 1 96.44 381 ASN B C 1
ATOM 7471 O O . ASN B 1 381 ? 29.5 -25.703 -2.949 1 96.44 381 ASN B O 1
ATOM 7475 N N . ILE B 1 382 ? 29.844 -23.547 -3.012 1 96.94 382 ILE B N 1
ATOM 7476 C CA . ILE B 1 382 ? 29.391 -23.328 -4.375 1 96.94 382 ILE B CA 1
ATOM 7477 C C . ILE B 1 382 ? 30.438 -22.562 -5.164 1 96.94 382 ILE B C 1
ATOM 7479 O O . ILE B 1 382 ? 30.812 -21.438 -4.785 1 96.94 382 ILE B O 1
ATOM 7483 N N . LYS B 1 383 ? 30.891 -23.172 -6.266 1 97.31 383 LYS B N 1
ATOM 7484 C CA . LYS B 1 383 ? 31.984 -22.562 -7.012 1 97.31 383 LYS B CA 1
ATOM 7485 C C . LYS B 1 383 ? 31.641 -22.438 -8.492 1 97.31 383 LYS B C 1
ATOM 7487 O O . LYS B 1 383 ? 31.047 -23.344 -9.078 1 97.31 383 LYS B O 1
ATOM 7492 N N . PHE B 1 384 ? 31.938 -21.297 -9.047 1 97.19 384 PHE B N 1
ATOM 7493 C CA . PHE B 1 384 ? 31.906 -21.062 -10.492 1 97.19 384 PHE B CA 1
ATOM 7494 C C . PHE B 1 384 ? 33.312 -21.047 -11.055 1 97.19 384 PHE B C 1
ATOM 7496 O O . PHE B 1 384 ? 34.125 -20.156 -10.742 1 97.19 384 PHE B O 1
ATOM 7503 N N . ASP B 1 385 ? 33.656 -22 -11.828 1 97.12 385 ASP B N 1
ATOM 7504 C CA . ASP B 1 385 ? 35 -22.156 -12.383 1 97.12 385 ASP B CA 1
ATOM 7505 C C . ASP B 1 385 ? 36.031 -22.094 -11.289 1 97.12 385 ASP B C 1
ATOM 7507 O O . ASP B 1 385 ? 37.031 -21.375 -11.422 1 97.12 385 ASP B O 1
ATOM 7511 N N . GLY B 1 386 ? 35.656 -22.672 -10.219 1 95.38 386 GLY B N 1
ATOM 7512 C CA . GLY B 1 386 ? 36.625 -22.812 -9.141 1 95.38 386 GLY B CA 1
ATOM 7513 C C . GLY B 1 386 ? 36.562 -21.656 -8.141 1 95.38 386 GLY B C 1
ATOM 7514 O O . GLY B 1 386 ? 37.125 -21.75 -7.051 1 95.38 386 GLY B O 1
ATOM 7515 N N . ASN B 1 387 ? 35.938 -20.609 -8.398 1 95.69 387 ASN B N 1
ATOM 7516 C CA . ASN B 1 387 ? 35.844 -19.469 -7.492 1 95.69 387 ASN B CA 1
ATOM 7517 C C . ASN B 1 387 ? 34.562 -19.562 -6.637 1 95.69 387 ASN B C 1
ATOM 7519 O O . ASN B 1 387 ? 33.469 -19.688 -7.164 1 95.69 387 ASN B O 1
ATOM 7523 N N . SER B 1 388 ? 34.812 -19.391 -5.402 1 95.56 388 SER B N 1
ATOM 7524 C CA . SER B 1 388 ? 33.688 -19.469 -4.473 1 95.56 388 SER B CA 1
ATOM 7525 C C . SER B 1 388 ? 32.656 -18.359 -4.719 1 95.56 388 SER B C 1
ATOM 7527 O O . SER B 1 388 ? 33.031 -17.219 -4.953 1 95.56 388 SER B O 1
ATOM 7529 N N . ILE B 1 389 ? 31.391 -18.703 -4.641 1 95.25 389 ILE B N 1
ATOM 7530 C CA . ILE B 1 389 ? 30.297 -17.781 -4.902 1 95.25 389 ILE B CA 1
ATOM 7531 C C . ILE B 1 389 ? 30.328 -16.641 -3.887 1 95.25 389 ILE B C 1
ATOM 7533 O O . ILE B 1 389 ? 29.906 -15.523 -4.18 1 95.25 389 ILE B O 1
ATOM 7537 N N . LYS B 1 390 ? 30.891 -16.875 -2.725 1 92.94 390 LYS B N 1
ATOM 7538 C CA . LYS B 1 390 ? 30.953 -15.875 -1.658 1 92.94 390 LYS B CA 1
ATOM 7539 C C . LYS B 1 390 ? 31.922 -14.742 -2.021 1 92.94 390 LYS B C 1
ATOM 7541 O O . LYS B 1 390 ? 31.812 -13.633 -1.495 1 92.94 390 LYS B O 1
ATOM 7546 N N . ASN B 1 391 ? 32.781 -15.039 -2.955 1 94.06 391 ASN B N 1
ATOM 7547 C CA . ASN B 1 391 ? 33.781 -14.062 -3.361 1 94.06 391 ASN B CA 1
ATOM 7548 C C . ASN B 1 391 ? 33.375 -13.336 -4.641 1 94.06 391 ASN B C 1
ATOM 7550 O O . ASN B 1 391 ? 34 -12.367 -5.047 1 94.06 391 ASN B O 1
ATOM 7554 N N . LEU B 1 392 ? 32.344 -13.75 -5.203 1 94.56 392 LEU B N 1
ATOM 7555 C CA . LEU B 1 392 ? 31.938 -13.203 -6.496 1 94.56 392 LEU B CA 1
ATOM 7556 C C . LEU B 1 392 ? 30.984 -12.023 -6.32 1 94.56 392 LEU B C 1
ATOM 7558 O O . LEU B 1 392 ? 30.297 -11.922 -5.297 1 94.56 392 LEU B O 1
ATOM 7562 N N . ASN B 1 393 ? 31.078 -11.18 -7.367 1 93.38 393 ASN B N 1
ATOM 7563 C CA . ASN B 1 393 ? 30.031 -10.156 -7.469 1 93.38 393 ASN B CA 1
ATOM 7564 C C . ASN B 1 393 ? 28.703 -10.758 -7.902 1 93.38 393 ASN B C 1
ATOM 7566 O O . ASN B 1 393 ? 28.531 -11.125 -9.07 1 93.38 393 ASN B O 1
ATOM 7570 N N . ILE B 1 394 ? 27.766 -10.758 -7.066 1 91.5 394 ILE B N 1
ATOM 7571 C CA . ILE B 1 394 ? 26.5 -11.469 -7.266 1 91.5 394 ILE B CA 1
ATOM 7572 C C . ILE B 1 394 ? 25.703 -10.797 -8.391 1 91.5 394 ILE B C 1
ATOM 7574 O O . ILE B 1 394 ? 25.016 -11.469 -9.156 1 91.5 394 ILE B O 1
ATOM 7578 N N . GLU B 1 395 ? 25.766 -9.523 -8.5 1 89.06 395 GLU B N 1
ATOM 7579 C CA . GLU B 1 395 ? 25.062 -8.82 -9.562 1 89.06 395 GLU B CA 1
ATOM 7580 C C . GLU B 1 395 ? 25.562 -9.242 -10.938 1 89.06 395 GLU B C 1
ATOM 7582 O O . GLU B 1 395 ? 24.781 -9.453 -11.867 1 89.06 395 GLU B O 1
ATOM 7587 N N . GLN B 1 396 ? 26.859 -9.336 -11.008 1 91.75 396 GLN B N 1
ATOM 7588 C CA . GLN B 1 396 ? 27.469 -9.766 -12.258 1 91.75 396 GLN B CA 1
ATOM 7589 C C . GLN B 1 396 ? 27.156 -11.234 -12.547 1 91.75 396 GLN B C 1
ATOM 7591 O O . GLN B 1 396 ? 27 -11.625 -13.703 1 91.75 396 GLN B O 1
ATOM 7596 N N . LEU B 1 397 ? 27.125 -11.977 -11.5 1 93.31 397 LEU B N 1
ATOM 7597 C CA . LEU B 1 397 ? 26.75 -13.383 -11.641 1 93.31 397 LEU B CA 1
ATOM 7598 C C . LEU B 1 397 ? 25.344 -13.523 -12.219 1 93.31 397 LEU B C 1
ATOM 7600 O O . LEU B 1 397 ? 25.125 -14.305 -13.141 1 93.31 397 LEU B O 1
ATOM 7604 N N . ASN B 1 398 ? 24.453 -12.75 -11.695 1 91.81 398 ASN B N 1
ATOM 7605 C CA . ASN B 1 398 ? 23.047 -12.836 -12.117 1 91.81 398 ASN B CA 1
ATOM 7606 C C . ASN B 1 398 ? 22.859 -12.359 -13.547 1 91.81 398 ASN B C 1
ATOM 7608 O O . ASN B 1 398 ? 21.859 -12.68 -14.195 1 91.81 398 ASN B O 1
ATOM 7612 N N . LYS B 1 399 ? 23.844 -11.672 -14.094 1 91.88 399 LYS B N 1
ATOM 7613 C CA . LYS B 1 399 ? 23.812 -11.242 -15.484 1 91.88 399 LYS B CA 1
ATOM 7614 C C . LYS B 1 399 ? 24.078 -12.414 -16.422 1 91.88 399 LYS B C 1
ATOM 7616 O O . LYS B 1 399 ? 23.734 -12.359 -17.609 1 91.88 399 LYS B O 1
ATOM 7621 N N . MET B 1 400 ? 24.625 -13.438 -15.852 1 94.56 400 MET B N 1
ATOM 7622 C CA . MET B 1 400 ? 24.984 -14.594 -16.656 1 94.56 400 MET B CA 1
ATOM 7623 C C . MET B 1 400 ? 23.906 -15.672 -16.578 1 94.56 400 MET B C 1
ATOM 7625 O O . MET B 1 400 ? 24 -16.703 -17.234 1 94.56 400 MET B O 1
ATOM 7629 N N . ILE B 1 401 ? 22.891 -15.367 -15.844 1 95.38 401 ILE B N 1
ATOM 7630 C CA . ILE B 1 401 ? 21.859 -16.375 -15.602 1 95.38 401 ILE B CA 1
ATOM 7631 C C . ILE B 1 401 ? 20.484 -15.766 -15.867 1 95.38 401 ILE B C 1
ATOM 7633 O O . ILE B 1 401 ? 20.172 -14.68 -15.375 1 95.38 401 ILE B O 1
ATOM 7637 N N . SER B 1 402 ? 19.703 -16.391 -16.719 1 95.25 402 SER B N 1
ATOM 7638 C CA . SER B 1 402 ? 18.281 -16.094 -16.859 1 95.25 402 SER B CA 1
ATOM 7639 C C . SER B 1 402 ? 17.438 -17.109 -16.125 1 95.25 402 SER B C 1
ATOM 7641 O O . SER B 1 402 ? 17.734 -18.312 -16.141 1 95.25 402 SER B O 1
ATOM 7643 N N . ILE B 1 403 ? 16.438 -16.625 -15.43 1 94.06 403 ILE B N 1
ATOM 7644 C CA . ILE B 1 403 ? 15.625 -17.562 -14.656 1 94.06 403 ILE B CA 1
ATOM 7645 C C . ILE B 1 403 ? 14.141 -17.297 -14.922 1 94.06 403 ILE B C 1
ATOM 7647 O O . ILE B 1 403 ? 13.719 -16.141 -15.062 1 94.06 403 ILE B O 1
ATOM 7651 N N . ILE B 1 404 ? 13.477 -18.344 -15.078 1 91.88 404 ILE B N 1
ATOM 7652 C CA . ILE B 1 404 ? 12.016 -18.344 -15.047 1 91.88 404 ILE B CA 1
ATOM 7653 C C . ILE B 1 404 ? 11.531 -18.922 -13.719 1 91.88 404 ILE B C 1
ATOM 7655 O O . ILE B 1 404 ? 11.633 -20.125 -13.484 1 91.88 404 ILE B O 1
ATOM 7659 N N . HIS B 1 405 ? 11 -18.078 -12.953 1 87.12 405 HIS B N 1
ATOM 7660 C CA . HIS B 1 405 ? 10.555 -18.484 -11.625 1 87.12 405 HIS B CA 1
ATOM 7661 C C . HIS B 1 405 ? 9.25 -19.266 -11.703 1 87.12 405 HIS B C 1
ATOM 7663 O O . HIS B 1 405 ? 8.516 -19.172 -12.695 1 87.12 405 HIS B O 1
ATOM 7669 N N . GLN B 1 406 ? 9.055 -19.969 -10.648 1 79.19 406 GLN B N 1
ATOM 7670 C CA . GLN B 1 406 ? 7.809 -20.719 -10.547 1 79.19 406 GLN B CA 1
ATOM 7671 C C . GLN B 1 406 ? 6.598 -19.781 -10.555 1 79.19 406 GLN B C 1
ATOM 7673 O O . GLN B 1 406 ? 5.637 -20.016 -11.289 1 79.19 406 GLN B O 1
ATOM 7678 N N . ASN B 1 407 ? 6.754 -18.797 -9.742 1 79.75 407 ASN B N 1
ATOM 7679 C CA . ASN B 1 407 ? 5.742 -17.75 -9.742 1 79.75 407 ASN B CA 1
ATOM 7680 C C . ASN B 1 407 ? 6.145 -16.578 -10.641 1 79.75 407 ASN B C 1
ATOM 7682 O O . ASN B 1 407 ? 6.863 -15.672 -10.203 1 79.75 407 ASN B O 1
ATOM 7686 N N . VAL B 1 408 ? 5.504 -16.516 -11.812 1 88 408 VAL B N 1
ATOM 7687 C CA . VAL B 1 408 ? 5.871 -15.508 -12.789 1 88 408 VAL B CA 1
ATOM 7688 C C . VAL B 1 408 ? 5.23 -14.172 -12.422 1 88 408 VAL B C 1
ATOM 7690 O O . VAL B 1 408 ? 4.047 -14.117 -12.078 1 88 408 VAL B O 1
ATOM 7693 N N . TYR B 1 409 ? 6.039 -13.172 -12.453 1 90.06 409 TYR B N 1
ATOM 7694 C CA . TYR B 1 409 ? 5.512 -11.836 -12.195 1 90.06 409 TYR B CA 1
ATOM 7695 C C . TYR B 1 409 ? 5.555 -10.984 -13.461 1 90.06 409 TYR B C 1
ATOM 7697 O O . TYR B 1 409 ? 6.523 -11.039 -14.227 1 90.06 409 TYR B O 1
ATOM 7705 N N . MET B 1 410 ? 4.441 -10.234 -13.703 1 93.31 410 MET B N 1
ATOM 7706 C CA . MET B 1 410 ? 4.336 -9.289 -14.812 1 93.31 410 MET B CA 1
ATOM 7707 C C . MET B 1 410 ? 4.191 -7.859 -14.297 1 93.31 410 MET B C 1
ATOM 7709 O O . MET B 1 410 ? 3.312 -7.574 -13.484 1 93.31 410 MET B O 1
ATOM 7713 N N . PHE B 1 411 ? 5.109 -6.996 -14.797 1 93.62 411 PHE B N 1
ATOM 7714 C CA . PHE B 1 411 ? 4.953 -5.582 -14.477 1 93.62 411 PHE B CA 1
ATOM 7715 C C . PHE B 1 411 ? 3.736 -5 -15.18 1 93.62 411 PHE B C 1
ATOM 7717 O O . PHE B 1 411 ? 3.377 -5.434 -16.281 1 93.62 411 PHE B O 1
ATOM 7724 N N . ASP B 1 412 ? 3.102 -4.055 -14.5 1 91.62 412 ASP B N 1
ATOM 7725 C CA . ASP B 1 412 ? 1.951 -3.389 -15.109 1 91.62 412 ASP B CA 1
ATOM 7726 C C . ASP B 1 412 ? 2.383 -2.488 -16.266 1 91.62 412 ASP B C 1
ATOM 7728 O O . ASP B 1 412 ? 2.377 -1.263 -16.141 1 91.62 412 ASP B O 1
ATOM 7732 N N . LYS B 1 413 ? 2.793 -3.084 -17.328 1 94.25 413 LYS B N 1
ATOM 7733 C CA . LYS B 1 413 ? 3.305 -2.463 -18.547 1 94.25 413 LYS B CA 1
ATOM 7734 C C . LYS B 1 413 ? 2.887 -3.254 -19.781 1 94.25 413 LYS B C 1
ATOM 7736 O O . LYS B 1 413 ? 1.99 -4.098 -19.719 1 94.25 413 LYS B O 1
ATOM 7741 N N . THR B 1 414 ? 3.459 -2.92 -20.875 1 95.88 414 THR B N 1
ATOM 7742 C CA . THR B 1 414 ? 3.135 -3.615 -22.109 1 95.88 414 THR B CA 1
ATOM 7743 C C . THR B 1 414 ? 3.83 -4.973 -22.172 1 95.88 414 THR B C 1
ATOM 7745 O O . THR B 1 414 ? 4.742 -5.242 -21.391 1 95.88 414 THR B O 1
ATOM 7748 N N . ILE B 1 415 ? 3.352 -5.816 -23.125 1 96.81 415 ILE B N 1
ATOM 7749 C CA . ILE B 1 415 ? 4.004 -7.102 -23.359 1 96.81 415 ILE B CA 1
ATOM 7750 C C . ILE B 1 415 ? 5.465 -6.875 -23.75 1 96.81 415 ILE B C 1
ATOM 7752 O O . ILE B 1 415 ? 6.359 -7.551 -23.234 1 96.81 415 ILE B O 1
ATOM 7756 N N . LYS B 1 416 ? 5.656 -5.902 -24.562 1 96.75 416 LYS B N 1
ATOM 7757 C CA . LYS B 1 416 ? 7.012 -5.582 -24.984 1 96.75 416 LYS B CA 1
ATOM 7758 C C . LYS B 1 416 ? 7.898 -5.207 -23.812 1 96.75 416 LYS B C 1
ATOM 7760 O O . LYS B 1 416 ? 9.023 -5.691 -23.688 1 96.75 416 LYS B O 1
ATOM 7765 N N . ASP B 1 417 ? 7.402 -4.414 -22.969 1 96.06 417 ASP B N 1
ATOM 7766 C CA . ASP B 1 417 ? 8.164 -3.961 -21.797 1 96.06 417 ASP B CA 1
ATOM 7767 C C . ASP B 1 417 ? 8.492 -5.129 -20.875 1 96.06 417 ASP B C 1
ATOM 7769 O O . ASP B 1 417 ? 9.547 -5.141 -20.234 1 96.06 417 ASP B O 1
ATOM 7773 N N . ASN B 1 418 ? 7.574 -6.043 -20.812 1 96.88 418 ASN B N 1
ATOM 7774 C CA . ASN B 1 418 ? 7.785 -7.191 -19.938 1 96.88 418 ASN B CA 1
ATOM 7775 C C . ASN B 1 418 ? 8.797 -8.172 -20.531 1 96.88 418 ASN B C 1
ATOM 7777 O O . ASN B 1 418 ? 9.445 -8.914 -19.797 1 96.88 418 ASN B O 1
ATOM 7781 N N . ILE B 1 419 ? 8.883 -8.164 -21.812 1 97.06 419 ILE B N 1
ATOM 7782 C CA . ILE B 1 419 ? 9.844 -9.047 -22.484 1 97.06 419 ILE B CA 1
ATOM 7783 C C . ILE B 1 419 ? 11.219 -8.398 -22.484 1 97.06 419 ILE B C 1
ATOM 7785 O O . ILE B 1 419 ? 12.211 -9.016 -22.094 1 97.06 419 ILE B O 1
ATOM 7789 N N . CYS B 1 420 ? 11.234 -7.148 -22.922 1 96.44 420 CYS B N 1
ATOM 7790 C CA . CYS B 1 420 ? 12.5 -6.465 -23.141 1 96.44 420 CYS B CA 1
ATOM 7791 C C . CYS B 1 420 ? 13.039 -5.879 -21.844 1 96.44 420 CYS B C 1
ATOM 7793 O O . CYS B 1 420 ? 14.227 -5.582 -21.734 1 96.44 420 CYS B O 1
ATOM 7795 N N . LEU B 1 421 ? 12.086 -5.801 -21.125 1 92.94 421 LEU B N 1
ATOM 7796 C CA . LEU B 1 421 ? 12.445 -5.062 -19.922 1 92.94 421 LEU B CA 1
ATOM 7797 C C . LEU B 1 421 ? 13.109 -3.736 -20.266 1 92.94 421 LEU B C 1
ATOM 7799 O O . LEU B 1 421 ? 12.703 -3.068 -21.234 1 92.94 421 LEU B O 1
ATOM 7803 N N . TYR B 1 422 ? 13.906 -3.004 -19.734 1 89.62 422 TYR B N 1
ATOM 7804 C CA . TYR B 1 422 ? 14.477 -1.674 -19.938 1 89.62 422 TYR B CA 1
ATOM 7805 C C . TYR B 1 422 ? 15.617 -1.709 -20.938 1 89.62 422 TYR B C 1
ATOM 7807 O O . TYR B 1 422 ? 16.391 -0.751 -21.047 1 89.62 422 TYR B O 1
ATOM 7815 N N . LYS B 1 423 ? 15.695 -2.805 -21.688 1 92.94 423 LYS B N 1
ATOM 7816 C CA . LYS B 1 423 ? 16.75 -2.922 -22.703 1 92.94 423 LYS B CA 1
ATOM 7817 C C . LYS B 1 423 ? 16.172 -2.805 -24.109 1 92.94 423 LYS B C 1
ATOM 7819 O O . LYS B 1 423 ? 14.961 -2.959 -24.297 1 92.94 423 LYS B O 1
ATOM 7824 N N . GLU B 1 424 ? 17 -2.5 -24.953 1 93.31 424 GLU B N 1
ATOM 7825 C CA . GLU B 1 424 ? 16.609 -2.383 -26.344 1 93.31 424 GLU B CA 1
ATOM 7826 C C . GLU B 1 424 ? 17.062 -3.6 -27.156 1 93.31 424 GLU B C 1
ATOM 7828 O O . GLU B 1 424 ? 18.203 -4.039 -27.031 1 93.31 424 GLU B O 1
ATOM 7833 N N . PHE B 1 425 ? 16.125 -4.152 -27.797 1 96.12 425 PHE B N 1
ATOM 7834 C CA . PHE B 1 425 ? 16.406 -5.281 -28.672 1 96.12 425 PHE B CA 1
ATOM 7835 C C . PHE B 1 425 ? 15.844 -5.039 -30.078 1 96.12 425 PHE B C 1
ATOM 7837 O O . PHE B 1 425 ? 14.914 -4.246 -30.25 1 96.12 425 PHE B O 1
ATOM 7844 N N . SER B 1 426 ? 16.391 -5.605 -31.062 1 95.94 426 SER B N 1
ATOM 7845 C CA . SER B 1 426 ? 15.914 -5.473 -32.438 1 95.94 426 SER B CA 1
ATOM 7846 C C . SER B 1 426 ? 14.602 -6.223 -32.625 1 95.94 426 SER B C 1
ATOM 7848 O O . SER B 1 426 ? 14.258 -7.109 -31.844 1 95.94 426 SER B O 1
ATOM 7850 N N . GLU B 1 427 ? 13.93 -5.797 -33.625 1 94.81 427 GLU B N 1
ATOM 7851 C CA . GLU B 1 427 ? 12.672 -6.469 -33.938 1 94.81 427 GLU B CA 1
ATOM 7852 C C . GLU B 1 427 ? 12.906 -7.938 -34.281 1 94.81 427 GLU B C 1
ATOM 7854 O O . GLU B 1 427 ? 12.055 -8.789 -34 1 94.81 427 GLU B O 1
ATOM 7859 N N . GLU B 1 428 ? 13.977 -8.148 -34.875 1 95.75 428 GLU B N 1
ATOM 7860 C CA . GLU B 1 428 ? 14.32 -9.516 -35.219 1 95.75 428 GLU B CA 1
ATOM 7861 C C . GLU B 1 428 ? 14.531 -10.375 -34 1 95.75 428 GLU B C 1
ATOM 7863 O O . GLU B 1 428 ? 14.062 -11.516 -33.938 1 95.75 428 GLU B O 1
ATOM 7868 N N . GLN B 1 429 ? 15.242 -9.867 -33.062 1 96 429 GLN B N 1
ATOM 7869 C CA . GLN B 1 429 ? 15.469 -10.578 -31.797 1 96 429 GLN B CA 1
ATOM 7870 C C . GLN B 1 429 ? 14.156 -10.859 -31.078 1 96 429 GLN B C 1
ATOM 7872 O O . GLN B 1 429 ? 13.953 -11.961 -30.547 1 96 429 GLN B O 1
ATOM 7877 N N . ILE B 1 430 ? 13.328 -9.906 -31.094 1 96.62 430 ILE B N 1
ATOM 7878 C CA . ILE B 1 430 ? 12.039 -10.039 -30.438 1 96.62 430 ILE B CA 1
ATOM 7879 C C . ILE B 1 430 ? 11.203 -11.102 -31.141 1 96.62 430 ILE B C 1
ATOM 7881 O O . ILE B 1 430 ? 10.633 -11.984 -30.484 1 96.62 430 ILE B O 1
ATOM 7885 N N . ASN B 1 431 ? 11.156 -11.031 -32.406 1 95.38 431 ASN B N 1
ATOM 7886 C CA . ASN B 1 431 ? 10.383 -12 -33.156 1 95.38 431 ASN B CA 1
ATOM 7887 C C . ASN B 1 431 ? 10.906 -13.422 -32.938 1 95.38 431 ASN B C 1
ATOM 7889 O O . ASN B 1 431 ? 10.125 -14.375 -32.875 1 95.38 431 ASN B O 1
ATOM 7893 N N . ASN B 1 432 ? 12.148 -13.531 -32.906 1 94.81 432 ASN B N 1
ATOM 7894 C CA . ASN B 1 432 ? 12.766 -14.836 -32.688 1 94.81 432 ASN B CA 1
ATOM 7895 C C . ASN B 1 432 ? 12.344 -15.453 -31.359 1 94.81 432 ASN B C 1
ATOM 7897 O O . ASN B 1 432 ? 11.969 -16.625 -31.312 1 94.81 432 ASN B O 1
ATOM 7901 N N . VAL B 1 433 ? 12.422 -14.688 -30.312 1 95.31 433 VAL B N 1
ATOM 7902 C CA . VAL B 1 433 ? 12.117 -15.234 -28.984 1 95.31 433 VAL B CA 1
ATOM 7903 C C . VAL B 1 433 ? 10.617 -15.484 -28.875 1 95.31 433 VAL B C 1
ATOM 7905 O O . VAL B 1 433 ? 10.188 -16.391 -28.156 1 95.31 433 VAL B O 1
ATOM 7908 N N . LEU B 1 434 ? 9.812 -14.68 -29.594 1 95.81 434 LEU B N 1
ATOM 7909 C CA . LEU B 1 434 ? 8.375 -14.922 -29.594 1 95.81 434 LEU B CA 1
ATOM 7910 C C . LEU B 1 434 ? 8.055 -16.266 -30.234 1 95.81 434 LEU B C 1
ATOM 7912 O O . LEU B 1 434 ? 7.176 -17 -29.766 1 95.81 434 LEU B O 1
ATOM 7916 N N . ASN B 1 435 ? 8.773 -16.531 -31.188 1 93.25 435 ASN B N 1
ATOM 7917 C CA . ASN B 1 435 ? 8.602 -17.828 -31.844 1 93.25 435 ASN B CA 1
ATOM 7918 C C . ASN B 1 435 ? 9.062 -18.969 -30.953 1 93.25 435 ASN B C 1
ATOM 7920 O O . ASN B 1 435 ? 8.383 -20 -30.859 1 93.25 435 ASN B O 1
ATOM 7924 N N . LEU B 1 436 ? 10.148 -18.781 -30.312 1 91.94 436 LEU B N 1
ATOM 7925 C CA . LEU B 1 436 ? 10.719 -19.812 -29.469 1 91.94 436 LEU B CA 1
ATOM 7926 C C . LEU B 1 436 ? 9.828 -20.078 -28.25 1 91.94 436 LEU B C 1
ATOM 7928 O O . LEU B 1 436 ? 9.734 -21.219 -27.797 1 91.94 436 LEU B O 1
ATOM 7932 N N . SER B 1 437 ? 9.211 -19.047 -27.781 1 93.56 437 SER B N 1
ATOM 7933 C CA . SER B 1 437 ? 8.398 -19.172 -26.562 1 93.56 437 SER B CA 1
ATOM 7934 C C . SER B 1 437 ? 6.957 -19.531 -26.906 1 93.56 437 SER B C 1
ATOM 7936 O O . SER B 1 437 ? 6.152 -19.797 -26 1 93.56 437 SER B O 1
ATOM 7938 N N . GLY B 1 438 ? 6.637 -19.516 -28.141 1 90.69 438 GLY B N 1
ATOM 7939 C CA . GLY B 1 438 ? 5.27 -19.812 -28.547 1 90.69 438 GLY B CA 1
ATOM 7940 C C . GLY B 1 438 ? 4.305 -18.672 -28.25 1 90.69 438 GLY B C 1
ATOM 7941 O O . GLY B 1 438 ? 3.096 -18.891 -28.141 1 90.69 438 GLY B O 1
ATOM 7942 N N . ALA B 1 439 ? 4.832 -17.484 -28.047 1 92.75 439 ALA B N 1
ATOM 7943 C CA . ALA B 1 439 ? 3.984 -16.359 -27.641 1 92.75 439 ALA B CA 1
ATOM 7944 C C . ALA B 1 439 ? 3.445 -15.625 -28.875 1 92.75 439 ALA B C 1
ATOM 7946 O O . ALA B 1 439 ? 2.494 -14.844 -28.766 1 92.75 439 ALA B O 1
ATOM 7947 N N . ASN B 1 440 ? 3.926 -15.867 -30 1 92.5 440 ASN B N 1
ATOM 7948 C CA . ASN B 1 440 ? 3.586 -15.133 -31.219 1 92.5 440 ASN B CA 1
ATOM 7949 C C . ASN B 1 440 ? 2.092 -15.219 -31.516 1 92.5 440 ASN B C 1
ATOM 7951 O O . ASN B 1 440 ? 1.45 -14.195 -31.766 1 92.5 440 ASN B O 1
ATOM 7955 N N . LYS B 1 441 ? 1.55 -16.312 -31.438 1 86.19 441 LYS B N 1
ATOM 7956 C CA . LYS B 1 441 ? 0.165 -16.531 -31.844 1 86.19 441 LYS B CA 1
ATOM 7957 C C . LYS B 1 441 ? -0.794 -15.695 -31 1 86.19 441 LYS B C 1
ATOM 7959 O O . LYS B 1 441 ? -1.626 -14.969 -31.547 1 86.19 441 LYS B O 1
ATOM 7964 N N . PHE B 1 442 ? -0.661 -15.797 -29.672 1 85.69 442 PHE B N 1
ATOM 7965 C CA . PHE B 1 442 ? -1.651 -15.102 -28.859 1 85.69 442 PHE B CA 1
ATOM 7966 C C . PHE B 1 442 ? -1.406 -13.594 -28.875 1 85.69 442 PHE B C 1
ATOM 7968 O O . PHE B 1 442 ? -2.34 -12.805 -28.703 1 85.69 442 PHE B O 1
ATOM 7975 N N . ILE B 1 443 ? -0.175 -13.172 -29.094 1 92.56 443 ILE B N 1
ATOM 7976 C CA . ILE B 1 443 ? 0.128 -11.742 -29.125 1 92.56 443 ILE B CA 1
ATOM 7977 C C . ILE B 1 443 ? -0.508 -11.109 -30.359 1 92.56 443 ILE B C 1
ATOM 7979 O O . ILE B 1 443 ? -1.003 -9.984 -30.312 1 92.56 443 ILE B O 1
ATOM 7983 N N . GLU B 1 444 ? -0.498 -11.844 -31.391 1 88.25 444 GLU B N 1
ATOM 7984 C CA . GLU B 1 444 ? -1.118 -11.375 -32.625 1 88.25 444 GLU B CA 1
ATOM 7985 C C . GLU B 1 444 ? -2.629 -11.234 -32.469 1 88.25 444 GLU B C 1
ATOM 7987 O O . GLU B 1 444 ? -3.256 -10.406 -33.125 1 88.25 444 GLU B O 1
ATOM 7992 N N . GLU B 1 445 ? -3.129 -11.945 -31.578 1 82.94 445 GLU B N 1
ATOM 7993 C CA . GLU B 1 445 ? -4.574 -11.945 -31.359 1 82.94 445 GLU B CA 1
ATOM 7994 C C . GLU B 1 445 ? -4.992 -10.836 -30.406 1 82.94 445 GLU B C 1
ATOM 7996 O O . GLU B 1 445 ? -6.176 -10.516 -30.297 1 82.94 445 GLU B O 1
ATOM 8001 N N . THR B 1 446 ? -4.074 -10.242 -29.828 1 84.19 446 THR B N 1
ATOM 8002 C CA . THR B 1 446 ? -4.398 -9.148 -28.906 1 84.19 446 THR B CA 1
ATOM 8003 C C . THR B 1 446 ? -4.625 -7.852 -29.672 1 84.19 446 THR B C 1
ATOM 8005 O O . THR B 1 446 ? -4.121 -7.684 -30.781 1 84.19 446 THR B O 1
ATOM 8008 N N . SER B 1 447 ? -5.367 -6.875 -29.141 1 81.62 447 SER B N 1
ATOM 8009 C CA . SER B 1 447 ? -5.758 -5.625 -29.781 1 81.62 447 SER B CA 1
ATOM 8010 C C . SER B 1 447 ? -4.539 -4.773 -30.125 1 81.62 447 SER B C 1
ATOM 8012 O O . SER B 1 447 ? -4.484 -4.152 -31.188 1 81.62 447 SER B O 1
ATOM 8014 N N . ASN B 1 448 ? -3.48 -4.793 -29.281 1 88.75 448 ASN B N 1
ATOM 8015 C CA . ASN B 1 448 ? -2.355 -3.881 -29.469 1 88.75 448 ASN B CA 1
ATOM 8016 C C . ASN B 1 448 ? -1.037 -4.637 -29.594 1 88.75 448 ASN B C 1
ATOM 8018 O O . ASN B 1 448 ? 0.037 -4.047 -29.469 1 88.75 448 ASN B O 1
ATOM 8022 N N . GLY B 1 449 ? -1.242 -5.844 -29.828 1 92.44 449 GLY B N 1
ATOM 8023 C CA . GLY B 1 449 ? -0.043 -6.648 -30 1 92.44 449 GLY B CA 1
ATOM 8024 C C . GLY B 1 449 ? 0.949 -6.488 -28.859 1 92.44 449 GLY B C 1
ATOM 8025 O O . GLY B 1 449 ? 0.584 -6.605 -27.688 1 92.44 449 GLY B O 1
ATOM 8026 N N . LEU B 1 450 ? 2.156 -6.051 -29.281 1 94.62 450 LEU B N 1
ATOM 8027 C CA . LEU B 1 450 ? 3.238 -5.902 -28.312 1 94.62 450 LEU B CA 1
ATOM 8028 C C . LEU B 1 450 ? 2.969 -4.734 -27.375 1 94.62 450 LEU B C 1
ATOM 8030 O O . LEU B 1 450 ? 3.529 -4.676 -26.281 1 94.62 450 LEU B O 1
ATOM 8034 N N . ASN B 1 451 ? 2.135 -3.945 -27.75 1 94.25 451 ASN B N 1
ATOM 8035 C CA . ASN B 1 451 ? 1.824 -2.775 -26.938 1 94.25 451 ASN B CA 1
ATOM 8036 C C . ASN B 1 451 ? 0.623 -3.025 -26.031 1 94.25 451 ASN B C 1
ATOM 8038 O O . ASN B 1 451 ? 0.178 -2.123 -25.312 1 94.25 451 ASN B O 1
ATOM 8042 N N . TYR B 1 452 ? 0.201 -4.25 -26.016 1 93.31 452 TYR B N 1
ATOM 8043 C CA . TYR B 1 452 ? -0.92 -4.602 -25.156 1 93.31 452 TYR B CA 1
ATOM 8044 C C . TYR B 1 452 ? -0.545 -4.445 -23.688 1 93.31 452 TYR B C 1
ATOM 8046 O O . TYR B 1 452 ? 0.501 -4.934 -23.25 1 93.31 452 TYR B O 1
ATOM 8054 N N . LEU B 1 453 ? -1.382 -3.756 -22.953 1 91 453 LEU B N 1
ATOM 8055 C CA . LEU B 1 453 ? -1.179 -3.596 -21.516 1 91 453 LEU B CA 1
ATOM 8056 C C . LEU B 1 453 ? -1.631 -4.84 -20.75 1 91 453 LEU B C 1
ATOM 8058 O O . LEU B 1 453 ? -2.805 -5.211 -20.812 1 91 453 LEU B O 1
ATOM 8062 N N . VAL B 1 454 ? -0.707 -5.426 -19.969 1 91.88 454 VAL B N 1
ATOM 8063 C CA . VAL B 1 454 ? -0.977 -6.727 -19.359 1 91.88 454 VAL B CA 1
ATOM 8064 C C . VAL B 1 454 ? -1.775 -6.543 -18.078 1 91.88 454 VAL B C 1
ATOM 8066 O O . VAL B 1 454 ? -2.357 -7.5 -17.562 1 91.88 454 VAL B O 1
ATOM 8069 N N . GLY B 1 455 ? -1.771 -5.344 -17.484 1 86.69 455 GLY B N 1
ATOM 8070 C CA . GLY B 1 455 ? -2.482 -5.098 -16.25 1 86.69 455 GLY B CA 1
ATOM 8071 C C . GLY B 1 455 ? -1.673 -5.453 -15.008 1 86.69 455 GLY B C 1
ATOM 8072 O O . GLY B 1 455 ? -0.553 -5.957 -15.125 1 86.69 455 GLY B O 1
ATOM 8073 N N . GLU B 1 456 ? -2.307 -5.352 -13.836 1 84.81 456 GLU B N 1
ATOM 8074 C CA . GLU B 1 456 ? -1.628 -5.629 -12.578 1 84.81 456 GLU B CA 1
ATOM 8075 C C . GLU B 1 456 ? -1.275 -7.109 -12.453 1 84.81 456 GLU B C 1
ATOM 8077 O O . GLU B 1 456 ? -2.162 -7.965 -12.461 1 84.81 456 GLU B O 1
ATOM 8082 N N . ASN B 1 457 ? 0.041 -7.301 -12.367 1 86.56 457 ASN B N 1
ATOM 8083 C CA . ASN B 1 457 ? 0.567 -8.656 -12.273 1 86.56 457 ASN B CA 1
ATOM 8084 C C . ASN B 1 457 ? -0 -9.555 -13.367 1 86.56 457 ASN B C 1
ATOM 8086 O O . ASN B 1 457 ? -0.306 -10.727 -13.117 1 86.56 457 ASN B O 1
ATOM 8090 N N . GLY B 1 458 ? -0.3 -8.992 -14.508 1 87.75 458 GLY B N 1
ATOM 8091 C CA . GLY B 1 458 ? -0.763 -9.758 -15.648 1 87.75 458 GLY B CA 1
ATOM 8092 C C . GLY B 1 458 ? -2.215 -10.18 -15.539 1 87.75 458 GLY B C 1
ATOM 8093 O O . GLY B 1 458 ? -2.605 -11.227 -16.062 1 87.75 458 GLY B O 1
ATOM 8094 N N . SER B 1 459 ? -2.961 -9.453 -14.922 1 80.62 459 SER B N 1
ATOM 8095 C CA . SER B 1 459 ? -4.359 -9.805 -14.68 1 80.62 459 SER B CA 1
ATOM 8096 C C . SER B 1 459 ? -5.121 -9.977 -15.984 1 80.62 459 SER B C 1
ATOM 8098 O O . SER B 1 459 ? -6.137 -10.672 -16.031 1 80.62 459 SER B O 1
ATOM 8100 N N . ASN B 1 460 ? -4.602 -9.398 -17.094 1 81.62 460 ASN B N 1
ATOM 8101 C CA . ASN B 1 460 ? -5.281 -9.461 -18.391 1 81.62 460 ASN B CA 1
ATOM 8102 C C . ASN B 1 460 ? -4.824 -10.664 -19.203 1 81.62 460 ASN B C 1
ATOM 8104 O O . ASN B 1 460 ? -5.246 -10.844 -20.344 1 81.62 460 ASN B O 1
ATOM 8108 N N . LEU B 1 461 ? -3.963 -11.492 -18.609 1 85.56 461 LEU B N 1
ATOM 8109 C CA . LEU B 1 461 ? -3.396 -12.641 -19.297 1 85.56 461 LEU B CA 1
ATOM 8110 C C . LEU B 1 461 ? -3.73 -13.938 -18.562 1 85.56 461 LEU B C 1
ATOM 8112 O O . LEU B 1 461 ? -3.932 -13.93 -17.359 1 85.56 461 LEU B O 1
ATOM 8116 N N . SER B 1 462 ? -3.781 -14.977 -19.375 1 81.06 462 SER B N 1
ATOM 8117 C CA . SER B 1 462 ? -3.9 -16.297 -18.75 1 81.06 462 SER B CA 1
ATOM 8118 C C . SER B 1 462 ? -2.572 -16.75 -18.141 1 81.06 462 SER B C 1
ATOM 8120 O O . SER B 1 462 ? -1.528 -16.156 -18.422 1 81.06 462 SER B O 1
ATOM 8122 N N . GLY B 1 463 ? -2.6 -17.766 -17.297 1 83 463 GLY B N 1
ATOM 8123 C CA . GLY B 1 463 ? -1.388 -18.312 -16.703 1 83 463 GLY B CA 1
ATOM 8124 C C . GLY B 1 463 ? -0.369 -18.75 -17.75 1 83 463 GLY B C 1
ATOM 8125 O O . GLY B 1 463 ? 0.821 -18.453 -17.625 1 83 463 GLY B O 1
ATOM 8126 N N . GLY B 1 464 ? -0.87 -19.453 -18.75 1 85.81 464 GLY B N 1
ATOM 8127 C CA . GLY B 1 464 ? 0.011 -19.922 -19.812 1 85.81 464 GLY B CA 1
ATOM 8128 C C . GLY B 1 464 ? 0.622 -18.781 -20.609 1 85.81 464 GLY B C 1
ATOM 8129 O O . GLY B 1 464 ? 1.779 -18.859 -21.031 1 85.81 464 GLY B O 1
ATOM 8130 N N . GLN B 1 465 ? -0.139 -17.75 -20.812 1 88.12 465 GLN B N 1
ATOM 8131 C CA . GLN B 1 465 ? 0.36 -16.594 -21.531 1 88.12 465 GLN B CA 1
ATOM 8132 C C . GLN B 1 465 ? 1.463 -15.883 -20.75 1 88.12 465 GLN B C 1
ATOM 8134 O O . GLN B 1 465 ? 2.488 -15.5 -21.312 1 88.12 465 GLN B O 1
ATOM 8139 N N . ARG B 1 466 ? 1.269 -15.789 -19.484 1 91.62 466 ARG B N 1
ATOM 8140 C CA . ARG B 1 466 ? 2.271 -15.164 -18.625 1 91.62 466 ARG B CA 1
ATOM 8141 C C . ARG B 1 466 ? 3.582 -15.945 -18.672 1 91.62 466 ARG B C 1
ATOM 8143 O O . ARG B 1 466 ? 4.66 -15.359 -18.734 1 91.62 466 ARG B O 1
ATOM 8150 N N . GLN B 1 467 ? 3.453 -17.203 -18.594 1 91.38 467 GLN B N 1
ATOM 8151 C CA . GLN B 1 467 ? 4.641 -18.062 -18.609 1 91.38 467 GLN B CA 1
ATOM 8152 C C . GLN B 1 467 ? 5.398 -17.922 -19.922 1 91.38 467 GLN B C 1
ATOM 8154 O O . GLN B 1 467 ? 6.629 -17.891 -19.938 1 91.38 467 GLN B O 1
ATOM 8159 N N . ARG B 1 468 ? 4.652 -17.891 -21.016 1 93.5 468 ARG B N 1
ATOM 8160 C CA . ARG B 1 468 ? 5.285 -17.75 -22.312 1 93.5 468 ARG B CA 1
ATOM 8161 C C . ARG B 1 468 ? 6.02 -16.422 -22.438 1 93.5 468 ARG B C 1
ATOM 8163 O O . ARG B 1 468 ? 7.094 -16.344 -23.031 1 93.5 468 ARG B O 1
ATOM 8170 N N . ILE B 1 469 ? 5.434 -15.398 -21.891 1 95.19 469 ILE B N 1
ATOM 8171 C CA . ILE B 1 469 ? 6.09 -14.094 -21.859 1 95.19 469 ILE B CA 1
ATOM 8172 C C . ILE B 1 469 ? 7.352 -14.164 -21 1 95.19 469 ILE B C 1
ATOM 8174 O O . ILE B 1 469 ? 8.391 -13.617 -21.375 1 95.19 469 ILE B O 1
ATOM 8178 N N . ALA B 1 470 ? 7.266 -14.844 -19.891 1 95 470 ALA B N 1
ATOM 8179 C CA . ALA B 1 470 ? 8.422 -15 -19.016 1 95 470 ALA B CA 1
ATOM 8180 C C . ALA B 1 470 ? 9.539 -15.766 -19.703 1 95 470 ALA B C 1
ATOM 8182 O O . ALA B 1 470 ? 10.719 -15.469 -19.516 1 95 470 ALA B O 1
ATOM 8183 N N . ILE B 1 471 ? 9.133 -16.719 -20.469 1 94.88 471 ILE B N 1
ATOM 8184 C CA . ILE B 1 471 ? 10.109 -17.484 -21.219 1 94.88 471 ILE B CA 1
ATOM 8185 C C . ILE B 1 471 ? 10.789 -16.594 -22.25 1 94.88 471 ILE B C 1
ATOM 8187 O O . ILE B 1 471 ? 12.016 -16.609 -22.391 1 94.88 471 ILE B O 1
ATOM 8191 N N . ALA B 1 472 ? 9.961 -15.844 -22.953 1 96.12 472 ALA B N 1
ATOM 8192 C CA . ALA B 1 472 ? 10.523 -14.898 -23.922 1 96.12 472 ALA B CA 1
ATOM 8193 C C . ALA B 1 472 ? 11.477 -13.922 -23.25 1 96.12 472 ALA B C 1
ATOM 8195 O O . ALA B 1 472 ? 12.547 -13.617 -23.797 1 96.12 472 ALA B O 1
ATOM 8196 N N . ARG B 1 473 ? 11.07 -13.445 -22.125 1 96.38 473 ARG B N 1
ATOM 8197 C CA . ARG B 1 473 ? 11.875 -12.523 -21.328 1 96.38 473 ARG B CA 1
ATOM 8198 C C . ARG B 1 473 ? 13.227 -13.133 -20.984 1 96.38 473 ARG B C 1
ATOM 8200 O O . ARG B 1 473 ? 14.258 -12.461 -21.078 1 96.38 473 ARG B O 1
ATOM 8207 N N . ALA B 1 474 ? 13.227 -14.352 -20.609 1 95.31 474 ALA B N 1
ATOM 8208 C CA . ALA B 1 474 ? 14.445 -15.047 -20.219 1 95.31 474 ALA B CA 1
ATOM 8209 C C . ALA B 1 474 ? 15.344 -15.305 -21.438 1 95.31 474 ALA B C 1
ATOM 8211 O O . ALA B 1 474 ? 16.562 -15.125 -21.359 1 95.31 474 ALA B O 1
ATOM 8212 N N . LEU B 1 475 ? 14.766 -15.633 -22.516 1 95.19 475 LEU B N 1
ATOM 8213 C CA . LEU B 1 475 ? 15.508 -16.062 -23.703 1 95.19 475 LEU B CA 1
ATOM 8214 C C . LEU B 1 475 ? 16.141 -14.875 -24.406 1 95.19 475 LEU B C 1
ATOM 8216 O O . LEU B 1 475 ? 17.219 -15 -24.984 1 95.19 475 LEU B O 1
ATOM 8220 N N . ILE B 1 476 ? 15.461 -13.781 -24.375 1 96.12 476 ILE B N 1
ATOM 8221 C CA . ILE B 1 476 ? 15.938 -12.633 -25.141 1 96.12 476 ILE B CA 1
ATOM 8222 C C . ILE B 1 476 ? 17.25 -12.133 -24.562 1 96.12 476 ILE B C 1
ATOM 8224 O O . ILE B 1 476 ? 18.016 -11.453 -25.25 1 96.12 476 ILE B O 1
ATOM 8228 N N . GLN B 1 477 ? 17.516 -12.492 -23.312 1 94.81 477 GLN B N 1
ATOM 8229 C CA . GLN B 1 477 ? 18.719 -12.047 -22.641 1 94.81 477 GLN B CA 1
ATOM 8230 C C . GLN B 1 477 ? 19.953 -12.781 -23.172 1 94.81 477 GLN B C 1
ATOM 8232 O O . GLN B 1 477 ? 21.078 -12.289 -23.062 1 94.81 477 GLN B O 1
ATOM 8237 N N . GLN B 1 478 ? 19.766 -13.945 -23.719 1 92.75 478 GLN B N 1
ATOM 8238 C CA . GLN B 1 478 ? 20.828 -14.758 -24.312 1 92.75 478 GLN B CA 1
ATOM 8239 C C . GLN B 1 478 ? 21.969 -14.984 -23.328 1 92.75 478 GLN B C 1
ATOM 8241 O O . GLN B 1 478 ? 23.141 -14.742 -23.656 1 92.75 478 GLN B O 1
ATOM 8246 N N . THR B 1 479 ? 21.672 -15.484 -22.141 1 95.25 479 THR B N 1
ATOM 8247 C CA . THR B 1 479 ? 22.672 -15.82 -21.141 1 95.25 479 THR B CA 1
ATOM 8248 C C . THR B 1 479 ? 23.156 -17.25 -21.312 1 95.25 479 THR B C 1
ATOM 8250 O O . THR B 1 479 ? 22.453 -18.094 -21.891 1 95.25 479 THR B O 1
ATOM 8253 N N . PRO B 1 480 ? 24.344 -17.484 -20.797 1 95.69 480 PRO B N 1
ATOM 8254 C CA . PRO B 1 480 ? 24.875 -18.828 -20.969 1 95.69 480 PRO B CA 1
ATOM 8255 C C . PRO B 1 480 ? 24.141 -19.859 -20.109 1 95.69 480 PRO B C 1
ATOM 8257 O O . PRO B 1 480 ? 24.156 -21.062 -20.422 1 95.69 480 PRO B O 1
ATOM 8260 N N . ILE B 1 481 ? 23.531 -19.438 -19.031 1 97.06 481 ILE B N 1
ATOM 8261 C CA . ILE B 1 481 ? 22.812 -20.344 -18.156 1 97.06 481 ILE B CA 1
ATOM 8262 C C . ILE B 1 481 ? 21.328 -19.953 -18.125 1 97.06 481 ILE B C 1
ATOM 8264 O O . ILE B 1 481 ? 21 -18.781 -17.922 1 97.06 481 ILE B O 1
ATOM 8268 N N . LEU B 1 482 ? 20.469 -20.875 -18.406 1 96.69 482 LEU B N 1
ATOM 8269 C CA . LEU B 1 482 ? 19.016 -20.719 -18.297 1 96.69 482 LEU B CA 1
ATOM 8270 C C . LEU B 1 482 ? 18.422 -21.672 -17.281 1 96.69 482 LEU B C 1
ATOM 8272 O O . LEU B 1 482 ? 18.703 -22.875 -17.312 1 96.69 482 LEU B O 1
ATOM 8276 N N . VAL B 1 483 ? 17.734 -21.094 -16.328 1 96.44 483 VAL B N 1
ATOM 8277 C CA . VAL B 1 483 ? 17.094 -21.906 -15.289 1 96.44 483 VAL B CA 1
ATOM 8278 C C . VAL B 1 483 ? 15.586 -21.859 -15.445 1 96.44 483 VAL B C 1
ATOM 8280 O O . VAL B 1 483 ? 14.992 -20.781 -15.508 1 96.44 483 VAL B O 1
ATOM 8283 N N . LEU B 1 484 ? 14.984 -23 -15.555 1 94.12 484 LEU B N 1
ATOM 8284 C CA . LEU B 1 484 ? 13.531 -23.125 -15.594 1 94.12 484 LEU B CA 1
ATOM 8285 C C . LEU B 1 484 ? 13.008 -23.75 -14.305 1 94.12 484 LEU B C 1
ATOM 8287 O O . LEU B 1 484 ? 13.094 -24.969 -14.117 1 94.12 484 LEU B O 1
ATOM 8291 N N . ASP B 1 485 ? 12.5 -22.969 -13.492 1 90.88 485 ASP B N 1
ATOM 8292 C CA . ASP B 1 485 ? 11.891 -23.469 -12.266 1 90.88 485 ASP B CA 1
ATOM 8293 C C . ASP B 1 485 ? 10.391 -23.688 -12.445 1 90.88 485 ASP B C 1
ATOM 8295 O O . ASP B 1 485 ? 9.586 -22.828 -12.07 1 90.88 485 ASP B O 1
ATOM 8299 N N . GLU B 1 486 ? 10.039 -24.812 -12.93 1 84.75 486 GLU B N 1
ATOM 8300 C CA . GLU B 1 486 ? 8.672 -25.172 -13.297 1 84.75 486 GLU B CA 1
ATOM 8301 C C . GLU B 1 486 ? 8.055 -24.141 -14.227 1 84.75 486 GLU B C 1
ATOM 8303 O O . GLU B 1 486 ? 6.906 -23.734 -14.039 1 84.75 486 GLU B O 1
ATOM 8308 N N . GLY B 1 487 ? 8.805 -23.797 -15.18 1 80.19 487 GLY B N 1
ATOM 8309 C CA . GLY B 1 487 ? 8.5 -22.656 -16.031 1 80.19 487 GLY B CA 1
ATOM 8310 C C . GLY B 1 487 ? 7.469 -22.969 -17.094 1 80.19 487 GLY B C 1
ATOM 8311 O O . GLY B 1 487 ? 7.047 -22.062 -17.828 1 80.19 487 GLY B O 1
ATOM 8312 N N . THR B 1 488 ? 6.992 -24.203 -17.172 1 80.44 488 THR B N 1
ATOM 8313 C CA . THR B 1 488 ? 6 -24.562 -18.188 1 80.44 488 THR B CA 1
ATOM 8314 C C . THR B 1 488 ? 4.801 -25.25 -17.547 1 80.44 488 THR B C 1
ATOM 8316 O O . THR B 1 488 ? 4.074 -26 -18.203 1 80.44 488 THR B O 1
ATOM 8319 N N . SER B 1 489 ? 4.672 -25.016 -16.281 1 78.56 489 SER B N 1
ATOM 8320 C CA . SER B 1 489 ? 3.67 -25.766 -15.516 1 78.56 489 SER B CA 1
ATOM 8321 C C . SER B 1 489 ? 2.258 -25.344 -15.906 1 78.56 489 SER B C 1
ATOM 8323 O O . SER B 1 489 ? 1.323 -26.141 -15.836 1 78.56 489 SER B O 1
ATOM 8325 N N . ALA B 1 490 ? 2.133 -24.141 -16.344 1 77.12 490 ALA B N 1
ATOM 8326 C CA . ALA B 1 490 ? 0.8 -23.625 -16.656 1 77.12 490 ALA B CA 1
ATOM 8327 C C . ALA B 1 490 ? 0.516 -23.672 -18.141 1 77.12 490 ALA B C 1
ATOM 8329 O O . ALA B 1 490 ? -0.532 -23.203 -18.609 1 77.12 490 ALA B O 1
ATOM 8330 N N . ILE B 1 491 ? 1.429 -24.219 -18.891 1 83 491 ILE B N 1
ATOM 8331 C CA . ILE B 1 491 ? 1.304 -24.297 -20.344 1 83 491 ILE B CA 1
ATOM 8332 C C . ILE B 1 491 ? 0.792 -25.672 -20.734 1 83 491 ILE B C 1
ATOM 8334 O O . ILE B 1 491 ? 1.07 -26.672 -20.062 1 83 491 ILE B O 1
ATOM 8338 N N . ASP B 1 492 ? 0.065 -25.703 -21.781 1 80 492 ASP B N 1
ATOM 8339 C CA . ASP B 1 492 ? -0.424 -26.984 -22.281 1 80 492 ASP B CA 1
ATOM 8340 C C . ASP B 1 492 ? 0.734 -27.891 -22.703 1 80 492 ASP B C 1
ATOM 8342 O O . ASP B 1 492 ? 1.815 -27.391 -23.031 1 80 492 ASP B O 1
ATOM 8346 N N . MET B 1 493 ? 0.483 -29.125 -22.688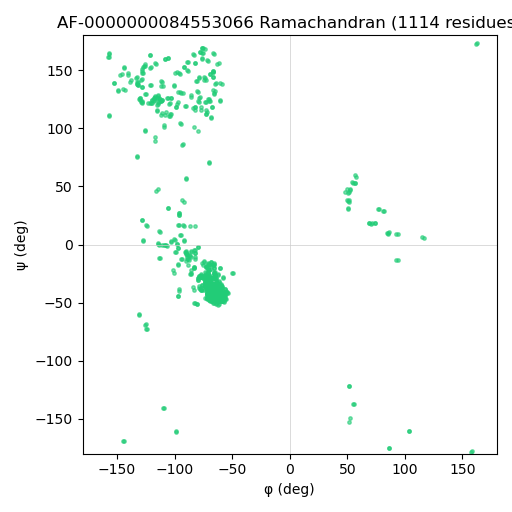 1 80.25 493 MET B N 1
ATOM 8347 C CA . MET B 1 493 ? 1.515 -30.156 -22.844 1 80.25 493 MET B CA 1
ATOM 8348 C C . MET B 1 493 ? 2.242 -30.016 -24.172 1 80.25 493 MET B C 1
ATOM 8350 O O . MET B 1 493 ? 3.469 -30.125 -24.219 1 80.25 493 MET B O 1
ATOM 8354 N N . GLN B 1 494 ? 1.527 -29.75 -25.234 1 82 494 GLN B N 1
ATOM 8355 C CA . GLN B 1 494 ? 2.156 -29.672 -26.547 1 82 494 GLN B CA 1
ATOM 8356 C C . GLN B 1 494 ? 3.057 -28.438 -26.641 1 82 494 GLN B C 1
ATOM 8358 O O . GLN B 1 494 ? 4.195 -28.531 -27.109 1 82 494 GLN B O 1
ATOM 8363 N N . THR B 1 495 ? 2.508 -27.406 -26.25 1 84.19 495 THR B N 1
ATOM 8364 C CA . THR B 1 495 ? 3.283 -26.172 -26.312 1 84.19 495 THR B CA 1
ATOM 8365 C C . THR B 1 495 ? 4.516 -26.281 -25.406 1 84.19 495 THR B C 1
ATOM 8367 O O . THR B 1 495 ? 5.602 -25.828 -25.781 1 84.19 495 THR B O 1
ATOM 8370 N N . ALA B 1 496 ? 4.289 -26.859 -24.266 1 87.19 496 ALA B N 1
ATOM 8371 C CA . ALA B 1 496 ? 5.406 -27.047 -23.344 1 87.19 496 ALA B CA 1
ATOM 8372 C C . ALA B 1 496 ? 6.48 -27.938 -23.953 1 87.19 496 ALA B C 1
ATOM 8374 O O . ALA B 1 496 ? 7.676 -27.641 -23.844 1 87.19 496 ALA B O 1
ATOM 8375 N N . TYR B 1 497 ? 5.98 -28.953 -24.531 1 85.81 497 TYR B N 1
ATOM 8376 C CA . TYR B 1 497 ? 6.898 -29.875 -25.203 1 85.81 497 TYR B CA 1
ATOM 8377 C C . TYR B 1 497 ? 7.699 -29.156 -26.281 1 85.81 497 TYR B C 1
ATOM 8379 O O . TYR B 1 497 ? 8.922 -29.328 -26.375 1 85.81 497 TYR B O 1
ATOM 8387 N N . ASP B 1 498 ? 7.035 -28.391 -27.047 1 88.25 498 ASP B N 1
ATOM 8388 C CA . ASP B 1 498 ? 7.688 -27.672 -28.141 1 88.25 498 ASP B CA 1
ATOM 8389 C C . ASP B 1 498 ? 8.742 -26.703 -27.594 1 88.25 498 ASP B C 1
ATOM 8391 O O . ASP B 1 498 ? 9.852 -26.625 -28.141 1 88.25 498 ASP B O 1
ATOM 8395 N N . ILE B 1 499 ? 8.398 -26.031 -26.625 1 90.31 499 ILE B N 1
ATOM 8396 C CA . ILE B 1 499 ? 9.297 -25.047 -26.031 1 90.31 499 ILE B CA 1
ATOM 8397 C C . ILE B 1 499 ? 10.516 -25.766 -25.453 1 90.31 499 ILE B C 1
ATOM 8399 O O . ILE B 1 499 ? 11.656 -25.375 -25.734 1 90.31 499 ILE B O 1
ATOM 8403 N N . GLU B 1 500 ? 10.273 -26.75 -24.672 1 90.75 500 GLU B N 1
ATOM 8404 C CA . GLU B 1 500 ? 11.359 -27.469 -24.016 1 90.75 500 GLU B CA 1
ATOM 8405 C C . GLU B 1 500 ? 12.266 -28.156 -25.031 1 90.75 500 GLU B C 1
ATOM 8407 O O . GLU B 1 500 ? 13.492 -28.156 -24.875 1 90.75 500 GLU B O 1
ATOM 8412 N N . SER B 1 501 ? 11.633 -28.734 -26.031 1 91.06 501 SER B N 1
ATOM 8413 C CA . SER B 1 501 ? 12.406 -29.391 -27.078 1 91.06 501 SER B CA 1
ATOM 8414 C C . SER B 1 501 ? 13.336 -28.391 -27.781 1 91.06 501 SER B C 1
ATOM 8416 O O . SER B 1 501 ? 14.492 -28.719 -28.062 1 91.06 501 SER B O 1
ATOM 8418 N N . LYS B 1 502 ? 12.812 -27.266 -28.047 1 91.31 502 LYS B N 1
ATOM 8419 C CA . LYS B 1 502 ? 13.625 -26.234 -28.688 1 91.31 502 LYS B CA 1
ATOM 8420 C C . LYS B 1 502 ? 14.781 -25.812 -27.797 1 91.31 502 LYS B C 1
ATOM 8422 O O . LYS B 1 502 ? 15.906 -25.641 -28.281 1 91.31 502 LYS B O 1
ATOM 8427 N N . LEU B 1 503 ? 14.539 -25.703 -26.562 1 91.94 503 LEU B N 1
ATOM 8428 C CA . LEU B 1 503 ? 15.555 -25.266 -25.625 1 91.94 503 LEU B CA 1
ATOM 8429 C C . LEU B 1 503 ? 16.656 -26.312 -25.484 1 91.94 503 LEU B C 1
ATOM 8431 O O . LEU B 1 503 ? 17.828 -25.969 -25.375 1 91.94 503 LEU B O 1
ATOM 8435 N N . LEU B 1 504 ? 16.234 -27.531 -25.453 1 93.69 504 LEU B N 1
ATOM 8436 C CA . LEU B 1 504 ? 17.172 -28.641 -25.281 1 93.69 504 LEU B CA 1
ATOM 8437 C C . LEU B 1 504 ? 18.078 -28.766 -26.5 1 93.69 504 LEU B C 1
ATOM 8439 O O . LEU B 1 504 ? 19.172 -29.328 -26.391 1 93.69 504 LEU B O 1
ATOM 8443 N N . ASN B 1 505 ? 17.688 -28.172 -27.562 1 92 505 ASN B N 1
ATOM 8444 C CA . ASN B 1 505 ? 18.453 -28.312 -28.797 1 92 505 ASN B CA 1
ATOM 8445 C C . ASN B 1 505 ? 19.406 -27.141 -29 1 92 505 ASN B C 1
ATOM 8447 O O . ASN B 1 505 ? 20.203 -27.125 -29.938 1 92 505 ASN B O 1
ATOM 8451 N N . ILE B 1 506 ? 19.312 -26.234 -28.094 1 91.25 506 ILE B N 1
ATOM 8452 C CA . ILE B 1 506 ? 20.25 -25.109 -28.188 1 91.25 506 ILE B CA 1
ATOM 8453 C C . ILE B 1 506 ? 21.625 -25.531 -27.688 1 91.25 506 ILE B C 1
ATOM 8455 O O . ILE B 1 506 ? 21.797 -25.828 -26.5 1 91.25 506 ILE B O 1
ATOM 8459 N N . LYS B 1 507 ? 22.625 -25.547 -28.516 1 91.25 507 LYS B N 1
ATOM 8460 C CA . LYS B 1 507 ? 23.922 -26.141 -28.234 1 91.25 507 LYS B CA 1
ATOM 8461 C C . LYS B 1 507 ? 24.703 -25.312 -27.219 1 91.25 507 LYS B C 1
ATOM 8463 O O . LYS B 1 507 ? 25.281 -25.859 -26.281 1 91.25 507 LYS B O 1
ATOM 8468 N N . ASP B 1 508 ? 24.719 -24.031 -27.344 1 93.44 508 ASP B N 1
ATOM 8469 C CA . ASP B 1 508 ? 25.562 -23.188 -26.469 1 93.44 508 ASP B CA 1
ATOM 8470 C C . ASP B 1 508 ? 24.766 -22.703 -25.266 1 93.44 508 ASP B C 1
ATOM 8472 O O . ASP B 1 508 ? 24.953 -21.562 -24.828 1 93.44 508 ASP B O 1
ATOM 8476 N N . LEU B 1 509 ? 23.922 -23.562 -24.75 1 95.44 509 LEU B N 1
ATOM 8477 C CA . LEU B 1 509 ? 23.094 -23.188 -23.609 1 95.44 509 LEU B CA 1
ATOM 8478 C C . LEU B 1 509 ? 23.203 -24.219 -22.5 1 95.44 509 LEU B C 1
ATOM 8480 O O . LEU B 1 509 ? 23.109 -25.422 -22.75 1 95.44 509 LEU B O 1
ATOM 8484 N N . THR B 1 510 ? 23.609 -23.766 -21.344 1 97.62 510 THR B N 1
ATOM 8485 C CA . THR B 1 510 ? 23.469 -24.594 -20.156 1 97.62 510 THR B CA 1
ATOM 8486 C C . THR B 1 510 ? 22.062 -24.484 -19.578 1 97.62 510 THR B C 1
ATOM 8488 O O . THR B 1 510 ? 21.641 -23.391 -19.172 1 97.62 510 THR B O 1
ATOM 8491 N N . LEU B 1 511 ? 21.375 -25.562 -19.594 1 96.81 511 LEU B N 1
ATOM 8492 C CA . LEU B 1 511 ? 19.969 -25.562 -19.188 1 96.81 511 LEU B CA 1
ATOM 8493 C C . LEU B 1 511 ? 19.766 -26.359 -17.906 1 96.81 511 LEU B C 1
ATOM 8495 O O . LEU B 1 511 ? 20.203 -27.5 -17.812 1 96.81 511 LEU B O 1
ATOM 8499 N N . ILE B 1 512 ? 19.219 -25.719 -16.906 1 96.62 512 ILE B N 1
ATOM 8500 C CA . ILE B 1 512 ? 18.812 -26.375 -15.672 1 96.62 512 ILE B CA 1
ATOM 8501 C C . ILE B 1 512 ? 17.297 -26.281 -15.516 1 96.62 512 ILE B C 1
ATOM 8503 O O . ILE B 1 512 ? 16.75 -25.203 -15.328 1 96.62 512 ILE B O 1
ATOM 8507 N N . THR B 1 513 ? 16.656 -27.438 -15.539 1 94.81 513 THR B N 1
ATOM 8508 C CA . THR B 1 513 ? 15.195 -27.453 -15.508 1 94.81 513 THR B CA 1
ATOM 8509 C C . THR B 1 513 ? 14.688 -28.219 -14.289 1 94.81 513 THR B C 1
ATOM 8511 O O . THR B 1 513 ? 15.094 -29.375 -14.062 1 94.81 513 THR B O 1
ATOM 8514 N N . ILE B 1 514 ? 13.922 -27.531 -13.5 1 91.5 514 ILE B N 1
ATOM 8515 C CA . ILE B 1 514 ? 13.148 -28.219 -12.469 1 91.5 514 ILE B CA 1
ATOM 8516 C C . ILE B 1 514 ? 11.781 -28.625 -13.031 1 91.5 514 ILE B C 1
ATOM 8518 O O . ILE B 1 514 ? 11.031 -27.766 -13.516 1 91.5 514 ILE B O 1
ATOM 8522 N N . THR B 1 515 ? 11.469 -29.875 -13.07 1 83.62 515 THR B N 1
ATOM 8523 C CA . THR B 1 515 ? 10.195 -30.297 -13.648 1 83.62 515 THR B CA 1
ATOM 8524 C C . THR B 1 515 ? 9.625 -31.484 -12.898 1 83.62 515 THR B C 1
ATOM 8526 O O . THR B 1 515 ? 10.367 -32.25 -12.258 1 83.62 515 THR B O 1
ATOM 8529 N N . HIS B 1 516 ? 8.414 -31.562 -12.938 1 73.38 516 HIS B N 1
ATOM 8530 C CA . HIS B 1 516 ? 7.707 -32.75 -12.438 1 73.38 516 HIS B CA 1
ATOM 8531 C C . HIS B 1 516 ? 7.133 -33.562 -13.578 1 73.38 516 HIS B C 1
ATOM 8533 O O . HIS B 1 516 ? 6.566 -34.625 -13.359 1 73.38 516 HIS B O 1
ATOM 8539 N N . LYS B 1 517 ? 7.352 -33.062 -14.773 1 72 517 LYS B N 1
ATOM 8540 C CA . LYS B 1 517 ? 6.852 -33.75 -15.953 1 72 517 LYS B CA 1
ATOM 8541 C C . LYS B 1 517 ? 7.84 -34.812 -16.422 1 72 517 LYS B C 1
ATOM 8543 O O . LYS B 1 517 ? 9.031 -34.531 -16.594 1 72 517 LYS B O 1
ATOM 8548 N N . MET B 1 518 ? 7.375 -36.031 -16.594 1 69.06 518 MET B N 1
ATOM 8549 C CA . MET B 1 518 ? 8.273 -37.156 -16.844 1 69.06 518 MET B CA 1
ATOM 8550 C C . MET B 1 518 ? 8.055 -37.719 -18.234 1 69.06 518 MET B C 1
ATOM 8552 O O . MET B 1 518 ? 7.969 -38.938 -18.391 1 69.06 518 MET B O 1
ATOM 8556 N N . SER B 1 519 ? 8.023 -36.781 -19.172 1 75.19 519 SER B N 1
ATOM 8557 C CA . SER B 1 519 ? 7.945 -37.344 -20.531 1 75.19 519 SER B CA 1
ATOM 8558 C C . SER B 1 519 ? 9.242 -38.031 -20.938 1 75.19 519 SER B C 1
ATOM 8560 O O . SER B 1 519 ? 10.32 -37.438 -20.844 1 75.19 519 SER B O 1
ATOM 8562 N N . GLU B 1 520 ? 9.148 -39.219 -21.281 1 80.31 520 GLU B N 1
ATOM 8563 C CA . GLU B 1 520 ? 10.328 -40 -21.672 1 80.31 520 GLU B CA 1
ATOM 8564 C C . GLU B 1 520 ? 11.094 -39.281 -22.797 1 80.31 520 GLU B C 1
ATOM 8566 O O . GLU B 1 520 ? 12.32 -39.25 -22.797 1 80.31 520 GLU B O 1
ATOM 8571 N N . GLU B 1 521 ? 10.375 -38.781 -23.656 1 82.5 521 GLU B N 1
ATOM 8572 C CA . GLU B 1 521 ? 10.992 -38.156 -24.828 1 82.5 521 GLU B CA 1
ATOM 8573 C C . GLU B 1 521 ? 11.82 -36.938 -24.422 1 82.5 521 GLU B C 1
ATOM 8575 O O . GLU B 1 521 ? 12.945 -36.75 -24.891 1 82.5 521 GLU B O 1
ATOM 8580 N N . LEU B 1 522 ? 11.312 -36.188 -23.578 1 85.38 522 LEU B N 1
ATOM 8581 C CA . LEU B 1 522 ? 12.023 -34.969 -23.172 1 85.38 522 LEU B CA 1
ATOM 8582 C C . LEU B 1 522 ? 13.148 -35.312 -22.203 1 85.38 522 LEU B C 1
ATOM 8584 O O . LEU B 1 522 ? 14.242 -34.75 -22.312 1 85.38 522 LEU B O 1
ATOM 8588 N N . LEU B 1 523 ? 12.883 -36.219 -21.359 1 89.38 523 LEU B N 1
ATOM 8589 C CA . LEU B 1 523 ? 13.867 -36.562 -20.344 1 89.38 523 LEU B CA 1
ATOM 8590 C C . LEU B 1 523 ? 15.109 -37.188 -20.969 1 89.38 523 LEU B C 1
ATOM 8592 O O . LEU B 1 523 ? 16.219 -37.031 -20.453 1 89.38 523 LEU B O 1
ATOM 8596 N N . SER B 1 524 ? 14.875 -37.844 -22.109 1 90.75 524 SER B N 1
ATOM 8597 C CA . SER B 1 524 ? 15.984 -38.531 -22.781 1 90.75 524 SER B CA 1
ATOM 8598 C C . SER B 1 524 ? 16.953 -37.531 -23.391 1 90.75 524 SER B C 1
ATOM 8600 O O . SER B 1 524 ? 18.094 -37.844 -23.688 1 90.75 524 SER B O 1
ATOM 8602 N N . LEU B 1 525 ? 16.516 -36.312 -23.531 1 91.44 525 LEU B N 1
ATOM 8603 C CA . LEU B 1 525 ? 17.344 -35.312 -24.172 1 91.44 525 LEU B CA 1
ATOM 8604 C C . LEU B 1 525 ? 18.25 -34.625 -23.156 1 91.44 525 LEU B C 1
ATOM 8606 O O . LEU B 1 525 ? 19.188 -33.906 -23.547 1 91.44 525 LEU B O 1
ATOM 8610 N N . TYR B 1 526 ? 18.016 -34.812 -21.938 1 95 526 TYR B N 1
ATOM 8611 C CA . TYR B 1 526 ? 18.859 -34.219 -20.922 1 95 526 TYR B CA 1
ATOM 8612 C C . TYR B 1 526 ? 20.156 -35 -20.75 1 95 526 TYR B C 1
ATOM 8614 O O . TYR B 1 526 ? 20.141 -36.25 -20.828 1 95 526 TYR B O 1
ATOM 8622 N N . ASP B 1 527 ? 21.25 -34.281 -20.5 1 95.5 527 ASP B N 1
ATOM 8623 C CA . ASP B 1 527 ? 22.531 -34.938 -20.266 1 95.5 527 ASP B CA 1
ATOM 8624 C C . ASP B 1 527 ? 22.547 -35.656 -18.922 1 95.5 527 ASP B C 1
ATOM 8626 O O . ASP B 1 527 ? 23.188 -36.719 -18.781 1 95.5 527 ASP B O 1
ATOM 8630 N N . GLU B 1 528 ? 21.938 -35.062 -18 1 96 528 GLU B N 1
ATOM 8631 C CA . GLU B 1 528 ? 21.891 -35.656 -16.656 1 96 528 GLU B CA 1
ATOM 8632 C C . GLU B 1 528 ? 20.594 -35.281 -15.945 1 96 528 GLU B C 1
ATOM 8634 O O . GLU B 1 528 ? 20.125 -34.156 -16.031 1 96 528 GLU B O 1
ATOM 8639 N N . ILE B 1 529 ? 20.031 -36.312 -15.383 1 95.5 529 ILE B N 1
ATOM 8640 C CA . ILE B 1 529 ? 18.844 -36.156 -14.539 1 95.5 529 ILE B CA 1
ATOM 8641 C C . ILE B 1 529 ? 19.234 -36.344 -13.07 1 95.5 529 ILE B C 1
ATOM 8643 O O . ILE B 1 529 ? 19.906 -37.312 -12.703 1 95.5 529 ILE B O 1
ATOM 8647 N N . ILE B 1 530 ? 18.891 -35.375 -12.305 1 95.69 530 ILE B N 1
ATOM 8648 C CA . ILE B 1 530 ? 19.203 -35.344 -10.875 1 95.69 530 ILE B CA 1
ATOM 8649 C C . ILE B 1 530 ? 17.922 -35.562 -10.07 1 95.69 530 ILE B C 1
ATOM 8651 O O . ILE B 1 530 ? 17.016 -34.719 -10.07 1 95.69 530 ILE B O 1
ATOM 8655 N N . TYR B 1 531 ? 17.859 -36.719 -9.406 1 94.94 531 TYR B N 1
ATOM 8656 C CA . TYR B 1 531 ? 16.688 -37.031 -8.594 1 94.94 531 TYR B CA 1
ATOM 8657 C C . TYR B 1 531 ? 16.922 -36.688 -7.129 1 94.94 531 TYR B C 1
ATOM 8659 O O . TYR B 1 531 ? 17.859 -37.188 -6.504 1 94.94 531 TYR B O 1
ATOM 8667 N N . MET B 1 532 ? 16.016 -35.812 -6.629 1 93.88 532 MET B N 1
ATOM 8668 C CA . MET B 1 532 ? 16.156 -35.344 -5.254 1 93.88 532 MET B CA 1
ATOM 8669 C C . MET B 1 532 ? 15.023 -35.875 -4.383 1 93.88 532 MET B C 1
ATOM 8671 O O . MET B 1 532 ? 13.875 -35.938 -4.82 1 93.88 532 MET B O 1
ATOM 8675 N N . GLU B 1 533 ? 15.398 -36.219 -3.191 1 91.5 533 GLU B N 1
ATOM 8676 C CA . GLU B 1 533 ? 14.453 -36.625 -2.154 1 91.5 533 GLU B CA 1
ATOM 8677 C C . GLU B 1 533 ? 14.906 -36.156 -0.779 1 91.5 533 GLU B C 1
ATOM 8679 O O . GLU B 1 533 ? 16.078 -36.281 -0.416 1 91.5 533 GLU B O 1
ATOM 8684 N N . ASN B 1 534 ? 13.984 -35.594 -0.043 1 88.69 534 ASN B N 1
ATOM 8685 C CA . ASN B 1 534 ? 14.211 -35.156 1.336 1 88.69 534 ASN B CA 1
ATOM 8686 C C . ASN B 1 534 ? 15.477 -34.312 1.466 1 88.69 534 ASN B C 1
ATOM 8688 O O . ASN B 1 534 ? 16.312 -34.562 2.342 1 88.69 534 ASN B O 1
ATOM 8692 N N . GLY B 1 535 ? 15.711 -33.5 0.494 1 92.75 535 GLY B N 1
ATOM 8693 C CA . GLY B 1 535 ? 16.797 -32.531 0.571 1 92.75 535 GLY B CA 1
ATOM 8694 C C . GLY B 1 535 ? 18.141 -33.125 0.146 1 92.75 535 GLY B C 1
ATOM 8695 O O . GLY B 1 535 ? 19.172 -32.469 0.343 1 92.75 535 GLY B O 1
ATOM 8696 N N . GLN B 1 536 ? 18.062 -34.312 -0.4 1 95.5 536 GLN B N 1
ATOM 8697 C CA . GLN B 1 536 ? 19.297 -34.969 -0.828 1 95.5 536 GLN B CA 1
ATOM 8698 C C . GLN B 1 536 ? 19.203 -35.438 -2.277 1 95.5 536 GLN B C 1
ATOM 8700 O O . GLN B 1 536 ? 18.094 -35.656 -2.789 1 95.5 536 GLN B O 1
ATOM 8705 N N . ILE B 1 537 ? 20.344 -35.469 -2.912 1 96.25 537 ILE B N 1
ATOM 8706 C CA . ILE B 1 537 ? 20.406 -36.125 -4.223 1 96.25 537 ILE B CA 1
ATOM 8707 C C . ILE B 1 537 ? 20.562 -37.625 -4.051 1 96.25 537 ILE B C 1
ATOM 8709 O O . ILE B 1 537 ? 21.578 -38.094 -3.539 1 96.25 537 ILE B O 1
ATOM 8713 N N . VAL B 1 538 ? 19.656 -38.312 -4.512 1 95.19 538 VAL B N 1
ATOM 8714 C CA . VAL B 1 538 ? 19.609 -39.75 -4.266 1 95.19 538 VAL B CA 1
ATOM 8715 C C . VAL B 1 538 ? 20.219 -40.5 -5.453 1 95.19 538 VAL B C 1
ATOM 8717 O O . VAL B 1 538 ? 20.844 -41.531 -5.281 1 95.19 538 VAL B O 1
ATOM 8720 N N . GLU B 1 539 ? 19.828 -40.062 -6.629 1 95.12 539 GLU B N 1
ATOM 8721 C CA . GLU B 1 539 ? 20.312 -40.656 -7.867 1 95.12 539 GLU B CA 1
ATOM 8722 C C . GLU B 1 539 ? 20.578 -39.594 -8.93 1 95.12 539 GLU B C 1
ATOM 8724 O O . GLU B 1 539 ? 19.922 -38.531 -8.945 1 95.12 539 GLU B O 1
ATOM 8729 N N . SER B 1 540 ? 21.594 -39.844 -9.75 1 95.25 540 SER B N 1
ATOM 8730 C CA . SER B 1 540 ? 21.844 -38.969 -10.883 1 95.25 540 SER B CA 1
ATOM 8731 C C . SER B 1 540 ? 22.391 -39.781 -12.078 1 95.25 540 SER B C 1
ATOM 8733 O O . SER B 1 540 ? 23.031 -40.812 -11.906 1 95.25 540 SER B O 1
ATOM 8735 N N . GLY B 1 541 ? 22.078 -39.406 -13.219 1 94.19 541 GLY B N 1
ATOM 8736 C CA . GLY B 1 541 ? 22.516 -40.031 -14.445 1 94.19 541 GLY B CA 1
ATOM 8737 C C . GLY B 1 541 ? 21.609 -39.75 -15.625 1 94.19 541 GLY B C 1
ATOM 8738 O O . GLY B 1 541 ? 20.75 -38.875 -15.547 1 94.19 541 GLY B O 1
ATOM 8739 N N . ASN B 1 542 ? 21.891 -40.281 -16.734 1 93.75 542 ASN B N 1
ATOM 8740 C CA . ASN B 1 542 ? 20.984 -40.156 -17.875 1 93.75 542 ASN B CA 1
ATOM 8741 C C . ASN B 1 542 ? 19.75 -41.031 -17.719 1 93.75 542 ASN B C 1
ATOM 8743 O O . ASN B 1 542 ? 19.688 -41.875 -16.797 1 93.75 542 ASN B O 1
ATOM 8747 N N . LEU B 1 543 ? 18.797 -40.812 -18.562 1 92.5 543 LEU B N 1
ATOM 8748 C CA . LEU B 1 543 ? 17.516 -41.5 -18.406 1 92.5 543 LEU B CA 1
ATOM 8749 C C . LEU B 1 543 ? 17.688 -43 -18.484 1 92.5 543 LEU B C 1
ATOM 8751 O O . LEU B 1 543 ? 17.156 -43.75 -17.656 1 92.5 543 LEU B O 1
ATOM 8755 N N . GLN B 1 544 ? 18.5 -43.438 -19.406 1 92.06 544 GLN B N 1
ATOM 8756 C CA . GLN B 1 544 ? 18.688 -44.875 -19.609 1 92.06 544 GLN B CA 1
ATOM 8757 C C . GLN B 1 544 ? 19.359 -45.5 -18.391 1 92.06 544 GLN B C 1
ATOM 8759 O O . GLN B 1 544 ? 18.922 -46.562 -17.906 1 92.06 544 GLN B O 1
ATOM 8764 N N . GLU B 1 545 ? 20.344 -44.844 -17.922 1 93.38 545 GLU B N 1
ATOM 8765 C CA . GLU B 1 545 ? 21.062 -45.312 -16.75 1 93.38 545 GLU B CA 1
ATOM 8766 C C . GLU B 1 545 ? 20.156 -45.406 -15.523 1 93.38 545 GLU B C 1
ATOM 8768 O O . GLU B 1 545 ? 20.203 -46.375 -14.773 1 93.38 545 GLU B O 1
ATOM 8773 N N . LEU B 1 546 ? 19.375 -44.406 -15.375 1 92.38 546 LEU B N 1
ATOM 8774 C CA . LEU B 1 546 ? 18.516 -44.344 -14.203 1 92.38 546 LEU B CA 1
ATOM 8775 C C . LEU B 1 546 ? 17.406 -45.375 -14.266 1 92.38 546 LEU B C 1
ATOM 8777 O O . LEU B 1 546 ? 16.984 -45.906 -13.242 1 92.38 546 LEU B O 1
ATOM 8781 N N . LEU B 1 547 ? 16.922 -45.625 -15.477 1 91.38 547 LEU B N 1
ATOM 8782 C CA . LEU B 1 547 ? 15.859 -46.594 -15.641 1 91.38 547 LEU B CA 1
ATOM 8783 C C . LEU B 1 547 ? 16.406 -48 -15.461 1 91.38 547 LEU B C 1
ATOM 8785 O O . LEU B 1 547 ? 15.711 -48.875 -14.922 1 91.38 547 LEU B O 1
ATOM 8789 N N . GLU B 1 548 ? 17.641 -48.219 -15.82 1 91.5 548 GLU B N 1
ATOM 8790 C CA . GLU B 1 548 ? 18.266 -49.531 -15.711 1 91.5 548 GLU B CA 1
ATOM 8791 C C . GLU B 1 548 ? 18.578 -49.875 -14.258 1 91.5 548 GLU B C 1
ATOM 8793 O O . GLU B 1 548 ? 18.562 -51.031 -13.867 1 91.5 548 GLU B O 1
ATOM 8798 N N . LYS B 1 549 ? 18.859 -48.875 -13.547 1 91.62 549 LYS B N 1
ATOM 8799 C CA . LYS B 1 549 ? 19.188 -49.062 -12.141 1 91.62 549 LYS B CA 1
ATOM 8800 C C . LYS B 1 549 ? 17.984 -49.594 -11.367 1 91.62 549 LYS B C 1
ATOM 8802 O O . LYS B 1 549 ? 18.125 -50.312 -10.375 1 91.62 549 LYS B O 1
ATOM 8807 N N . LYS B 1 550 ? 16.766 -49.375 -11.758 1 88.88 550 LYS B N 1
ATOM 8808 C CA . LYS B 1 550 ? 15.508 -49.781 -11.148 1 88.88 550 LYS B CA 1
ATOM 8809 C C . LYS B 1 550 ? 15.484 -49.469 -9.656 1 88.88 550 LYS B C 1
ATOM 8811 O O . LYS B 1 550 ? 15.156 -50.312 -8.828 1 88.88 550 LYS B O 1
ATOM 8816 N N . GLU B 1 551 ? 15.898 -48.344 -9.289 1 90.56 551 GLU B N 1
ATOM 8817 C CA . GLU B 1 551 ? 15.945 -47.906 -7.906 1 90.56 551 GLU B CA 1
ATOM 8818 C C . GLU B 1 551 ? 14.906 -46.812 -7.652 1 90.56 551 GLU B C 1
ATOM 8820 O O . GLU B 1 551 ? 13.773 -46.906 -8.125 1 90.56 551 GLU B O 1
ATOM 8825 N N . LYS B 1 552 ? 15.234 -45.812 -6.875 1 87.69 552 LYS B N 1
ATOM 8826 C CA . LYS B 1 552 ? 14.258 -44.844 -6.391 1 87.69 552 LYS B CA 1
ATOM 8827 C C . LYS B 1 552 ? 13.703 -44 -7.535 1 87.69 552 LYS B C 1
ATOM 8829 O O . LYS B 1 552 ? 12.5 -43.719 -7.574 1 87.69 552 LYS B O 1
ATOM 8834 N N . PHE B 1 553 ? 14.547 -43.688 -8.398 1 88.25 553 PHE B N 1
ATOM 8835 C CA . PHE B 1 553 ? 14.094 -42.875 -9.531 1 88.25 553 PHE B CA 1
ATOM 8836 C C . PHE B 1 553 ? 13.102 -43.656 -10.383 1 88.25 553 PHE B C 1
ATOM 8838 O O . PHE B 1 553 ? 12.086 -43.125 -10.82 1 88.25 553 PHE B O 1
ATOM 8845 N N . PHE B 1 554 ? 13.516 -44.844 -10.617 1 86 554 PHE B N 1
ATOM 8846 C CA . PHE B 1 554 ? 12.648 -45.719 -11.414 1 86 554 PHE B CA 1
ATOM 8847 C C . PHE B 1 554 ? 11.258 -45.781 -10.805 1 86 554 PHE B C 1
ATOM 8849 O O . PHE B 1 554 ? 10.258 -45.688 -11.516 1 86 554 PHE B O 1
ATOM 8856 N N . ASN B 1 555 ? 11.219 -45.875 -9.523 1 81.75 555 ASN B N 1
ATOM 8857 C CA . ASN B 1 555 ? 9.938 -45.938 -8.828 1 81.75 555 ASN B CA 1
ATOM 8858 C C . ASN B 1 555 ? 9.172 -44.625 -8.977 1 81.75 555 ASN B C 1
ATOM 8860 O O . ASN B 1 555 ? 7.949 -44.625 -9.133 1 81.75 555 ASN B O 1
ATOM 8864 N N . PHE B 1 556 ? 9.945 -43.656 -8.906 1 79.81 556 PHE B N 1
ATOM 8865 C CA . PHE B 1 556 ? 9.352 -42.344 -9.047 1 79.81 556 PHE B CA 1
ATOM 8866 C C . PHE B 1 556 ? 8.828 -42.125 -10.461 1 79.81 556 PHE B C 1
ATOM 8868 O O . PHE B 1 556 ? 7.742 -41.562 -10.656 1 79.81 556 PHE B O 1
ATOM 8875 N N . TYR B 1 557 ? 9.57 -42.531 -11.383 1 77 557 TYR B N 1
ATOM 8876 C CA . TYR B 1 557 ? 9.266 -42.375 -12.805 1 77 557 TYR B CA 1
ATOM 8877 C C . TYR B 1 557 ? 8.062 -43.219 -13.203 1 77 557 TYR B C 1
ATOM 8879 O O . TYR B 1 557 ? 7.23 -42.781 -14 1 77 557 TYR B O 1
ATOM 8887 N N . THR B 1 558 ? 8.031 -44.375 -12.703 1 72.5 558 THR B N 1
ATOM 8888 C CA . THR B 1 558 ? 6.969 -45.281 -13.086 1 72.5 558 THR B CA 1
ATOM 8889 C C . THR B 1 558 ? 5.633 -44.875 -12.484 1 72.5 558 THR B C 1
ATOM 8891 O O . THR B 1 558 ? 4.578 -45.094 -13.078 1 72.5 558 THR B O 1
ATOM 8894 N N . VAL B 1 559 ? 5.715 -44.125 -11.508 1 65.06 559 VAL B N 1
ATOM 8895 C CA . VAL B 1 559 ? 4.48 -43.625 -10.906 1 65.06 559 VAL B CA 1
ATOM 8896 C C . VAL B 1 559 ? 3.906 -42.531 -11.773 1 65.06 559 VAL B C 1
ATOM 8898 O O . VAL B 1 559 ? 2.688 -42.406 -11.906 1 65.06 559 VAL B O 1
#

InterPro domains:
  IPR003439 ABC transporter-like, ATP-binding domain [PF00005] (342-488)
  IPR003439 ABC transporter-like, ATP-binding domain [PS50893] (325-559)
  IPR003593 AAA+ ATPase domain [SM00382] (350-536)
  IPR011527 ABC transporter type 1, transmembrane domain [PF00664] (13-282)
  IPR011527 ABC transporter type 1, transmembrane domain [PS50929] (13-294)
  IPR017871 ABC transporter-like, conserved site [PS00211] (461-475)
  IPR027417 P-loop containing nucleoside triphosphate hydrolase [G3DSA:3.40.50.300] (317-558)
  IPR027417 P-loop containing nucleoside triphosphate hydrolase [SSF52540] (319-558)
  IPR036640 ABC transporter type 1, transmembrane domain superfamily [G3DSA:1.20.1560.10] (1-307)
  IPR036640 ABC transporter type 1, transmembrane domain superfamily [SSF90123] (3-306)
  IPR039421 Type 1 protein exporter [PTHR43394] (3-552)

Organism: NCBI:txid1418104